Protein AF-A0A933WZB9-F1 (afdb_monomer_lite)

Radius of gyration: 58.33 Å; chains: 1; bounding box: 138×75×220 Å

Secondary structure (DSSP, 8-state):
--------------B-TT-PBPP---STT------TTPPP-HHHHHHHHHHHHHHHHHHHHHH-BEEEEE--EEEETTEEEE-SEEEE-TTS-EEEE-SS-EEEETT-HHHHHHHTTTS-SSPPSEEEEEEEEEEEEEEEEEEE--SSTTSPPEEEEEEEEEEEEEEEEEPSS---SS-HHHHHHHHHHHHHTT-------TTEEEEEEEEEETTEEEEEESTTT--BSB-TT-TTHHHHHHHHHHHHHHHHHHHHHHHTT--S---GGGT-SEE-SEEE--GGGEETTTTEESSS-TT-EEEEEEEETTTHHHHHHHHTTSPPEETTT-TT-EEEEEEEE-HHHHHHHHHHHTTTT---------------S--------PPPPPPHHHHHHHHHHHHHHS-TTSEEEEEPPPP--------------------------THHHHHHHHHHHHHHHHHHHHT----HHHHHHHHHHHHHHHHHHHHHHHHHHHHHHHHHHHHHHHHHHHHHHHHHHHHHHHHHHHHHHHHHHHHHHHHHHHHHHHHHHHHHHHHHHHHHHHHHHHHHHHHHHHHHHHHHHHHHHHHHHHHHHHHHHHHHHHHHHHHHHHHHHHHHHHHHHHHHHHHHHHT--S---SHHHHHHHHHHHHHHHHHHHHHHHHHHHHHHHHHHHHHHHHHHHHHHHHHHHHHHHHHHHHHHHHHHHHHHHHHHHHHHHHHHHHHHHHHHHHHHHHHHHHHHHHHHHHHHHHHHHHHHHHHHHHHHHHHHHHHHHHHHHHHHHHHHT---

Structure (mmCIF, N/CA/C/O backbone):
data_AF-A0A933WZB9-F1
#
_entry.id   AF-A0A933WZB9-F1
#
loop_
_atom_site.group_PDB
_atom_site.id
_atom_site.type_symbol
_atom_site.label_atom_id
_atom_site.label_alt_id
_atom_site.label_comp_id
_atom_site.label_asym_id
_atom_site.label_entity_id
_atom_site.label_seq_id
_atom_site.pdbx_PDB_ins_code
_atom_site.Cartn_x
_atom_site.Cartn_y
_atom_site.Cartn_z
_atom_site.occupancy
_atom_site.B_iso_or_equiv
_atom_site.auth_seq_id
_atom_site.auth_comp_id
_atom_site.auth_asym_id
_atom_site.auth_atom_id
_atom_site.pdbx_PDB_model_num
ATOM 1 N N . MET A 1 1 ? -53.250 -22.804 -22.873 1.00 37.53 1 MET A N 1
ATOM 2 C CA . MET A 1 1 ? -53.532 -22.209 -21.551 1.00 37.53 1 MET A CA 1
ATOM 3 C C . MET A 1 1 ? -52.267 -21.520 -21.049 1.00 37.53 1 MET A C 1
ATOM 5 O O . MET A 1 1 ? -51.414 -22.215 -20.511 1.00 37.53 1 MET A O 1
ATOM 9 N N . PRO A 1 2 ? -52.072 -20.213 -21.288 1.00 32.53 2 PRO A N 1
ATOM 10 C CA . PRO A 1 2 ? -50.969 -19.475 -20.679 1.00 32.53 2 PRO A CA 1
ATOM 11 C C . PRO A 1 2 ? -51.320 -19.140 -19.223 1.00 32.53 2 PRO A C 1
ATOM 13 O O . PRO A 1 2 ? -52.371 -18.561 -18.954 1.00 32.53 2 PRO A O 1
ATOM 16 N N . ALA A 1 3 ? -50.455 -19.510 -18.280 1.00 35.06 3 ALA A N 1
ATOM 17 C CA . ALA A 1 3 ? -50.582 -19.065 -16.898 1.00 35.06 3 ALA A CA 1
ATOM 18 C C . ALA A 1 3 ? -50.034 -17.634 -16.790 1.00 35.06 3 ALA A C 1
ATOM 20 O O . ALA A 1 3 ? -48.826 -17.424 -16.890 1.00 35.06 3 ALA A O 1
ATOM 21 N N . ASN A 1 4 ? -50.917 -16.651 -16.598 1.00 33.59 4 ASN A N 1
ATOM 22 C CA . ASN A 1 4 ? -50.508 -15.279 -16.306 1.00 33.59 4 ASN A CA 1
ATOM 23 C C . ASN A 1 4 ? -49.835 -15.233 -14.928 1.00 33.59 4 ASN A C 1
ATOM 25 O O . ASN A 1 4 ? -50.512 -15.234 -13.898 1.00 33.59 4 ASN A O 1
ATOM 29 N N . ILE A 1 5 ? -48.502 -15.174 -14.910 1.00 37.28 5 ILE A N 1
ATOM 30 C CA . ILE A 1 5 ? -47.736 -14.865 -13.701 1.00 37.28 5 ILE A CA 1
ATOM 31 C C . ILE A 1 5 ? -47.923 -13.373 -13.420 1.00 37.28 5 ILE A C 1
ATOM 33 O O . ILE A 1 5 ? -47.235 -12.517 -13.973 1.00 37.28 5 ILE A O 1
ATOM 37 N N . THR A 1 6 ? -48.908 -13.060 -12.581 1.00 32.88 6 THR A N 1
ATOM 38 C CA . THR A 1 6 ? -49.187 -11.690 -12.148 1.00 32.88 6 THR A CA 1
ATOM 39 C C . THR A 1 6 ? -48.158 -11.286 -11.097 1.00 32.88 6 THR A C 1
ATOM 41 O O . THR A 1 6 ? -48.225 -11.733 -9.954 1.00 32.88 6 THR A O 1
ATOM 44 N N . PHE A 1 7 ? -47.195 -10.447 -11.476 1.00 36.00 7 PHE A N 1
ATOM 45 C CA . PHE A 1 7 ? -46.189 -9.922 -10.555 1.00 36.00 7 PHE A CA 1
ATOM 46 C C . PHE A 1 7 ? -46.843 -8.958 -9.549 1.00 36.00 7 PHE A C 1
ATOM 48 O O . PHE A 1 7 ? -47.220 -7.843 -9.908 1.00 36.00 7 PHE A O 1
ATOM 55 N N . GLN A 1 8 ? -46.984 -9.388 -8.292 1.00 35.38 8 GLN A N 1
ATOM 56 C CA . GLN A 1 8 ? -47.368 -8.528 -7.169 1.00 35.38 8 GLN A CA 1
ATOM 57 C C . GLN A 1 8 ? -46.118 -8.164 -6.351 1.00 35.38 8 GLN A C 1
ATOM 59 O O . GLN A 1 8 ? -45.648 -8.995 -5.573 1.00 35.38 8 GLN A O 1
ATOM 64 N N . PRO A 1 9 ? -45.562 -6.946 -6.493 1.00 34.28 9 PRO A N 1
ATOM 65 C CA . PRO A 1 9 ? -44.510 -6.477 -5.603 1.00 34.28 9 PRO A CA 1
ATOM 66 C C . PRO A 1 9 ? -45.108 -6.152 -4.228 1.00 34.28 9 PRO A C 1
ATOM 68 O O . PRO A 1 9 ? -45.943 -5.256 -4.097 1.00 34.28 9 PRO A O 1
ATOM 71 N N . PHE A 1 10 ? -44.672 -6.872 -3.195 1.00 37.06 10 PHE A N 1
ATOM 72 C CA . PHE A 1 10 ? -45.083 -6.622 -1.814 1.00 37.06 10 PHE A CA 1
ATOM 73 C C . PHE A 1 10 ? -44.216 -5.532 -1.169 1.00 37.06 10 PHE A C 1
ATOM 75 O O . PHE A 1 10 ? -43.098 -5.795 -0.741 1.00 37.06 10 PHE A O 1
ATOM 82 N N . ALA A 1 11 ? -44.768 -4.323 -1.063 1.00 36.72 11 ALA A N 1
ATOM 83 C CA . ALA A 1 11 ? -44.509 -3.384 0.032 1.00 36.72 11 ALA A CA 1
ATOM 84 C C . ALA A 1 11 ? -45.618 -2.320 0.033 1.00 36.72 11 ALA A C 1
ATOM 86 O O . ALA A 1 11 ? -45.740 -1.528 -0.904 1.00 36.72 11 ALA A O 1
ATOM 87 N N . SER A 1 12 ? -46.454 -2.312 1.069 1.00 39.66 12 SER A N 1
ATOM 88 C CA . SER A 1 12 ? -47.545 -1.349 1.226 1.00 39.66 12 SER A CA 1
ATOM 89 C C . SER A 1 12 ? -47.007 0.016 1.658 1.00 39.66 12 SER A C 1
ATOM 91 O O . SER A 1 12 ? -46.885 0.293 2.848 1.00 39.66 12 SER A O 1
ATOM 93 N N . GLY A 1 13 ? -46.700 0.878 0.689 1.00 43.22 13 GLY A N 1
ATOM 94 C CA . GLY A 1 13 ? -46.643 2.317 0.935 1.00 43.22 13 GLY A CA 1
ATOM 95 C C . GLY A 1 13 ? -48.065 2.858 1.053 1.00 43.22 13 GLY A C 1
ATOM 96 O O . GLY A 1 13 ? -48.839 2.736 0.099 1.00 43.22 13 GLY A O 1
ATOM 97 N N . ASP A 1 14 ? -48.412 3.440 2.203 1.00 49.78 14 ASP A N 1
ATOM 98 C CA . ASP A 1 14 ? -49.701 4.111 2.380 1.00 49.78 14 ASP A CA 1
ATOM 99 C C . ASP A 1 14 ? -49.902 5.183 1.294 1.00 49.78 14 ASP A C 1
ATOM 101 O O . ASP A 1 14 ? -48.969 5.869 0.866 1.00 49.78 14 ASP A O 1
ATOM 105 N N . GLN A 1 15 ? -51.139 5.359 0.838 1.00 50.19 15 GLN A N 1
ATOM 106 C CA . GLN A 1 15 ? -51.501 6.490 -0.014 1.00 50.19 15 GLN A CA 1
ATOM 107 C C . GLN A 1 15 ? -52.386 7.443 0.771 1.00 50.19 15 GLN A C 1
ATOM 109 O O . GLN A 1 15 ? -53.312 7.024 1.466 1.00 50.19 15 GLN A O 1
ATOM 114 N N . ASN A 1 16 ? -52.127 8.744 0.641 1.00 57.16 16 ASN A N 1
ATOM 115 C CA . ASN A 1 16 ? -53.043 9.734 1.191 1.00 57.16 16 ASN A CA 1
ATOM 116 C C . ASN A 1 16 ? -54.343 9.783 0.360 1.00 57.16 16 ASN A C 1
ATOM 118 O O . ASN A 1 16 ? -54.396 9.320 -0.780 1.00 57.16 16 ASN A O 1
ATOM 122 N N . ALA A 1 17 ? -55.388 10.417 0.898 1.00 52.50 17 ALA A N 1
ATOM 123 C CA . ALA A 1 17 ? -56.700 10.534 0.245 1.00 52.50 17 ALA A CA 1
ATOM 124 C C . ALA A 1 17 ? -56.708 11.304 -1.103 1.00 52.50 17 ALA A C 1
ATOM 126 O O . ALA A 1 17 ? -57.771 11.508 -1.685 1.00 52.50 17 ALA A O 1
ATOM 127 N N . LYS A 1 18 ? -55.546 11.754 -1.602 1.00 62.53 18 LYS A N 1
ATOM 128 C CA . LYS A 1 18 ? -55.357 12.395 -2.913 1.00 62.53 18 LYS A CA 1
ATOM 129 C C . LYS A 1 18 ? -54.554 11.528 -3.899 1.00 62.53 18 LYS A C 1
ATOM 131 O O . LYS A 1 18 ? -54.155 12.033 -4.944 1.00 62.53 18 LYS A O 1
ATOM 136 N N . GLY A 1 19 ? -54.292 10.255 -3.580 1.00 52.00 19 GLY A N 1
ATOM 137 C CA . GLY A 1 19 ? -53.573 9.320 -4.459 1.00 52.00 19 GLY A CA 1
ATOM 138 C C . GLY A 1 19 ? -52.087 9.648 -4.647 1.00 52.00 19 GLY A C 1
ATOM 139 O O . GLY A 1 19 ? -51.454 9.174 -5.589 1.00 52.00 19 GLY A O 1
ATOM 140 N N . GLN A 1 20 ? -51.517 10.485 -3.777 1.00 54.00 20 GLN A N 1
ATOM 141 C CA . GLN A 1 20 ? -50.084 10.753 -3.781 1.00 54.00 20 GLN A CA 1
ATOM 142 C C . GLN A 1 20 ? -49.374 9.635 -3.016 1.00 54.00 20 GLN A C 1
ATOM 144 O O . GLN A 1 20 ? -49.788 9.280 -1.908 1.00 54.00 20 GLN A O 1
ATOM 149 N N . ARG A 1 21 ? -48.289 9.105 -3.598 1.00 48.38 21 ARG A N 1
ATOM 150 C CA . ARG A 1 21 ? -47.395 8.171 -2.906 1.00 48.38 21 ARG A CA 1
ATOM 151 C C . ARG A 1 21 ? -46.872 8.845 -1.640 1.00 48.38 21 ARG A C 1
ATOM 153 O O . ARG A 1 21 ? -46.128 9.820 -1.741 1.00 48.38 21 ARG A O 1
ATOM 160 N N . ILE A 1 22 ? -47.210 8.304 -0.472 1.00 51.19 22 ILE A N 1
ATOM 161 C CA . ILE A 1 22 ? -46.331 8.471 0.683 1.00 51.19 22 ILE A CA 1
ATOM 162 C C . ILE A 1 22 ? -45.066 7.670 0.339 1.00 51.19 22 ILE A C 1
ATOM 164 O O . ILE A 1 22 ? -45.124 6.674 -0.391 1.00 51.19 22 ILE A O 1
ATOM 168 N N . SER A 1 23 ? -43.904 8.184 0.733 1.00 52.75 23 SER A N 1
ATOM 169 C CA . SER A 1 23 ? -42.600 7.600 0.409 1.00 52.75 23 SER A CA 1
ATOM 170 C C . SER A 1 23 ? -42.518 6.120 0.795 1.00 52.75 23 SER A C 1
ATOM 172 O O . SER A 1 23 ? -43.246 5.668 1.677 1.00 52.75 23 SER A O 1
ATOM 174 N N . SER A 1 24 ? -41.579 5.375 0.207 1.00 53.78 24 SER A N 1
ATOM 175 C CA . SER A 1 24 ? -41.139 4.107 0.795 1.00 53.78 24 SER A CA 1
ATOM 176 C C . SER A 1 24 ? -40.526 4.404 2.166 1.00 53.78 24 SER A C 1
ATOM 178 O O . SER A 1 24 ? -39.364 4.798 2.260 1.00 53.78 24 SER A O 1
ATOM 180 N N . ILE A 1 25 ? -41.341 4.314 3.215 1.00 59.22 25 ILE A N 1
ATOM 181 C CA . ILE A 1 25 ? -40.898 4.459 4.597 1.00 59.22 25 ILE A CA 1
ATOM 182 C C . ILE A 1 25 ? -40.158 3.172 4.933 1.00 59.22 25 ILE A C 1
ATOM 184 O O . ILE A 1 25 ? -40.784 2.123 5.080 1.00 59.22 25 ILE A O 1
ATOM 188 N N . ASP A 1 26 ? -38.835 3.252 5.038 1.00 65.12 26 ASP A N 1
ATOM 189 C CA . ASP A 1 26 ? -38.071 2.180 5.655 1.00 65.12 26 ASP A CA 1
ATOM 190 C C . ASP A 1 26 ? -38.372 2.190 7.168 1.00 65.12 26 ASP A C 1
ATOM 192 O O . ASP A 1 26 ? -38.133 3.209 7.828 1.00 65.12 26 ASP A O 1
ATOM 196 N N . PRO A 1 27 ? -38.928 1.106 7.744 1.00 65.88 27 PRO A N 1
ATOM 197 C CA . PRO A 1 27 ? -39.218 1.050 9.173 1.00 65.88 27 PRO A CA 1
ATOM 198 C C . PRO A 1 27 ? -37.953 1.106 10.048 1.00 65.88 27 PRO A C 1
ATOM 200 O O . PRO A 1 27 ? -38.051 1.521 11.205 1.00 65.88 27 PRO A O 1
ATOM 203 N N . ARG A 1 28 ? -36.780 0.729 9.520 1.00 64.25 28 ARG A N 1
ATOM 204 C CA . ARG A 1 28 ? -35.487 0.767 10.225 1.00 64.25 28 ARG A CA 1
ATOM 205 C C . ARG A 1 28 ? -34.941 2.189 10.328 1.00 64.25 28 ARG A C 1
ATOM 207 O O . ARG A 1 28 ? -34.441 2.581 11.375 1.00 64.25 28 ARG A O 1
ATOM 214 N N . LEU A 1 29 ? -35.169 3.013 9.303 1.00 73.44 29 LEU A N 1
ATOM 215 C CA . LEU A 1 29 ? -34.816 4.440 9.288 1.00 73.44 29 LEU A CA 1
ATOM 216 C C . LEU A 1 29 ? -35.882 5.328 9.967 1.00 73.44 29 LEU A C 1
ATOM 218 O O . LEU A 1 29 ? -36.057 6.500 9.621 1.00 73.44 29 LEU A O 1
ATOM 222 N N . SER A 1 30 ? -36.599 4.790 10.958 1.00 78.50 30 SER A N 1
ATOM 223 C CA . SER A 1 30 ? -37.558 5.548 11.764 1.00 78.50 30 SER A CA 1
ATOM 224 C C . SER A 1 30 ? -36.894 6.091 13.033 1.00 78.50 30 SER A C 1
ATOM 226 O O . SER A 1 30 ? -36.280 5.350 13.787 1.00 78.50 30 SER A O 1
ATOM 228 N N . ARG A 1 31 ? -37.037 7.396 13.298 1.00 84.50 31 ARG A N 1
ATOM 229 C CA . ARG A 1 31 ? -36.490 8.062 14.496 1.00 84.50 31 ARG A CA 1
ATOM 230 C C . ARG A 1 31 ? -37.591 8.565 15.421 1.00 84.50 31 ARG A C 1
ATOM 232 O O . ARG A 1 31 ? -38.677 8.940 14.970 1.00 84.50 31 ARG A O 1
ATOM 239 N N . THR A 1 32 ? -37.306 8.645 16.711 1.00 88.31 32 THR A N 1
ATOM 240 C CA . THR A 1 32 ? -38.210 9.232 17.699 1.00 88.31 32 THR A CA 1
ATOM 241 C C . THR A 1 32 ? -38.312 10.744 17.494 1.00 88.31 32 THR A C 1
ATOM 243 O O . THR A 1 32 ? -37.318 11.465 17.447 1.00 88.31 32 THR A O 1
ATOM 246 N N . ASN A 1 33 ? -39.541 11.254 17.369 1.00 88.50 33 ASN A N 1
ATOM 247 C CA . ASN A 1 33 ? -39.787 12.694 17.382 1.00 88.50 33 ASN A CA 1
ATOM 248 C C . ASN A 1 33 ? -39.775 13.215 18.829 1.00 88.50 33 ASN A C 1
ATOM 250 O O . ASN A 1 33 ? -40.666 12.864 19.614 1.00 88.50 33 ASN A O 1
ATOM 254 N N . TYR A 1 34 ? -38.776 14.037 19.151 1.00 90.00 34 TYR A N 1
ATOM 255 C CA . TYR A 1 34 ? -38.598 14.700 20.442 1.00 90.00 34 TYR A CA 1
ATOM 256 C C . TYR A 1 34 ? -39.386 16.012 20.486 1.00 90.00 34 TYR A C 1
ATOM 258 O O . TYR A 1 34 ? -39.244 16.854 19.602 1.00 90.00 34 TYR A O 1
ATOM 266 N N . PHE A 1 35 ? -40.211 16.186 21.518 1.00 90.31 35 PHE A N 1
ATOM 267 C CA . PHE A 1 35 ? -40.950 17.420 21.788 1.00 90.31 35 PHE A CA 1
ATOM 268 C C . PHE A 1 35 ? -41.317 17.511 23.274 1.00 90.31 35 PHE A C 1
ATOM 270 O O . PHE A 1 35 ? -41.432 16.488 23.958 1.00 90.31 35 PHE A O 1
ATOM 277 N N . ASP A 1 36 ? -41.519 18.734 23.764 1.00 90.56 36 ASP A N 1
ATOM 278 C CA . ASP A 1 36 ? -41.806 18.995 25.174 1.00 90.56 36 ASP A CA 1
ATOM 279 C C . ASP A 1 36 ? -43.116 18.332 25.629 1.00 90.56 36 ASP A C 1
ATOM 281 O O . ASP A 1 36 ? -44.142 18.383 24.950 1.00 90.56 36 ASP A O 1
ATOM 285 N N . GLY A 1 37 ? -43.079 17.694 26.801 1.00 88.94 37 GLY A N 1
ATOM 286 C CA . GLY A 1 37 ? -44.215 16.963 27.373 1.00 88.94 37 GLY A CA 1
ATOM 287 C C . GLY A 1 37 ? -44.335 15.494 26.943 1.00 88.94 37 GLY A C 1
ATOM 288 O O . GLY A 1 37 ? -45.168 14.777 27.498 1.00 88.94 37 GLY A O 1
ATOM 289 N N . ARG A 1 38 ? -43.497 14.995 26.020 1.00 85.56 38 ARG A N 1
ATOM 290 C CA . ARG A 1 38 ? -43.417 13.554 25.723 1.00 85.56 38 ARG A CA 1
ATOM 291 C C . ARG A 1 38 ? -42.591 12.815 26.781 1.00 85.56 38 ARG A C 1
ATOM 293 O O . ARG A 1 38 ? -41.424 13.125 26.993 1.00 85.56 38 ARG A O 1
ATOM 300 N N . LEU A 1 39 ? -43.163 11.764 27.371 1.00 88.81 39 LEU A N 1
ATOM 301 C CA . LEU A 1 39 ? -42.412 10.796 28.178 1.00 88.81 39 LEU A CA 1
ATOM 302 C C . LEU A 1 39 ? -41.647 9.822 27.268 1.00 88.81 39 LEU A C 1
ATOM 304 O O . LEU A 1 39 ? -42.241 9.213 26.375 1.00 88.81 39 LEU A O 1
ATOM 308 N N . LEU A 1 40 ? -40.345 9.659 27.511 1.00 88.00 40 LEU A N 1
ATOM 309 C CA . LEU A 1 40 ? -39.497 8.698 26.801 1.00 88.00 40 LEU A CA 1
ATOM 310 C C . LEU A 1 40 ? -39.685 7.283 27.363 1.00 88.00 40 LEU A C 1
ATOM 312 O O . LEU A 1 40 ? -39.780 7.087 28.574 1.00 88.00 40 LEU A O 1
ATOM 316 N N . LYS A 1 41 ? -39.718 6.290 26.471 1.00 87.25 41 LYS A N 1
ATOM 317 C CA . LYS A 1 41 ? -39.784 4.858 26.805 1.00 87.25 41 LYS A CA 1
ATOM 318 C C . LYS A 1 41 ? -38.520 4.148 26.328 1.00 87.25 41 LYS A C 1
ATOM 320 O O . LYS A 1 41 ? -37.913 4.577 25.352 1.00 87.25 41 LYS A O 1
ATOM 325 N N . ALA A 1 42 ? -38.192 3.000 26.925 1.00 81.44 42 ALA A N 1
ATOM 326 C CA . ALA A 1 42 ? -37.093 2.150 26.453 1.00 81.44 42 ALA A CA 1
ATOM 327 C C . ALA A 1 42 ? -37.216 1.816 24.950 1.00 81.44 42 ALA A C 1
ATOM 329 O O . ALA A 1 42 ? -36.239 1.900 24.220 1.00 81.44 42 ALA A O 1
ATOM 330 N N . SER A 1 43 ? -38.434 1.558 24.457 1.00 82.56 4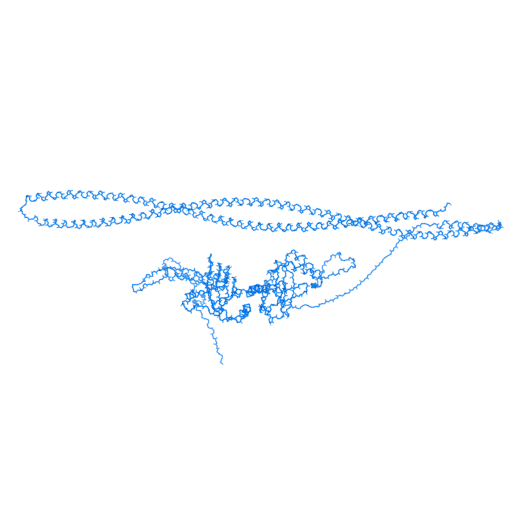3 SER A N 1
ATOM 331 C CA . SER A 1 43 ? -38.710 1.321 23.030 1.00 82.56 43 SER A CA 1
ATOM 332 C C . SER A 1 43 ? -38.398 2.507 22.108 1.00 82.56 43 SER A C 1
ATOM 334 O O . SER A 1 43 ? -38.189 2.306 20.917 1.00 82.56 43 SER A O 1
ATOM 336 N N . ASP A 1 44 ? -38.424 3.739 22.624 1.00 86.69 44 ASP A N 1
ATOM 337 C CA . ASP A 1 44 ? -38.074 4.935 21.851 1.00 86.69 44 ASP A CA 1
ATOM 338 C C . ASP A 1 44 ? -36.549 5.110 21.782 1.00 86.69 44 ASP A C 1
ATOM 340 O O . ASP A 1 44 ? -36.020 5.391 20.710 1.00 86.69 44 ASP A O 1
ATOM 344 N N . LEU A 1 45 ? -35.839 4.835 22.883 1.00 87.56 45 LEU A N 1
ATOM 345 C CA . LEU A 1 45 ? -34.371 4.832 22.922 1.00 87.56 45 LEU A CA 1
ATOM 346 C C . LEU A 1 45 ? -33.769 3.709 22.061 1.00 87.56 45 LEU A C 1
ATOM 348 O O . LEU A 1 45 ? -32.842 3.960 21.300 1.00 87.56 45 LEU A O 1
ATOM 352 N N . ILE A 1 46 ? -34.337 2.497 22.117 1.00 85.12 46 ILE A N 1
ATOM 353 C CA . ILE A 1 46 ? -33.924 1.360 21.274 1.00 85.12 46 ILE A CA 1
ATOM 354 C C . ILE A 1 46 ? -34.114 1.688 19.787 1.00 85.12 46 ILE A C 1
ATOM 356 O O . ILE A 1 46 ? -33.242 1.387 18.976 1.00 85.12 46 ILE A O 1
ATOM 360 N N . ARG A 1 47 ? -35.226 2.344 19.418 1.00 85.19 47 ARG A N 1
ATOM 361 C CA . ARG A 1 47 ? -35.450 2.788 18.034 1.00 85.19 47 ARG A CA 1
ATOM 362 C C . ARG A 1 47 ? -34.364 3.763 17.584 1.00 85.19 47 ARG A C 1
ATOM 364 O O . ARG A 1 47 ? -33.852 3.619 16.482 1.00 85.19 47 ARG A O 1
ATOM 371 N N . ASP A 1 48 ? -34.007 4.727 18.426 1.00 88.44 48 ASP A N 1
ATOM 372 C CA . ASP A 1 48 ? -32.984 5.715 18.080 1.00 88.44 48 ASP A CA 1
ATOM 373 C C . ASP A 1 48 ? -31.579 5.101 18.014 1.00 88.44 48 ASP A C 1
ATOM 375 O O . ASP A 1 48 ? -30.790 5.504 17.163 1.00 88.44 48 ASP A O 1
ATOM 379 N N . GLN A 1 49 ? -31.278 4.093 18.841 1.00 88.94 49 GLN A N 1
ATOM 380 C CA . GLN A 1 49 ? -30.039 3.317 18.744 1.00 88.94 49 GLN A CA 1
ATOM 381 C C . GLN A 1 49 ? -29.955 2.568 17.405 1.00 88.94 49 GLN A C 1
ATOM 383 O O . GLN A 1 49 ? -28.958 2.708 16.703 1.00 88.94 49 GLN A O 1
ATOM 388 N N . ILE A 1 50 ? -31.019 1.855 17.011 1.00 87.94 50 ILE A N 1
ATOM 389 C CA . ILE A 1 50 ? -31.101 1.164 15.710 1.00 87.94 50 ILE A CA 1
ATOM 390 C C . ILE A 1 50 ? -30.981 2.165 14.553 1.00 87.94 50 ILE A C 1
ATOM 392 O O . ILE A 1 50 ? -30.206 1.942 13.631 1.00 87.94 50 ILE A O 1
ATOM 396 N N . TYR A 1 51 ? -31.692 3.295 14.616 1.00 88.62 51 TYR A N 1
ATOM 397 C CA . TYR A 1 51 ? -31.619 4.350 13.601 1.00 88.62 51 TYR A CA 1
ATOM 398 C C . TYR A 1 51 ? -30.195 4.907 13.436 1.00 88.62 51 TYR A C 1
ATOM 400 O O . TYR A 1 51 ? -29.774 5.192 12.316 1.00 88.62 51 TYR A O 1
ATOM 408 N N . LEU A 1 52 ? -29.455 5.091 14.535 1.00 89.69 52 LEU A N 1
ATOM 409 C CA . LEU A 1 52 ? -28.077 5.584 14.492 1.00 89.69 52 LEU A CA 1
ATOM 410 C C . LEU A 1 52 ? -27.092 4.526 13.973 1.00 89.69 52 LEU A C 1
ATOM 412 O O . LEU A 1 52 ? -26.215 4.894 13.193 1.00 89.69 52 LEU A O 1
ATOM 416 N N . ASP A 1 53 ? -27.247 3.255 14.359 1.00 89.69 53 ASP A N 1
ATOM 417 C CA . ASP A 1 53 ? -26.408 2.151 13.866 1.00 89.69 53 ASP A CA 1
ATOM 418 C C . ASP A 1 53 ? -26.635 1.930 12.364 1.00 89.69 53 ASP A C 1
ATOM 420 O O . ASP A 1 53 ? -25.704 2.085 11.580 1.00 89.69 53 ASP A O 1
ATOM 424 N N . GLU A 1 54 ? -27.885 1.738 11.923 1.00 89.62 54 GLU A N 1
ATOM 425 C CA . GLU A 1 54 ? -28.242 1.611 10.498 1.00 89.62 54 GLU A CA 1
ATOM 426 C C . GLU A 1 54 ? -27.738 2.817 9.682 1.00 89.62 54 GLU A C 1
ATOM 428 O O . GLU A 1 54 ? -27.179 2.656 8.597 1.00 89.62 54 GLU A O 1
ATOM 433 N N . ARG A 1 55 ? -27.823 4.043 10.221 1.00 90.00 55 ARG A N 1
ATOM 434 C CA . ARG A 1 55 ? -27.301 5.233 9.531 1.00 90.00 55 ARG A CA 1
ATOM 435 C C . ARG A 1 55 ? -25.768 5.285 9.472 1.00 90.00 55 ARG A C 1
ATOM 437 O O . ARG A 1 55 ? -25.225 5.875 8.536 1.00 90.00 55 ARG A O 1
ATOM 444 N N . ALA A 1 56 ? -25.062 4.702 10.440 1.00 90.25 56 ALA A N 1
ATOM 445 C CA . ALA A 1 56 ? -23.609 4.543 10.393 1.00 90.25 56 ALA A CA 1
ATOM 446 C C . ALA A 1 56 ? -23.199 3.450 9.390 1.00 90.25 56 ALA A C 1
ATOM 448 O O . ALA A 1 56 ? -22.276 3.661 8.600 1.00 90.25 56 ALA A O 1
ATOM 449 N N . LEU A 1 57 ? -23.939 2.337 9.359 1.00 91.56 57 LEU A N 1
ATOM 450 C CA . LEU A 1 57 ? -23.794 1.256 8.385 1.00 91.56 57 LEU A CA 1
ATOM 451 C C . LEU A 1 57 ? -23.989 1.764 6.948 1.00 91.56 57 LEU A C 1
ATOM 453 O O . LEU A 1 57 ? -23.118 1.547 6.110 1.00 91.56 57 LEU A O 1
ATOM 457 N N . GLU A 1 58 ? -25.039 2.543 6.662 1.00 89.56 58 GLU A N 1
ATOM 458 C CA . GLU A 1 58 ? -25.245 3.180 5.348 1.00 89.56 58 GLU A CA 1
ATOM 459 C C . GLU A 1 58 ? -24.037 4.024 4.896 1.00 89.56 58 GLU A C 1
ATOM 461 O O . GLU A 1 58 ? -23.645 3.989 3.728 1.00 89.56 58 GLU A O 1
ATOM 466 N N . ILE A 1 59 ? -23.414 4.779 5.811 1.00 90.75 59 ILE A N 1
ATOM 467 C CA . ILE A 1 59 ? -22.213 5.575 5.508 1.00 90.75 59 ILE A CA 1
ATOM 468 C C . ILE A 1 59 ? -21.030 4.655 5.168 1.00 90.75 59 ILE A C 1
ATOM 470 O O . ILE A 1 59 ? -20.303 4.928 4.211 1.00 90.75 59 ILE A O 1
ATOM 474 N N . GLY A 1 60 ? -20.860 3.551 5.899 1.00 90.25 60 GLY A N 1
ATOM 475 C CA . GLY A 1 60 ? -19.858 2.527 5.595 1.00 90.25 60 GLY A CA 1
ATOM 476 C C . GLY A 1 60 ? -20.084 1.854 4.237 1.00 90.25 60 GLY A C 1
ATOM 477 O O . GLY A 1 60 ? -19.152 1.754 3.441 1.00 90.25 60 GLY A O 1
ATOM 478 N N . GLN A 1 61 ? -21.324 1.478 3.912 1.00 90.12 61 GLN A N 1
ATOM 479 C CA . GLN A 1 61 ? -21.683 0.868 2.624 1.00 90.12 61 GLN A CA 1
ATOM 480 C C . GLN A 1 61 ? -21.358 1.780 1.429 1.00 90.12 61 GLN A C 1
ATOM 482 O O . GLN A 1 61 ? -20.902 1.295 0.392 1.00 90.12 61 GLN A O 1
ATOM 487 N N . ILE A 1 62 ? -21.527 3.102 1.576 1.00 90.62 62 ILE A N 1
ATOM 488 C CA . ILE A 1 62 ? -21.165 4.094 0.545 1.00 90.62 62 ILE A CA 1
ATOM 489 C C . ILE A 1 62 ? -19.645 4.142 0.305 1.00 90.62 62 ILE A C 1
ATOM 491 O O . ILE A 1 62 ? -19.213 4.309 -0.837 1.00 90.62 62 ILE A O 1
ATOM 495 N N . LEU A 1 63 ? -18.823 3.976 1.350 1.00 89.31 63 LEU A N 1
ATOM 496 C CA . LEU A 1 63 ? -17.362 3.849 1.215 1.00 89.31 63 LEU A CA 1
ATOM 497 C C . LEU A 1 63 ? -16.958 2.516 0.558 1.00 89.31 63 LEU A C 1
ATOM 499 O O . LEU A 1 63 ? -15.914 2.428 -0.094 1.00 89.31 63 LEU A O 1
ATOM 503 N N . GLY A 1 64 ? -17.808 1.499 0.695 1.00 91.06 64 GLY A N 1
ATOM 504 C CA . GLY A 1 64 ? -17.613 0.154 0.179 1.00 91.06 64 GLY A CA 1
ATOM 505 C C . GLY A 1 64 ? -17.050 -0.808 1.223 1.00 91.06 64 GLY A C 1
ATOM 506 O O . GLY A 1 64 ? -16.915 -0.484 2.398 1.00 91.06 64 GLY A O 1
ATOM 507 N N . SER A 1 65 ? -16.707 -2.015 0.778 1.00 92.25 65 SER A N 1
ATOM 508 C CA . SER A 1 65 ? -16.274 -3.113 1.649 1.00 92.25 65 SER A CA 1
ATOM 509 C C . SER A 1 65 ? -14.824 -3.506 1.382 1.00 92.25 65 SER A C 1
ATOM 511 O O . SER A 1 65 ? -14.376 -3.481 0.232 1.00 92.25 65 SER A O 1
ATOM 513 N N . GLY A 1 66 ? -14.112 -3.944 2.416 1.00 92.69 66 GLY A N 1
ATOM 514 C CA . GLY A 1 66 ? -12.746 -4.459 2.332 1.00 92.69 66 GLY A CA 1
ATOM 515 C C . GLY A 1 66 ? -11.801 -3.832 3.353 1.00 92.69 66 GLY A C 1
ATOM 516 O O . GLY A 1 66 ? -12.193 -3.058 4.225 1.00 92.69 66 GLY A O 1
ATOM 517 N N . ILE A 1 67 ? -10.526 -4.190 3.251 1.00 95.12 67 ILE A N 1
ATOM 518 C CA . ILE A 1 67 ? -9.473 -3.781 4.181 1.00 95.12 67 ILE A CA 1
ATOM 519 C C . ILE A 1 67 ? -8.995 -2.372 3.830 1.00 95.12 67 ILE A C 1
ATOM 521 O O . ILE A 1 67 ? -8.514 -2.128 2.724 1.00 95.12 67 ILE A O 1
ATOM 525 N N . ALA A 1 68 ? -9.107 -1.449 4.785 1.00 94.56 68 ALA A N 1
ATOM 526 C CA . ALA A 1 68 ? -8.652 -0.070 4.637 1.00 94.56 68 ALA A CA 1
ATOM 527 C C . ALA A 1 68 ? -7.148 0.066 4.929 1.00 94.56 68 ALA A C 1
ATOM 529 O O . ALA A 1 68 ? -6.449 0.807 4.243 1.00 94.56 68 ALA A O 1
ATOM 530 N N . ARG A 1 69 ? -6.646 -0.639 5.956 1.00 94.38 69 ARG A N 1
ATOM 531 C CA . ARG A 1 69 ? -5.218 -0.685 6.327 1.00 94.38 69 ARG A CA 1
ATOM 532 C C . ARG A 1 69 ? -4.906 -1.856 7.260 1.00 94.38 69 ARG A C 1
ATOM 534 O O . ARG A 1 69 ? -5.738 -2.209 8.093 1.00 94.38 69 ARG A O 1
ATOM 541 N N . GLY A 1 70 ? -3.680 -2.376 7.206 1.00 94.19 70 GLY A N 1
ATOM 542 C CA . GLY A 1 70 ? -3.205 -3.407 8.137 1.00 94.19 70 GLY A CA 1
ATOM 543 C C . GLY A 1 70 ? -3.963 -4.730 8.000 1.00 94.19 70 GLY A C 1
ATOM 544 O O . GLY A 1 70 ? -4.279 -5.146 6.886 1.00 94.19 70 GLY A O 1
ATOM 545 N N . LEU A 1 71 ? -4.251 -5.397 9.123 1.00 95.75 71 LEU A N 1
ATOM 546 C CA . LEU A 1 71 ? -4.875 -6.731 9.152 1.00 95.75 71 LEU A CA 1
ATOM 547 C C . LEU A 1 71 ? -4.119 -7.769 8.303 1.00 95.75 71 LEU A C 1
ATOM 549 O O . LEU A 1 71 ? -4.737 -8.639 7.688 1.00 95.75 71 LEU A O 1
ATOM 553 N N . GLU A 1 72 ? -2.795 -7.645 8.182 1.00 93.94 72 GLU A N 1
ATOM 554 C CA . GLU A 1 72 ? -1.969 -8.635 7.487 1.00 93.94 72 GLU A CA 1
ATOM 555 C C . GLU A 1 72 ? -1.968 -9.934 8.284 1.00 93.94 72 GLU A C 1
ATOM 557 O O . GLU A 1 72 ? -1.808 -9.911 9.505 1.00 93.94 72 GLU A O 1
ATOM 562 N N . VAL A 1 73 ? -2.155 -11.056 7.590 1.00 94.69 73 VAL A N 1
ATOM 563 C CA . VAL A 1 73 ? -2.191 -12.387 8.201 1.00 94.69 73 VAL A CA 1
ATOM 564 C C . VAL A 1 73 ? -0.926 -13.133 7.830 1.00 94.69 73 VAL A C 1
ATOM 566 O O . VAL A 1 73 ? -0.604 -13.260 6.650 1.00 94.69 73 VAL A O 1
ATOM 569 N N . THR A 1 74 ? -0.236 -13.654 8.834 1.00 94.69 74 THR A N 1
ATOM 570 C CA . THR A 1 74 ? 0.958 -14.481 8.670 1.00 94.69 74 THR A CA 1
ATOM 571 C C . THR A 1 74 ? 0.772 -15.817 9.378 1.00 94.69 74 THR A C 1
ATOM 573 O O . THR A 1 74 ? 0.180 -15.897 10.456 1.00 94.69 74 THR A O 1
ATOM 576 N N . LEU A 1 75 ? 1.258 -16.885 8.744 1.00 93.88 75 LEU A N 1
ATOM 577 C CA . LEU A 1 75 ? 1.212 -18.248 9.262 1.00 93.88 75 LEU A CA 1
ATOM 578 C C . LEU A 1 75 ? 2.634 -18.694 9.614 1.00 93.88 75 LEU A C 1
ATOM 580 O O . LEU A 1 75 ? 3.456 -18.908 8.730 1.00 93.88 75 LEU A O 1
ATOM 584 N N . ASN A 1 76 ? 2.902 -18.865 10.906 1.00 92.31 76 ASN A N 1
ATOM 585 C CA . ASN A 1 76 ? 4.181 -19.326 11.435 1.00 92.31 76 ASN A CA 1
ATOM 586 C C . ASN A 1 76 ? 3.999 -20.723 12.040 1.00 92.31 76 ASN A C 1
ATOM 588 O O . ASN A 1 76 ? 3.576 -20.863 13.190 1.00 92.31 76 ASN A O 1
ATOM 592 N N . HIS A 1 77 ? 4.317 -21.767 11.269 1.00 88.38 77 HIS A N 1
ATOM 593 C CA . HIS A 1 77 ? 4.016 -23.165 11.608 1.00 88.38 77 HIS A CA 1
ATOM 594 C C . HIS A 1 77 ? 2.519 -23.353 11.934 1.00 88.38 77 HIS A C 1
ATOM 596 O O . HIS A 1 77 ? 1.683 -23.240 11.044 1.00 88.38 77 HIS A O 1
ATOM 602 N N . SER A 1 78 ? 2.166 -23.609 13.199 1.00 91.06 78 SER A N 1
ATOM 603 C CA . SER A 1 78 ? 0.777 -23.754 13.660 1.00 91.06 78 SER A CA 1
ATOM 604 C C . SER A 1 78 ? 0.171 -22.459 14.226 1.00 91.06 78 SER A C 1
ATOM 606 O O . SER A 1 78 ? -0.993 -22.473 14.619 1.00 91.06 78 SER A O 1
ATOM 608 N N . THR A 1 79 ? 0.917 -21.353 14.305 1.00 93.62 79 THR A N 1
ATOM 609 C CA . THR A 1 79 ? 0.424 -20.073 14.843 1.00 93.62 79 THR A CA 1
ATOM 610 C C . THR A 1 79 ? 0.023 -19.137 13.711 1.00 93.62 79 THR A C 1
ATOM 612 O O . THR A 1 79 ? 0.836 -18.801 12.853 1.00 93.62 79 THR A O 1
ATOM 615 N N . LEU A 1 80 ? -1.231 -18.696 13.736 1.00 94.69 80 LEU A N 1
ATOM 616 C CA . LEU A 1 80 ? -1.776 -17.679 12.850 1.00 94.69 80 LEU A CA 1
ATOM 617 C C . LEU A 1 80 ? -1.761 -16.335 13.585 1.00 94.69 80 LEU A C 1
ATOM 619 O O . LEU A 1 80 ? -2.332 -16.232 14.672 1.00 94.69 80 LEU A O 1
ATOM 623 N N . SER A 1 81 ? -1.119 -15.323 13.008 1.00 95.38 81 SER A N 1
ATOM 624 C CA . SER A 1 81 ? -1.055 -13.967 13.566 1.00 95.38 81 SER A CA 1
ATOM 625 C C . SER A 1 81 ? -1.666 -12.944 12.613 1.00 95.38 81 SER A C 1
ATOM 627 O O . SER A 1 81 ? -1.422 -12.997 11.410 1.00 95.38 81 SER A O 1
ATOM 629 N N . VAL A 1 82 ? -2.447 -12.006 13.154 1.00 96.44 82 VAL A N 1
ATOM 630 C CA . VAL A 1 82 ? -3.083 -10.902 12.421 1.00 96.44 82 VAL A CA 1
ATOM 631 C C . VAL A 1 82 ? -2.581 -9.576 12.980 1.00 96.44 82 VAL A C 1
ATOM 633 O O . VAL A 1 82 ? -2.697 -9.328 14.181 1.00 96.44 82 VAL A O 1
ATOM 636 N N . SER A 1 83 ? -2.022 -8.716 12.128 1.00 96.25 83 SER A N 1
ATOM 637 C CA . SER A 1 83 ? -1.525 -7.400 12.542 1.00 96.25 83 SER A CA 1
ATOM 638 C C . SER A 1 83 ? -2.673 -6.429 12.872 1.00 96.25 83 SER A C 1
ATOM 640 O O . SER A 1 83 ? -3.742 -6.538 12.268 1.00 96.25 83 SER A O 1
ATOM 642 N N . PRO A 1 84 ? -2.453 -5.405 13.723 1.00 96.31 84 PRO A N 1
ATOM 643 C CA . PRO A 1 84 ? -3.396 -4.298 13.894 1.00 96.31 84 PRO A CA 1
ATOM 644 C C . PRO A 1 84 ? -3.839 -3.692 12.556 1.00 96.31 84 PRO A C 1
ATOM 646 O O . PRO A 1 84 ? -3.095 -3.712 11.565 1.00 96.31 84 PRO A O 1
ATOM 649 N N . GLY A 1 85 ? -5.054 -3.151 12.510 1.00 96.00 85 GLY A N 1
ATOM 650 C CA . GLY A 1 85 ? -5.617 -2.616 11.275 1.00 96.00 85 GLY A CA 1
ATOM 651 C C . GLY A 1 85 ? -7.114 -2.339 11.332 1.00 96.00 85 GLY A C 1
ATOM 652 O O . GLY A 1 85 ? -7.731 -2.350 12.395 1.00 96.00 85 GLY A O 1
ATOM 653 N N . MET A 1 86 ? -7.679 -2.040 10.166 1.00 95.81 86 MET A N 1
ATOM 654 C CA . MET A 1 86 ? -9.054 -1.586 10.001 1.00 95.81 86 MET A CA 1
ATOM 655 C C . MET A 1 86 ? -9.616 -2.038 8.650 1.00 95.81 86 MET A C 1
ATOM 657 O O . MET A 1 86 ? -8.952 -1.903 7.617 1.00 95.81 86 MET A O 1
ATOM 661 N N . ALA A 1 87 ? -10.853 -2.522 8.655 1.00 95.75 87 ALA A N 1
ATOM 662 C CA . ALA A 1 87 ? -11.639 -2.876 7.480 1.00 95.75 87 ALA A CA 1
ATOM 663 C C . ALA A 1 87 ? -13.081 -2.370 7.621 1.00 95.75 87 ALA A C 1
ATOM 665 O O . ALA A 1 87 ? -13.515 -2.010 8.713 1.00 95.75 87 ALA A O 1
ATOM 666 N N . ILE A 1 88 ? -13.816 -2.360 6.513 1.00 95.69 88 ILE A N 1
ATOM 667 C CA . ILE A 1 88 ? -15.264 -2.141 6.487 1.00 95.69 88 ILE A CA 1
ATOM 668 C C . ILE A 1 88 ? -15.910 -3.419 5.947 1.00 95.69 88 ILE A C 1
ATOM 670 O O . ILE A 1 88 ? -15.514 -3.922 4.889 1.00 95.69 88 ILE A O 1
ATOM 674 N N . ALA A 1 89 ? -16.857 -3.975 6.696 1.00 94.50 89 ALA A N 1
ATOM 675 C CA . ALA A 1 89 ? -17.609 -5.162 6.307 1.00 94.50 89 ALA A CA 1
ATOM 676 C C . ALA A 1 89 ? -18.637 -4.842 5.199 1.00 94.50 89 ALA A C 1
ATOM 678 O O . ALA A 1 89 ? -18.987 -3.674 5.025 1.00 94.50 89 ALA A O 1
ATOM 679 N N . PRO A 1 90 ? -19.143 -5.830 4.437 1.00 91.50 90 PRO A N 1
ATOM 680 C CA . PRO A 1 90 ? -20.232 -5.623 3.474 1.00 91.50 90 PRO A CA 1
ATOM 681 C C . PRO A 1 90 ? -21.463 -4.886 4.032 1.00 91.50 90 PRO A C 1
ATOM 683 O O . PRO A 1 90 ? -22.063 -4.100 3.305 1.00 91.50 90 PRO A O 1
ATOM 686 N N . SER A 1 91 ? -21.788 -5.069 5.316 1.00 92.12 91 SER A N 1
ATOM 687 C CA . SER A 1 91 ? -22.854 -4.350 6.024 1.00 92.12 91 SER A CA 1
ATOM 688 C C . SER A 1 91 ? -22.568 -2.860 6.226 1.00 92.12 91 SER A C 1
ATOM 690 O O . SER A 1 91 ? -23.480 -2.111 6.555 1.00 92.12 91 SER A O 1
ATOM 692 N N . GLY A 1 92 ? -21.322 -2.415 6.046 1.00 92.75 92 GLY A N 1
ATOM 693 C CA . GLY A 1 92 ? -20.840 -1.078 6.393 1.00 92.75 92 GLY A CA 1
ATOM 694 C C . GLY A 1 92 ? -20.226 -0.971 7.793 1.00 92.75 92 GLY A C 1
ATOM 695 O O . GLY A 1 92 ? -19.670 0.076 8.126 1.00 92.75 92 GLY A O 1
ATOM 696 N N . ARG A 1 93 ? -20.265 -2.036 8.610 1.00 94.25 93 ARG A N 1
ATOM 697 C CA . ARG A 1 93 ? -19.698 -2.023 9.970 1.00 94.25 93 ARG A CA 1
ATOM 698 C C . ARG A 1 93 ? -18.171 -1.898 9.922 1.00 94.25 93 ARG A C 1
ATOM 700 O O . ARG A 1 93 ? -17.504 -2.568 9.129 1.00 94.25 93 ARG A O 1
ATOM 707 N N . VAL A 1 94 ? -17.602 -1.042 10.773 1.00 94.69 94 VAL A N 1
ATOM 708 C CA . VAL A 1 94 ? -16.144 -0.872 10.884 1.00 94.69 94 VAL A CA 1
ATOM 709 C C . VAL A 1 94 ? -15.571 -1.982 11.762 1.00 94.69 94 VAL A C 1
ATOM 711 O O . VAL A 1 94 ? -15.896 -2.085 12.939 1.00 94.69 94 VAL A O 1
ATOM 714 N N . LEU A 1 95 ? -14.675 -2.787 11.196 1.00 95.25 95 LEU A N 1
ATOM 715 C CA . LEU A 1 95 ? -13.938 -3.827 11.909 1.00 95.25 95 LEU A CA 1
ATOM 716 C C . LEU A 1 95 ? -12.537 -3.299 12.222 1.00 95.25 95 LEU A C 1
ATOM 718 O O . LEU A 1 95 ? -11.731 -3.106 11.308 1.00 95.25 95 LEU A O 1
ATOM 722 N N . GLN A 1 96 ? -12.230 -3.056 13.497 1.00 94.44 96 GLN A N 1
ATOM 723 C CA . GLN A 1 96 ? -10.941 -2.501 13.917 1.00 94.44 96 GLN A CA 1
ATOM 724 C C . GLN A 1 96 ? -10.245 -3.387 14.951 1.00 94.44 96 GLN A C 1
ATOM 726 O O . GLN A 1 96 ? -10.802 -3.714 15.994 1.00 94.44 96 GLN A O 1
ATOM 731 N N . LEU A 1 97 ? -8.973 -3.688 14.686 1.00 93.88 97 LEU A N 1
ATOM 732 C CA . LEU A 1 97 ? -8.053 -4.289 15.643 1.00 93.88 97 LEU A CA 1
ATOM 733 C C . LEU A 1 97 ? -7.040 -3.222 16.081 1.00 93.88 97 LEU A C 1
ATOM 735 O O . LEU A 1 97 ? -6.144 -2.854 15.315 1.00 93.88 97 LEU A O 1
ATOM 739 N N . ALA A 1 98 ? -7.220 -2.687 17.290 1.00 87.31 98 ALA A N 1
ATOM 740 C CA . ALA A 1 98 ? -6.422 -1.586 17.827 1.00 87.31 98 ALA A CA 1
ATOM 741 C C . ALA A 1 98 ? -5.168 -2.081 18.571 1.00 87.31 98 ALA A C 1
ATOM 743 O O . ALA A 1 98 ? -5.268 -2.889 19.492 1.00 87.31 98 ALA A O 1
ATOM 744 N N . ASP A 1 99 ? -4.001 -1.564 18.172 1.00 84.62 99 ASP A N 1
ATOM 745 C CA . ASP A 1 99 ? -2.687 -1.602 18.846 1.00 84.62 99 ASP A CA 1
ATOM 746 C C . ASP A 1 99 ? -2.130 -2.964 19.325 1.00 84.62 99 ASP A C 1
ATOM 748 O O . ASP A 1 99 ? -1.050 -3.016 19.915 1.00 84.62 99 ASP A O 1
ATOM 752 N N . ARG A 1 100 ? -2.811 -4.082 19.050 1.00 88.19 100 ARG A N 1
ATOM 753 C CA . ARG A 1 100 ? -2.404 -5.448 19.414 1.00 88.19 100 ARG A CA 1
ATOM 754 C C . ARG A 1 100 ? -2.612 -6.410 18.250 1.00 88.19 100 ARG A C 1
ATOM 756 O O . ARG A 1 100 ? -3.621 -6.320 17.557 1.00 88.19 100 ARG A O 1
ATOM 763 N N . SER A 1 101 ? -1.678 -7.336 18.043 1.00 91.25 101 SER A N 1
ATOM 764 C CA . SER A 1 101 ? -1.894 -8.477 17.151 1.00 91.25 101 SER A CA 1
ATOM 765 C C . SER A 1 101 ? -2.896 -9.460 17.764 1.00 91.25 101 SER A C 1
ATOM 767 O O . SER A 1 101 ? -2.919 -9.658 18.980 1.00 91.25 101 SER A O 1
ATOM 769 N N . LEU A 1 102 ? -3.711 -10.101 16.923 1.00 91.75 102 LEU A N 1
ATOM 770 C CA . LEU A 1 102 ? -4.421 -11.326 17.303 1.00 91.75 102 LEU A CA 1
ATOM 771 C C . LEU A 1 102 ? -3.524 -12.513 16.971 1.00 91.75 102 LEU A C 1
ATOM 773 O O . LEU A 1 102 ? -3.026 -12.601 15.851 1.00 91.75 102 LEU A O 1
ATOM 777 N N . GLU A 1 103 ? -3.343 -13.433 17.913 1.00 92.75 103 GLU A N 1
ATOM 778 C CA . GLU A 1 103 ? -2.529 -14.636 17.724 1.00 92.75 103 GLU A CA 1
ATOM 779 C C . GLU A 1 103 ? -3.312 -15.874 18.160 1.00 92.75 103 GLU A C 1
ATOM 781 O O . GLU A 1 103 ? -3.820 -15.944 19.280 1.00 92.75 103 GLU A O 1
ATOM 786 N N . VAL A 1 104 ? -3.419 -16.859 17.267 1.00 90.69 104 VAL A N 1
ATOM 787 C CA . VAL A 1 104 ? -4.178 -18.095 17.491 1.00 90.69 104 VAL A CA 1
ATOM 788 C C . VAL A 1 104 ? -3.327 -19.298 17.096 1.00 90.69 104 VAL A C 1
ATOM 790 O O . VAL A 1 104 ? -2.893 -19.428 15.953 1.00 90.69 104 VAL A O 1
ATOM 793 N N . ASN A 1 105 ? -3.108 -20.217 18.038 1.00 91.06 105 ASN A N 1
ATOM 794 C CA . ASN A 1 105 ? -2.418 -21.478 17.770 1.00 91.06 105 ASN A CA 1
ATOM 795 C C . ASN A 1 105 ? -3.416 -22.546 17.290 1.00 91.06 105 ASN A C 1
ATOM 797 O O . ASN A 1 105 ? -4.157 -23.132 18.082 1.00 91.06 105 ASN A O 1
ATOM 801 N N . LEU A 1 106 ? -3.384 -22.826 15.988 1.00 90.31 106 LEU A N 1
ATOM 802 C CA . LEU A 1 106 ? -4.227 -23.790 15.278 1.00 90.31 106 LEU A CA 1
ATOM 803 C C . LEU A 1 106 ? -3.927 -25.256 15.638 1.00 90.31 106 LEU A C 1
ATOM 805 O O . LEU A 1 106 ? -4.716 -26.141 15.316 1.00 90.31 106 LEU A O 1
ATOM 809 N N . GLY A 1 107 ? -2.813 -25.528 16.323 1.00 87.38 107 GLY A N 1
ATOM 810 C CA . GLY A 1 107 ? -2.495 -26.842 16.887 1.00 87.38 107 GLY A CA 1
ATOM 811 C C . GLY A 1 107 ? -3.120 -27.093 18.267 1.00 87.38 107 GLY A C 1
ATOM 812 O O . GLY A 1 107 ? -3.134 -28.234 18.739 1.00 87.38 107 GLY A O 1
ATOM 813 N N . ASN A 1 108 ? -3.653 -26.064 18.939 1.00 90.12 108 ASN A N 1
ATOM 814 C CA . ASN A 1 108 ? -4.186 -26.190 20.296 1.00 90.12 108 ASN A CA 1
ATOM 815 C C . ASN A 1 108 ? -5.603 -26.795 20.308 1.00 90.12 108 ASN A C 1
ATOM 817 O O . ASN A 1 108 ? -6.609 -26.099 20.437 1.00 90.12 108 ASN A O 1
ATOM 821 N N . SER A 1 109 ? -5.673 -28.126 20.230 1.00 86.50 109 SER A N 1
ATOM 822 C CA . SER A 1 109 ? -6.939 -28.881 20.253 1.00 86.50 109 SER A CA 1
ATOM 823 C C . SER A 1 109 ? -7.839 -28.630 21.474 1.00 86.50 109 SER A C 1
ATOM 825 O O . SER A 1 109 ? -9.054 -28.790 21.364 1.00 86.50 109 SER A O 1
ATOM 827 N N . ALA A 1 110 ? -7.285 -28.211 22.619 1.00 88.75 110 ALA A N 1
ATOM 828 C CA . ALA A 1 110 ? -8.079 -27.862 23.798 1.00 88.75 110 ALA A CA 1
ATOM 829 C C . ALA A 1 110 ? -8.782 -26.506 23.620 1.00 88.75 110 ALA A C 1
ATOM 831 O O . ALA A 1 110 ? -9.978 -26.407 23.881 1.00 88.75 110 ALA A O 1
ATOM 832 N N . LEU A 1 111 ? -8.066 -25.502 23.100 1.00 88.31 111 LEU A N 1
ATOM 833 C CA . LEU A 1 111 ? -8.627 -24.186 22.774 1.00 88.31 111 LEU A CA 1
ATOM 834 C C . LEU A 1 111 ? -9.666 -24.275 21.645 1.00 88.31 111 LEU A C 1
ATOM 836 O O . LEU A 1 111 ? -10.733 -23.674 21.737 1.00 88.31 111 LEU A O 1
ATOM 840 N N . ILE A 1 112 ? -9.394 -25.077 20.609 1.00 87.44 112 ILE A N 1
ATOM 841 C CA . ILE A 1 112 ? -10.359 -25.345 19.529 1.00 87.44 112 ILE A CA 1
ATOM 842 C C . ILE A 1 112 ? -11.635 -25.963 20.113 1.00 87.44 112 ILE A C 1
ATOM 844 O O . ILE A 1 112 ? -12.732 -25.499 19.804 1.00 87.44 112 ILE A O 1
ATOM 848 N N . ALA A 1 113 ? -11.500 -26.953 21.003 1.00 87.75 113 ALA A N 1
ATOM 849 C CA . ALA A 1 113 ? -12.640 -27.580 21.663 1.00 87.75 113 ALA A CA 1
ATOM 850 C C . ALA A 1 113 ? -13.438 -26.607 22.543 1.00 87.75 113 ALA A C 1
ATOM 852 O O . ALA A 1 113 ? -14.664 -26.664 22.511 1.00 87.75 113 ALA A O 1
ATOM 853 N N . SER A 1 114 ? -12.792 -25.709 23.297 1.00 89.12 114 SER A N 1
ATOM 854 C CA . SER A 1 114 ? -13.514 -24.728 24.118 1.00 89.12 114 SER A CA 1
ATOM 855 C C . SER A 1 114 ? -14.248 -23.683 23.276 1.00 89.12 114 SER A C 1
ATOM 857 O O . SER A 1 114 ? -15.404 -23.393 23.565 1.00 89.12 114 SER A O 1
ATOM 859 N N . LEU A 1 115 ? -13.619 -23.166 22.213 1.00 86.19 115 LEU A N 1
ATOM 860 C CA . LEU A 1 115 ? -14.230 -22.160 21.333 1.00 86.19 115 LEU A CA 1
ATOM 861 C C . LEU A 1 115 ? -15.399 -22.731 20.513 1.00 86.19 115 LEU A C 1
ATOM 863 O O . LEU A 1 115 ? -16.383 -22.042 20.283 1.00 86.19 115 LEU A O 1
ATOM 867 N N . ASN A 1 116 ? -15.335 -24.008 20.123 1.00 85.31 116 ASN A N 1
ATOM 868 C CA . ASN A 1 116 ? -16.385 -24.676 19.341 1.00 85.31 116 ASN A CA 1
ATOM 869 C C . ASN A 1 116 ? -17.415 -25.428 20.213 1.00 85.31 116 ASN A C 1
ATOM 871 O O . ASN A 1 116 ? -18.032 -26.381 19.735 1.00 85.31 116 ASN A O 1
ATOM 875 N N . ALA A 1 117 ? -17.558 -25.080 21.499 1.00 88.38 117 ALA A N 1
ATOM 876 C CA . ALA A 1 117 ? -18.469 -25.737 22.452 1.00 88.38 117 ALA A CA 1
ATOM 877 C C . ALA A 1 117 ? -18.378 -27.287 22.462 1.00 88.38 117 ALA A C 1
ATOM 879 O O . ALA A 1 117 ? -19.363 -28.000 22.648 1.00 88.38 117 ALA A O 1
ATOM 880 N N . GLY A 1 118 ? -17.181 -27.829 22.224 1.00 83.38 118 GLY A N 1
ATOM 881 C CA . GLY A 1 118 ? -16.896 -29.262 22.135 1.00 83.38 118 GLY A CA 1
ATOM 882 C C . GLY A 1 118 ? -17.242 -29.939 20.801 1.00 83.38 118 GLY A C 1
ATOM 883 O O . GLY A 1 118 ? -16.848 -31.093 20.618 1.00 83.38 118 GLY A O 1
ATOM 884 N N . ALA A 1 119 ? -17.913 -29.254 19.866 1.00 85.50 119 ALA A N 1
ATOM 885 C CA . ALA A 1 119 ? -18.361 -29.816 18.587 1.00 85.50 119 ALA A CA 1
ATOM 886 C C . ALA A 1 119 ? -17.201 -30.189 17.647 1.00 85.50 119 ALA A C 1
ATOM 888 O O . ALA A 1 119 ? -17.275 -31.186 16.929 1.00 85.50 119 ALA A O 1
ATOM 889 N N . GLN A 1 120 ? -16.106 -29.423 17.675 1.00 82.44 120 GLN A N 1
ATOM 890 C CA . GLN A 1 120 ? -14.871 -29.723 16.948 1.00 82.44 120 GLN A CA 1
ATOM 891 C C . GLN A 1 120 ? -13.673 -29.657 17.896 1.00 82.44 120 GLN A C 1
ATOM 893 O O . GLN A 1 120 ? -13.544 -28.720 18.675 1.00 82.44 120 GLN A O 1
ATOM 898 N N . ARG A 1 121 ? -12.781 -30.655 17.834 1.00 84.00 121 ARG A N 1
ATOM 899 C CA . ARG A 1 121 ? -11.529 -30.703 18.626 1.00 84.00 121 ARG A CA 1
ATOM 900 C C . ARG A 1 121 ? -10.270 -30.503 17.783 1.00 84.00 121 ARG A C 1
ATOM 902 O O . ARG A 1 121 ? -9.191 -30.277 18.318 1.00 84.00 121 ARG A O 1
ATOM 909 N N . ARG A 1 122 ? -10.395 -30.663 16.468 1.00 86.62 122 ARG A N 1
ATOM 910 C CA . ARG A 1 122 ? -9.363 -30.469 15.447 1.00 86.62 122 ARG A CA 1
ATOM 911 C C . ARG A 1 122 ? -10.071 -30.045 14.170 1.00 86.62 122 ARG A C 1
ATOM 913 O O . ARG A 1 122 ? -11.206 -30.460 13.943 1.00 86.62 122 ARG A O 1
ATOM 920 N N . PHE A 1 123 ? -9.384 -29.277 13.341 1.00 88.38 123 PHE A N 1
ATOM 921 C CA . PHE A 1 123 ? -9.860 -28.949 12.006 1.00 88.38 123 PHE A CA 1
ATOM 922 C C . PHE A 1 123 ? -9.817 -30.188 11.102 1.00 88.38 123 PHE A C 1
ATOM 924 O O . PHE A 1 123 ? -8.859 -30.969 11.131 1.00 88.38 123 PHE A O 1
ATOM 931 N N . ASN A 1 124 ? -10.867 -30.369 10.304 1.00 88.56 124 ASN A N 1
ATOM 932 C CA . ASN A 1 124 ? -10.933 -31.421 9.297 1.00 88.56 124 ASN A CA 1
ATOM 933 C C . ASN A 1 124 ? -9.990 -31.090 8.129 1.00 88.56 124 ASN A C 1
ATOM 935 O O . ASN A 1 124 ? -9.518 -29.963 7.986 1.00 88.56 124 ASN A O 1
ATOM 939 N N . ARG A 1 125 ? -9.711 -32.069 7.259 1.00 90.44 125 ARG A N 1
ATOM 940 C CA . ARG A 1 125 ? -9.019 -31.772 5.999 1.00 90.44 125 ARG A CA 1
ATOM 941 C C . ARG A 1 125 ? -9.941 -30.928 5.115 1.00 90.44 125 ARG A C 1
ATOM 943 O O . ARG A 1 125 ? -11.035 -31.380 4.789 1.00 90.44 125 ARG A O 1
ATOM 950 N N . GLY A 1 126 ? -9.477 -29.762 4.681 1.00 90.94 126 GLY A N 1
ATOM 951 C CA . GLY A 1 126 ? -10.266 -28.857 3.852 1.00 90.94 126 GLY A CA 1
ATOM 952 C C . GLY A 1 126 ? -9.596 -27.506 3.635 1.00 90.94 126 GLY A C 1
ATOM 953 O O . GLY A 1 126 ? -8.459 -27.280 4.051 1.00 90.94 126 GLY A O 1
ATOM 954 N N . LEU A 1 127 ? -10.328 -26.622 2.966 1.00 91.25 127 LEU A N 1
ATOM 955 C CA . LEU A 1 127 ? -10.005 -25.206 2.847 1.00 91.25 127 LEU A CA 1
ATOM 956 C C . LEU A 1 127 ? -10.850 -24.423 3.858 1.00 91.25 127 LEU A C 1
ATOM 958 O O . LEU A 1 127 ? -12.035 -24.708 4.033 1.00 91.25 127 LEU A O 1
ATOM 962 N N . TYR A 1 128 ? -10.243 -23.437 4.504 1.00 91.75 128 TYR A N 1
ATOM 963 C CA . TYR A 1 128 ? -10.868 -22.582 5.505 1.00 91.75 128 TYR A CA 1
ATOM 964 C C . TYR A 1 128 ? -10.609 -21.121 5.153 1.00 91.75 128 TYR A C 1
ATOM 966 O O . TYR A 1 128 ? -9.470 -20.720 4.929 1.00 91.75 128 TYR A O 1
ATOM 974 N N . LEU A 1 129 ? -11.656 -20.309 5.114 1.00 92.25 129 LEU A N 1
ATOM 975 C CA . LEU A 1 129 ? -11.521 -18.866 5.005 1.00 92.25 129 LEU A CA 1
ATOM 976 C C . LEU A 1 129 ? -11.139 -18.297 6.375 1.00 92.25 129 LEU A C 1
ATOM 978 O O . LEU A 1 129 ? -11.861 -18.504 7.349 1.00 92.25 129 LEU A O 1
ATOM 982 N N . VAL A 1 130 ? -10.031 -17.562 6.437 1.00 94.31 130 VAL A N 1
ATOM 983 C CA . VAL A 1 130 ? -9.664 -16.731 7.587 1.00 94.31 130 VAL A CA 1
ATOM 984 C C . VAL A 1 130 ? -10.428 -15.419 7.464 1.00 94.31 130 VAL A C 1
ATOM 986 O O . VAL A 1 130 ? -10.162 -14.634 6.550 1.00 94.31 130 VAL A O 1
ATOM 989 N N . ALA A 1 131 ? -11.375 -15.180 8.366 1.00 94.88 131 ALA A N 1
ATOM 990 C CA . ALA A 1 131 ? -12.211 -13.988 8.372 1.00 94.88 131 ALA A CA 1
ATOM 991 C C . ALA A 1 131 ? -12.098 -13.232 9.699 1.00 94.88 131 ALA A C 1
ATOM 993 O O . ALA A 1 131 ? -12.054 -13.839 10.767 1.00 94.88 131 ALA A O 1
ATOM 994 N N . LEU A 1 132 ? -12.092 -11.903 9.621 1.00 95.19 132 LEU A N 1
ATOM 995 C CA . LEU A 1 132 ? -12.343 -11.042 10.772 1.00 95.19 132 LEU A CA 1
ATOM 996 C C . LEU A 1 132 ? -13.852 -10.798 10.845 1.00 95.19 132 LEU A C 1
ATOM 998 O O . LEU A 1 132 ? -14.422 -10.349 9.851 1.00 95.19 132 LEU A O 1
ATOM 1002 N N . HIS A 1 133 ? -14.483 -11.106 11.974 1.00 94.88 133 HIS A N 1
ATOM 1003 C CA . HIS A 1 133 ? -15.925 -10.961 12.196 1.00 94.88 133 HIS A CA 1
ATOM 1004 C C . HIS A 1 133 ? -16.180 -9.976 13.345 1.00 94.88 133 HIS A C 1
ATOM 1006 O O . HIS A 1 133 ? -15.367 -9.878 14.266 1.00 94.88 133 HIS A O 1
ATOM 1012 N N . TYR A 1 134 ? -17.291 -9.242 13.293 1.00 94.88 134 TYR A N 1
ATOM 1013 C CA . TYR A 1 134 ? -17.749 -8.395 14.397 1.00 94.88 134 TYR A CA 1
ATOM 1014 C C . TYR A 1 134 ? -18.147 -9.223 15.627 1.00 94.88 134 TYR A C 1
ATOM 1016 O O . TYR A 1 134 ? -18.860 -10.214 15.495 1.00 94.88 134 TYR A O 1
ATOM 1024 N N . ALA A 1 135 ? -17.705 -8.831 16.820 1.00 91.44 135 ALA A N 1
ATOM 1025 C CA . ALA A 1 135 ? -18.061 -9.524 18.054 1.00 91.44 135 ALA A CA 1
ATOM 1026 C C . ALA A 1 135 ? -18.505 -8.538 19.135 1.00 91.44 135 ALA A C 1
ATOM 1028 O O . ALA A 1 135 ? -17.836 -7.536 19.385 1.00 91.44 135 ALA A O 1
ATOM 1029 N N . GLU A 1 136 ? -19.590 -8.880 19.825 1.00 90.12 136 GLU A N 1
ATOM 1030 C CA . GLU A 1 136 ? -20.031 -8.220 21.051 1.00 90.12 136 GLU A CA 1
ATOM 1031 C C . GLU A 1 136 ? -19.853 -9.171 22.235 1.00 90.12 136 GLU A C 1
ATOM 1033 O O . GLU A 1 136 ? -20.310 -10.316 22.211 1.00 90.12 136 GLU A O 1
ATOM 1038 N N . VAL A 1 137 ? -19.220 -8.689 23.303 1.00 86.50 137 VAL A N 1
ATOM 1039 C CA . VAL A 1 137 ? -19.102 -9.423 24.565 1.00 86.50 137 VAL A CA 1
ATOM 1040 C C . VAL A 1 137 ? -19.837 -8.648 25.649 1.00 86.50 137 VAL A C 1
ATOM 1042 O O . VAL A 1 137 ? -19.410 -7.568 26.052 1.00 86.50 137 VAL A O 1
ATOM 1045 N N . GLY A 1 138 ? -20.944 -9.208 26.136 1.00 84.31 138 GLY A N 1
ATOM 1046 C CA . GLY A 1 138 ? -21.669 -8.666 27.283 1.00 84.31 138 GLY A CA 1
ATOM 1047 C C . GLY A 1 138 ? -20.804 -8.695 28.545 1.00 84.31 138 GLY A C 1
ATOM 1048 O O . GLY A 1 138 ? -20.308 -9.752 28.943 1.00 84.31 138 GLY A O 1
ATOM 1049 N N . SER A 1 139 ? -20.636 -7.539 29.180 1.00 82.25 139 SER A N 1
ATOM 1050 C CA . SER A 1 139 ? -19.901 -7.357 30.431 1.00 82.25 139 SER A CA 1
ATOM 1051 C C . SER A 1 139 ? -20.806 -6.831 31.540 1.00 82.25 139 SER A C 1
ATOM 1053 O O . SER A 1 139 ? -21.786 -6.126 31.298 1.00 82.25 139 SER A O 1
ATOM 1055 N N . ASP A 1 140 ? -20.430 -7.173 32.774 1.00 77.06 140 ASP A N 1
ATOM 1056 C CA . ASP A 1 140 ? -21.114 -6.815 34.016 1.00 77.06 140 ASP A CA 1
ATOM 1057 C C . ASP A 1 140 ? -22.574 -7.309 34.133 1.00 77.06 140 ASP A C 1
ATOM 1059 O O . ASP A 1 140 ? -23.305 -7.513 33.164 1.00 77.06 140 ASP A O 1
ATOM 1063 N N . ALA A 1 141 ? -23.015 -7.529 35.371 1.00 75.38 141 ALA A N 1
ATOM 1064 C CA . ALA A 1 141 ? -24.347 -8.039 35.679 1.00 75.38 141 ALA A CA 1
ATOM 1065 C C . ALA A 1 141 ? -25.269 -6.905 36.144 1.00 75.38 141 ALA A C 1
ATOM 1067 O O . ALA A 1 141 ? -25.067 -6.358 37.229 1.00 75.38 141 ALA A O 1
ATOM 1068 N N . ALA A 1 142 ? -26.307 -6.592 35.368 1.00 74.19 142 ALA A N 1
ATOM 1069 C CA . ALA A 1 142 ? -27.422 -5.770 35.822 1.00 74.19 142 ALA A CA 1
ATOM 1070 C C . ALA A 1 142 ? -28.580 -6.672 36.271 1.00 74.19 142 ALA A C 1
ATOM 1072 O O . ALA A 1 142 ? -29.077 -7.510 35.514 1.00 74.19 142 ALA A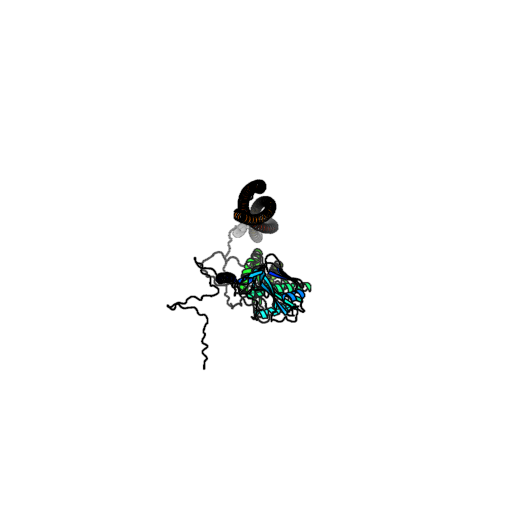 O 1
ATOM 1073 N N . GLU A 1 143 ? -29.049 -6.478 37.505 1.00 72.00 143 GLU A N 1
ATOM 1074 C CA . GLU A 1 143 ? -30.336 -7.028 37.921 1.00 72.00 143 GLU A CA 1
ATOM 1075 C C . GLU A 1 143 ? -31.453 -6.150 37.347 1.00 72.00 143 GLU A C 1
ATOM 1077 O O . GLU A 1 143 ? -31.644 -5.006 37.768 1.00 72.00 143 GLU A O 1
ATOM 1082 N N . ALA A 1 144 ? -32.200 -6.684 36.379 1.00 67.81 144 ALA A N 1
ATOM 1083 C CA . ALA A 1 144 ? -33.389 -6.020 35.874 1.00 67.81 144 ALA A CA 1
ATOM 1084 C C . ALA A 1 144 ? -34.485 -6.103 36.946 1.00 67.81 144 ALA A C 1
ATOM 1086 O O . ALA A 1 144 ? -35.044 -7.178 37.204 1.00 67.81 144 ALA A O 1
ATOM 1087 N N . TYR A 1 145 ? -34.780 -4.966 37.584 1.00 62.41 145 TYR A N 1
ATOM 1088 C CA . TYR A 1 145 ? -35.874 -4.879 38.547 1.00 62.41 145 TYR A CA 1
ATOM 1089 C C . TYR A 1 145 ? -37.199 -5.243 37.860 1.00 62.41 145 TYR A C 1
ATOM 1091 O O . TYR A 1 145 ? -37.495 -4.695 36.793 1.00 62.41 145 TYR A O 1
ATOM 1099 N N . PRO A 1 146 ? -37.998 -6.156 38.441 1.00 64.69 146 PRO A N 1
ATOM 1100 C CA . PRO A 1 146 ? -39.254 -6.567 37.834 1.00 64.69 146 PRO A CA 1
ATOM 1101 C C . PRO A 1 146 ? -40.211 -5.377 37.698 1.00 64.69 146 PRO A C 1
ATOM 1103 O O . PRO A 1 146 ? -40.395 -4.620 38.651 1.00 64.69 146 PRO A O 1
ATOM 1106 N N . ALA A 1 147 ? -40.829 -5.217 36.525 1.00 67.31 147 ALA A N 1
ATOM 1107 C CA . ALA A 1 147 ? -41.781 -4.131 36.272 1.00 67.31 147 ALA A CA 1
ATOM 1108 C C . ALA A 1 147 ? -43.094 -4.288 37.063 1.00 67.31 147 ALA A C 1
ATOM 1110 O O . ALA A 1 147 ? -43.833 -3.320 37.222 1.00 67.31 147 ALA A O 1
ATOM 1111 N N . ASP A 1 148 ? -43.369 -5.501 37.549 1.00 66.94 148 ASP A N 1
ATOM 1112 C CA . ASP A 1 148 ? -44.529 -5.843 38.370 1.00 66.94 148 ASP A CA 1
ATOM 1113 C C . ASP A 1 148 ? -44.168 -6.925 39.408 1.00 66.94 148 ASP A C 1
ATOM 1115 O O . ASP A 1 148 ? -43.244 -7.714 39.189 1.00 66.94 148 ASP A O 1
ATOM 1119 N N . LEU A 1 149 ? -44.901 -6.998 40.522 1.00 68.00 149 LEU A N 1
ATOM 1120 C CA . LEU A 1 149 ? -44.591 -7.857 41.681 1.00 68.00 149 LEU A CA 1
ATOM 1121 C C . LEU A 1 149 ? -44.583 -9.365 41.367 1.00 68.00 149 LEU A C 1
ATOM 1123 O O . LEU A 1 149 ? -43.893 -10.123 42.047 1.00 68.00 149 LEU A O 1
ATOM 1127 N N . GLU A 1 150 ? -45.314 -9.801 40.339 1.00 70.31 150 GLU A N 1
ATOM 1128 C CA . GLU A 1 150 ? -45.329 -11.198 39.875 1.00 70.31 150 GLU A CA 1
ATOM 1129 C C . GLU A 1 150 ? -44.198 -11.532 38.886 1.00 70.31 150 GLU A C 1
ATOM 1131 O O . GLU A 1 150 ? -43.917 -12.706 38.623 1.00 70.31 150 GLU A O 1
ATOM 1136 N N . SER A 1 151 ? -43.541 -10.521 38.307 1.00 68.75 151 SER A N 1
ATOM 1137 C CA . SER A 1 151 ? -42.522 -10.751 37.282 1.00 68.75 151 SER A CA 1
ATOM 1138 C C . SER A 1 151 ? -41.198 -11.227 37.896 1.00 68.75 151 SER A C 1
ATOM 1140 O O . SER A 1 151 ? -40.740 -10.761 38.939 1.00 68.75 151 SER A O 1
ATOM 1142 N N . LYS A 1 152 ? -40.574 -12.230 37.267 1.00 68.19 152 LYS A N 1
ATOM 1143 C CA . LYS A 1 152 ? -39.318 -12.810 37.762 1.00 68.19 152 LYS A CA 1
ATOM 1144 C C . LYS A 1 152 ? -38.166 -11.838 37.514 1.00 68.19 152 LYS A C 1
ATOM 1146 O O . LYS A 1 152 ? -38.052 -11.306 36.414 1.00 68.19 152 LYS A O 1
ATOM 1151 N N . ARG A 1 153 ? -37.279 -11.682 38.505 1.00 70.56 153 ARG A N 1
ATOM 1152 C CA . ARG A 1 153 ? -35.971 -11.023 38.336 1.00 70.56 153 ARG A CA 1
ATOM 1153 C C . ARG A 1 153 ? -35.237 -11.666 37.159 1.00 70.56 153 ARG A C 1
ATOM 1155 O O . ARG A 1 153 ? -35.136 -12.893 37.097 1.00 70.56 153 ARG A O 1
ATOM 1162 N N . GLN A 1 154 ? -34.757 -10.844 36.233 1.00 74.62 154 GLN A N 1
ATOM 1163 C CA . GLN A 1 154 ? -33.993 -11.288 35.071 1.00 74.62 154 GLN A CA 1
ATOM 1164 C C . GLN A 1 154 ? -32.569 -10.745 35.149 1.00 74.62 154 GLN A C 1
ATOM 1166 O O . GLN A 1 154 ? -32.340 -9.604 35.547 1.00 74.62 154 GLN A O 1
ATOM 1171 N N . PHE A 1 155 ? -31.618 -11.584 34.751 1.00 74.81 155 PHE A N 1
ATOM 1172 C CA . PHE A 1 155 ? -30.246 -11.167 34.507 1.00 74.81 155 PHE A CA 1
ATOM 1173 C C . PHE A 1 155 ? -30.181 -10.494 33.136 1.00 74.81 155 PHE A C 1
ATOM 1175 O O . PHE A 1 155 ? -30.639 -11.076 32.151 1.00 74.81 155 PHE A O 1
ATOM 1182 N N . GLN A 1 156 ? -29.593 -9.303 33.065 1.00 78.88 156 GLN A N 1
ATOM 1183 C CA . GLN A 1 156 ? -29.203 -8.670 31.808 1.00 78.88 156 GLN A CA 1
ATOM 1184 C C . GLN A 1 156 ? -27.747 -8.207 31.908 1.00 78.88 156 GLN A C 1
ATOM 1186 O O . GLN A 1 156 ? -27.238 -7.957 33.004 1.00 78.88 156 GLN A O 1
ATOM 1191 N N . PHE A 1 157 ? -27.066 -8.110 30.768 1.00 81.62 157 PHE A N 1
ATOM 1192 C CA . PHE A 1 157 ? -25.746 -7.488 30.722 1.00 81.62 157 PHE A CA 1
ATOM 1193 C C . PHE A 1 157 ? -25.885 -5.988 30.986 1.00 81.62 157 PHE A C 1
ATOM 1195 O O . PHE A 1 157 ? -26.805 -5.346 30.479 1.00 81.62 157 PHE A O 1
ATOM 1202 N N . ASN A 1 158 ? -24.996 -5.438 31.807 1.00 84.38 158 ASN A N 1
ATOM 1203 C CA . ASN A 1 158 ? -24.991 -4.010 32.133 1.00 84.38 158 ASN A CA 1
ATOM 1204 C C . ASN A 1 158 ? -24.314 -3.174 31.031 1.00 84.38 158 ASN A C 1
ATOM 1206 O O . ASN A 1 158 ? -24.633 -2.000 30.854 1.00 84.38 158 ASN A O 1
ATOM 1210 N N . SER A 1 159 ? -23.390 -3.774 30.282 1.00 83.88 159 SER A N 1
ATOM 1211 C CA . SER A 1 159 ? -22.701 -3.158 29.150 1.00 83.88 159 SER A CA 1
ATOM 1212 C C . SER A 1 159 ? -22.348 -4.209 28.094 1.00 83.88 159 SER A C 1
ATOM 1214 O O . SER A 1 159 ? -22.307 -5.405 28.378 1.00 83.88 159 SER A O 1
ATOM 1216 N N . PHE A 1 160 ? -22.079 -3.764 26.868 1.00 85.56 160 PHE A N 1
ATOM 1217 C CA . PHE A 1 160 ? -21.488 -4.592 25.820 1.00 85.56 160 PHE A CA 1
ATOM 1218 C C . PHE A 1 160 ? -20.147 -3.984 25.414 1.00 85.56 160 PHE A C 1
ATOM 1220 O O . PHE A 1 160 ? -20.035 -2.770 25.236 1.00 85.56 160 PHE A O 1
ATOM 1227 N N . ALA A 1 161 ? -19.128 -4.830 25.299 1.00 87.75 161 ALA A N 1
ATOM 1228 C CA . ALA A 1 161 ? -17.847 -4.484 24.713 1.00 87.75 161 ALA A CA 1
ATOM 1229 C C . ALA A 1 161 ? -17.838 -4.944 23.252 1.00 87.75 161 ALA A C 1
ATOM 1231 O O . ALA A 1 161 ? -17.856 -6.144 22.972 1.00 87.75 161 ALA A O 1
ATOM 1232 N N . GLU A 1 162 ? -17.818 -3.984 22.334 1.00 88.50 162 GLU A N 1
ATOM 1233 C CA . GLU A 1 162 ? -17.697 -4.237 20.900 1.00 88.50 162 GLU A CA 1
ATOM 1234 C C . GLU A 1 162 ? -16.238 -4.496 20.505 1.00 88.50 162 GLU A C 1
ATOM 1236 O O . GLU A 1 162 ? -15.301 -3.910 21.058 1.00 88.50 162 GLU A O 1
ATOM 1241 N N . GLY A 1 163 ? -16.036 -5.355 19.511 1.00 90.50 163 GLY A N 1
ATOM 1242 C CA . GLY A 1 163 ? -14.717 -5.691 19.005 1.00 90.50 163 GLY A CA 1
ATOM 1243 C C . GLY A 1 163 ? -14.766 -6.575 17.767 1.00 90.50 163 GLY A C 1
ATOM 1244 O O . GLY A 1 163 ? -15.716 -6.559 16.983 1.00 90.50 163 GLY A O 1
ATOM 1245 N N . VAL A 1 164 ? -13.695 -7.342 17.579 1.00 93.69 164 VAL A N 1
ATOM 1246 C CA . VAL A 1 164 ? -13.529 -8.250 16.445 1.00 93.69 164 VAL A CA 1
ATOM 1247 C C . VAL A 1 164 ? -12.965 -9.586 16.903 1.00 93.69 164 VAL A C 1
ATOM 1249 O O . VAL A 1 164 ? -12.085 -9.634 17.764 1.00 93.69 164 VAL A O 1
ATOM 1252 N N . GLU A 1 165 ? -13.429 -10.667 16.286 1.00 92.25 165 GLU A N 1
ATOM 1253 C CA . GLU A 1 165 ? -12.898 -12.013 16.484 1.00 92.25 165 GLU A CA 1
ATOM 1254 C C . GLU A 1 165 ? -12.401 -12.633 15.172 1.00 92.25 165 GLU A C 1
ATOM 1256 O O . GLU A 1 165 ? -12.763 -12.210 14.070 1.00 92.25 165 GLU A O 1
ATOM 1261 N N . LEU A 1 166 ? -11.527 -13.635 15.295 1.00 92.75 166 LEU A N 1
ATOM 1262 C CA . LEU A 1 166 ? -10.941 -14.345 14.162 1.00 92.75 166 LEU A CA 1
ATOM 1263 C C . LEU A 1 166 ? -11.672 -15.673 13.948 1.00 92.75 166 LEU A C 1
ATOM 1265 O O . LEU A 1 166 ? -11.528 -16.602 14.743 1.00 92.75 166 LEU A O 1
ATOM 1269 N N . VAL A 1 167 ? -12.421 -15.771 12.852 1.00 91.94 167 VAL A N 1
ATOM 1270 C CA . VAL A 1 167 ? -13.267 -16.924 12.521 1.00 91.94 167 VAL A CA 1
ATOM 1271 C C . VAL A 1 167 ? -12.658 -17.714 11.364 1.00 91.94 167 VAL A C 1
ATOM 1273 O O . VAL A 1 167 ? -12.148 -17.146 10.396 1.00 91.94 167 VAL A O 1
ATOM 1276 N N . LEU A 1 168 ? -12.731 -19.046 11.450 1.00 91.12 168 LEU A N 1
ATOM 1277 C CA . LEU A 1 168 ? -12.358 -19.963 10.372 1.00 91.12 168 LEU A CA 1
ATOM 1278 C C . LEU A 1 168 ? -13.614 -20.586 9.762 1.00 91.12 168 LEU A C 1
ATOM 1280 O O . LEU A 1 168 ? -14.202 -21.501 10.337 1.00 91.12 168 LEU A O 1
ATOM 1284 N N . VAL A 1 169 ? -14.012 -20.111 8.581 1.00 90.31 169 VAL A N 1
ATOM 1285 C CA . VAL A 1 169 ? -15.215 -20.595 7.884 1.00 90.31 169 VAL A CA 1
ATOM 1286 C C . VAL A 1 169 ? -14.825 -21.720 6.914 1.00 90.31 169 VAL A C 1
ATOM 1288 O O . VAL A 1 169 ? -14.057 -21.464 5.984 1.00 90.31 169 VAL A O 1
ATOM 1291 N N . PRO A 1 170 ? -15.301 -22.968 7.088 1.00 88.75 170 PRO A N 1
ATOM 1292 C CA . PRO A 1 170 ? -14.985 -24.059 6.168 1.00 88.75 170 PRO A CA 1
ATOM 1293 C C . PRO A 1 170 ? -15.604 -23.817 4.786 1.00 88.75 170 PRO A C 1
ATOM 1295 O O . PRO A 1 170 ? -16.767 -23.439 4.663 1.00 88.75 170 PRO A O 1
ATOM 1298 N N . LEU A 1 171 ? -14.833 -24.075 3.733 1.00 85.56 171 LEU A N 1
ATOM 1299 C CA . LEU A 1 171 ? -15.278 -23.969 2.345 1.00 85.56 171 LEU A CA 1
ATOM 1300 C C . LEU A 1 171 ? -15.848 -25.294 1.833 1.00 85.56 171 LEU A C 1
ATOM 1302 O O . LEU A 1 171 ? -15.304 -26.364 2.099 1.00 85.56 171 LEU A O 1
ATOM 1306 N N . ALA A 1 172 ? -16.897 -25.209 1.011 1.00 83.12 172 ALA A N 1
ATOM 1307 C CA . ALA A 1 172 ? -17.434 -26.358 0.279 1.00 83.12 172 ALA A CA 1
ATOM 1308 C C . ALA A 1 172 ? -16.465 -26.881 -0.804 1.00 83.12 172 ALA A C 1
ATOM 1310 O O . ALA A 1 172 ? -16.530 -28.049 -1.187 1.00 83.12 172 ALA A O 1
ATOM 1311 N N . THR A 1 173 ? -15.555 -26.031 -1.294 1.00 82.56 173 THR A N 1
ATOM 1312 C CA . THR A 1 173 ? -14.524 -26.405 -2.270 1.00 82.56 173 THR A CA 1
ATOM 1313 C C . THR A 1 173 ? -13.514 -27.373 -1.639 1.00 82.56 173 THR A C 1
ATOM 1315 O O . THR A 1 173 ? -12.857 -27.008 -0.660 1.00 82.56 173 THR A O 1
ATOM 1318 N N . PRO A 1 174 ? -13.335 -28.594 -2.179 1.00 83.00 174 PRO A N 1
ATOM 1319 C CA . PRO A 1 174 ? -12.409 -29.565 -1.612 1.00 83.00 174 PRO A CA 1
ATOM 1320 C C . PRO A 1 174 ? -10.946 -29.148 -1.818 1.00 83.00 174 PRO A C 1
ATOM 1322 O O . PRO A 1 174 ? -10.571 -28.592 -2.850 1.00 83.00 174 PRO A O 1
ATOM 1325 N N . LEU A 1 175 ? -10.088 -29.488 -0.852 1.00 85.75 175 LEU A N 1
ATOM 1326 C CA . LEU A 1 175 ? -8.638 -29.340 -0.986 1.00 85.75 175 LEU A CA 1
ATOM 1327 C C . LEU A 1 175 ? -8.091 -30.403 -1.954 1.00 85.75 175 LEU A C 1
ATOM 1329 O O . LEU A 1 175 ? -8.018 -31.583 -1.590 1.00 85.75 175 LEU A O 1
ATOM 1333 N N . ASN A 1 176 ? -7.689 -29.980 -3.157 1.00 82.81 176 ASN A N 1
ATOM 1334 C CA . ASN A 1 176 ? -7.086 -30.842 -4.180 1.00 82.81 176 ASN A CA 1
ATOM 1335 C C . ASN A 1 176 ? -5.925 -31.688 -3.626 1.00 82.81 176 ASN A C 1
ATOM 1337 O O . ASN A 1 176 ? -5.122 -31.229 -2.816 1.00 82.81 176 ASN A O 1
ATOM 1341 N N . THR A 1 177 ? -5.825 -32.939 -4.078 1.00 72.06 177 THR A N 1
ATOM 1342 C CA . THR A 1 177 ? -4.669 -33.808 -3.813 1.00 72.06 177 THR A CA 1
ATOM 1343 C C . THR A 1 177 ? -3.540 -33.468 -4.780 1.00 72.06 177 THR A C 1
ATOM 1345 O O . THR A 1 177 ? -3.587 -33.873 -5.941 1.00 72.06 177 THR A O 1
ATOM 1348 N N . GLY A 1 178 ? -2.533 -32.738 -4.313 1.00 74.81 178 GLY A N 1
ATOM 1349 C CA . GLY A 1 178 ? -1.375 -32.349 -5.111 1.00 74.81 178 GLY A CA 1
ATOM 1350 C C . GLY A 1 178 ? -0.413 -31.479 -4.313 1.00 74.81 178 GLY A C 1
ATOM 1351 O O . GLY A 1 178 ? -0.578 -31.315 -3.104 1.00 74.81 178 GLY A O 1
ATOM 1352 N N . ASP A 1 179 ? 0.576 -30.925 -5.007 1.00 85.00 179 ASP A N 1
ATOM 1353 C CA . ASP A 1 179 ? 1.484 -29.923 -4.451 1.00 85.00 179 ASP A CA 1
ATOM 1354 C C . ASP A 1 179 ? 0.739 -28.627 -4.066 1.00 85.00 179 ASP A C 1
ATOM 1356 O O . ASP A 1 179 ? -0.296 -28.288 -4.649 1.00 85.00 179 ASP A O 1
ATOM 1360 N N . ALA A 1 180 ? 1.267 -27.897 -3.082 1.00 87.00 180 ALA A N 1
ATOM 1361 C CA . ALA A 1 180 ? 0.663 -26.691 -2.524 1.00 87.00 180 ALA A CA 1
ATOM 1362 C C . ALA A 1 180 ? 0.448 -25.596 -3.582 1.00 87.00 180 ALA A C 1
ATOM 1364 O O . ALA A 1 180 ? -0.620 -24.978 -3.614 1.00 87.00 180 ALA A O 1
ATOM 1365 N N . LEU A 1 181 ? 1.431 -25.397 -4.466 1.00 88.69 181 LEU A N 1
ATOM 1366 C CA . LEU A 1 181 ? 1.377 -24.423 -5.560 1.00 88.69 181 LEU A CA 1
ATOM 1367 C C . LEU A 1 181 ? 0.294 -24.790 -6.582 1.00 88.69 181 LEU A C 1
ATOM 1369 O O . LEU A 1 181 ? -0.581 -23.981 -6.892 1.00 88.69 181 LEU A O 1
ATOM 1373 N N . ALA A 1 182 ? 0.296 -26.042 -7.048 1.00 87.00 182 ALA A N 1
ATOM 1374 C CA . ALA A 1 182 ? -0.691 -26.549 -8.000 1.00 87.00 182 ALA A CA 1
ATOM 1375 C C . ALA A 1 182 ? -2.123 -26.516 -7.431 1.00 87.00 182 ALA A C 1
ATOM 1377 O O . ALA A 1 182 ? -3.080 -26.218 -8.151 1.00 87.00 182 ALA A O 1
ATOM 1378 N N . ALA A 1 183 ? -2.283 -26.775 -6.128 1.00 87.62 183 ALA A N 1
ATOM 1379 C CA . ALA A 1 183 ? -3.564 -26.642 -5.444 1.00 87.62 183 ALA A CA 1
ATOM 1380 C C . ALA A 1 183 ? -4.071 -25.188 -5.463 1.00 87.62 183 ALA A C 1
ATOM 1382 O O . ALA A 1 183 ? -5.229 -24.971 -5.821 1.00 87.62 183 ALA A O 1
ATOM 1383 N N . ARG A 1 184 ? -3.218 -24.199 -5.147 1.00 88.88 184 ARG A N 1
ATOM 1384 C CA . ARG A 1 184 ? -3.568 -22.764 -5.189 1.00 88.88 184 ARG A CA 1
ATOM 1385 C C . ARG A 1 184 ? -3.910 -22.290 -6.602 1.00 88.88 184 ARG A C 1
ATOM 1387 O O . ARG A 1 184 ? -4.993 -21.744 -6.809 1.00 88.88 184 ARG A O 1
ATOM 1394 N N . ALA A 1 185 ? -3.061 -22.588 -7.586 1.00 86.50 185 ALA A N 1
ATOM 1395 C CA . ALA A 1 185 ? -3.280 -22.219 -8.987 1.00 86.50 185 ALA A CA 1
ATOM 1396 C C . ALA A 1 185 ? -4.598 -22.780 -9.559 1.00 86.50 185 ALA A C 1
ATOM 1398 O O . ALA A 1 185 ? -5.289 -22.111 -10.330 1.00 86.50 185 ALA A O 1
ATOM 1399 N N . GLY A 1 186 ? -4.989 -23.992 -9.144 1.00 84.56 186 GLY A N 1
ATOM 1400 C CA . GLY A 1 186 ? -6.268 -24.598 -9.518 1.00 84.56 186 GLY A CA 1
ATOM 1401 C C . GLY A 1 186 ? -7.493 -23.826 -9.009 1.00 84.56 186 GLY A C 1
ATOM 1402 O O . GLY A 1 186 ? -8.494 -23.722 -9.726 1.00 84.56 186 GLY A O 1
ATOM 1403 N N . LEU A 1 187 ? -7.418 -23.245 -7.806 1.00 85.38 187 LEU A N 1
ATOM 1404 C CA . LEU A 1 187 ? -8.546 -22.558 -7.161 1.00 85.38 187 LEU A CA 1
ATOM 1405 C C . LEU A 1 187 ? -8.968 -21.276 -7.878 1.00 85.38 187 LEU A C 1
ATOM 1407 O O . LEU A 1 187 ? -10.153 -20.938 -7.843 1.00 85.38 187 LEU A O 1
ATOM 1411 N N . VAL A 1 188 ? -8.048 -20.608 -8.585 1.00 86.38 188 VAL A N 1
ATOM 1412 C CA . VAL A 1 188 ? -8.350 -19.420 -9.402 1.00 86.38 188 VAL A CA 1
ATOM 1413 C C . VAL A 1 188 ? -9.541 -19.679 -10.325 1.00 86.38 188 VAL A C 1
ATOM 1415 O O . VAL A 1 188 ? -10.467 -18.876 -10.382 1.00 86.38 188 VAL A O 1
ATOM 1418 N N . SER A 1 189 ? -9.565 -20.837 -10.994 1.00 77.31 189 SER A N 1
ATOM 1419 C CA . SER A 1 189 ? -10.637 -21.204 -11.927 1.00 77.31 189 SER A CA 1
ATOM 1420 C C . SER A 1 189 ? -12.014 -21.338 -11.258 1.00 77.31 189 SER A C 1
ATOM 1422 O O . SER A 1 189 ? -13.027 -20.992 -11.865 1.00 77.31 189 SER A O 1
ATOM 1424 N N . ALA A 1 190 ? -12.068 -21.778 -9.997 1.00 75.88 190 ALA A N 1
ATOM 1425 C CA . ALA A 1 190 ? -13.309 -21.858 -9.233 1.00 75.88 190 ALA A CA 1
ATOM 1426 C C . ALA A 1 190 ? -13.804 -20.454 -8.849 1.00 75.88 190 ALA A C 1
ATOM 1428 O O . ALA A 1 190 ? -14.948 -20.102 -9.136 1.00 75.88 190 ALA A O 1
ATOM 1429 N N . PHE A 1 191 ? -12.929 -19.619 -8.278 1.00 73.00 191 PHE A N 1
ATOM 1430 C CA . PHE A 1 191 ? -13.281 -18.249 -7.884 1.00 73.00 191 PHE A CA 1
ATOM 1431 C C . PHE A 1 191 ? -13.607 -17.334 -9.080 1.00 73.00 191 PHE A C 1
ATOM 1433 O O . PHE A 1 191 ? -14.415 -16.416 -8.936 1.00 73.00 191 PHE A O 1
ATOM 1440 N N . MET A 1 192 ? -13.030 -17.602 -10.257 1.00 68.81 192 MET A N 1
ATOM 1441 C CA . MET A 1 192 ? -13.305 -16.884 -11.507 1.00 68.81 192 MET A CA 1
ATOM 1442 C C . MET A 1 192 ? -14.672 -17.198 -12.110 1.00 68.81 192 MET A C 1
ATOM 1444 O O . MET A 1 192 ? -15.387 -16.284 -12.512 1.00 68.81 192 MET A O 1
ATOM 1448 N N . ASN A 1 193 ? -15.062 -18.474 -12.153 1.00 63.16 193 ASN A N 1
ATOM 1449 C CA . ASN A 1 193 ? -16.306 -18.916 -12.794 1.00 63.16 193 ASN A CA 1
ATOM 1450 C C . ASN A 1 193 ? -17.565 -18.659 -11.942 1.00 63.16 193 ASN A C 1
ATOM 1452 O O . ASN A 1 193 ? -18.597 -19.290 -12.156 1.00 63.16 193 ASN A O 1
ATOM 1456 N N . GLY A 1 194 ? -17.483 -17.763 -10.953 1.00 52.41 194 GLY A N 1
ATOM 1457 C CA . GLY A 1 194 ? -18.596 -17.462 -10.059 1.00 52.41 194 GLY A CA 1
ATOM 1458 C C . GLY A 1 194 ? -19.038 -18.660 -9.220 1.00 52.41 194 GLY A C 1
ATOM 1459 O O . GLY A 1 194 ? -20.218 -18.736 -8.879 1.00 52.41 194 GLY A O 1
ATOM 1460 N N . ALA A 1 195 ? -18.128 -19.589 -8.881 1.00 47.84 195 ALA A N 1
ATOM 1461 C CA . ALA A 1 195 ? -18.434 -20.603 -7.875 1.00 47.84 195 ALA A CA 1
ATOM 1462 C C . ALA A 1 195 ? -18.968 -19.900 -6.616 1.00 47.84 195 ALA A C 1
ATOM 1464 O O . ALA A 1 195 ? -18.452 -18.824 -6.279 1.00 47.84 195 ALA A O 1
ATOM 1465 N N . PRO A 1 196 ? -19.992 -20.463 -5.942 1.00 47.97 196 PRO A N 1
ATOM 1466 C CA . PRO A 1 196 ? -20.592 -19.833 -4.779 1.00 47.97 196 PRO A CA 1
ATOM 1467 C C . PRO A 1 196 ? -19.482 -19.509 -3.785 1.00 47.97 196 PRO A C 1
ATOM 1469 O O . PRO A 1 196 ? -18.798 -20.400 -3.271 1.00 47.97 196 PRO A O 1
ATOM 1472 N N . ARG A 1 197 ? -19.263 -18.207 -3.576 1.00 55.88 197 ARG A N 1
ATOM 1473 C CA . ARG A 1 197 ? -18.362 -17.735 -2.529 1.00 55.88 197 ARG A CA 1
ATOM 1474 C C . ARG A 1 197 ? -18.878 -18.314 -1.208 1.00 55.88 197 ARG A C 1
ATOM 1476 O O . ARG A 1 197 ? -20.091 -18.496 -1.087 1.00 55.88 197 ARG A O 1
ATOM 1483 N N . PRO A 1 198 ? -17.997 -18.618 -0.239 1.00 56.94 198 PRO A N 1
ATOM 1484 C CA . PRO A 1 198 ? -18.467 -18.975 1.094 1.00 56.94 198 PRO A CA 1
ATOM 1485 C C . PRO A 1 198 ? -19.469 -17.915 1.552 1.00 56.94 198 PRO A C 1
ATOM 1487 O O . PRO A 1 198 ? -19.239 -16.726 1.306 1.00 56.94 198 PRO A O 1
ATOM 1490 N N . GLU A 1 199 ? -20.556 -18.347 2.192 1.00 65.50 199 GLU A N 1
ATOM 1491 C CA . GLU A 1 199 ? -21.512 -17.463 2.862 1.00 65.50 199 GLU A CA 1
ATOM 1492 C C . GLU A 1 199 ? -20.803 -16.811 4.055 1.00 65.50 199 GLU A C 1
ATOM 1494 O O . GLU A 1 199 ? -20.895 -17.239 5.203 1.00 65.50 199 GLU A O 1
ATOM 1499 N N . LEU A 1 200 ? -19.988 -15.808 3.741 1.00 81.62 200 LEU A N 1
ATOM 1500 C CA . LEU A 1 200 ? -19.368 -14.928 4.703 1.00 81.62 200 LEU A CA 1
ATOM 1501 C C . LEU A 1 200 ? -20.454 -13.980 5.207 1.00 81.62 200 LEU A C 1
ATOM 1503 O O . LEU A 1 200 ? -21.166 -13.385 4.398 1.00 81.62 200 LEU A O 1
ATOM 1507 N N . SER A 1 201 ? -20.557 -13.844 6.528 1.00 88.44 201 SER A N 1
ATOM 1508 C CA . SER A 1 201 ? -21.426 -12.849 7.159 1.00 88.44 201 SER A CA 1
ATOM 1509 C C . SER A 1 201 ? -21.204 -11.469 6.538 1.00 88.44 201 SER A C 1
ATOM 1511 O O . SER A 1 201 ? -20.063 -11.078 6.277 1.00 88.44 201 SER A O 1
ATOM 1513 N N . GLU A 1 202 ? -22.280 -10.703 6.354 1.00 90.12 202 GLU A N 1
ATOM 1514 C CA . GLU A 1 202 ? -22.176 -9.307 5.919 1.00 90.12 202 GLU A CA 1
ATOM 1515 C C . GLU A 1 202 ? -21.399 -8.450 6.932 1.00 90.12 202 GLU A C 1
ATOM 1517 O O . GLU A 1 202 ? -20.892 -7.395 6.571 1.00 90.12 202 GLU A O 1
ATOM 1522 N N . GLU A 1 203 ? -21.224 -8.923 8.169 1.00 92.62 203 GLU A N 1
ATOM 1523 C CA . GLU A 1 203 ? -20.420 -8.286 9.219 1.00 92.62 203 GLU A CA 1
ATOM 1524 C C . GLU A 1 203 ? -18.972 -8.806 9.302 1.00 92.62 203 GLU A C 1
ATOM 1526 O O . GLU A 1 203 ? -18.280 -8.588 10.299 1.00 92.62 203 GLU A O 1
ATOM 1531 N N . ALA A 1 204 ? -18.488 -9.498 8.263 1.00 93.69 204 ALA A N 1
ATOM 1532 C CA . ALA A 1 204 ? -17.141 -10.057 8.228 1.00 93.69 204 ALA A CA 1
ATOM 1533 C C . ALA A 1 204 ? -16.352 -9.719 6.956 1.00 93.69 204 ALA A C 1
ATOM 1535 O O . ALA A 1 204 ? -16.895 -9.489 5.876 1.00 93.69 204 ALA A O 1
ATOM 1536 N N . VAL A 1 205 ? -15.022 -9.725 7.084 1.00 93.88 205 VAL A N 1
ATOM 1537 C CA . VAL A 1 205 ? -14.079 -9.469 5.986 1.00 93.88 205 VAL A CA 1
ATOM 1538 C C . VAL A 1 205 ? -13.072 -10.609 5.878 1.00 93.88 205 VAL A C 1
ATOM 1540 O O . VAL A 1 205 ? -12.408 -10.976 6.847 1.00 93.88 205 VAL A O 1
ATOM 1543 N N . ALA A 1 206 ? -12.934 -11.151 4.667 1.00 92.62 206 ALA A N 1
ATOM 1544 C CA . ALA A 1 206 ? -11.939 -12.164 4.342 1.00 92.62 206 ALA A CA 1
ATOM 1545 C C . ALA A 1 206 ? -10.517 -11.584 4.401 1.00 92.62 206 ALA A C 1
ATOM 1547 O O . ALA A 1 206 ? -10.198 -10.611 3.712 1.00 92.62 206 ALA A O 1
ATOM 1548 N N . LEU A 1 207 ? -9.651 -12.215 5.192 1.00 94.06 207 LEU A N 1
ATOM 1549 C CA . LEU A 1 207 ? -8.248 -11.834 5.336 1.00 94.06 207 LEU A CA 1
ATOM 1550 C C . LEU A 1 207 ? -7.294 -12.742 4.546 1.00 94.06 207 LEU A C 1
ATOM 1552 O O . LEU A 1 207 ? -6.251 -12.265 4.096 1.00 94.06 207 LEU A O 1
ATOM 1556 N N . GLY A 1 208 ? -7.650 -14.024 4.392 1.00 92.44 208 GLY A N 1
ATOM 1557 C CA . GLY A 1 208 ? -6.856 -15.046 3.705 1.00 92.44 208 GLY A CA 1
ATOM 1558 C C . GLY A 1 208 ? -7.561 -16.407 3.628 1.00 92.44 208 GLY A C 1
ATOM 1559 O O . GLY A 1 208 ? -8.642 -16.604 4.182 1.00 92.44 208 GLY A O 1
ATOM 1560 N N . LEU A 1 209 ? -6.949 -17.345 2.917 1.00 92.25 209 LEU A N 1
ATOM 1561 C CA . LEU A 1 209 ? -7.412 -18.699 2.646 1.00 92.25 209 LEU A CA 1
ATOM 1562 C C . LEU A 1 209 ? -6.388 -19.699 3.188 1.00 92.25 209 LEU A C 1
ATOM 1564 O O . LEU A 1 209 ? -5.253 -19.752 2.725 1.00 92.25 209 LEU A O 1
ATOM 1568 N N . LEU A 1 210 ? -6.801 -20.504 4.157 1.00 93.88 210 LEU A N 1
ATOM 1569 C CA . LEU A 1 210 ? -5.971 -21.475 4.853 1.00 93.88 210 LEU A CA 1
ATOM 1570 C C . LEU A 1 210 ? -6.286 -22.894 4.364 1.00 93.88 210 LEU A C 1
ATOM 1572 O O . LEU A 1 210 ? -7.426 -23.354 4.462 1.00 93.88 210 LEU A O 1
ATOM 1576 N N . ALA A 1 211 ? -5.278 -23.628 3.900 1.00 93.06 211 ALA A N 1
ATOM 1577 C CA . ALA A 1 211 ? -5.399 -25.067 3.691 1.00 93.06 211 ALA A CA 1
ATOM 1578 C C . ALA A 1 211 ? -5.035 -25.826 4.964 1.00 93.06 211 ALA A C 1
ATOM 1580 O O . ALA A 1 211 ? -4.010 -25.552 5.588 1.00 93.06 211 ALA A O 1
ATOM 1581 N N . VAL A 1 212 ? -5.849 -26.818 5.325 1.00 92.06 212 VAL A N 1
ATOM 1582 C CA . VAL A 1 212 ? -5.627 -27.663 6.501 1.00 92.06 212 VAL A CA 1
ATOM 1583 C C . VAL A 1 212 ? -5.639 -29.134 6.105 1.00 92.06 212 VAL A C 1
ATOM 1585 O O . VAL A 1 212 ? -6.538 -29.610 5.407 1.00 92.06 212 VAL A O 1
ATOM 1588 N N . GLN A 1 213 ? -4.650 -29.881 6.593 1.00 89.44 213 GLN A N 1
ATOM 1589 C CA . GLN A 1 213 ? -4.537 -31.323 6.408 1.00 89.44 213 GLN A CA 1
ATOM 1590 C C . GLN A 1 213 ? -4.143 -31.984 7.733 1.00 89.44 213 GLN A C 1
ATOM 1592 O O . GLN A 1 213 ? -3.255 -31.520 8.439 1.00 89.44 213 GLN A O 1
ATOM 1597 N N . ASN A 1 214 ? -4.824 -33.075 8.095 1.00 85.56 214 ASN A N 1
ATOM 1598 C CA . ASN A 1 214 ? -4.578 -33.835 9.332 1.00 85.56 214 ASN A CA 1
ATOM 1599 C C . ASN A 1 214 ? -4.635 -32.994 10.633 1.00 85.56 214 ASN A C 1
ATOM 1601 O O . ASN A 1 214 ? -4.020 -33.354 11.636 1.00 85.56 214 ASN A O 1
ATOM 1605 N N . GLY A 1 215 ? -5.388 -31.887 10.629 1.00 83.56 215 GLY A N 1
ATOM 1606 C CA . GLY A 1 215 ? -5.483 -30.954 11.756 1.00 83.56 215 GLY A CA 1
ATOM 1607 C C . GLY A 1 215 ? -4.285 -30.011 11.914 1.00 83.56 215 GLY A C 1
ATOM 1608 O O . GLY A 1 215 ? -4.152 -29.407 12.973 1.00 83.56 215 GLY A O 1
ATOM 1609 N N . GLN A 1 216 ? -3.425 -29.889 10.898 1.00 88.12 216 GLN A N 1
ATOM 1610 C CA . GLN A 1 216 ? -2.347 -28.901 10.821 1.00 88.12 216 GLN A CA 1
ATOM 1611 C C . GLN A 1 216 ? -2.548 -27.989 9.600 1.00 88.12 216 GLN A C 1
ATOM 1613 O O . GLN A 1 216 ? -2.993 -28.472 8.551 1.00 88.12 216 GLN A O 1
ATOM 1618 N N . PRO A 1 217 ? -2.238 -26.687 9.703 1.00 92.38 217 PRO A N 1
ATOM 1619 C CA . PRO A 1 217 ? -2.220 -25.806 8.545 1.00 92.38 217 PRO A CA 1
ATOM 1620 C C . PRO A 1 217 ? -1.082 -26.213 7.596 1.00 92.38 217 PRO A C 1
ATOM 1622 O O . PRO A 1 217 ? 0.015 -26.547 8.038 1.00 92.38 217 PRO A O 1
ATOM 1625 N N . LEU A 1 218 ? -1.365 -26.212 6.294 1.00 90.50 218 LEU A N 1
ATOM 1626 C CA . LEU A 1 218 ? -0.419 -26.575 5.236 1.00 90.50 218 LEU A CA 1
ATOM 1627 C C . LEU A 1 218 ? 0.132 -25.331 4.531 1.00 90.50 218 LEU A C 1
ATOM 1629 O O . LEU A 1 218 ? 1.331 -25.235 4.302 1.00 90.50 218 LEU A O 1
ATOM 1633 N N . TRP A 1 219 ? -0.749 -24.390 4.186 1.00 91.44 219 TRP A N 1
ATOM 1634 C CA . TRP A 1 219 ? -0.394 -23.114 3.568 1.00 91.44 219 TRP A CA 1
ATOM 1635 C C . TRP A 1 219 ? -1.481 -22.057 3.782 1.00 91.44 219 TRP A C 1
ATOM 1637 O O . TRP A 1 219 ? -2.631 -22.388 4.085 1.00 91.44 219 TRP A O 1
ATOM 1647 N N . LEU A 1 220 ? -1.104 -20.791 3.591 1.00 92.38 220 LEU A N 1
ATOM 1648 C CA . LEU A 1 220 ? -1.972 -19.616 3.623 1.00 92.38 220 LEU A CA 1
ATOM 1649 C C . LEU A 1 220 ? -1.807 -18.838 2.307 1.00 92.38 220 LEU A C 1
ATOM 1651 O O . LEU A 1 220 ? -0.689 -18.495 1.945 1.00 92.38 220 LEU A O 1
ATOM 1655 N N . ASP A 1 221 ? -2.911 -18.542 1.627 1.00 90.88 221 ASP A N 1
ATOM 1656 C CA . ASP A 1 221 ? -2.977 -17.649 0.462 1.00 90.88 221 ASP A CA 1
ATOM 1657 C C . ASP A 1 221 ? -3.759 -16.389 0.847 1.00 90.88 221 ASP A C 1
ATOM 1659 O O . ASP A 1 221 ? -4.836 -16.489 1.435 1.00 90.88 221 ASP A O 1
ATOM 1663 N N . ARG A 1 222 ? -3.251 -15.193 0.555 1.00 91.00 222 ARG A N 1
ATOM 1664 C CA . ARG A 1 222 ? -3.976 -13.943 0.823 1.00 91.00 222 ARG A CA 1
ATOM 1665 C C . ARG A 1 222 ? -4.686 -13.463 -0.434 1.00 91.00 222 ARG A C 1
ATOM 1667 O O . ARG A 1 222 ? -5.874 -13.136 -0.368 1.00 91.00 222 ARG A O 1
ATOM 1674 N N . GLY A 1 223 ? -3.988 -13.416 -1.566 1.00 84.88 223 GLY A N 1
ATOM 1675 C CA . GLY A 1 223 ? -4.460 -12.759 -2.786 1.00 84.88 223 GLY A CA 1
ATOM 1676 C C . GLY A 1 223 ? -5.812 -13.258 -3.314 1.00 84.88 223 GLY A C 1
ATOM 1677 O O . GLY A 1 223 ? -6.620 -12.452 -3.788 1.00 84.88 223 GLY A O 1
ATOM 1678 N N . LEU A 1 224 ? -6.129 -14.553 -3.182 1.00 84.62 224 LEU A N 1
ATOM 1679 C CA . LEU A 1 224 ? -7.386 -15.110 -3.698 1.00 84.62 224 LEU A CA 1
ATOM 1680 C C . LEU A 1 224 ? -8.634 -14.501 -3.060 1.00 84.62 224 LEU A C 1
ATOM 1682 O O . LEU A 1 224 ? -9.650 -14.388 -3.747 1.00 84.62 224 LEU A O 1
ATOM 1686 N N . VAL A 1 225 ? -8.583 -14.100 -1.786 1.00 86.69 225 VAL A N 1
ATOM 1687 C CA . VAL A 1 225 ? -9.779 -13.703 -1.012 1.00 86.69 225 VAL A CA 1
ATOM 1688 C C . VAL A 1 225 ? -9.658 -12.366 -0.284 1.00 86.69 225 VAL A C 1
ATOM 1690 O O . VAL A 1 225 ? -10.678 -11.725 -0.043 1.00 86.69 225 VAL A O 1
ATOM 1693 N N . ARG A 1 226 ? -8.442 -11.908 0.032 1.00 90.56 226 ARG A N 1
ATOM 1694 C CA . ARG A 1 226 ? -8.176 -10.605 0.657 1.00 90.56 226 ARG A CA 1
ATOM 1695 C C . ARG A 1 226 ? -8.562 -9.487 -0.308 1.00 90.56 226 ARG A C 1
ATOM 1697 O O . ARG A 1 226 ? -8.167 -9.523 -1.474 1.00 90.56 226 ARG A O 1
ATOM 1704 N N . ARG A 1 227 ? -9.331 -8.492 0.143 1.00 89.31 227 ARG A N 1
ATOM 1705 C CA . ARG A 1 227 ? -9.788 -7.377 -0.709 1.00 89.31 227 ARG A CA 1
ATOM 1706 C C . ARG A 1 227 ? -9.430 -6.023 -0.103 1.00 89.31 227 ARG A C 1
ATOM 1708 O O . ARG A 1 227 ? -9.751 -5.813 1.067 1.00 89.31 227 ARG A O 1
ATOM 1715 N N . PRO A 1 228 ? -8.812 -5.099 -0.863 1.00 92.38 228 PRO A N 1
ATOM 1716 C CA . PRO A 1 228 ? -8.695 -3.712 -0.430 1.00 92.38 228 PRO A CA 1
ATOM 1717 C C . PRO A 1 228 ? -10.083 -3.063 -0.398 1.00 92.38 228 PRO A C 1
ATOM 1719 O O . PRO A 1 228 ? -10.969 -3.455 -1.162 1.00 92.38 228 PRO A O 1
ATOM 1722 N N . LEU A 1 229 ? -10.259 -2.067 0.469 1.00 93.38 229 LEU A N 1
ATOM 1723 C CA . LEU A 1 229 ? -11.484 -1.277 0.562 1.00 93.38 229 LEU A CA 1
ATOM 1724 C C . LEU A 1 229 ? -11.832 -0.657 -0.798 1.00 93.38 229 LEU A C 1
ATOM 1726 O O . LEU A 1 229 ? -11.047 0.114 -1.355 1.00 93.38 229 LEU A O 1
ATOM 1730 N N . ARG A 1 230 ? -13.013 -0.989 -1.327 1.00 91.12 230 ARG A N 1
ATOM 1731 C CA . ARG A 1 230 ? -13.531 -0.410 -2.573 1.00 91.12 230 ARG A CA 1
ATOM 1732 C C . ARG A 1 230 ? -15.061 -0.486 -2.654 1.00 91.12 230 ARG A C 1
ATOM 1734 O O . ARG A 1 230 ? -15.644 -1.417 -2.093 1.00 91.12 230 ARG A O 1
ATOM 1741 N N . PRO A 1 231 ? -15.711 0.415 -3.415 1.00 87.44 231 PRO A N 1
ATOM 1742 C CA . PRO A 1 231 ? -17.134 0.316 -3.723 1.00 87.44 231 PRO A CA 1
ATOM 1743 C C . PRO A 1 231 ? -17.499 -1.012 -4.398 1.00 87.44 231 PRO A C 1
ATOM 1745 O O . PRO A 1 231 ? -16.722 -1.572 -5.184 1.00 87.44 231 PRO A O 1
ATOM 1748 N N . ALA A 1 232 ? -18.713 -1.493 -4.127 1.00 77.25 232 ALA A N 1
ATOM 1749 C CA . ALA A 1 232 ? -19.263 -2.662 -4.799 1.00 77.25 232 ALA A CA 1
ATOM 1750 C C . ALA A 1 232 ? -19.307 -2.442 -6.325 1.00 77.25 232 ALA A C 1
ATOM 1752 O O . ALA A 1 232 ? -19.723 -1.391 -6.806 1.00 77.25 232 ALA A O 1
ATOM 1753 N N . GLY A 1 233 ? -18.859 -3.436 -7.097 1.00 75.12 233 GLY A N 1
ATOM 1754 C CA . GLY A 1 233 ? -18.898 -3.383 -8.563 1.00 75.12 233 GLY A CA 1
ATOM 1755 C C . GLY A 1 233 ? -17.830 -2.514 -9.246 1.00 75.12 233 GLY A C 1
ATOM 1756 O O . GLY A 1 233 ? -17.964 -2.262 -10.441 1.00 75.12 233 GLY A O 1
ATOM 1757 N N . GLN A 1 234 ? -16.768 -2.075 -8.552 1.00 82.19 234 GLN A N 1
ATOM 1758 C CA . GLN A 1 234 ? -15.666 -1.341 -9.196 1.00 82.19 234 GLN A CA 1
ATOM 1759 C C . GLN A 1 234 ? -15.087 -2.130 -10.401 1.00 82.19 234 GLN A C 1
ATOM 1761 O O . GLN A 1 234 ? -14.673 -3.285 -10.226 1.00 82.19 234 GLN A O 1
ATOM 1766 N N . PRO A 1 235 ? -15.008 -1.536 -11.612 1.00 79.75 235 PRO A N 1
ATOM 1767 C CA . PRO A 1 235 ? -14.441 -2.203 -12.784 1.00 79.75 235 PRO A CA 1
ATOM 1768 C C . PRO A 1 235 ? -12.956 -2.515 -12.566 1.00 79.75 235 PRO A C 1
ATOM 1770 O O . PRO A 1 235 ? -12.249 -1.767 -11.893 1.00 79.75 235 PRO A O 1
ATOM 1773 N N . GLY A 1 236 ? -12.482 -3.641 -13.106 1.00 81.50 236 GLY A N 1
ATOM 1774 C CA . GLY A 1 236 ? -11.111 -4.118 -12.880 1.00 81.50 236 GLY A CA 1
ATOM 1775 C C . GLY A 1 236 ? -10.864 -4.726 -11.490 1.00 81.50 236 GLY A C 1
ATOM 1776 O O . GLY A 1 236 ? -9.765 -5.203 -11.222 1.00 81.50 236 GLY A O 1
ATOM 1777 N N . GLY A 1 237 ? -11.858 -4.740 -10.588 1.00 84.31 237 GLY A N 1
ATOM 1778 C CA . GLY A 1 237 ? -11.685 -5.246 -9.221 1.00 84.31 237 GLY A CA 1
ATOM 1779 C C . GLY A 1 237 ? -11.202 -6.700 -9.172 1.00 84.31 237 GLY A C 1
ATOM 1780 O O . GLY A 1 237 ? -10.239 -7.000 -8.474 1.00 84.31 237 GLY A O 1
ATOM 1781 N N . LEU A 1 238 ? -11.813 -7.581 -9.971 1.00 84.50 238 LEU A N 1
ATOM 1782 C CA . LEU A 1 238 ? -11.422 -8.991 -10.086 1.00 84.50 238 LEU A CA 1
ATOM 1783 C C . LEU A 1 238 ? -10.005 -9.150 -10.665 1.00 84.50 238 LEU A C 1
ATOM 1785 O O . LEU A 1 238 ? -9.234 -9.977 -10.194 1.00 84.50 238 LEU A O 1
ATOM 1789 N N . GLN A 1 239 ? -9.639 -8.330 -11.649 1.00 88.69 239 GLN A N 1
ATOM 1790 C CA . GLN A 1 239 ? -8.313 -8.326 -12.265 1.00 88.69 239 GLN A CA 1
ATOM 1791 C C . GLN A 1 239 ? -7.222 -7.913 -11.269 1.00 88.69 239 GLN A C 1
ATOM 1793 O O . GLN A 1 239 ? -6.181 -8.566 -11.206 1.00 88.69 239 GLN A O 1
ATOM 1798 N N . ARG A 1 240 ? -7.477 -6.890 -10.440 1.00 88.75 240 ARG A N 1
ATOM 1799 C CA . ARG A 1 240 ? -6.575 -6.482 -9.349 1.00 88.75 240 ARG A CA 1
ATOM 1800 C C . ARG A 1 240 ? -6.425 -7.581 -8.290 1.00 88.75 240 ARG A C 1
ATOM 1802 O O . ARG A 1 240 ? -5.315 -7.820 -7.824 1.00 88.75 240 ARG A O 1
ATOM 1809 N N . ASP A 1 241 ? -7.514 -8.274 -7.953 1.00 87.38 241 ASP A N 1
ATOM 1810 C CA . ASP A 1 241 ? -7.497 -9.404 -7.012 1.00 87.38 241 ASP A CA 1
ATOM 1811 C C . ASP A 1 241 ? -6.611 -10.553 -7.527 1.00 87.38 241 ASP A C 1
ATOM 1813 O O . ASP A 1 241 ? -5.744 -11.059 -6.814 1.00 87.38 241 ASP A O 1
ATOM 1817 N N . LEU A 1 242 ? -6.785 -10.925 -8.800 1.00 89.12 242 LEU A N 1
ATOM 1818 C CA . LEU A 1 242 ? -5.950 -11.925 -9.466 1.00 89.12 242 LEU A CA 1
ATOM 1819 C C . LEU A 1 242 ? -4.488 -11.496 -9.568 1.00 89.12 242 LEU A C 1
ATOM 1821 O O . LEU A 1 242 ? -3.607 -12.338 -9.434 1.00 89.12 242 LEU A O 1
ATOM 1825 N N . ALA A 1 243 ? -4.215 -10.211 -9.804 1.00 91.50 243 ALA A N 1
ATOM 1826 C CA . ALA A 1 243 ? -2.851 -9.699 -9.869 1.00 91.50 243 ALA A CA 1
ATOM 1827 C C . ALA A 1 243 ? -2.137 -9.788 -8.513 1.00 91.50 243 ALA A C 1
ATOM 1829 O O . ALA A 1 243 ? -0.956 -10.130 -8.479 1.00 91.50 243 ALA A O 1
ATOM 1830 N N . ALA A 1 244 ? -2.848 -9.556 -7.404 1.00 90.00 244 ALA A N 1
ATOM 1831 C CA . ALA A 1 244 ? -2.311 -9.759 -6.059 1.00 90.00 244 ALA A CA 1
ATOM 1832 C C . ALA A 1 244 ? -1.996 -11.242 -5.786 1.00 90.00 244 ALA A C 1
ATOM 1834 O O . ALA A 1 244 ? -0.891 -11.558 -5.350 1.00 90.00 244 ALA A O 1
ATOM 1835 N N . HIS A 1 245 ? -2.920 -12.157 -6.112 1.00 91.12 245 HIS A N 1
ATOM 1836 C CA . HIS A 1 245 ? -2.675 -13.603 -6.005 1.00 91.12 245 HIS A CA 1
ATOM 1837 C C . HIS A 1 245 ? -1.510 -14.068 -6.890 1.00 91.12 245 HIS A C 1
ATOM 1839 O O . HIS A 1 245 ? -0.631 -14.787 -6.426 1.00 91.12 245 HIS A O 1
ATOM 1845 N N . TYR A 1 246 ? -1.459 -13.617 -8.146 1.00 93.38 246 TYR A N 1
ATOM 1846 C CA . TYR A 1 246 ? -0.371 -13.933 -9.068 1.00 93.38 246 TYR A CA 1
ATOM 1847 C C . TYR A 1 246 ? 0.989 -13.474 -8.528 1.00 93.38 246 TYR A C 1
ATOM 1849 O O . TYR A 1 246 ? 1.954 -14.222 -8.626 1.00 93.38 246 TYR A O 1
ATOM 1857 N N . GLN A 1 247 ? 1.081 -12.280 -7.930 1.00 92.31 247 GLN A N 1
ATOM 1858 C CA . GLN A 1 247 ? 2.332 -11.790 -7.336 1.00 92.31 247 GLN A CA 1
ATOM 1859 C C . GLN A 1 247 ? 2.772 -12.619 -6.120 1.00 92.31 247 GLN A C 1
ATOM 1861 O O . GLN A 1 247 ? 3.959 -12.915 -5.998 1.00 92.31 247 GLN A O 1
ATOM 1866 N N . GLU A 1 248 ? 1.836 -13.012 -5.252 1.00 91.00 248 GLU A N 1
ATOM 1867 C CA . GLU A 1 248 ? 2.112 -13.875 -4.096 1.00 91.00 248 GLU A CA 1
ATOM 1868 C C . GLU A 1 248 ? 2.585 -15.270 -4.535 1.00 91.00 248 GLU A C 1
ATOM 1870 O O . GLU A 1 248 ? 3.640 -15.731 -4.103 1.00 91.00 248 GLU A O 1
ATOM 1875 N N . LEU A 1 249 ? 1.866 -15.898 -5.469 1.00 92.06 249 LEU A N 1
ATOM 1876 C CA . LEU A 1 249 ? 2.207 -17.217 -6.001 1.00 92.06 249 LEU A CA 1
ATOM 1877 C C . LEU A 1 249 ? 3.512 -17.198 -6.820 1.00 92.06 249 LEU A C 1
ATOM 1879 O O . LEU A 1 249 ? 4.295 -18.141 -6.752 1.00 92.06 249 LEU A O 1
ATOM 1883 N N . LEU A 1 250 ? 3.790 -16.121 -7.566 1.00 92.81 250 LEU A N 1
ATOM 1884 C CA . LEU A 1 250 ? 5.046 -15.957 -8.305 1.00 92.81 250 LEU A CA 1
ATOM 1885 C C . LEU A 1 250 ? 6.253 -15.857 -7.367 1.00 92.81 250 LEU A C 1
ATOM 1887 O O . LEU A 1 250 ? 7.287 -16.449 -7.668 1.00 92.81 250 LEU A O 1
ATOM 1891 N N . ALA A 1 251 ? 6.134 -15.133 -6.251 1.00 91.62 251 ALA A N 1
ATOM 1892 C CA . ALA A 1 251 ? 7.215 -15.018 -5.274 1.00 91.62 251 ALA A CA 1
ATOM 1893 C C . ALA A 1 251 ? 7.593 -16.394 -4.698 1.00 91.62 251 ALA A C 1
ATOM 1895 O O . ALA A 1 251 ? 8.768 -16.752 -4.695 1.00 91.62 251 ALA A O 1
ATOM 1896 N N . GLU A 1 252 ? 6.596 -17.197 -4.317 1.00 90.31 252 GLU A N 1
ATOM 1897 C CA . GLU A 1 252 ? 6.791 -18.552 -3.786 1.00 90.31 252 GLU A CA 1
ATOM 1898 C C . GLU A 1 252 ? 7.353 -19.529 -4.841 1.00 90.31 252 GLU A C 1
ATOM 1900 O O . GLU A 1 252 ? 8.230 -20.337 -4.538 1.00 90.31 252 GLU A O 1
ATOM 1905 N N . VAL A 1 253 ? 6.921 -19.428 -6.108 1.00 92.12 253 VAL A N 1
ATOM 1906 C CA . VAL A 1 253 ? 7.512 -20.203 -7.219 1.00 92.12 253 VAL A CA 1
ATOM 1907 C C . VAL A 1 253 ? 8.987 -19.845 -7.423 1.00 92.12 253 VAL A C 1
ATOM 1909 O O . VAL A 1 253 ? 9.802 -20.738 -7.652 1.00 92.12 253 VAL A O 1
ATOM 1912 N N . LEU A 1 254 ? 9.351 -18.561 -7.350 1.00 91.62 254 LEU A N 1
ATOM 1913 C CA . LEU A 1 254 ? 10.744 -18.124 -7.482 1.00 91.62 254 LEU A CA 1
ATOM 1914 C C . LEU A 1 254 ? 11.598 -18.588 -6.294 1.00 91.62 254 LEU A C 1
ATOM 1916 O O . LEU A 1 254 ? 12.712 -19.060 -6.509 1.00 91.62 254 LEU A O 1
ATOM 1920 N N . GLU A 1 255 ? 11.074 -18.518 -5.069 1.00 91.38 255 GLU A N 1
ATOM 1921 C CA . GLU A 1 255 ? 11.735 -19.018 -3.858 1.00 91.38 255 GLU A CA 1
ATOM 1922 C C . GLU A 1 255 ? 12.016 -20.527 -3.956 1.00 91.38 255 GLU A C 1
ATOM 1924 O O . GLU A 1 255 ? 13.180 -20.929 -3.946 1.00 91.38 255 GLU A O 1
ATOM 1929 N N . LEU A 1 256 ? 10.988 -21.346 -4.215 1.00 90.94 256 LEU A N 1
ATOM 1930 C CA . LEU A 1 256 ? 11.118 -22.799 -4.386 1.00 90.94 256 LEU A CA 1
ATOM 1931 C C . LEU A 1 256 ? 12.112 -23.178 -5.500 1.00 90.94 256 LEU A C 1
ATOM 1933 O O . LEU A 1 256 ? 12.887 -24.130 -5.377 1.00 90.94 256 LEU A O 1
ATOM 1937 N N . ARG A 1 257 ? 12.105 -22.441 -6.618 1.00 91.19 257 ARG A N 1
ATOM 1938 C CA . ARG A 1 257 ? 13.051 -22.673 -7.719 1.00 91.19 257 ARG A CA 1
ATOM 1939 C C . ARG A 1 257 ? 14.479 -22.302 -7.342 1.00 91.19 257 ARG A C 1
ATOM 1941 O O . ARG A 1 257 ? 15.393 -23.020 -7.741 1.00 91.19 257 ARG A O 1
ATOM 1948 N N . ASN A 1 258 ? 14.678 -21.226 -6.586 1.00 90.38 258 ASN A N 1
ATOM 1949 C CA . ASN A 1 258 ? 15.996 -20.817 -6.110 1.00 90.38 258 ASN A CA 1
ATOM 1950 C C . ASN A 1 258 ? 16.567 -21.828 -5.104 1.00 90.38 258 ASN A C 1
ATOM 1952 O O . ASN A 1 258 ? 17.732 -22.201 -5.236 1.00 90.38 258 ASN A O 1
ATOM 1956 N N . GLU A 1 259 ? 15.748 -22.357 -4.187 1.00 91.38 259 GLU A N 1
ATOM 1957 C CA . GLU A 1 259 ? 16.129 -23.474 -3.305 1.00 91.38 259 GLU A CA 1
ATOM 1958 C C . GLU A 1 259 ? 16.526 -24.731 -4.099 1.00 91.38 259 GLU A C 1
ATOM 1960 O O . GLU A 1 259 ? 17.509 -25.398 -3.775 1.00 91.38 259 GLU A O 1
ATOM 1965 N N . GLY A 1 260 ? 15.806 -25.026 -5.187 1.00 89.31 260 GLY A N 1
ATOM 1966 C CA . GLY A 1 260 ? 16.122 -26.114 -6.117 1.00 89.31 260 GLY A CA 1
ATOM 1967 C C . GLY A 1 260 ? 17.289 -25.850 -7.083 1.00 89.31 260 GLY A C 1
ATOM 1968 O O . GLY A 1 260 ? 17.599 -26.720 -7.897 1.00 89.31 260 GLY A O 1
ATOM 1969 N N . GLY A 1 261 ? 17.925 -24.672 -7.048 1.00 89.38 261 GLY A N 1
ATOM 1970 C CA . GLY A 1 261 ? 19.008 -24.286 -7.967 1.00 89.38 261 GLY A CA 1
ATOM 1971 C C . GLY A 1 261 ? 18.571 -23.993 -9.414 1.00 89.38 261 GLY A C 1
ATOM 1972 O O . GLY A 1 261 ? 19.405 -23.955 -10.318 1.00 89.38 261 GLY A O 1
ATOM 1973 N N . LEU A 1 262 ? 17.274 -23.785 -9.659 1.00 86.75 262 LEU A N 1
ATOM 1974 C CA . LEU A 1 262 ? 16.646 -23.608 -10.975 1.00 86.75 262 LEU A CA 1
ATOM 1975 C C . LEU A 1 262 ? 16.409 -22.124 -11.323 1.00 86.75 262 LEU A C 1
ATOM 1977 O O . LEU A 1 262 ? 15.286 -21.711 -11.626 1.00 86.75 262 LEU A O 1
ATOM 1981 N N . SER A 1 263 ? 17.478 -21.323 -11.327 1.00 78.19 263 SER A N 1
ATOM 1982 C CA . SER A 1 263 ? 17.437 -19.864 -11.567 1.00 78.19 263 SER A CA 1
ATOM 1983 C C . SER A 1 263 ? 17.115 -19.434 -13.012 1.00 78.19 263 SER A C 1
ATOM 1985 O O . SER A 1 263 ? 16.887 -18.253 -13.282 1.00 78.19 263 SER A O 1
ATOM 1987 N N . GLY A 1 264 ? 17.081 -20.374 -13.961 1.00 81.94 264 GLY A N 1
ATOM 1988 C CA . GLY A 1 264 ? 16.682 -20.107 -15.346 1.00 81.94 264 GLY A CA 1
ATOM 1989 C C . GLY A 1 264 ? 15.182 -19.825 -15.500 1.00 81.94 264 GLY A C 1
ATOM 1990 O O . GLY A 1 264 ? 14.369 -20.248 -14.672 1.00 81.94 264 GLY A O 1
ATOM 1991 N N . GLY A 1 265 ? 14.816 -19.155 -16.597 1.00 82.69 265 GLY A N 1
ATOM 1992 C CA . GLY A 1 265 ? 13.423 -18.899 -16.964 1.00 82.69 265 GLY A CA 1
ATOM 1993 C C . GLY A 1 265 ? 12.584 -20.175 -17.101 1.00 82.69 265 GLY A C 1
ATOM 1994 O O . GLY A 1 265 ? 13.098 -21.264 -17.364 1.00 82.69 265 GLY A O 1
ATOM 1995 N N . PHE A 1 266 ? 11.273 -20.035 -16.923 1.00 90.69 266 PHE A N 1
ATOM 1996 C CA . PHE A 1 266 ? 10.307 -21.132 -16.959 1.00 90.69 266 PHE A CA 1
ATOM 1997 C C . PHE A 1 266 ? 9.019 -20.709 -17.657 1.00 90.69 266 PHE A C 1
ATOM 1999 O O . PHE A 1 266 ? 8.729 -19.517 -17.735 1.00 90.69 266 PHE A O 1
ATOM 2006 N N . ALA A 1 267 ? 8.256 -21.692 -18.134 1.00 89.94 267 ALA A N 1
ATOM 2007 C CA . ALA A 1 267 ? 6.968 -21.464 -18.773 1.00 89.94 267 ALA A CA 1
ATOM 2008 C C . ALA A 1 267 ? 5.847 -21.361 -17.729 1.00 89.94 267 ALA A C 1
ATOM 2010 O O . ALA A 1 267 ? 5.771 -22.151 -16.785 1.00 89.94 267 ALA A O 1
ATOM 2011 N N . ALA A 1 268 ? 4.984 -20.362 -17.891 1.00 90.44 268 ALA A N 1
ATOM 2012 C CA . ALA A 1 268 ? 3.928 -20.012 -16.954 1.00 90.44 268 ALA A CA 1
ATOM 2013 C C . ALA A 1 268 ? 2.871 -21.117 -16.815 1.00 90.44 268 ALA A C 1
ATOM 2015 O O . ALA A 1 268 ? 2.313 -21.287 -15.737 1.00 90.44 268 ALA A O 1
ATOM 2016 N N . ASP A 1 269 ? 2.640 -21.906 -17.866 1.00 88.75 269 ASP A N 1
ATOM 2017 C CA . ASP A 1 269 ? 1.697 -23.033 -17.888 1.00 88.75 269 ASP A CA 1
ATOM 2018 C C . ASP A 1 269 ? 2.042 -24.164 -16.900 1.00 88.75 269 ASP A C 1
ATOM 2020 O O . ASP A 1 269 ? 1.164 -24.950 -16.534 1.00 88.75 269 ASP A O 1
ATOM 2024 N N . GLN A 1 270 ? 3.295 -24.226 -16.436 1.00 88.44 270 GLN A N 1
ATOM 2025 C CA . GLN A 1 270 ? 3.769 -25.186 -15.433 1.00 88.44 270 GLN A CA 1
ATOM 2026 C C . GLN A 1 270 ? 3.207 -24.906 -14.031 1.00 88.44 270 GLN A C 1
ATOM 2028 O O . GLN A 1 270 ? 2.968 -25.846 -13.275 1.00 88.44 270 GLN A O 1
ATOM 2033 N N . TYR A 1 271 ? 2.993 -23.630 -13.689 1.00 89.38 271 TYR A N 1
ATOM 2034 C CA . TYR A 1 271 ? 2.626 -23.189 -12.333 1.00 89.38 271 TYR A CA 1
ATOM 2035 C C . TYR A 1 271 ? 1.307 -22.409 -12.279 1.00 89.38 271 TYR A C 1
ATOM 2037 O O . TYR A 1 271 ? 0.651 -22.385 -11.243 1.00 89.38 271 TYR A O 1
ATOM 2045 N N . PHE A 1 272 ? 0.895 -21.789 -13.385 1.00 90.94 272 PHE A N 1
ATOM 2046 C CA . PHE A 1 272 ? -0.283 -20.935 -13.485 1.00 90.94 272 PHE A CA 1
ATOM 2047 C C . PHE A 1 272 ? -1.276 -21.509 -14.503 1.00 90.94 272 PHE A C 1
ATOM 2049 O O . PHE A 1 272 ? -0.907 -22.132 -15.498 1.00 90.94 272 PHE A O 1
ATOM 2056 N N . HIS A 1 273 ? -2.571 -21.309 -14.263 1.00 87.06 273 HIS A N 1
ATOM 2057 C CA . HIS A 1 273 ? -3.628 -21.675 -15.219 1.00 87.06 273 HIS A CA 1
ATOM 2058 C C . HIS A 1 273 ? -4.291 -20.444 -15.834 1.00 87.06 273 HIS A C 1
ATOM 2060 O O . HIS A 1 273 ? -4.551 -20.414 -17.033 1.00 87.06 273 HIS A O 1
ATOM 2066 N N . VAL A 1 274 ? -4.519 -19.419 -15.013 1.00 89.62 274 VAL A N 1
ATOM 2067 C CA . VAL A 1 274 ? -5.057 -18.126 -15.430 1.00 89.62 274 VAL A CA 1
ATOM 2068 C C . VAL A 1 274 ? -4.063 -17.054 -15.009 1.00 89.62 274 VAL A C 1
ATOM 2070 O O . VAL A 1 274 ? -3.646 -17.027 -13.851 1.00 89.62 274 VAL A O 1
ATOM 2073 N N . LEU A 1 275 ? -3.702 -16.173 -15.937 1.00 91.62 275 LEU A N 1
ATOM 2074 C CA . LEU A 1 275 ? -2.919 -14.976 -15.657 1.00 91.62 275 LEU A CA 1
ATOM 2075 C C . LEU A 1 275 ? -3.839 -13.745 -15.578 1.00 91.62 275 LEU A C 1
ATOM 2077 O O . LEU A 1 275 ? -4.795 -13.638 -16.353 1.00 91.62 275 LEU A O 1
ATOM 2081 N N . PRO A 1 276 ? -3.569 -12.782 -14.679 1.00 92.94 276 PRO A N 1
ATOM 2082 C CA . PRO A 1 276 ? -4.170 -11.452 -14.768 1.00 92.94 276 PRO A CA 1
ATOM 2083 C C . PRO A 1 276 ? -3.789 -10.783 -16.107 1.00 92.94 276 PRO A C 1
ATOM 2085 O O . PRO A 1 276 ? -2.780 -11.149 -16.709 1.00 92.94 276 PRO A O 1
ATOM 2088 N N . PRO A 1 277 ? -4.522 -9.756 -16.578 1.00 91.25 277 PRO A N 1
ATOM 2089 C CA . PRO A 1 277 ? -4.108 -8.992 -17.761 1.00 91.25 277 PRO A CA 1
ATOM 2090 C C . PRO A 1 277 ? -2.819 -8.181 -17.535 1.00 91.25 277 PRO A C 1
ATOM 2092 O O . PRO A 1 277 ? -2.281 -7.617 -18.484 1.00 91.25 277 PRO A O 1
ATOM 2095 N N . VAL A 1 278 ? -2.348 -8.091 -16.287 1.00 92.62 278 VAL A N 1
ATOM 2096 C CA . VAL A 1 278 ? -1.182 -7.321 -15.852 1.00 92.62 278 VAL A CA 1
ATOM 2097 C C . VAL A 1 278 ? -0.451 -8.075 -14.746 1.00 92.62 278 VAL A C 1
ATOM 2099 O O . VAL A 1 278 ? -1.068 -8.444 -13.745 1.00 92.62 278 VAL A O 1
ATOM 2102 N N . GLY A 1 279 ? 0.868 -8.228 -14.862 1.00 93.06 279 GLY A N 1
ATOM 2103 C CA . GLY A 1 279 ? 1.688 -8.822 -13.806 1.00 93.06 279 GLY A CA 1
ATOM 2104 C C . GLY A 1 279 ? 3.178 -8.515 -13.940 1.00 93.06 279 GLY A C 1
ATOM 2105 O O . GLY A 1 279 ? 3.627 -7.949 -14.933 1.00 93.06 279 GLY A O 1
ATOM 2106 N N . ARG A 1 280 ? 3.957 -8.889 -12.920 1.00 93.38 280 ARG A N 1
ATOM 2107 C CA . ARG A 1 280 ? 5.429 -8.894 -12.980 1.00 93.38 280 ARG A CA 1
ATOM 2108 C C . ARG A 1 280 ? 5.937 -10.101 -13.765 1.00 93.38 280 ARG A C 1
ATOM 2110 O O . ARG A 1 280 ? 5.313 -11.164 -13.723 1.00 93.38 280 ARG A O 1
ATOM 2117 N N . LEU A 1 281 ? 7.073 -9.945 -14.435 1.00 91.75 281 LEU A N 1
ATOM 2118 C CA . LEU A 1 281 ? 7.733 -10.996 -15.209 1.00 91.75 281 LEU A CA 1
ATOM 2119 C C . LEU A 1 281 ? 9.149 -11.240 -14.654 1.00 91.75 281 LEU A C 1
ATOM 2121 O O . LEU A 1 281 ? 9.895 -10.272 -14.523 1.00 91.75 281 LEU A O 1
ATOM 2125 N N . PRO A 1 282 ? 9.562 -12.489 -14.362 1.00 91.12 282 PRO A N 1
ATOM 2126 C CA . PRO A 1 282 ? 10.942 -12.776 -13.970 1.00 91.12 282 PRO A CA 1
ATOM 2127 C C . PRO A 1 282 ? 11.929 -12.375 -15.071 1.00 91.12 282 PRO A C 1
ATOM 2129 O O . PRO A 1 282 ? 11.742 -12.735 -16.238 1.00 91.12 282 PRO A O 1
ATOM 2132 N N . LYS A 1 283 ? 13.018 -11.687 -14.710 1.00 90.19 283 LYS A N 1
ATOM 2133 C CA . LYS A 1 283 ? 13.998 -11.176 -15.687 1.00 90.19 283 LYS A CA 1
ATOM 2134 C C . LYS A 1 283 ? 14.701 -12.302 -16.460 1.00 90.19 283 LYS A C 1
ATOM 2136 O O . LYS A 1 283 ? 15.095 -12.112 -17.605 1.00 90.19 283 LYS A O 1
ATOM 2141 N N . SER A 1 284 ? 14.810 -13.497 -15.879 1.00 87.75 284 SER A N 1
ATOM 2142 C CA . SER A 1 284 ? 15.367 -14.686 -16.542 1.00 87.75 284 SER A CA 1
ATOM 2143 C C . SER A 1 284 ? 14.440 -15.333 -17.584 1.00 87.75 284 SER A C 1
ATOM 2145 O O . SER A 1 284 ? 14.867 -16.248 -18.291 1.00 87.75 284 SER A O 1
ATOM 2147 N N . ALA A 1 285 ? 13.179 -14.894 -17.693 1.00 87.75 285 ALA A N 1
ATOM 2148 C CA . ALA A 1 285 ? 12.180 -15.495 -18.578 1.00 87.75 285 ALA A CA 1
ATOM 2149 C C . ALA A 1 285 ? 12.063 -14.822 -19.963 1.00 87.75 285 ALA A C 1
ATOM 2151 O O . ALA A 1 285 ? 11.343 -15.336 -20.824 1.00 87.75 285 ALA A O 1
ATOM 2152 N N . ALA A 1 286 ? 12.788 -13.723 -20.198 1.00 87.00 286 ALA A N 1
ATOM 2153 C CA . ALA A 1 286 ? 12.901 -13.052 -21.493 1.00 87.00 286 ALA A CA 1
ATOM 2154 C C . ALA A 1 286 ? 14.364 -12.691 -21.812 1.00 87.00 286 ALA A C 1
ATOM 2156 O O . ALA A 1 286 ? 15.134 -12.310 -20.933 1.00 87.00 286 ALA A O 1
ATOM 2157 N N . ASP A 1 287 ? 14.734 -12.808 -23.085 1.00 86.56 287 ASP A N 1
ATOM 2158 C CA . ASP A 1 287 ? 16.048 -12.479 -23.640 1.00 86.56 287 ASP A CA 1
ATOM 2159 C C . ASP A 1 287 ? 15.847 -11.511 -24.822 1.00 86.56 287 ASP A C 1
ATOM 2161 O O . ASP A 1 287 ? 15.577 -11.951 -25.948 1.00 86.56 287 ASP A O 1
ATOM 2165 N N . PRO A 1 288 ? 15.941 -10.188 -24.591 1.00 82.25 288 PRO A N 1
ATOM 2166 C CA . PRO A 1 288 ? 15.728 -9.196 -25.639 1.00 82.25 288 PRO A CA 1
ATOM 2167 C C . PRO A 1 288 ? 16.913 -9.069 -26.607 1.00 82.25 288 PRO A C 1
ATOM 2169 O O . PRO A 1 288 ? 16.738 -8.496 -27.677 1.00 82.25 288 PRO A O 1
ATOM 2172 N N . GLU A 1 289 ? 18.096 -9.615 -26.288 1.00 82.44 289 GLU A N 1
ATOM 2173 C CA . GLU A 1 289 ? 19.213 -9.691 -27.246 1.00 82.44 289 GLU A CA 1
ATOM 2174 C C . GLU A 1 289 ? 18.905 -10.695 -28.358 1.00 82.44 289 GLU A C 1
ATOM 2176 O O . GLU A 1 289 ? 19.237 -10.459 -29.517 1.00 82.44 289 GLU A O 1
ATOM 2181 N N . ARG A 1 290 ? 18.257 -11.814 -28.010 1.00 79.44 290 ARG A N 1
ATOM 2182 C CA . ARG A 1 290 ? 17.859 -12.864 -28.962 1.00 79.44 290 ARG A CA 1
ATOM 2183 C C . ARG A 1 290 ? 16.419 -12.743 -29.467 1.00 79.44 290 ARG A C 1
ATOM 2185 O O . ARG A 1 290 ? 16.008 -13.562 -30.286 1.00 79.44 290 ARG A O 1
ATOM 2192 N N . GLY A 1 291 ? 15.641 -11.784 -28.961 1.00 77.38 291 GLY A N 1
ATOM 2193 C CA . GLY A 1 291 ? 14.202 -11.684 -29.232 1.00 77.38 291 GLY A CA 1
ATOM 2194 C C . GLY A 1 291 ? 13.411 -12.907 -28.751 1.00 77.38 291 GLY A C 1
ATOM 2195 O O . GLY A 1 291 ? 12.402 -13.266 -29.354 1.00 77.38 291 GLY A O 1
ATOM 2196 N N . ALA A 1 292 ? 13.891 -13.586 -27.706 1.00 83.38 292 ALA A N 1
ATOM 2197 C CA . ALA A 1 292 ? 13.341 -14.847 -27.222 1.00 83.38 292 ALA A CA 1
ATOM 2198 C C . ALA A 1 292 ? 12.617 -14.670 -25.881 1.00 83.38 292 ALA A C 1
ATOM 2200 O O . ALA A 1 292 ? 13.003 -13.860 -25.041 1.00 83.38 292 ALA A O 1
ATOM 2201 N N . GLN A 1 293 ? 11.577 -15.469 -25.654 1.00 88.00 293 GLN A N 1
ATOM 2202 C CA . GLN A 1 293 ? 10.849 -15.509 -24.389 1.00 88.00 293 GLN A CA 1
ATOM 2203 C C . GLN A 1 293 ? 10.482 -16.958 -24.048 1.00 88.00 293 GLN A C 1
ATOM 2205 O O . GLN A 1 293 ? 10.208 -17.756 -24.946 1.00 88.00 293 GLN A O 1
ATOM 2210 N N . THR A 1 294 ? 10.494 -17.286 -22.758 1.00 89.44 294 THR A N 1
ATOM 2211 C CA . THR A 1 294 ? 10.246 -18.643 -22.236 1.00 89.44 294 THR A CA 1
ATOM 2212 C C . THR A 1 294 ? 8.979 -18.709 -21.376 1.00 89.44 294 THR A C 1
ATOM 2214 O O . THR A 1 294 ? 8.507 -19.803 -21.083 1.00 89.44 294 THR A O 1
ATOM 2217 N N . PHE A 1 295 ? 8.422 -17.562 -20.971 1.00 90.19 295 PHE A N 1
ATOM 2218 C CA . PHE A 1 295 ? 7.316 -17.479 -20.015 1.00 90.19 295 PHE A CA 1
ATOM 2219 C C . PHE A 1 295 ? 5.954 -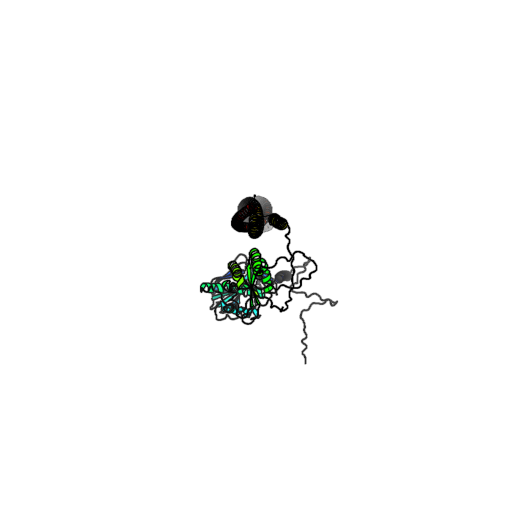17.836 -20.612 1.00 90.19 295 PHE A C 1
ATOM 2221 O O . PHE A 1 295 ? 5.227 -18.655 -20.059 1.00 90.19 295 PHE A O 1
ATOM 2228 N N . PHE A 1 296 ? 5.586 -17.232 -21.736 1.00 90.12 296 PHE A N 1
ATOM 2229 C CA . PHE A 1 296 ? 4.284 -17.440 -22.359 1.00 90.12 296 PHE A CA 1
ATOM 2230 C C . PHE A 1 296 ? 4.312 -18.672 -23.281 1.00 90.12 296 PHE A C 1
ATOM 2232 O O . PHE A 1 296 ? 5.301 -18.871 -23.996 1.00 90.12 296 PHE A O 1
ATOM 2239 N N . PRO A 1 297 ? 3.246 -19.497 -23.304 1.00 85.31 297 PRO A N 1
ATOM 2240 C CA . PRO A 1 297 ? 3.144 -20.646 -24.202 1.00 85.31 297 PRO A CA 1
ATOM 2241 C C . PRO A 1 297 ? 3.291 -20.299 -25.691 1.00 85.31 297 PRO A C 1
ATOM 2243 O O . PRO A 1 297 ? 3.156 -19.154 -26.121 1.00 85.31 297 PRO A O 1
ATOM 2246 N N . ARG A 1 298 ? 3.517 -21.324 -26.520 1.00 76.69 298 ARG A N 1
ATOM 2247 C CA . ARG A 1 298 ? 3.555 -21.168 -27.983 1.00 76.69 298 ARG A CA 1
ATOM 2248 C C . ARG A 1 298 ? 2.156 -20.827 -28.510 1.00 76.69 298 ARG A C 1
ATOM 2250 O O . ARG A 1 298 ? 1.273 -21.677 -28.463 1.00 76.69 298 ARG A O 1
ATOM 2257 N N . GLY A 1 299 ? 1.987 -19.613 -29.028 1.00 75.00 299 GLY A N 1
ATOM 2258 C CA . GLY A 1 299 ? 0.730 -19.096 -29.584 1.00 75.00 299 GLY A CA 1
ATOM 2259 C C . GLY A 1 299 ? 0.583 -17.591 -29.359 1.00 75.00 299 GLY A C 1
ATOM 2260 O O . GLY A 1 299 ? 0.236 -16.868 -30.285 1.00 75.00 299 GLY A O 1
ATOM 2261 N N . TYR A 1 300 ? 0.967 -17.126 -28.168 1.00 81.38 300 TYR A N 1
ATOM 2262 C CA . TYR A 1 300 ? 0.923 -15.716 -27.780 1.00 81.38 300 TYR A CA 1
ATOM 2263 C C . TYR A 1 300 ? 1.860 -14.848 -28.630 1.00 81.38 300 TYR A C 1
ATOM 2265 O O . TYR A 1 300 ? 3.046 -15.161 -28.778 1.00 81.38 300 TYR A O 1
ATOM 2273 N N . GLU A 1 301 ? 1.347 -13.721 -29.130 1.00 81.75 301 GLU A N 1
ATOM 2274 C CA . GLU A 1 301 ? 2.177 -12.665 -29.710 1.00 81.75 301 GLU A CA 1
ATOM 2275 C C . GLU A 1 301 ? 2.776 -11.846 -28.563 1.00 81.75 301 GLU A C 1
ATOM 2277 O O . GLU A 1 301 ? 2.055 -11.200 -27.806 1.00 81.75 301 GLU A O 1
ATOM 2282 N N . VAL A 1 302 ? 4.101 -11.899 -28.403 1.00 83.69 302 VAL A N 1
ATOM 2283 C CA . VAL A 1 302 ? 4.813 -11.192 -27.331 1.00 83.69 302 VAL A CA 1
ATOM 2284 C C . VAL A 1 302 ? 5.737 -10.151 -27.945 1.00 83.69 302 VAL A C 1
ATOM 2286 O O . VAL A 1 302 ? 6.637 -10.470 -28.718 1.00 83.69 302 VAL A O 1
ATOM 2289 N N . SER A 1 303 ? 5.529 -8.896 -27.565 1.00 84.06 303 SER A N 1
ATOM 2290 C CA . SER A 1 303 ? 6.362 -7.753 -27.948 1.00 84.06 303 SER A CA 1
ATOM 2291 C C . SER A 1 303 ? 7.004 -7.121 -26.714 1.00 84.06 303 SER A C 1
ATOM 2293 O O . SER A 1 303 ? 6.519 -7.321 -25.604 1.00 84.06 303 SER A O 1
ATOM 2295 N N . ILE A 1 304 ? 8.084 -6.355 -26.877 1.00 81.56 304 ILE A N 1
ATOM 2296 C CA . ILE A 1 304 ? 8.773 -5.671 -25.772 1.00 81.56 304 ILE A CA 1
ATOM 2297 C C . ILE A 1 304 ? 8.945 -4.177 -26.066 1.00 81.56 304 ILE A C 1
ATOM 2299 O O . ILE A 1 304 ? 9.232 -3.786 -27.199 1.00 81.56 304 ILE A O 1
ATOM 2303 N N . ALA A 1 305 ? 8.763 -3.339 -25.044 1.00 83.38 305 ALA A N 1
ATOM 2304 C CA . ALA A 1 305 ? 8.951 -1.893 -25.115 1.00 83.38 305 ALA A CA 1
ATOM 2305 C C . ALA A 1 305 ? 9.539 -1.343 -23.799 1.00 83.38 305 ALA A C 1
ATOM 2307 O O . ALA A 1 305 ? 9.083 -1.735 -22.721 1.00 83.38 305 ALA A O 1
ATOM 2308 N N . PRO A 1 306 ? 10.513 -0.413 -23.840 1.00 83.38 306 PRO A N 1
ATOM 2309 C CA . PRO A 1 306 ? 10.824 0.399 -22.672 1.00 83.38 306 PRO A CA 1
ATOM 2310 C C . PRO A 1 306 ? 9.683 1.392 -22.421 1.00 83.38 306 PRO A C 1
ATOM 2312 O O . PRO A 1 306 ? 9.050 1.864 -23.366 1.00 83.38 306 PRO A O 1
ATOM 2315 N N . VAL A 1 307 ? 9.440 1.735 -21.160 1.00 81.25 307 VAL A N 1
ATOM 2316 C CA . VAL A 1 307 ? 8.417 2.703 -20.730 1.00 81.25 307 VAL A CA 1
ATOM 2317 C C . VAL A 1 307 ? 8.982 3.540 -19.585 1.00 81.25 307 VAL A C 1
ATOM 2319 O O . VAL A 1 307 ? 9.764 3.040 -18.778 1.00 81.25 307 VAL A O 1
ATOM 2322 N N . ARG A 1 308 ? 8.587 4.811 -19.487 1.00 80.50 308 ARG A N 1
ATOM 2323 C CA . ARG A 1 308 ? 8.909 5.653 -18.328 1.00 80.50 308 ARG A CA 1
ATOM 2324 C C . ARG A 1 308 ? 8.272 5.105 -17.056 1.00 80.50 308 ARG A C 1
ATOM 2326 O O . ARG A 1 308 ? 7.118 4.675 -17.077 1.00 80.50 308 ARG A O 1
ATOM 2333 N N . ARG A 1 309 ? 8.981 5.188 -15.930 1.00 85.19 309 ARG A N 1
ATOM 2334 C CA . ARG A 1 309 ? 8.421 4.824 -14.615 1.00 85.19 309 ARG A CA 1
ATOM 2335 C C . ARG A 1 309 ? 7.142 5.610 -14.276 1.00 85.19 309 ARG A C 1
ATOM 2337 O O . ARG A 1 309 ? 6.236 5.021 -13.694 1.00 85.19 309 ARG A O 1
ATOM 2344 N N . ASP A 1 310 ? 7.023 6.860 -14.724 1.00 79.75 310 ASP A N 1
ATOM 2345 C CA . ASP A 1 310 ? 5.843 7.712 -14.494 1.00 79.75 310 ASP A CA 1
ATOM 2346 C C . ASP A 1 310 ? 4.622 7.333 -15.359 1.00 79.75 310 ASP A C 1
ATOM 2348 O O . ASP A 1 310 ? 3.484 7.466 -14.910 1.00 79.75 310 ASP A O 1
ATOM 2352 N N . ASP A 1 311 ? 4.837 6.807 -16.572 1.00 78.50 311 ASP A N 1
ATOM 2353 C CA . ASP A 1 311 ? 3.758 6.363 -17.475 1.00 78.50 311 ASP A CA 1
ATOM 2354 C C . ASP A 1 311 ? 3.228 4.962 -17.105 1.00 78.50 311 ASP A C 1
ATOM 2356 O O . ASP A 1 311 ? 2.098 4.596 -17.449 1.00 78.50 311 ASP A O 1
ATOM 2360 N N . LEU A 1 312 ? 4.034 4.162 -16.393 1.00 83.56 312 LEU A N 1
ATOM 2361 C CA . LEU A 1 312 ? 3.718 2.775 -16.050 1.00 83.56 312 LEU A CA 1
ATOM 2362 C C . LEU A 1 312 ? 2.348 2.621 -15.351 1.00 83.56 312 LEU A C 1
ATOM 2364 O O . LEU A 1 312 ? 1.553 1.817 -15.840 1.00 83.56 312 LEU A O 1
ATOM 2368 N N . PRO A 1 313 ? 1.988 3.371 -14.283 1.00 85.31 313 PRO A N 1
ATOM 2369 C CA . PRO A 1 313 ? 0.704 3.191 -13.598 1.00 85.31 313 PRO A CA 1
ATOM 2370 C C . PRO A 1 313 ? -0.514 3.372 -14.514 1.00 85.31 313 PRO A C 1
ATOM 2372 O O . PRO A 1 313 ? -1.507 2.663 -14.352 1.00 85.31 313 PRO A O 1
ATOM 2375 N N . ALA A 1 314 ? -0.432 4.273 -15.500 1.00 80.25 314 ALA A N 1
ATOM 2376 C CA . ALA A 1 314 ? -1.512 4.515 -16.453 1.00 80.25 314 ALA A CA 1
ATOM 2377 C C . ALA A 1 314 ? -1.718 3.321 -17.402 1.00 80.25 314 ALA A C 1
ATOM 2379 O O . ALA A 1 314 ? -2.853 2.881 -17.592 1.00 80.25 314 ALA A O 1
ATOM 2380 N N . LEU A 1 315 ? -0.632 2.744 -17.931 1.00 79.94 315 LEU A N 1
ATOM 2381 C CA . LEU A 1 315 ? -0.692 1.558 -18.799 1.00 79.94 315 LEU A CA 1
ATOM 2382 C C . LEU A 1 315 ? -1.187 0.310 -18.055 1.00 79.94 315 LEU A C 1
ATOM 2384 O O . LEU A 1 315 ? -1.936 -0.494 -18.620 1.00 79.94 315 LEU A O 1
ATOM 2388 N N . LEU A 1 316 ? -0.796 0.146 -16.786 1.00 87.00 316 LEU A N 1
ATOM 2389 C CA . LEU A 1 316 ? -1.298 -0.939 -15.941 1.00 87.00 316 LEU A CA 1
ATOM 2390 C C . LEU A 1 316 ? -2.815 -0.779 -15.709 1.00 87.00 316 LEU A C 1
ATOM 2392 O O . LEU A 1 316 ? -3.559 -1.739 -15.891 1.00 87.00 316 LEU A O 1
ATOM 2396 N N . GLU A 1 317 ? -3.302 0.425 -15.385 1.00 85.19 317 GLU A N 1
ATOM 2397 C CA . GLU A 1 317 ? -4.738 0.700 -15.191 1.00 85.19 317 GLU A CA 1
ATOM 2398 C C . GLU A 1 317 ? -5.584 0.567 -16.469 1.00 85.19 317 GLU A C 1
ATOM 2400 O O . GLU A 1 317 ? -6.731 0.119 -16.400 1.00 85.19 317 GLU A O 1
ATOM 2405 N N . GLU A 1 318 ? -5.046 0.916 -17.641 1.00 85.00 318 GLU A N 1
ATOM 2406 C CA . GLU A 1 318 ? -5.713 0.669 -18.926 1.00 85.00 318 GLU A CA 1
ATOM 2407 C C . GLU A 1 318 ? -5.884 -0.839 -19.168 1.00 85.00 318 GLU A C 1
ATOM 2409 O O . GLU A 1 318 ? -6.991 -1.322 -19.426 1.00 85.00 318 GLU A O 1
ATOM 2414 N N . SER A 1 319 ? -4.801 -1.594 -18.988 1.00 85.94 319 SER A N 1
ATOM 2415 C CA . SER A 1 319 ? -4.748 -3.038 -19.239 1.00 85.94 319 SER A CA 1
ATOM 2416 C C . SER A 1 319 ? -5.575 -3.847 -18.227 1.00 85.94 319 SER A C 1
ATOM 2418 O O . SER A 1 319 ? -6.183 -4.855 -18.588 1.00 85.94 319 SER A O 1
ATOM 2420 N N . MET A 1 320 ? -5.703 -3.376 -16.979 1.00 88.12 320 MET A N 1
ATOM 2421 C CA . MET A 1 320 ? -6.565 -3.963 -15.934 1.00 88.12 320 MET A CA 1
ATOM 2422 C C . MET A 1 320 ? -8.061 -4.008 -16.296 1.00 88.12 320 MET A C 1
ATOM 2424 O O . MET A 1 320 ? -8.829 -4.714 -15.638 1.00 88.12 320 MET A O 1
ATOM 2428 N N . ARG A 1 321 ? -8.499 -3.282 -17.333 1.00 85.25 321 ARG A N 1
ATOM 2429 C CA . ARG A 1 321 ? -9.883 -3.328 -17.840 1.00 85.25 321 ARG A CA 1
ATOM 2430 C C . ARG A 1 321 ? -10.161 -4.549 -18.716 1.00 85.25 321 ARG A C 1
ATOM 2432 O O . ARG A 1 321 ? -11.325 -4.881 -18.932 1.00 85.25 321 ARG A O 1
ATOM 2439 N N . LEU A 1 322 ? -9.120 -5.203 -19.228 1.00 87.06 322 LEU A N 1
ATOM 2440 C CA . LEU A 1 322 ? -9.242 -6.382 -20.082 1.00 87.06 322 LEU A CA 1
ATOM 2441 C C . LEU A 1 322 ? -9.587 -7.634 -19.263 1.00 87.06 322 LEU A C 1
ATOM 2443 O O . LEU A 1 322 ? -9.460 -7.670 -18.036 1.00 87.06 322 LEU A O 1
ATOM 2447 N N . ALA A 1 323 ? -10.039 -8.684 -19.945 1.00 87.50 323 ALA A N 1
ATOM 2448 C CA . ALA A 1 323 ? -10.249 -9.978 -19.309 1.00 87.50 323 ALA A CA 1
ATOM 2449 C C . ALA A 1 323 ? -8.901 -10.610 -18.888 1.00 87.50 323 ALA A C 1
ATOM 2451 O O . ALA A 1 323 ? -7.901 -10.441 -19.600 1.00 87.50 323 ALA A O 1
ATOM 2452 N N . PRO A 1 324 ? -8.865 -11.379 -17.783 1.00 89.25 324 PRO A N 1
ATOM 2453 C CA . PRO A 1 324 ? -7.783 -12.325 -17.501 1.00 89.25 324 PRO A CA 1
ATOM 2454 C C . PRO A 1 324 ? -7.554 -13.299 -18.666 1.00 89.25 324 PRO A C 1
ATOM 2456 O O . PRO A 1 324 ? -8.418 -13.452 -19.528 1.00 89.25 324 PRO A O 1
ATOM 2459 N N . MET A 1 325 ? -6.381 -13.929 -18.698 1.00 88.44 325 MET A N 1
ATOM 2460 C CA . MET A 1 325 ? -5.947 -14.832 -19.768 1.00 88.44 325 MET A CA 1
ATOM 2461 C C . MET A 1 325 ? -5.912 -16.273 -19.253 1.00 88.44 325 MET A C 1
ATOM 2463 O O . MET A 1 325 ? -5.130 -16.575 -18.353 1.00 88.44 325 MET A O 1
ATOM 2467 N N . ASP A 1 326 ? -6.726 -17.169 -19.809 1.00 88.50 326 ASP A N 1
ATOM 2468 C CA . ASP A 1 326 ? -6.615 -18.615 -19.565 1.00 88.50 326 ASP A CA 1
ATOM 2469 C C . ASP A 1 326 ? -5.554 -19.204 -20.507 1.00 88.50 326 ASP A C 1
ATOM 2471 O O . ASP A 1 326 ? -5.757 -19.267 -21.722 1.00 88.50 326 ASP A O 1
ATOM 2475 N N . LEU A 1 327 ? -4.429 -19.665 -19.945 1.00 85.12 327 LEU A N 1
ATOM 2476 C CA . LEU A 1 327 ? -3.274 -20.159 -20.708 1.00 85.12 327 LEU A CA 1
ATOM 2477 C C . LEU A 1 327 ? -3.567 -21.405 -21.560 1.00 85.12 327 LEU A C 1
ATOM 2479 O O . LEU A 1 327 ? -2.754 -21.772 -22.407 1.00 85.12 327 LEU A O 1
ATOM 2483 N N . LYS A 1 328 ? -4.706 -22.074 -21.340 1.00 82.12 328 LYS A N 1
ATOM 2484 C CA . LYS A 1 328 ? -5.143 -23.248 -22.112 1.00 82.12 328 LYS A CA 1
ATOM 2485 C C . LYS A 1 328 ? -6.202 -22.921 -23.166 1.00 82.12 328 LYS A C 1
ATOM 2487 O O . LYS A 1 328 ? -6.527 -23.805 -23.959 1.00 82.12 328 LYS A O 1
ATOM 2492 N N . ARG A 1 329 ? -6.769 -21.709 -23.165 1.00 80.19 329 ARG A N 1
ATOM 2493 C CA . ARG A 1 329 ? -7.878 -21.311 -24.054 1.00 80.19 329 ARG A CA 1
ATOM 2494 C C . ARG A 1 329 ? -7.560 -20.090 -24.915 1.00 80.19 329 ARG A C 1
ATOM 2496 O O . ARG A 1 329 ? -7.874 -20.106 -26.101 1.00 80.19 329 ARG A O 1
ATOM 2503 N N . ASP A 1 330 ? -6.918 -19.074 -24.347 1.00 75.50 330 ASP A N 1
ATOM 2504 C CA . ASP A 1 330 ? -6.769 -17.747 -24.956 1.00 75.50 330 ASP A CA 1
ATOM 2505 C C . ASP A 1 330 ? -5.469 -17.641 -25.769 1.00 75.50 330 ASP A C 1
ATOM 2507 O O . ASP A 1 330 ? -4.592 -16.836 -25.456 1.00 75.50 330 ASP A O 1
ATOM 2511 N N . ALA A 1 331 ? -5.309 -18.496 -26.782 1.00 67.62 331 ALA A N 1
ATOM 2512 C CA . ALA A 1 331 ? -4.062 -18.643 -27.542 1.00 67.62 331 ALA A CA 1
ATOM 2513 C C . ALA A 1 331 ? -3.716 -17.461 -28.480 1.00 67.62 331 ALA A C 1
ATOM 2515 O O . ALA A 1 331 ? -2.674 -17.502 -29.129 1.00 67.62 331 ALA A O 1
ATOM 2516 N N . ASP A 1 332 ? -4.577 -16.444 -28.572 1.00 69.56 332 ASP A N 1
ATOM 2517 C CA . ASP A 1 332 ? -4.508 -15.307 -29.500 1.00 69.56 332 ASP A CA 1
ATOM 2518 C C . ASP A 1 332 ? -4.305 -13.942 -28.808 1.00 69.56 332 ASP A C 1
ATOM 2520 O O . ASP A 1 332 ? -4.400 -12.895 -29.451 1.00 69.56 332 ASP A O 1
ATOM 2524 N N . ALA A 1 333 ? -4.034 -13.916 -27.498 1.00 76.50 333 ALA A N 1
ATOM 2525 C CA . ALA A 1 333 ? -3.833 -12.657 -26.786 1.00 76.50 333 ALA A CA 1
ATOM 2526 C C . ALA A 1 333 ? -2.496 -11.985 -27.164 1.00 76.50 333 ALA A C 1
ATOM 2528 O O . ALA A 1 333 ? -1.426 -12.581 -27.036 1.00 76.50 333 ALA A O 1
ATOM 2529 N N . ASP A 1 334 ? -2.569 -10.713 -27.560 1.00 82.25 334 ASP A N 1
ATOM 2530 C CA . ASP A 1 334 ? -1.412 -9.836 -27.769 1.00 82.25 334 ASP A CA 1
ATOM 2531 C C . ASP A 1 334 ? -0.869 -9.351 -26.409 1.00 82.25 334 ASP A C 1
ATOM 2533 O O . ASP A 1 334 ? -1.615 -8.816 -25.579 1.00 82.25 334 ASP A O 1
ATOM 2537 N N . ILE A 1 335 ? 0.426 -9.554 -26.166 1.00 85.44 335 ILE A N 1
ATOM 2538 C CA . ILE A 1 335 ? 1.118 -9.249 -24.912 1.00 85.44 335 ILE A CA 1
ATOM 2539 C C . ILE A 1 335 ? 2.288 -8.294 -25.179 1.00 85.44 335 ILE A C 1
ATOM 2541 O O . ILE A 1 335 ? 3.076 -8.444 -26.118 1.00 85.44 335 ILE A O 1
ATOM 2545 N N . MET A 1 336 ? 2.438 -7.303 -24.302 1.00 85.81 336 MET A N 1
ATOM 2546 C CA . MET A 1 336 ? 3.556 -6.368 -24.306 1.00 85.81 336 MET A CA 1
ATOM 2547 C C . MET A 1 336 ? 4.316 -6.448 -22.980 1.00 85.81 336 MET A C 1
ATOM 2549 O O . MET A 1 336 ? 3.760 -6.193 -21.913 1.00 85.81 336 MET A O 1
ATOM 2553 N N . ILE A 1 337 ? 5.595 -6.806 -23.048 1.00 87.12 337 ILE A N 1
ATOM 2554 C CA . ILE A 1 337 ? 6.544 -6.720 -21.940 1.00 87.12 337 ILE A CA 1
ATOM 2555 C C . ILE A 1 337 ? 6.982 -5.258 -21.825 1.00 87.12 337 ILE A C 1
ATOM 2557 O O . ILE A 1 337 ? 7.498 -4.680 -22.784 1.00 87.12 337 ILE A O 1
ATOM 2561 N N . LEU A 1 338 ? 6.762 -4.664 -20.656 1.00 86.62 338 LEU A N 1
ATOM 2562 C CA . LEU A 1 338 ? 7.168 -3.305 -20.323 1.00 86.62 338 LEU A CA 1
ATOM 2563 C C . LEU A 1 338 ? 8.444 -3.363 -19.489 1.00 86.62 338 LEU A C 1
ATOM 2565 O O . LEU A 1 338 ? 8.487 -4.052 -18.468 1.00 86.62 338 LEU A O 1
ATOM 2569 N N . VAL A 1 339 ? 9.461 -2.614 -19.907 1.00 88.56 339 VAL A N 1
ATOM 2570 C CA . VAL A 1 339 ? 10.683 -2.402 -19.123 1.00 88.56 339 VAL A CA 1
ATOM 2571 C C . VAL A 1 339 ? 10.650 -0.987 -18.571 1.00 88.56 339 VAL A C 1
ATOM 2573 O O . VAL A 1 339 ? 10.811 -0.027 -19.328 1.00 88.56 339 VAL A O 1
ATOM 2576 N N . ALA A 1 340 ? 10.409 -0.854 -17.270 1.00 87.88 340 ALA A N 1
ATOM 2577 C CA . ALA A 1 340 ? 10.365 0.441 -16.612 1.00 87.88 340 ALA A CA 1
ATOM 2578 C C . ALA A 1 340 ? 11.781 1.036 -16.529 1.00 87.88 340 ALA A C 1
ATOM 2580 O O . ALA A 1 340 ? 12.686 0.455 -15.935 1.00 87.88 340 ALA A O 1
ATOM 2581 N N . VAL A 1 341 ? 11.976 2.200 -17.144 1.00 82.69 341 VAL A N 1
ATOM 2582 C CA . VAL A 1 341 ? 13.253 2.926 -17.187 1.00 82.69 341 VAL A CA 1
ATOM 2583 C C . VAL A 1 341 ? 13.090 4.343 -16.636 1.00 82.69 341 VAL A C 1
ATOM 2585 O O . VAL A 1 341 ? 11.977 4.874 -16.564 1.00 82.69 341 VAL A O 1
ATOM 2588 N N . SER A 1 342 ? 14.204 4.962 -16.235 1.00 84.38 342 SER A N 1
ATOM 2589 C CA . SER A 1 342 ? 14.222 6.377 -15.849 1.00 84.38 342 SER A CA 1
ATOM 2590 C C . SER A 1 342 ? 13.834 7.277 -17.032 1.00 84.38 342 SER A C 1
ATOM 2592 O O . SER A 1 342 ? 14.019 6.902 -18.193 1.00 84.38 342 SER A O 1
ATOM 2594 N N . ASP A 1 343 ? 13.323 8.478 -16.760 1.00 74.81 343 ASP A N 1
ATOM 2595 C CA . ASP A 1 343 ? 12.953 9.439 -17.809 1.00 74.81 343 ASP A CA 1
ATOM 2596 C C . ASP A 1 343 ? 14.153 9.865 -18.671 1.00 74.81 343 ASP A C 1
ATOM 2598 O O . ASP A 1 343 ? 14.024 10.027 -19.889 1.00 74.81 343 ASP A O 1
ATOM 2602 N N . GLU A 1 344 ? 15.338 9.972 -18.064 1.00 74.38 344 GLU A N 1
ATOM 2603 C CA . GLU A 1 344 ? 16.602 10.258 -18.751 1.00 74.38 344 GLU A CA 1
ATOM 2604 C C . GLU A 1 344 ? 17.015 9.106 -19.679 1.00 74.38 344 GLU A C 1
ATOM 2606 O O . GLU A 1 344 ? 17.272 9.321 -20.871 1.00 74.38 344 GLU A O 1
ATOM 2611 N N . ASP A 1 345 ? 17.007 7.868 -19.168 1.00 75.94 345 ASP A N 1
ATOM 2612 C CA . ASP A 1 345 ? 17.282 6.665 -19.957 1.00 75.94 345 ASP A CA 1
ATOM 2613 C C . ASP A 1 345 ? 16.275 6.509 -21.097 1.00 75.94 345 ASP A C 1
ATOM 2615 O O . ASP A 1 345 ? 16.667 6.212 -22.225 1.00 75.94 345 ASP A O 1
ATOM 2619 N N . TYR A 1 346 ? 14.987 6.744 -20.841 1.00 74.50 346 TYR A N 1
ATOM 2620 C CA . TYR A 1 346 ? 13.941 6.682 -21.856 1.00 74.50 346 TYR A CA 1
ATOM 2621 C C . TYR A 1 346 ? 14.160 7.726 -22.956 1.00 74.50 346 TYR A C 1
ATOM 2623 O O . TYR A 1 346 ? 14.100 7.403 -24.146 1.00 74.50 346 TYR A O 1
ATOM 2631 N N . ALA A 1 347 ? 14.462 8.974 -22.588 1.00 69.31 347 ALA A N 1
ATOM 2632 C CA . ALA A 1 347 ? 14.706 10.051 -23.543 1.00 69.31 347 ALA A CA 1
ATOM 2633 C C . ALA A 1 347 ? 15.944 9.791 -24.419 1.00 69.31 347 ALA A C 1
ATOM 2635 O O . ALA A 1 347 ? 15.929 10.110 -25.613 1.00 69.31 347 ALA A O 1
ATOM 2636 N N . TRP A 1 348 ? 16.998 9.193 -23.857 1.00 66.44 348 TRP A N 1
ATOM 2637 C CA . TRP A 1 348 ? 18.211 8.829 -24.592 1.00 66.44 348 TRP A CA 1
ATOM 2638 C C . TRP A 1 348 ? 18.013 7.579 -25.465 1.00 66.44 348 TRP A C 1
ATOM 2640 O O . TRP A 1 348 ? 18.233 7.610 -26.679 1.00 66.44 348 TRP A O 1
ATOM 2650 N N . ARG A 1 349 ? 17.557 6.478 -24.861 1.00 68.25 349 ARG A N 1
ATOM 2651 C CA . ARG A 1 349 ? 17.503 5.139 -25.471 1.00 68.25 349 ARG A CA 1
ATOM 2652 C C . ARG A 1 349 ? 16.287 4.962 -26.375 1.00 68.25 349 ARG A C 1
ATOM 2654 O O . ARG A 1 349 ? 16.416 4.364 -27.439 1.00 68.25 349 ARG A O 1
ATOM 2661 N N . GLY A 1 350 ? 15.145 5.563 -26.040 1.00 62.38 350 GLY A N 1
ATOM 2662 C CA . GLY A 1 350 ? 13.962 5.591 -26.906 1.00 62.38 350 GLY A CA 1
ATOM 2663 C C . GLY A 1 350 ? 14.227 6.311 -28.233 1.00 62.38 350 GLY A C 1
ATOM 2664 O O . GLY A 1 350 ? 13.820 5.836 -29.291 1.00 62.38 350 GLY A O 1
ATOM 2665 N N . ARG A 1 351 ? 15.011 7.401 -28.222 1.00 61.44 351 ARG A N 1
ATOM 2666 C CA . ARG A 1 351 ? 15.476 8.065 -29.458 1.00 61.44 351 ARG A CA 1
ATOM 2667 C C . ARG A 1 351 ? 16.439 7.209 -30.280 1.00 61.44 351 ARG A C 1
ATOM 2669 O O . ARG A 1 351 ? 16.498 7.394 -31.494 1.00 61.44 351 ARG A O 1
ATOM 2676 N N . ALA A 1 352 ? 17.205 6.325 -29.642 1.00 62.81 352 ALA A N 1
ATOM 2677 C CA . ALA A 1 352 ? 18.104 5.406 -30.329 1.00 62.81 352 ALA A CA 1
ATOM 2678 C C . ALA A 1 352 ? 17.330 4.236 -30.968 1.00 62.81 352 ALA A C 1
ATOM 2680 O O . ALA A 1 352 ? 17.511 4.000 -32.159 1.00 62.81 352 ALA A O 1
ATOM 2681 N N . LEU A 1 353 ? 16.381 3.620 -30.248 1.00 61.66 353 LEU A N 1
ATOM 2682 C CA . LEU A 1 353 ? 15.468 2.599 -30.793 1.00 61.66 353 LEU A CA 1
ATOM 2683 C C . LEU A 1 353 ? 14.650 3.134 -31.982 1.00 61.66 353 LEU A C 1
ATOM 2685 O O . LEU A 1 353 ? 14.536 2.478 -33.010 1.00 61.66 353 LEU A O 1
ATOM 2689 N N . MET A 1 354 ? 14.149 4.371 -31.897 1.00 56.91 354 MET A N 1
ATOM 2690 C CA . MET A 1 354 ? 13.411 5.021 -32.994 1.00 56.91 354 MET A CA 1
ATOM 2691 C C . MET A 1 354 ? 14.302 5.459 -34.177 1.00 56.91 354 MET A C 1
ATOM 2693 O O . MET A 1 354 ? 13.787 5.951 -35.180 1.00 56.91 354 MET A O 1
ATOM 2697 N N . LYS A 1 355 ? 15.634 5.319 -34.079 1.00 54.72 355 LYS A N 1
ATOM 2698 C CA . LYS A 1 355 ? 16.597 5.645 -35.149 1.00 54.72 355 LYS A CA 1
ATOM 2699 C C . LYS A 1 355 ? 17.073 4.431 -35.955 1.00 54.72 355 LYS A C 1
ATOM 2701 O O . LYS A 1 355 ? 17.819 4.628 -36.919 1.00 54.72 355 LYS A O 1
ATOM 2706 N N . GLY A 1 356 ? 16.624 3.218 -35.627 1.00 47.28 356 GLY A N 1
ATOM 2707 C CA . GLY A 1 356 ? 16.889 1.989 -36.384 1.00 47.28 356 GLY A CA 1
ATOM 2708 C C . GLY A 1 356 ? 16.202 1.966 -37.757 1.00 47.28 356 GLY A C 1
ATOM 2709 O O . GLY A 1 356 ? 15.282 1.189 -37.978 1.00 47.28 356 GLY A O 1
ATOM 2710 N N . GLY A 1 357 ? 16.601 2.845 -38.687 1.00 42.81 357 GLY A N 1
ATOM 2711 C CA . GLY A 1 357 ? 15.868 2.989 -39.953 1.00 42.81 357 GLY A CA 1
ATOM 2712 C C . GLY A 1 357 ? 16.490 3.806 -41.090 1.00 42.81 357 GLY A C 1
ATOM 2713 O O . GLY A 1 357 ? 15.879 3.867 -42.152 1.00 42.81 357 GLY A O 1
ATOM 2714 N N . VAL A 1 358 ? 17.678 4.414 -40.946 1.00 30.78 358 VAL A N 1
ATOM 2715 C CA . VAL A 1 358 ? 18.361 5.065 -42.088 1.00 30.78 358 VAL A CA 1
ATOM 2716 C C . VAL A 1 358 ? 19.866 4.803 -42.061 1.00 30.78 358 VAL A C 1
ATOM 2718 O O . VAL A 1 358 ? 20.620 5.471 -41.354 1.00 30.78 358 VAL A O 1
ATOM 2721 N N . LYS A 1 359 ? 20.335 3.887 -42.920 1.00 33.72 359 LYS A N 1
ATOM 2722 C CA . LYS A 1 359 ? 21.718 3.950 -43.410 1.00 33.72 359 LYS A CA 1
ATOM 2723 C C . LYS A 1 359 ? 21.813 5.188 -44.295 1.00 33.72 359 LYS A C 1
ATOM 2725 O O . LYS A 1 359 ? 21.292 5.188 -45.406 1.00 33.72 359 LYS A O 1
ATOM 2730 N N . SER A 1 360 ? 22.438 6.247 -43.787 1.00 32.19 360 SER A N 1
ATOM 2731 C CA . SER A 1 360 ? 22.692 7.461 -44.562 1.00 32.19 360 SER A CA 1
ATOM 2732 C C . SER A 1 360 ? 23.752 7.165 -45.621 1.00 32.19 360 SER A C 1
ATOM 2734 O O . SER A 1 360 ? 24.944 7.347 -45.378 1.00 32.19 360 SER A O 1
ATOM 2736 N N . SER A 1 361 ? 23.323 6.688 -46.790 1.00 31.81 361 SER A N 1
ATOM 2737 C CA . SER A 1 361 ? 24.167 6.665 -47.982 1.00 31.81 361 SER A CA 1
ATOM 2738 C C . SER A 1 361 ? 24.623 8.088 -48.279 1.00 31.81 361 SER A C 1
ATOM 2740 O O . SER A 1 361 ? 23.801 8.980 -48.483 1.00 31.81 361 SER A O 1
ATOM 2742 N N . ALA A 1 362 ? 25.934 8.303 -48.265 1.00 38.44 362 ALA A N 1
ATOM 2743 C CA . ALA A 1 362 ? 26.516 9.566 -48.672 1.00 38.44 362 ALA A CA 1
ATOM 2744 C C . ALA A 1 362 ? 26.401 9.704 -50.195 1.00 38.44 362 ALA A C 1
ATOM 2746 O O . ALA A 1 362 ? 27.155 9.057 -50.910 1.00 38.44 362 ALA A O 1
ATOM 2747 N N . ASP A 1 363 ? 25.446 10.511 -50.659 1.00 36.16 363 ASP A N 1
ATOM 2748 C CA . ASP A 1 363 ? 25.595 11.397 -51.820 1.00 36.16 363 ASP A CA 1
ATOM 2749 C C . ASP A 1 363 ? 24.366 12.312 -51.968 1.00 36.16 363 ASP A C 1
ATOM 2751 O O . ASP A 1 363 ? 23.231 11.883 -51.766 1.00 36.16 363 ASP A O 1
ATOM 2755 N N . GLY A 1 364 ? 24.592 13.576 -52.349 1.00 31.03 364 GLY A N 1
ATOM 2756 C CA . GLY A 1 364 ? 23.531 14.546 -52.664 1.00 31.03 364 GLY A CA 1
ATOM 2757 C C . GLY A 1 364 ? 23.354 15.678 -51.643 1.00 31.03 364 GLY A C 1
ATOM 2758 O O . GLY A 1 364 ? 22.671 15.541 -50.632 1.00 31.03 364 GLY A O 1
ATOM 2759 N N . LEU A 1 365 ? 23.935 16.841 -51.949 1.00 35.50 365 LEU A N 1
ATOM 2760 C CA . LEU A 1 365 ? 23.719 18.096 -51.221 1.00 35.50 365 LEU A CA 1
ATOM 2761 C C . LEU A 1 365 ? 22.321 18.705 -51.475 1.00 35.50 365 LEU A C 1
ATOM 2763 O O . LEU A 1 365 ? 21.780 18.610 -52.572 1.00 35.50 365 LEU A O 1
ATOM 2767 N N . ASN A 1 366 ? 21.852 19.480 -50.490 1.00 39.72 366 ASN A N 1
ATOM 2768 C CA . ASN A 1 366 ? 20.879 20.582 -50.606 1.00 39.72 366 ASN A CA 1
ATOM 2769 C C . ASN A 1 366 ? 19.398 20.258 -50.899 1.00 39.72 366 ASN A C 1
ATOM 2771 O O . ASN A 1 366 ? 18.870 20.544 -51.970 1.00 39.72 366 ASN A O 1
ATOM 2775 N N . SER A 1 367 ? 18.684 19.849 -49.848 1.00 32.81 367 SER A N 1
ATOM 2776 C CA . SER A 1 367 ? 17.263 20.156 -49.602 1.00 32.81 367 SER A CA 1
ATOM 2777 C C . SER A 1 367 ? 17.047 19.996 -48.085 1.00 32.81 367 SER A C 1
ATOM 2779 O O . SER A 1 367 ? 17.359 18.938 -47.553 1.00 32.81 367 SER A O 1
ATOM 2781 N N . LEU A 1 368 ? 16.658 20.984 -47.272 1.00 33.56 368 LEU A N 1
ATOM 2782 C CA . LEU A 1 368 ? 15.701 22.071 -47.484 1.00 33.56 368 LEU A CA 1
ATOM 2783 C C . LEU A 1 368 ? 16.157 23.377 -46.795 1.00 33.56 368 LEU A C 1
ATOM 2785 O O . LEU A 1 368 ? 16.320 23.424 -45.577 1.00 33.56 368 LEU A O 1
ATOM 2789 N N . LEU A 1 369 ? 16.229 24.465 -47.558 1.00 40.00 369 LEU A N 1
ATOM 2790 C CA . LEU A 1 369 ? 15.824 25.796 -47.091 1.00 40.00 369 LEU A CA 1
ATOM 2791 C C . LEU A 1 369 ? 14.563 26.166 -47.883 1.00 40.00 369 LEU A C 1
ATOM 2793 O O . LEU A 1 369 ? 14.419 25.710 -49.017 1.00 40.00 369 LEU A O 1
ATOM 2797 N N . HIS A 1 370 ? 13.713 27.017 -47.302 1.00 35.47 370 HIS A N 1
ATOM 2798 C CA . HIS A 1 370 ? 12.320 27.319 -47.687 1.00 35.47 370 HIS A CA 1
ATOM 2799 C C . HIS A 1 370 ? 11.281 26.361 -47.085 1.00 35.47 370 HIS A C 1
ATOM 2801 O O . HIS A 1 370 ? 10.992 25.275 -47.580 1.00 35.47 370 HIS A O 1
ATOM 2807 N N . ILE A 1 371 ? 10.704 26.839 -45.982 1.00 42.50 371 ILE A N 1
ATOM 2808 C CA . ILE A 1 371 ? 9.362 26.483 -45.529 1.00 42.50 371 ILE A CA 1
ATOM 2809 C C . ILE A 1 371 ? 8.389 27.198 -46.472 1.00 42.50 371 ILE A C 1
ATOM 2811 O O . ILE A 1 371 ? 8.552 28.398 -46.683 1.00 42.50 371 ILE A O 1
ATOM 2815 N N . ASP A 1 372 ? 7.366 26.503 -46.964 1.00 34.09 372 ASP A N 1
ATOM 2816 C CA . ASP A 1 372 ? 6.157 27.154 -47.473 1.00 34.09 372 ASP A CA 1
ATOM 2817 C C . ASP A 1 372 ? 4.911 26.522 -46.835 1.00 34.09 372 ASP A C 1
ATOM 2819 O O . ASP A 1 372 ? 4.907 25.347 -46.446 1.00 34.09 372 ASP A O 1
ATOM 2823 N N . GLY A 1 373 ? 3.885 27.344 -46.639 1.00 46.38 373 GLY A N 1
ATOM 2824 C CA . GLY A 1 373 ? 2.644 26.979 -45.969 1.00 46.38 373 GLY A CA 1
ATOM 2825 C C . GLY A 1 373 ? 1.695 26.173 -46.858 1.00 46.38 373 GLY A C 1
ATOM 2826 O O . GLY A 1 373 ? 1.869 26.063 -48.063 1.00 46.38 373 GLY A O 1
ATOM 2827 N N . LEU A 1 374 ? 0.632 25.642 -46.243 1.00 35.78 374 LEU A N 1
ATOM 2828 C CA . LEU A 1 374 ? -0.507 24.978 -46.906 1.00 35.78 374 LEU A CA 1
ATOM 2829 C C . LEU A 1 374 ? -0.268 23.567 -47.495 1.00 35.78 374 LEU A C 1
ATOM 2831 O O . LEU A 1 374 ? -1.189 22.990 -48.071 1.00 35.78 374 LEU A O 1
ATOM 2835 N N . ALA A 1 375 ? 0.889 22.936 -47.270 1.00 37.62 375 ALA A N 1
ATOM 2836 C CA . ALA A 1 375 ? 1.078 21.514 -47.585 1.00 37.62 375 ALA A CA 1
ATOM 2837 C C . ALA A 1 375 ? 0.376 20.590 -46.561 1.00 37.62 375 ALA A C 1
ATOM 2839 O O . ALA A 1 375 ? 0.871 20.372 -45.451 1.00 37.62 375 ALA A O 1
ATOM 2840 N N . LEU A 1 376 ? -0.764 20.005 -46.945 1.00 35.97 376 LEU A N 1
ATOM 2841 C CA . LEU A 1 376 ? -1.518 19.045 -46.130 1.00 35.97 376 LEU A CA 1
ATOM 2842 C C . LEU A 1 376 ? -0.770 17.697 -46.032 1.00 35.97 376 LEU A C 1
ATOM 2844 O O . LEU A 1 376 ? -0.789 16.882 -46.955 1.00 35.97 376 LEU A O 1
ATOM 2848 N N . ARG A 1 377 ? -0.082 17.457 -44.908 1.00 41.38 377 ARG A N 1
ATOM 2849 C CA . ARG A 1 377 ? 0.747 16.257 -44.687 1.00 41.38 377 ARG A CA 1
ATOM 2850 C C . ARG A 1 377 ? -0.088 15.021 -44.333 1.00 41.38 377 ARG A C 1
ATOM 2852 O O . ARG A 1 377 ? -0.222 14.675 -43.164 1.00 41.38 377 ARG A O 1
ATOM 2859 N N . LEU A 1 378 ? -0.586 14.312 -45.345 1.00 36.88 378 LEU A N 1
ATOM 2860 C CA . LEU A 1 378 ? -1.184 12.980 -45.194 1.00 36.88 378 LEU A CA 1
ATOM 2861 C C . LEU A 1 378 ? -0.197 11.862 -45.559 1.00 36.88 378 LEU A C 1
ATOM 2863 O O . LEU A 1 378 ? -0.232 11.347 -46.672 1.00 36.88 378 LEU A O 1
ATOM 2867 N N . ARG A 1 379 ? 0.634 11.449 -44.594 1.00 36.75 379 ARG A N 1
ATOM 2868 C CA . ARG A 1 379 ? 1.011 10.038 -44.371 1.00 36.75 379 ARG A CA 1
ATOM 2869 C C . ARG A 1 379 ? 1.332 9.844 -42.892 1.00 36.75 379 ARG A C 1
ATOM 2871 O O . ARG A 1 379 ? 2.181 10.551 -42.355 1.00 36.75 379 ARG A O 1
ATOM 2878 N N . ALA A 1 380 ? 0.688 8.867 -42.261 1.00 35.16 380 ALA A N 1
ATOM 2879 C CA . ALA A 1 380 ? 1.172 8.320 -41.004 1.00 35.16 380 ALA A CA 1
ATOM 2880 C C . ALA A 1 380 ? 2.447 7.524 -41.304 1.00 35.16 380 ALA A C 1
ATOM 2882 O O . ALA A 1 380 ? 2.408 6.520 -42.018 1.00 35.16 380 ALA A O 1
ATOM 2883 N N . THR A 1 381 ? 3.590 7.982 -40.800 1.00 36.03 381 THR A N 1
ATOM 2884 C CA . THR A 1 381 ? 4.799 7.161 -40.793 1.00 36.03 381 THR A CA 1
ATOM 2885 C C . THR A 1 381 ? 4.576 6.054 -39.772 1.00 36.03 381 THR A C 1
ATOM 2887 O O . THR A 1 381 ? 4.679 6.296 -38.570 1.00 36.03 381 THR A O 1
ATOM 2890 N N . ILE A 1 382 ? 4.254 4.848 -40.243 1.00 43.19 382 ILE A N 1
ATOM 2891 C CA . ILE A 1 382 ? 4.356 3.636 -39.425 1.00 43.19 382 ILE A CA 1
ATOM 2892 C C . ILE A 1 382 ? 5.793 3.621 -38.876 1.00 43.19 382 ILE A C 1
ATOM 2894 O O . ILE A 1 382 ? 6.725 3.681 -39.687 1.00 43.19 382 ILE A O 1
ATOM 2898 N N . PRO A 1 383 ? 6.014 3.595 -37.549 1.00 40.50 383 PRO A N 1
ATOM 2899 C CA . PRO A 1 383 ? 7.357 3.439 -37.016 1.00 40.50 383 PRO A CA 1
ATOM 2900 C C . PRO A 1 383 ? 7.914 2.113 -37.529 1.00 40.50 383 PRO A C 1
ATOM 2902 O O . PRO A 1 383 ? 7.289 1.069 -37.337 1.00 40.50 383 PRO A O 1
ATOM 2905 N N . ALA A 1 384 ? 9.066 2.149 -38.199 1.00 42.66 384 ALA A N 1
ATOM 2906 C CA . ALA A 1 384 ? 9.782 0.921 -38.503 1.00 42.66 384 ALA A CA 1
ATOM 2907 C C . ALA A 1 384 ? 10.077 0.222 -37.169 1.00 42.66 384 ALA A C 1
ATOM 2909 O O . ALA A 1 384 ? 10.657 0.830 -36.269 1.00 42.66 384 ALA A O 1
ATOM 2910 N N . GLY A 1 385 ? 9.612 -1.020 -37.025 1.00 49.12 385 GLY A N 1
ATOM 2911 C CA . GLY A 1 385 ? 9.924 -1.826 -35.850 1.00 49.12 385 GLY A CA 1
ATOM 2912 C C . GLY A 1 385 ? 11.436 -2.000 -35.718 1.00 49.12 385 GLY A C 1
ATOM 2913 O O . GLY A 1 385 ? 12.139 -2.076 -36.727 1.00 49.12 385 GLY A O 1
ATOM 2914 N N . HIS A 1 386 ? 11.916 -2.064 -34.478 1.00 51.84 386 HIS A N 1
ATOM 2915 C CA . HIS A 1 386 ? 13.312 -2.369 -34.172 1.00 51.84 386 HIS A CA 1
ATOM 2916 C C . HIS A 1 386 ? 13.738 -3.658 -34.889 1.00 51.84 386 HIS A C 1
ATOM 2918 O O . HIS A 1 386 ? 13.020 -4.661 -34.865 1.00 51.84 386 HIS A O 1
ATOM 2924 N N . ALA A 1 387 ? 14.906 -3.643 -35.526 1.00 54.78 387 ALA A N 1
ATOM 2925 C CA . ALA A 1 387 ? 15.453 -4.835 -36.155 1.00 54.78 387 ALA A CA 1
ATOM 2926 C C . ALA A 1 387 ? 16.408 -5.500 -35.159 1.00 54.78 387 ALA A C 1
ATOM 2928 O O . ALA A 1 387 ? 17.417 -4.911 -34.767 1.00 54.78 387 ALA A O 1
ATOM 2929 N N . LEU A 1 388 ? 16.070 -6.727 -34.744 1.00 51.66 388 LEU A N 1
ATOM 2930 C CA . LEU A 1 388 ? 16.750 -7.462 -33.666 1.00 51.66 388 LEU A CA 1
ATOM 2931 C C . LEU A 1 388 ? 18.285 -7.445 -33.812 1.00 51.66 388 LEU A C 1
ATOM 2933 O O . LEU A 1 388 ? 18.985 -7.128 -32.854 1.00 51.66 388 LEU A O 1
ATOM 2937 N N . ASP A 1 389 ? 18.800 -7.664 -35.026 1.00 52.81 389 ASP A N 1
ATOM 2938 C CA . ASP A 1 389 ? 20.243 -7.693 -35.305 1.00 52.81 389 ASP A CA 1
ATOM 2939 C C . ASP A 1 389 ? 20.953 -6.327 -35.204 1.00 52.81 389 ASP A C 1
ATOM 2941 O O . ASP A 1 389 ? 22.166 -6.288 -34.988 1.00 52.81 389 ASP A O 1
ATOM 2945 N N . THR A 1 390 ? 20.254 -5.195 -35.375 1.00 58.88 390 THR A N 1
ATOM 2946 C CA . THR A 1 390 ? 20.874 -3.855 -35.281 1.00 58.88 390 THR A CA 1
ATOM 2947 C C . THR A 1 390 ? 20.797 -3.247 -33.889 1.00 58.88 390 THR A C 1
ATOM 2949 O O . THR A 1 390 ? 21.686 -2.479 -33.523 1.00 58.88 390 THR A O 1
ATOM 2952 N N . ASP A 1 391 ? 19.776 -3.605 -33.108 1.00 67.19 391 ASP A N 1
ATOM 2953 C CA . ASP A 1 391 ? 19.489 -2.979 -31.812 1.00 67.19 391 ASP A CA 1
ATOM 2954 C C . ASP A 1 391 ? 19.892 -3.852 -30.604 1.00 67.19 391 ASP A C 1
ATOM 2956 O O . ASP A 1 391 ? 19.759 -3.413 -29.461 1.00 67.19 391 ASP A O 1
ATOM 2960 N N . ALA A 1 392 ? 20.431 -5.060 -30.819 1.00 74.31 392 ALA A N 1
ATOM 2961 C CA . ALA A 1 392 ? 20.792 -6.011 -29.758 1.00 74.31 392 ALA A CA 1
ATOM 2962 C C . ALA A 1 392 ? 21.694 -5.420 -28.653 1.00 74.31 392 ALA A C 1
ATOM 2964 O O . ALA A 1 392 ? 21.476 -5.669 -27.469 1.00 74.31 392 ALA A O 1
ATOM 2965 N N . THR A 1 393 ? 22.685 -4.589 -29.001 1.00 79.44 393 THR A N 1
ATOM 2966 C CA . THR A 1 393 ? 23.575 -3.938 -28.015 1.00 79.44 393 THR A CA 1
ATOM 2967 C C . THR A 1 393 ? 22.861 -2.867 -27.187 1.00 79.44 393 THR A C 1
ATOM 2969 O O . THR A 1 393 ? 23.172 -2.677 -26.009 1.00 79.44 393 THR A O 1
ATOM 2972 N N . LEU A 1 394 ? 21.875 -2.189 -27.777 1.00 78.69 394 LEU A N 1
ATOM 2973 C CA . LEU A 1 394 ? 21.033 -1.216 -27.092 1.00 78.69 394 LEU A CA 1
ATOM 2974 C C . LEU A 1 394 ? 20.052 -1.929 -26.155 1.00 78.69 394 LEU A C 1
ATOM 2976 O O . LEU A 1 394 ? 19.957 -1.550 -24.988 1.00 78.69 394 LEU A O 1
ATOM 2980 N N . TRP A 1 395 ? 19.413 -3.004 -26.619 1.00 83.00 395 TRP A N 1
ATOM 2981 C CA . TRP A 1 395 ? 18.545 -3.854 -25.802 1.00 83.00 395 TRP A CA 1
ATOM 2982 C C . TRP A 1 395 ? 19.278 -4.508 -24.634 1.00 83.00 395 TRP A C 1
ATOM 2984 O O . TRP A 1 395 ? 18.779 -4.418 -23.515 1.00 83.00 395 TRP A O 1
ATOM 2994 N N . LYS A 1 396 ? 20.491 -5.036 -24.847 1.00 85.50 396 LYS A N 1
ATOM 2995 C CA . LYS A 1 396 ? 21.393 -5.472 -23.769 1.00 85.50 396 LYS A CA 1
ATOM 2996 C C . LYS A 1 396 ? 21.553 -4.386 -22.712 1.00 85.50 396 LYS A C 1
ATOM 2998 O O . LYS A 1 396 ? 21.261 -4.605 -21.545 1.00 85.50 396 LYS A O 1
ATOM 3003 N N . SER A 1 397 ? 21.936 -3.179 -23.133 1.00 84.06 397 SER A N 1
ATOM 3004 C CA . SER A 1 397 ? 22.169 -2.074 -22.200 1.00 84.06 397 SER A CA 1
ATOM 3005 C C . SER A 1 397 ? 20.905 -1.635 -21.448 1.00 84.06 397 SER A C 1
ATOM 3007 O O . SER A 1 397 ? 21.018 -1.166 -20.318 1.00 84.06 397 SER A O 1
ATOM 3009 N N . ILE A 1 398 ? 19.714 -1.740 -22.053 1.00 82.88 398 ILE A N 1
ATOM 3010 C CA . ILE A 1 398 ? 18.424 -1.477 -21.391 1.00 82.88 398 ILE A CA 1
ATOM 3011 C C . ILE A 1 398 ? 18.157 -2.573 -20.354 1.00 82.88 398 ILE A C 1
ATOM 3013 O O . ILE A 1 398 ? 17.875 -2.270 -19.197 1.00 82.88 398 ILE A O 1
ATOM 3017 N N . TRP A 1 399 ? 18.302 -3.837 -20.755 1.00 88.00 399 TRP A N 1
ATOM 3018 C CA . TRP A 1 399 ? 18.036 -5.001 -19.916 1.00 88.00 399 TRP A CA 1
ATOM 3019 C C . TRP A 1 399 ? 18.991 -5.086 -18.727 1.00 88.00 399 TRP A C 1
ATOM 3021 O O . TRP A 1 399 ? 18.542 -5.316 -17.611 1.00 88.00 399 TRP A O 1
ATOM 3031 N N . ASP A 1 400 ? 20.283 -4.818 -18.917 1.00 86.50 400 ASP A N 1
ATOM 3032 C CA . ASP A 1 400 ? 21.283 -4.763 -17.843 1.00 86.50 400 ASP A CA 1
ATOM 3033 C C . ASP A 1 400 ? 20.975 -3.657 -16.816 1.00 86.50 400 ASP A C 1
ATOM 3035 O O . ASP A 1 400 ? 21.277 -3.826 -15.637 1.00 86.50 400 ASP A O 1
ATOM 3039 N N . THR A 1 401 ? 20.335 -2.558 -17.241 1.00 85.12 401 THR A N 1
ATOM 3040 C CA . THR A 1 401 ? 19.959 -1.430 -16.363 1.00 85.12 401 THR A CA 1
ATOM 3041 C C . THR A 1 401 ? 18.684 -1.709 -15.554 1.00 85.12 401 THR A C 1
ATOM 3043 O O . THR A 1 401 ? 18.543 -1.193 -14.451 1.00 85.12 401 THR A O 1
ATOM 3046 N N . ALA A 1 402 ? 17.754 -2.511 -16.082 1.00 83.69 402 ALA A N 1
ATOM 3047 C CA . ALA A 1 402 ? 16.480 -2.806 -15.425 1.00 83.69 402 ALA A CA 1
ATOM 3048 C C . ALA A 1 402 ? 16.651 -3.733 -14.209 1.00 83.69 402 ALA A C 1
ATOM 3050 O O . ALA A 1 402 ? 17.272 -4.797 -14.312 1.00 83.69 402 ALA A O 1
ATOM 3051 N N . GLU A 1 403 ? 16.058 -3.382 -13.067 1.00 85.50 403 GLU A N 1
ATOM 3052 C CA . GLU A 1 403 ? 15.999 -4.279 -11.910 1.00 85.50 403 GLU A CA 1
ATOM 3053 C C . GLU A 1 403 ? 14.957 -5.390 -12.128 1.00 85.50 403 GLU A C 1
ATOM 3055 O O . GLU A 1 403 ? 14.065 -5.289 -12.969 1.00 85.50 403 GLU A O 1
ATOM 3060 N N . GLU A 1 404 ? 15.021 -6.472 -11.348 1.00 79.50 404 GLU A N 1
ATOM 3061 C CA . GLU A 1 404 ? 14.047 -7.574 -11.459 1.00 79.50 404 GLU A CA 1
ATOM 3062 C C . GLU A 1 404 ? 12.610 -7.150 -11.078 1.00 79.50 404 GLU A C 1
ATOM 3064 O O . GLU A 1 404 ? 11.639 -7.787 -11.478 1.00 79.50 404 GLU A O 1
ATOM 3069 N N . GLY A 1 405 ? 12.459 -6.027 -10.365 1.00 82.62 405 GLY A N 1
ATOM 3070 C CA . GLY A 1 405 ? 11.168 -5.394 -10.086 1.00 82.62 405 GLY A CA 1
ATOM 3071 C C . GLY A 1 405 ? 10.630 -4.466 -11.187 1.00 82.62 405 GLY A C 1
ATOM 3072 O O . GLY A 1 405 ? 9.462 -4.087 -11.099 1.00 82.62 405 GLY A O 1
ATOM 3073 N N . ASP A 1 406 ? 11.437 -4.104 -12.194 1.00 88.56 406 ASP A N 1
ATOM 3074 C CA . ASP A 1 406 ? 11.085 -3.142 -13.259 1.00 88.56 406 ASP A CA 1
ATOM 3075 C C . ASP A 1 406 ? 10.445 -3.797 -14.502 1.00 88.56 406 ASP A C 1
ATOM 3077 O O . ASP A 1 406 ? 10.039 -3.093 -15.431 1.00 88.56 406 ASP A O 1
ATOM 3081 N N . VAL A 1 407 ? 10.355 -5.133 -14.552 1.00 91.12 407 VAL A N 1
ATOM 3082 C CA . VAL A 1 407 ? 9.834 -5.870 -15.716 1.00 91.12 407 VAL A CA 1
ATOM 3083 C C . VAL A 1 407 ? 8.394 -6.329 -15.479 1.00 91.12 407 VAL A C 1
ATOM 3085 O O . VAL A 1 407 ? 8.092 -7.130 -14.588 1.00 91.12 407 VAL A O 1
ATOM 3088 N N . PHE A 1 408 ? 7.490 -5.846 -16.327 1.00 92.25 408 PHE A N 1
ATOM 3089 C CA . PHE A 1 408 ? 6.059 -6.145 -16.282 1.00 92.25 408 PHE A CA 1
ATOM 3090 C C . PHE A 1 408 ? 5.592 -6.733 -17.611 1.00 92.25 408 PHE A C 1
ATOM 3092 O O . PHE A 1 408 ? 6.211 -6.517 -18.648 1.00 92.25 408 PHE A O 1
ATOM 3099 N N . TYR A 1 409 ? 4.467 -7.440 -17.603 1.00 92.38 409 TYR A N 1
ATOM 3100 C CA . TYR A 1 409 ? 3.707 -7.749 -18.810 1.00 92.38 409 TYR A CA 1
ATOM 3101 C C . TYR A 1 409 ? 2.318 -7.122 -18.725 1.00 92.38 409 TYR A C 1
ATOM 3103 O O . TYR A 1 409 ? 1.720 -7.051 -17.646 1.00 92.38 409 TYR A O 1
ATOM 3111 N N . VAL A 1 410 ? 1.801 -6.699 -19.876 1.00 90.25 410 VAL A N 1
ATOM 3112 C CA . VAL A 1 410 ? 0.432 -6.212 -20.044 1.00 90.25 410 VAL A CA 1
ATOM 3113 C C . VAL A 1 410 ? -0.216 -6.841 -21.276 1.00 90.25 410 VAL A C 1
ATOM 3115 O O . VAL A 1 410 ? 0.425 -6.994 -22.317 1.00 90.25 410 VAL A O 1
ATOM 3118 N N . ARG A 1 411 ? -1.495 -7.205 -21.173 1.00 89.06 411 ARG A N 1
ATOM 3119 C CA . ARG A 1 411 ? -2.330 -7.609 -22.313 1.00 89.06 411 ARG A CA 1
ATOM 3120 C C . ARG A 1 411 ? -2.708 -6.366 -23.124 1.00 89.06 411 ARG A C 1
ATOM 3122 O O . ARG A 1 411 ? -3.119 -5.366 -22.542 1.00 89.06 411 ARG A O 1
ATOM 3129 N N . ARG A 1 412 ? -2.618 -6.428 -24.453 1.00 83.00 412 ARG A N 1
ATOM 3130 C CA . ARG A 1 412 ? -3.104 -5.372 -25.357 1.00 83.00 412 ARG A CA 1
ATOM 3131 C C . ARG A 1 412 ? -4.496 -5.702 -25.915 1.00 83.00 412 ARG A C 1
ATOM 3133 O O . ARG A 1 412 ? -4.852 -6.878 -26.026 1.00 83.00 412 ARG A O 1
ATOM 3140 N N . PRO A 1 413 ? -5.296 -4.691 -26.303 1.00 73.56 413 PRO A N 1
ATOM 3141 C CA . PRO A 1 413 ? -6.466 -4.904 -27.150 1.00 73.56 413 PRO A CA 1
ATOM 3142 C C . PRO A 1 413 ? -6.049 -5.463 -28.527 1.00 73.56 413 PRO A C 1
ATOM 3144 O O . PRO A 1 413 ? -5.041 -5.008 -29.073 1.00 73.56 413 PRO A O 1
ATOM 3147 N N . PRO A 1 414 ? -6.810 -6.400 -29.125 1.00 63.75 414 PRO A N 1
ATOM 3148 C CA . PRO A 1 414 ? -6.493 -6.946 -30.443 1.00 63.75 414 PRO A CA 1
ATOM 3149 C C . PRO A 1 414 ? -6.577 -5.867 -31.536 1.00 63.75 414 PRO A C 1
ATOM 3151 O O . PRO A 1 414 ? -7.514 -5.066 -31.576 1.00 63.75 414 PRO A O 1
ATOM 3154 N N . ARG A 1 415 ? -5.592 -5.845 -32.442 1.00 59.75 415 ARG A N 1
ATOM 3155 C CA . ARG A 1 415 ? -5.454 -4.808 -33.479 1.00 59.75 415 ARG A CA 1
ATOM 3156 C C . ARG A 1 415 ? -6.394 -5.052 -34.664 1.00 59.75 415 ARG A C 1
ATOM 3158 O O . ARG A 1 415 ? -6.251 -6.038 -35.383 1.00 59.75 415 ARG A O 1
ATOM 3165 N N . ALA A 1 416 ? -7.285 -4.103 -34.945 1.00 32.50 416 ALA A N 1
ATOM 3166 C CA . ALA A 1 416 ? -8.076 -4.090 -36.174 1.00 32.50 416 ALA A CA 1
ATOM 3167 C C . ALA A 1 416 ? -7.300 -3.421 -37.333 1.00 32.50 416 ALA A C 1
ATOM 3169 O O . ALA A 1 416 ? -7.254 -2.202 -37.424 1.00 32.50 416 ALA A O 1
ATOM 3170 N N . ALA A 1 417 ? -6.686 -4.257 -38.177 1.00 34.06 417 ALA A N 1
ATOM 3171 C CA . ALA A 1 417 ? -6.195 -4.039 -39.551 1.00 34.06 417 ALA A CA 1
ATOM 3172 C C . ALA A 1 417 ? -5.898 -2.607 -40.081 1.00 34.06 417 ALA A C 1
ATOM 3174 O O . ALA A 1 417 ? -6.811 -1.844 -40.384 1.00 34.06 417 ALA A O 1
ATOM 3175 N N . GLU A 1 418 ? -4.636 -2.363 -40.469 1.00 32.44 418 GLU A N 1
ATOM 3176 C CA . GLU A 1 418 ? -4.269 -1.401 -41.526 1.00 32.44 418 GLU A CA 1
ATOM 3177 C C . GLU A 1 418 ? -3.286 -2.039 -42.527 1.00 32.44 418 GLU A C 1
ATOM 3179 O O . GLU A 1 418 ? -2.257 -2.589 -42.138 1.00 32.44 418 GLU A O 1
ATOM 3184 N N . THR A 1 419 ? -3.586 -1.964 -43.831 1.00 33.69 419 THR A N 1
ATOM 3185 C CA . THR A 1 419 ? -2.679 -2.380 -44.921 1.00 33.69 419 THR A CA 1
ATOM 3186 C C . THR A 1 419 ? -2.797 -1.461 -46.149 1.00 33.69 419 THR A C 1
ATOM 3188 O O . THR A 1 419 ? -3.886 -0.999 -46.478 1.00 33.69 419 THR A O 1
ATOM 3191 N N . ASN A 1 420 ? -1.673 -1.321 -46.876 1.00 27.86 420 ASN A N 1
ATOM 3192 C CA . ASN A 1 420 ? -1.503 -0.842 -48.269 1.00 27.86 420 ASN A CA 1
ATOM 3193 C C . ASN A 1 420 ? -1.297 0.675 -48.563 1.00 27.86 420 ASN A C 1
ATOM 3195 O O . ASN A 1 420 ? -2.168 1.500 -48.316 1.00 27.86 420 ASN A O 1
ATOM 3199 N N . VAL A 1 421 ? -0.169 0.998 -49.239 1.00 26.27 421 VAL A N 1
ATOM 3200 C CA . VAL A 1 421 ? -0.029 1.594 -50.614 1.00 26.27 421 VAL A CA 1
ATOM 3201 C C . VAL A 1 421 ? 1.239 2.495 -50.777 1.00 26.27 421 VAL A C 1
ATOM 3203 O O . VAL A 1 421 ? 1.454 3.441 -50.015 1.00 26.27 421 VAL A O 1
ATOM 3206 N N . SER A 1 422 ? 2.045 2.273 -51.840 1.00 29.73 422 SER A N 1
ATOM 3207 C CA . SER A 1 422 ? 3.370 2.911 -52.124 1.00 29.73 422 SER A CA 1
ATOM 3208 C C . SER A 1 422 ? 3.589 3.389 -53.595 1.00 29.73 422 SER A C 1
ATOM 3210 O O . SER A 1 422 ? 2.756 3.074 -54.440 1.00 29.73 422 SER A O 1
ATOM 3212 N N . ALA A 1 423 ? 4.747 4.059 -53.875 1.00 25.06 423 ALA A N 1
ATOM 3213 C CA . ALA A 1 423 ? 5.312 4.660 -55.142 1.00 25.06 423 ALA A CA 1
ATOM 3214 C C . ALA A 1 423 ? 5.080 6.208 -55.341 1.00 25.06 423 ALA A C 1
ATOM 3216 O O . ALA A 1 423 ? 4.372 6.771 -54.511 1.00 25.06 423 ALA A O 1
ATOM 3217 N N . VAL A 1 424 ? 5.672 7.021 -56.269 1.00 25.72 424 VAL A N 1
ATOM 3218 C CA . VAL A 1 424 ? 6.302 6.857 -57.629 1.00 25.72 424 VAL A CA 1
ATOM 3219 C C . VAL A 1 424 ? 7.378 7.958 -58.012 1.00 25.72 424 VAL A C 1
ATOM 3221 O O . VAL A 1 424 ? 7.013 9.119 -58.124 1.00 25.72 424 VAL A O 1
ATOM 3224 N N . VAL A 1 425 ? 8.642 7.568 -58.323 1.00 27.00 425 VAL A N 1
ATOM 3225 C CA . VAL A 1 425 ? 9.588 7.967 -59.451 1.00 27.00 425 VAL A CA 1
ATOM 3226 C C . VAL A 1 425 ? 10.129 9.442 -59.684 1.00 27.00 425 VAL A C 1
ATOM 3228 O O . VAL A 1 425 ? 9.682 10.393 -59.061 1.00 27.00 425 VAL A O 1
ATOM 3231 N N . LEU A 1 426 ? 11.192 9.584 -60.528 1.00 31.66 426 LEU A N 1
ATOM 3232 C CA . LEU A 1 426 ? 12.315 10.584 -60.643 1.00 31.66 426 LEU A CA 1
ATOM 3233 C C . LEU A 1 426 ? 12.350 11.518 -61.909 1.00 31.66 426 LEU A C 1
ATOM 3235 O O . LEU A 1 426 ? 11.688 11.180 -62.885 1.00 31.66 426 LEU A O 1
ATOM 3239 N N . ALA A 1 427 ? 13.234 12.563 -61.962 1.00 30.19 427 ALA A N 1
ATOM 3240 C CA . ALA A 1 427 ? 13.916 13.152 -63.177 1.00 30.19 427 ALA A CA 1
ATOM 3241 C C . ALA A 1 427 ? 15.043 14.226 -62.872 1.00 30.19 427 ALA A C 1
ATOM 3243 O O . ALA A 1 427 ? 15.218 14.578 -61.709 1.00 30.19 427 ALA A O 1
ATOM 3244 N N . SER A 1 428 ? 15.827 14.734 -63.870 1.00 34.22 428 SER A N 1
ATOM 3245 C CA . SER A 1 428 ? 17.224 15.295 -63.713 1.00 34.22 428 SER A CA 1
ATOM 3246 C C . SER A 1 428 ? 17.784 16.387 -64.709 1.00 34.22 428 SER A C 1
ATOM 3248 O O . SER A 1 428 ? 17.430 16.326 -65.883 1.00 34.22 428 SER A O 1
ATOM 3250 N N . GLY A 1 429 ? 18.807 17.209 -64.316 1.00 30.97 429 GLY A N 1
ATOM 3251 C CA . GLY A 1 429 ? 20.022 17.616 -65.131 1.00 30.97 429 GLY A CA 1
ATOM 3252 C C . GLY A 1 429 ? 20.333 19.104 -65.561 1.00 30.97 429 GLY A C 1
ATOM 3253 O O . GLY A 1 429 ? 19.396 19.784 -65.954 1.00 30.97 429 GLY A O 1
ATOM 3254 N N . PHE A 1 430 ? 21.626 19.580 -65.534 1.00 27.94 430 PHE A N 1
ATOM 3255 C CA . PHE A 1 430 ? 22.429 20.410 -66.539 1.00 27.94 430 PHE A CA 1
ATOM 3256 C C . PHE A 1 430 ? 23.787 21.045 -66.010 1.00 27.94 430 PHE A C 1
ATOM 3258 O O . PHE A 1 430 ? 24.011 21.025 -64.804 1.00 27.94 430 PHE A O 1
ATOM 3265 N N . ALA A 1 431 ? 24.695 21.601 -66.870 1.00 39.34 431 ALA A N 1
ATOM 3266 C CA . ALA A 1 431 ? 26.059 22.160 -66.544 1.00 39.34 431 ALA A CA 1
ATOM 3267 C C . ALA A 1 431 ? 26.600 23.347 -67.446 1.00 39.34 431 ALA A C 1
ATOM 3269 O O . ALA A 1 431 ? 25.927 23.714 -68.407 1.00 39.34 431 ALA A O 1
ATOM 3270 N N . LEU A 1 432 ? 27.794 23.948 -67.164 1.00 29.39 432 LEU A N 1
ATOM 3271 C CA . LEU A 1 432 ? 28.393 25.181 -67.799 1.00 29.39 432 LEU A CA 1
ATOM 3272 C C . LEU A 1 432 ? 29.966 25.191 -67.979 1.00 29.39 432 LEU A C 1
ATOM 3274 O O . LEU A 1 432 ? 30.610 24.314 -67.407 1.00 29.39 432 LEU A O 1
ATOM 3278 N N . PRO A 1 433 ? 30.590 26.143 -68.747 1.00 41.22 433 PRO A N 1
ATOM 3279 C CA . PRO A 1 433 ? 32.008 26.117 -69.216 1.00 41.22 433 PRO A CA 1
ATOM 3280 C C . PRO A 1 433 ? 32.988 27.207 -68.658 1.00 41.22 433 PRO A C 1
ATOM 3282 O O . PRO A 1 433 ? 32.591 28.050 -67.857 1.00 41.22 433 PRO A O 1
ATOM 3285 N N . ASP A 1 434 ? 34.261 27.205 -69.116 1.00 33.59 434 ASP A N 1
ATOM 3286 C CA . ASP A 1 434 ? 35.460 27.821 -68.473 1.00 33.59 434 ASP A CA 1
ATOM 3287 C C . ASP A 1 434 ? 36.272 28.840 -69.355 1.00 33.59 434 ASP A C 1
ATOM 3289 O O . ASP A 1 434 ? 36.237 28.705 -70.584 1.00 33.59 434 ASP A O 1
ATOM 3293 N N . PRO A 1 435 ? 37.016 29.843 -68.802 1.00 41.66 435 PRO A N 1
ATOM 3294 C CA . PRO A 1 435 ? 37.695 30.898 -69.583 1.00 41.66 435 PRO A CA 1
ATOM 3295 C C . PRO A 1 435 ? 39.188 31.183 -69.240 1.00 41.66 435 PRO A C 1
ATOM 3297 O O . PRO A 1 435 ? 39.499 31.704 -68.170 1.00 41.66 435 PRO A O 1
ATOM 3300 N N . LEU A 1 436 ? 40.115 31.046 -70.204 1.00 37.62 436 LEU A N 1
ATOM 3301 C CA . LEU A 1 436 ? 41.465 31.650 -70.125 1.00 37.62 436 LEU A CA 1
ATOM 3302 C C . LEU A 1 436 ? 41.969 32.155 -71.490 1.00 37.62 436 LEU A C 1
ATOM 3304 O O . LEU A 1 436 ? 42.014 31.405 -72.464 1.00 37.62 436 LEU A O 1
ATOM 3308 N N . LYS A 1 437 ? 42.395 33.426 -71.551 1.00 33.47 437 LYS A N 1
ATOM 3309 C CA . LYS A 1 437 ? 43.017 34.052 -72.731 1.00 33.47 437 LYS A CA 1
ATOM 3310 C C . LYS A 1 437 ? 44.050 35.115 -72.315 1.00 33.47 437 LYS A C 1
ATOM 3312 O O . LYS A 1 437 ? 43.857 35.785 -71.307 1.00 33.47 437 LYS A O 1
ATOM 3317 N N . ASP A 1 438 ? 45.089 35.256 -73.142 1.00 36.91 438 ASP A N 1
ATOM 3318 C CA . ASP A 1 438 ? 46.119 36.318 -73.196 1.00 36.91 438 ASP A CA 1
ATOM 3319 C C . ASP A 1 438 ? 47.372 36.228 -72.284 1.00 36.91 438 ASP A C 1
ATOM 3321 O O . ASP A 1 438 ? 47.342 36.525 -71.091 1.00 36.91 438 ASP A O 1
ATOM 3325 N N . ARG A 1 439 ? 48.535 35.952 -72.913 1.00 39.03 439 ARG A N 1
ATOM 3326 C CA . ARG A 1 439 ? 49.890 36.442 -72.547 1.00 39.03 439 ARG A CA 1
ATOM 3327 C C . ARG A 1 439 ? 50.865 36.353 -73.756 1.00 39.03 439 ARG A C 1
ATOM 3329 O O . ARG A 1 439 ? 50.568 35.612 -74.688 1.00 39.03 439 ARG A O 1
ATOM 3336 N N . PRO A 1 440 ? 51.976 37.128 -73.791 1.00 43.50 440 PRO A N 1
ATOM 3337 C CA . PRO A 1 440 ? 52.761 37.387 -75.012 1.00 43.50 440 PRO A CA 1
ATOM 3338 C C . PRO A 1 440 ? 53.916 36.403 -75.287 1.00 43.50 440 PRO A C 1
ATOM 3340 O O . PRO A 1 440 ? 54.425 35.742 -74.383 1.00 43.50 440 PRO A O 1
ATOM 3343 N N . ASP A 1 441 ? 54.360 36.366 -76.550 1.00 51.91 441 ASP A N 1
ATOM 3344 C CA . ASP A 1 441 ? 54.945 35.171 -77.173 1.00 51.91 441 ASP A CA 1
ATOM 3345 C C . ASP A 1 441 ? 56.408 35.352 -77.660 1.00 51.91 441 ASP A C 1
ATOM 3347 O O . ASP A 1 441 ? 56.706 36.160 -78.544 1.00 51.91 441 ASP A O 1
ATOM 3351 N N . ILE A 1 442 ? 57.338 34.577 -77.089 1.00 47.81 442 ILE A N 1
ATOM 3352 C CA . ILE A 1 442 ? 58.785 34.567 -77.406 1.00 47.81 442 ILE A CA 1
ATOM 3353 C C . ILE A 1 442 ? 59.121 34.211 -78.880 1.00 47.81 442 ILE A C 1
ATOM 3355 O O . ILE A 1 442 ? 59.978 34.898 -79.453 1.00 47.81 442 ILE A O 1
ATOM 3359 N N . PRO A 1 443 ? 58.495 33.209 -79.546 1.00 55.22 443 PRO A N 1
ATOM 3360 C CA . PRO A 1 443 ? 58.817 32.848 -80.935 1.00 55.22 443 PRO A CA 1
ATOM 3361 C C . PRO A 1 443 ? 58.657 33.987 -81.954 1.00 55.22 443 PRO A C 1
ATOM 3363 O O . PRO A 1 443 ? 59.282 33.935 -83.013 1.00 55.22 443 PRO A O 1
ATOM 3366 N N . ALA A 1 444 ? 57.895 35.044 -81.650 1.00 54.06 444 ALA A N 1
ATOM 3367 C CA . ALA A 1 444 ? 57.725 36.185 -82.549 1.00 54.06 444 ALA A CA 1
ATOM 3368 C C . ALA A 1 444 ? 59.034 36.957 -82.826 1.00 54.06 444 ALA A C 1
ATOM 3370 O O . ALA A 1 444 ? 59.190 37.520 -83.911 1.00 54.06 444 ALA A O 1
ATOM 3371 N N . LYS A 1 445 ? 59.991 36.982 -81.881 1.00 56.03 445 LYS A N 1
ATOM 3372 C CA . LYS A 1 445 ? 61.259 37.714 -82.062 1.00 56.03 445 LYS A CA 1
ATOM 3373 C C . LYS A 1 445 ? 62.262 36.928 -82.915 1.00 56.03 445 LYS A C 1
ATOM 3375 O O . LYS A 1 445 ? 62.780 37.475 -83.883 1.00 56.03 445 LYS A O 1
ATOM 3380 N N . LEU A 1 446 ? 62.451 35.640 -82.615 1.00 57.62 446 LEU A N 1
ATOM 3381 C CA . LEU A 1 446 ? 63.272 34.723 -83.421 1.00 57.62 446 LEU A CA 1
ATOM 3382 C C . LEU A 1 446 ? 62.741 34.601 -84.855 1.00 57.62 446 LEU A C 1
ATOM 3384 O O . LEU A 1 446 ? 63.521 34.632 -85.802 1.00 57.62 446 LEU A O 1
ATOM 3388 N N . LYS A 1 447 ? 61.412 34.560 -85.033 1.00 61.09 447 LYS A N 1
ATOM 3389 C CA . LYS A 1 447 ? 60.788 34.595 -86.361 1.00 61.09 447 LYS A CA 1
ATOM 3390 C C . LYS A 1 447 ? 61.152 35.866 -87.136 1.00 61.09 447 LYS A C 1
ATOM 3392 O O . LYS A 1 447 ? 61.509 35.775 -88.299 1.00 61.09 447 LYS A O 1
ATOM 3397 N N . LYS A 1 448 ? 61.148 37.036 -86.488 1.00 63.38 448 LYS A N 1
ATOM 3398 C CA . LYS A 1 448 ? 61.518 38.310 -87.126 1.00 63.38 448 LYS A CA 1
ATOM 3399 C C . LYS A 1 448 ? 62.997 38.375 -87.534 1.00 63.38 448 LYS A C 1
ATOM 3401 O O . LYS A 1 448 ? 63.317 39.009 -88.535 1.00 63.38 448 LYS A O 1
ATOM 3406 N N . GLU A 1 449 ? 63.890 37.739 -86.779 1.00 59.53 449 GLU A N 1
ATOM 3407 C CA . GLU A 1 449 ? 65.317 37.633 -87.123 1.00 59.53 449 GLU A CA 1
ATOM 3408 C C . GLU A 1 449 ? 65.554 36.611 -88.253 1.00 59.53 449 GLU A C 1
ATOM 3410 O O . GLU A 1 449 ? 66.359 36.874 -89.146 1.00 59.53 449 GLU A O 1
ATOM 3415 N N . LEU A 1 450 ? 64.787 35.513 -88.290 1.00 65.69 450 LEU A N 1
ATOM 3416 C CA . LEU A 1 450 ? 64.756 34.572 -89.415 1.00 65.69 450 LEU A CA 1
ATOM 3417 C C . LEU A 1 450 ? 64.209 35.232 -90.694 1.00 65.69 450 LEU A C 1
ATOM 3419 O O . LEU A 1 450 ? 64.857 35.154 -91.732 1.00 65.69 450 LEU A O 1
ATOM 3423 N N . ASP A 1 451 ? 63.096 35.969 -90.615 1.00 62.22 451 ASP A N 1
ATOM 3424 C CA . ASP A 1 451 ? 62.520 36.728 -91.738 1.00 62.22 451 ASP A CA 1
ATOM 3425 C C . ASP A 1 451 ? 63.511 37.786 -92.284 1.00 62.22 451 ASP A C 1
ATOM 3427 O O . ASP A 1 451 ? 63.527 38.079 -93.478 1.00 62.22 451 ASP A O 1
ATOM 3431 N N . GLN A 1 452 ? 64.368 38.360 -91.427 1.00 64.00 452 GLN A N 1
ATOM 3432 C CA . GLN A 1 452 ? 65.449 39.270 -91.838 1.00 64.00 452 GLN A CA 1
ATOM 3433 C C . GLN A 1 452 ? 66.664 38.547 -92.438 1.00 64.00 452 GLN A C 1
ATOM 3435 O O . GLN A 1 452 ? 67.358 39.125 -93.274 1.00 64.00 452 GLN A O 1
ATOM 3440 N N . ALA A 1 453 ? 66.947 37.313 -92.016 1.00 59.38 453 ALA A N 1
ATOM 3441 C CA . ALA A 1 453 ? 67.987 36.483 -92.616 1.00 59.38 453 ALA A CA 1
ATOM 3442 C C . ALA A 1 453 ? 67.564 35.984 -94.006 1.00 59.38 453 ALA A C 1
ATOM 3444 O O . ALA A 1 453 ? 68.349 36.104 -94.941 1.00 59.38 453 ALA A O 1
ATOM 3445 N N . ILE A 1 454 ? 66.314 35.530 -94.154 1.00 64.25 454 ILE A N 1
ATOM 3446 C CA . ILE A 1 454 ? 65.717 35.124 -95.435 1.00 64.25 454 ILE A CA 1
ATOM 3447 C C . ILE A 1 454 ? 65.726 36.300 -96.416 1.00 64.25 454 ILE A C 1
ATOM 3449 O O . ILE A 1 454 ? 66.297 36.175 -97.490 1.00 64.25 454 ILE A O 1
ATOM 3453 N N . LYS A 1 455 ? 65.262 37.492 -96.010 1.00 65.62 455 LYS A N 1
ATOM 3454 C CA . LYS A 1 455 ? 65.348 38.688 -96.869 1.00 65.62 455 LYS A CA 1
ATOM 3455 C C . LYS A 1 455 ? 66.764 39.035 -97.324 1.00 65.62 455 LYS A C 1
ATOM 3457 O O . LYS A 1 455 ? 66.932 39.523 -98.432 1.00 65.62 455 LYS A O 1
ATOM 3462 N N . ARG A 1 456 ? 67.785 38.787 -96.498 1.00 60.56 456 ARG A N 1
ATOM 3463 C CA . ARG A 1 456 ? 69.186 38.974 -96.906 1.00 60.56 456 ARG A CA 1
ATOM 3464 C C . ARG A 1 456 ? 69.667 37.911 -97.890 1.00 60.56 456 ARG A C 1
ATOM 3466 O O . ARG A 1 456 ? 70.539 38.225 -98.689 1.00 60.56 456 ARG A O 1
ATOM 3473 N N . VAL A 1 457 ? 69.133 36.691 -97.839 1.00 61.41 457 VAL A N 1
ATOM 3474 C CA . VAL A 1 457 ? 69.358 35.680 -98.884 1.00 61.41 457 VAL A CA 1
ATOM 3475 C C . VAL A 1 457 ? 68.689 36.144 -100.180 1.00 61.41 457 VAL A C 1
ATOM 3477 O O . VAL A 1 457 ? 69.389 36.291 -101.177 1.00 61.41 457 VAL A O 1
ATOM 3480 N N . ASP A 1 458 ? 67.406 36.519 -100.136 1.00 62.88 458 ASP A N 1
ATOM 3481 C CA . ASP A 1 458 ? 66.653 37.022 -101.298 1.00 62.88 458 ASP A CA 1
ATOM 3482 C C . ASP A 1 458 ? 67.334 38.248 -101.955 1.00 62.88 458 ASP A C 1
ATOM 3484 O O . ASP A 1 458 ? 67.458 38.329 -103.177 1.00 62.88 458 ASP A O 1
ATOM 3488 N N . GLU A 1 459 ? 67.816 39.207 -101.152 1.00 61.75 459 GLU A N 1
ATOM 3489 C CA . GLU A 1 459 ? 68.544 40.399 -101.621 1.00 61.75 459 GLU A CA 1
ATOM 3490 C C . GLU A 1 459 ? 69.911 40.053 -102.246 1.00 61.75 459 GLU A C 1
ATOM 3492 O O . GLU A 1 459 ? 70.321 40.702 -103.211 1.00 61.75 459 GLU A O 1
ATOM 3497 N N . LEU A 1 460 ? 70.614 39.034 -101.735 1.00 57.66 460 LEU A N 1
ATOM 3498 C CA . LEU A 1 460 ? 71.887 38.566 -102.299 1.00 57.66 460 LEU A CA 1
ATOM 3499 C C . LEU A 1 460 ? 71.689 37.780 -103.605 1.00 57.66 460 LEU A C 1
ATOM 3501 O O . LEU A 1 460 ? 72.488 37.944 -104.528 1.00 57.66 460 LEU A O 1
ATOM 3505 N N . GLU A 1 461 ? 70.621 36.985 -103.714 1.00 59.16 461 GLU A N 1
ATOM 3506 C CA . GLU A 1 461 ? 70.253 36.287 -104.954 1.00 59.16 461 GLU A CA 1
ATOM 3507 C C . GLU A 1 461 ? 69.814 37.275 -106.049 1.00 59.16 461 GLU A C 1
ATOM 3509 O O . GLU A 1 461 ? 70.238 37.157 -107.200 1.00 59.16 461 GLU A O 1
ATOM 3514 N N . ALA A 1 462 ? 69.040 38.309 -105.696 1.00 55.84 462 ALA A N 1
ATOM 3515 C CA . ALA A 1 462 ? 68.543 39.308 -106.646 1.00 55.84 462 ALA A CA 1
ATOM 3516 C C . ALA A 1 462 ? 69.627 40.239 -107.230 1.00 55.84 462 ALA A C 1
ATOM 3518 O O . ALA A 1 462 ? 69.416 40.830 -108.292 1.00 55.84 462 ALA A O 1
ATOM 3519 N N . LEU A 1 463 ? 70.775 40.397 -106.558 1.00 53.22 463 LEU A N 1
ATOM 3520 C CA . LEU A 1 463 ? 71.846 41.319 -106.969 1.00 53.22 463 LEU A CA 1
ATOM 3521 C C . LEU A 1 463 ? 72.937 40.688 -107.852 1.00 53.22 463 LEU A C 1
ATOM 3523 O O . LEU A 1 463 ? 73.759 41.426 -108.396 1.00 53.22 463 LEU A O 1
ATOM 3527 N N . GLY A 1 464 ? 72.977 39.358 -108.001 1.00 54.81 464 GLY A N 1
ATOM 3528 C CA . GLY A 1 464 ? 73.917 38.664 -108.901 1.00 54.81 464 GLY A CA 1
ATOM 3529 C C . GLY A 1 464 ? 75.413 38.876 -108.602 1.00 54.81 464 GLY A C 1
ATOM 3530 O O . GLY A 1 464 ? 76.256 38.606 -109.455 1.00 54.81 464 GLY A O 1
ATOM 3531 N N . LEU A 1 465 ? 75.752 39.384 -107.411 1.00 52.25 465 LEU A N 1
ATOM 3532 C CA . LEU A 1 465 ? 77.101 39.797 -107.008 1.00 52.25 465 LEU A CA 1
ATOM 3533 C C . LEU A 1 465 ? 77.457 39.242 -105.620 1.00 52.25 465 LEU A C 1
ATOM 3535 O O . LEU A 1 465 ? 77.631 39.978 -104.650 1.00 52.25 465 LEU A O 1
ATOM 3539 N N . GLY A 1 466 ? 77.599 37.921 -105.534 1.00 47.12 466 GLY A N 1
ATOM 3540 C CA . GLY A 1 466 ? 78.107 37.228 -104.351 1.00 47.12 466 GLY A CA 1
ATOM 3541 C C . GLY A 1 466 ? 78.650 35.853 -104.727 1.00 47.12 466 GLY A C 1
ATOM 3542 O O . GLY A 1 466 ? 77.934 35.055 -105.317 1.00 47.12 466 GLY A O 1
ATOM 3543 N N . GLY A 1 467 ? 79.919 35.574 -104.415 1.00 52.66 467 GLY A N 1
ATOM 3544 C CA . GLY A 1 467 ? 80.504 34.250 -104.659 1.00 52.66 467 GLY A CA 1
ATOM 3545 C C . GLY A 1 467 ? 79.905 33.182 -103.737 1.00 52.66 467 GLY A C 1
ATOM 3546 O O . GLY A 1 467 ? 79.567 33.489 -102.591 1.00 52.66 467 GLY A O 1
ATOM 3547 N N . ASP A 1 468 ? 79.837 31.933 -104.212 1.00 55.72 468 ASP A N 1
ATOM 3548 C CA . ASP A 1 468 ? 79.105 30.802 -103.602 1.00 55.72 468 ASP A CA 1
ATOM 3549 C C . ASP A 1 468 ? 79.295 30.630 -102.081 1.00 55.72 468 ASP A C 1
ATOM 3551 O O . ASP A 1 468 ? 78.369 30.243 -101.362 1.00 55.72 468 ASP A O 1
ATOM 3555 N N . ALA A 1 469 ? 80.479 30.966 -101.558 1.00 57.38 469 ALA A N 1
ATOM 3556 C CA . ALA A 1 469 ? 80.788 30.907 -100.130 1.00 57.38 469 ALA A CA 1
ATOM 3557 C C . ALA A 1 469 ? 79.886 31.809 -99.259 1.00 57.38 469 ALA A C 1
ATOM 3559 O O . ALA A 1 469 ? 79.549 31.433 -98.136 1.00 57.38 469 ALA A O 1
ATOM 3560 N N . ALA A 1 470 ? 79.477 32.984 -99.752 1.00 56.97 470 ALA A N 1
ATOM 3561 C CA . ALA A 1 470 ? 78.634 33.914 -98.997 1.00 56.97 470 ALA A CA 1
ATOM 3562 C C . ALA A 1 470 ? 77.178 33.428 -98.913 1.00 56.97 470 ALA A C 1
ATOM 3564 O O . ALA A 1 470 ? 76.573 33.482 -97.840 1.00 56.97 470 ALA A O 1
ATOM 3565 N N . LEU A 1 471 ? 76.645 32.897 -100.019 1.00 60.06 471 LEU A N 1
ATOM 3566 C CA . LEU A 1 471 ? 75.289 32.350 -100.080 1.00 60.06 471 LEU A CA 1
ATOM 3567 C C . LEU A 1 471 ? 75.175 31.066 -99.241 1.00 60.06 471 LEU A C 1
ATOM 3569 O O . LEU A 1 471 ? 74.253 30.918 -98.441 1.00 60.06 471 LEU A O 1
ATOM 3573 N N . SER A 1 472 ? 76.174 30.179 -99.333 1.00 60.28 472 SER A N 1
ATOM 3574 C CA . SER A 1 472 ? 76.256 28.972 -98.501 1.00 60.28 472 SER A CA 1
ATOM 3575 C C . SER A 1 472 ? 76.324 29.297 -97.003 1.00 60.28 472 SER A C 1
ATOM 3577 O O . SER A 1 472 ? 75.626 28.659 -96.213 1.00 60.28 472 SER A O 1
ATOM 3579 N N . ALA A 1 473 ? 77.101 30.310 -96.602 1.00 62.34 473 ALA A N 1
ATOM 3580 C CA . ALA A 1 473 ? 77.180 30.739 -95.206 1.00 62.34 473 ALA A CA 1
ATOM 3581 C C . ALA A 1 473 ? 75.865 31.362 -94.698 1.00 62.34 473 ALA A C 1
ATOM 3583 O O . ALA A 1 473 ? 75.498 31.160 -93.538 1.00 62.34 473 ALA A O 1
ATOM 3584 N N . ALA A 1 474 ? 75.138 32.093 -95.550 1.00 60.78 474 ALA A N 1
ATOM 3585 C CA . ALA A 1 474 ? 73.828 32.647 -95.212 1.00 60.78 474 ALA A CA 1
ATOM 3586 C C . ALA A 1 474 ? 72.763 31.547 -95.050 1.00 60.78 474 ALA A C 1
ATOM 3588 O O . ALA A 1 474 ? 72.051 31.538 -94.044 1.00 60.78 474 ALA A O 1
ATOM 3589 N N . ASN A 1 475 ? 72.721 30.570 -95.962 1.00 64.62 475 ASN A N 1
ATOM 3590 C CA . ASN A 1 475 ? 71.786 29.444 -95.897 1.00 64.62 475 ASN A CA 1
ATOM 3591 C C . ASN A 1 475 ? 72.053 28.529 -94.691 1.00 64.62 475 ASN A C 1
ATOM 3593 O O . ASN A 1 475 ? 71.122 28.217 -93.950 1.00 64.62 475 ASN A O 1
ATOM 3597 N N . ALA A 1 476 ? 73.317 28.205 -94.392 1.00 69.62 476 ALA A N 1
ATOM 3598 C CA . ALA A 1 476 ? 73.671 27.474 -93.171 1.00 69.62 476 ALA A CA 1
ATOM 3599 C C . ALA A 1 476 ? 73.260 28.234 -91.890 1.00 69.62 476 ALA A C 1
ATOM 3601 O O . ALA A 1 476 ? 72.868 27.629 -90.887 1.00 69.62 476 ALA A O 1
ATOM 3602 N N . LYS A 1 477 ? 73.301 29.574 -91.914 1.00 67.00 477 LYS A N 1
ATOM 3603 C CA . LYS A 1 477 ? 72.833 30.413 -90.803 1.00 67.00 477 LYS A CA 1
ATOM 3604 C C . LYS A 1 477 ? 71.304 30.439 -90.686 1.00 67.00 477 LYS A C 1
ATOM 3606 O O . LYS A 1 477 ? 70.791 30.414 -89.571 1.00 67.00 477 LYS A O 1
ATOM 3611 N N . ALA A 1 478 ? 70.571 30.447 -91.798 1.00 61.00 478 ALA A N 1
ATOM 3612 C CA . ALA A 1 478 ? 69.111 30.340 -91.794 1.00 61.00 478 ALA A CA 1
ATOM 3613 C C . ALA A 1 478 ? 68.637 28.961 -91.296 1.00 61.00 478 ALA A C 1
ATOM 3615 O O . ALA A 1 478 ? 67.714 28.880 -90.484 1.00 61.00 478 ALA A O 1
ATOM 3616 N N . GLU A 1 479 ? 69.299 27.877 -91.708 1.00 71.25 479 GLU A N 1
ATOM 3617 C CA . GLU A 1 479 ? 68.963 26.515 -91.282 1.00 71.25 479 GLU A CA 1
ATOM 3618 C C . GLU A 1 479 ? 69.246 26.295 -89.786 1.00 71.25 479 GLU A C 1
ATOM 3620 O O . GLU A 1 479 ? 68.383 25.805 -89.054 1.00 71.25 479 GLU A O 1
ATOM 3625 N N . THR A 1 480 ? 70.403 26.750 -89.290 1.00 71.44 480 THR A N 1
ATOM 3626 C CA . THR A 1 480 ? 70.720 26.701 -87.849 1.00 71.44 480 THR A CA 1
ATOM 3627 C C . THR A 1 480 ? 69.768 27.556 -87.008 1.00 71.44 480 THR A C 1
ATOM 3629 O O . THR A 1 480 ? 69.302 27.083 -85.970 1.00 71.44 480 THR A O 1
ATOM 3632 N N . LEU A 1 481 ? 69.392 28.759 -87.464 1.00 66.38 481 LEU A N 1
ATOM 3633 C CA . LEU A 1 481 ? 68.355 29.570 -86.810 1.00 66.38 481 LEU A CA 1
ATOM 3634 C C . LEU A 1 481 ? 66.982 28.879 -86.819 1.00 66.38 481 LEU A C 1
ATOM 3636 O O . LEU A 1 481 ? 66.252 28.964 -85.834 1.00 66.38 481 LEU A O 1
ATOM 3640 N N . THR A 1 482 ? 66.637 28.155 -87.887 1.00 68.12 482 THR A N 1
ATOM 3641 C CA . THR A 1 482 ? 65.371 27.409 -87.987 1.00 68.12 482 THR A CA 1
ATOM 3642 C C . THR A 1 482 ? 65.333 26.235 -87.004 1.00 68.12 482 THR A C 1
ATOM 3644 O O . THR A 1 482 ? 64.352 26.070 -86.279 1.00 68.12 482 THR A O 1
ATOM 3647 N N . GLN A 1 483 ? 66.420 25.461 -86.898 1.00 72.50 483 GLN A N 1
ATOM 3648 C CA . GLN A 1 483 ? 66.534 24.381 -85.910 1.00 72.50 483 GLN A CA 1
ATOM 3649 C C . GLN A 1 483 ? 66.498 24.913 -84.467 1.00 72.50 483 GLN A C 1
ATOM 3651 O O . GLN A 1 483 ? 65.809 24.343 -83.620 1.00 72.50 483 GLN A O 1
ATOM 3656 N N . GLN A 1 484 ? 67.180 26.030 -84.187 1.00 65.81 484 GLN A N 1
ATOM 3657 C CA . GLN A 1 484 ? 67.140 26.693 -82.878 1.00 65.81 484 GLN A CA 1
ATOM 3658 C C . GLN A 1 484 ? 65.734 27.202 -82.529 1.00 65.81 484 GLN A C 1
ATOM 3660 O O . GLN A 1 484 ? 65.293 27.042 -81.392 1.00 65.81 484 GLN A O 1
ATOM 3665 N N . LEU A 1 485 ? 65.008 27.768 -83.498 1.00 68.88 485 LEU A N 1
ATOM 3666 C CA . LEU A 1 485 ? 63.638 28.252 -83.318 1.00 68.88 485 LEU A CA 1
ATOM 3667 C C . LEU A 1 485 ? 62.679 27.103 -82.966 1.00 68.88 485 LEU A C 1
ATOM 3669 O O . LEU A 1 485 ? 61.875 27.247 -82.042 1.00 68.88 485 LEU A O 1
ATOM 3673 N N . GLU A 1 486 ? 62.782 25.952 -83.635 1.00 67.75 486 GLU A N 1
ATOM 3674 C CA . GLU A 1 486 ? 61.889 24.818 -83.363 1.00 67.75 486 GLU A CA 1
ATOM 3675 C C . GLU A 1 486 ? 62.227 24.100 -82.048 1.00 67.75 486 GLU A C 1
ATOM 3677 O O . GLU A 1 486 ? 61.322 23.764 -81.281 1.00 67.75 486 GLU A O 1
ATOM 3682 N N . GLN A 1 487 ? 63.515 23.960 -81.708 1.00 67.88 487 GLN A N 1
ATOM 3683 C CA . GLN A 1 487 ? 63.928 23.482 -80.382 1.00 67.88 487 GLN A CA 1
ATOM 3684 C C . GLN A 1 487 ? 63.440 24.420 -79.265 1.00 67.88 487 GLN A C 1
ATOM 3686 O O . GLN A 1 487 ? 62.908 23.948 -78.256 1.00 67.88 487 GLN A O 1
ATOM 3691 N N . ALA A 1 488 ? 63.541 25.740 -79.460 1.00 59.75 488 ALA A N 1
ATOM 3692 C CA . ALA A 1 488 ? 63.051 26.730 -78.503 1.00 59.75 488 ALA A CA 1
ATOM 3693 C C . ALA A 1 488 ? 61.524 26.663 -78.321 1.00 59.75 488 ALA A C 1
ATOM 3695 O O . ALA A 1 488 ? 61.055 26.724 -77.184 1.00 59.75 488 ALA A O 1
ATOM 3696 N N . LYS A 1 489 ? 60.737 26.474 -79.393 1.00 67.44 489 LYS A N 1
ATOM 3697 C CA . LYS A 1 489 ? 59.279 26.264 -79.284 1.00 67.44 489 LYS A CA 1
ATOM 3698 C C . LYS A 1 489 ? 58.934 25.039 -78.442 1.00 67.44 489 LYS A C 1
ATOM 3700 O O . LYS A 1 489 ? 58.099 25.145 -77.548 1.00 67.44 489 LYS A O 1
ATOM 3705 N N . VAL A 1 490 ? 59.565 23.892 -78.708 1.00 70.50 490 VAL A N 1
ATOM 3706 C CA . VAL A 1 490 ? 59.284 22.641 -77.979 1.00 70.50 490 VAL A CA 1
ATOM 3707 C C . VAL A 1 490 ? 59.641 22.782 -76.496 1.00 70.50 490 VAL A C 1
ATOM 3709 O O . VAL A 1 490 ? 58.858 22.380 -75.634 1.00 70.50 490 VAL A O 1
ATOM 3712 N N . GLN A 1 491 ? 60.773 23.420 -76.178 1.00 61.66 491 GLN A N 1
ATOM 3713 C CA . GLN A 1 491 ? 61.166 23.689 -74.791 1.00 61.66 491 GLN A CA 1
ATOM 3714 C C . GLN A 1 491 ? 60.221 24.678 -74.090 1.00 61.66 491 GLN A C 1
ATOM 3716 O O . GLN A 1 491 ? 59.811 24.423 -72.958 1.00 61.66 491 GLN A O 1
ATOM 3721 N N . VAL A 1 492 ? 59.822 25.769 -74.752 1.00 62.22 492 VAL A N 1
ATOM 3722 C CA . VAL A 1 492 ? 58.867 26.749 -74.201 1.00 62.22 492 VAL A CA 1
ATOM 3723 C C . VAL A 1 492 ? 57.502 26.102 -73.956 1.00 62.22 492 VAL A C 1
ATOM 3725 O O . VAL A 1 492 ? 56.955 26.273 -72.870 1.00 62.22 492 VAL A O 1
ATOM 3728 N N . ALA A 1 493 ? 56.986 25.303 -74.895 1.00 61.34 493 ALA A N 1
ATOM 3729 C CA . ALA A 1 493 ? 55.719 24.590 -74.734 1.00 61.34 493 ALA A CA 1
ATOM 3730 C C . ALA A 1 493 ? 55.762 23.581 -73.569 1.00 61.34 493 ALA A C 1
ATOM 3732 O O . ALA A 1 493 ? 54.843 23.542 -72.750 1.00 61.34 493 ALA A O 1
ATOM 3733 N N . GLY A 1 494 ? 56.852 22.813 -73.438 1.00 65.38 494 GLY A N 1
ATOM 3734 C CA . GLY A 1 494 ? 57.045 21.880 -72.322 1.00 65.38 494 GLY A CA 1
ATOM 3735 C C . GLY A 1 494 ? 57.122 22.580 -70.959 1.00 65.38 494 GLY A C 1
ATOM 3736 O O . GLY A 1 494 ? 56.476 22.150 -70.001 1.00 65.38 494 GLY A O 1
ATOM 3737 N N . LEU A 1 495 ? 57.855 23.696 -70.874 1.00 61.12 495 LEU A N 1
ATOM 3738 C CA . LEU A 1 495 ? 57.968 24.494 -69.648 1.00 61.12 495 LEU A CA 1
ATOM 3739 C C . LEU A 1 495 ? 56.655 25.211 -69.293 1.00 61.12 495 LEU A C 1
ATOM 3741 O O . LEU A 1 495 ? 56.305 25.279 -68.116 1.00 61.12 495 LEU A O 1
ATOM 3745 N N . GLN A 1 496 ? 55.896 25.697 -70.280 1.00 59.06 496 GLN A N 1
ATOM 3746 C CA . GLN A 1 496 ? 54.567 26.284 -70.069 1.00 59.06 496 GLN A CA 1
ATOM 3747 C C . GLN A 1 496 ? 53.552 25.242 -69.580 1.00 59.06 496 GLN A C 1
ATOM 3749 O O . GLN A 1 496 ? 52.820 25.513 -68.627 1.00 59.06 496 GLN A O 1
ATOM 3754 N N . ALA A 1 497 ? 53.547 24.036 -70.158 1.00 62.47 497 ALA A N 1
ATOM 3755 C CA . ALA A 1 497 ? 52.710 22.935 -69.688 1.00 62.47 497 ALA A CA 1
ATOM 3756 C C . ALA A 1 497 ? 53.036 22.577 -68.225 1.00 62.47 497 ALA A C 1
ATOM 3758 O O . ALA A 1 497 ? 52.142 22.588 -67.376 1.00 62.47 497 ALA A O 1
ATOM 3759 N N . ALA A 1 498 ? 54.316 22.375 -67.893 1.00 57.66 498 ALA A N 1
ATOM 3760 C CA . ALA A 1 498 ? 54.758 22.092 -66.524 1.00 57.66 498 ALA A CA 1
ATOM 3761 C C . ALA A 1 498 ? 54.410 23.220 -65.529 1.00 57.66 498 ALA A C 1
ATOM 3763 O O . ALA A 1 498 ? 53.964 22.949 -64.408 1.00 57.66 498 ALA A O 1
ATOM 3764 N N . ALA A 1 499 ? 54.564 24.484 -65.938 1.00 57.53 499 ALA A N 1
ATOM 3765 C CA . ALA A 1 499 ? 54.199 25.642 -65.127 1.00 57.53 499 ALA A CA 1
ATOM 3766 C C . ALA A 1 499 ? 52.681 25.734 -64.889 1.00 57.53 499 ALA A C 1
ATOM 3768 O O . ALA A 1 499 ? 52.271 26.038 -63.771 1.00 57.53 499 ALA A O 1
ATOM 3769 N N . SER A 1 500 ? 51.851 25.427 -65.894 1.00 59.41 500 SER A N 1
ATOM 3770 C CA . SER A 1 500 ? 50.387 25.430 -65.754 1.00 59.41 500 SER A CA 1
ATOM 3771 C C . SER A 1 500 ? 49.898 24.368 -64.762 1.00 59.41 500 SER A C 1
ATOM 3773 O O . SER A 1 500 ? 49.161 24.698 -63.836 1.00 59.41 500 SER A O 1
ATOM 3775 N N . VAL A 1 501 ? 50.409 23.134 -64.858 1.00 65.56 501 VAL A N 1
ATOM 3776 C CA . VAL A 1 501 ? 50.091 22.045 -63.919 1.00 65.56 501 VAL A CA 1
ATOM 3777 C C . VAL A 1 501 ? 50.537 22.403 -62.497 1.00 65.56 501 VAL A C 1
ATOM 3779 O O . VAL A 1 501 ? 49.770 22.248 -61.548 1.00 65.56 501 VAL A O 1
ATOM 3782 N N . SER A 1 502 ? 51.744 22.960 -62.341 1.00 56.91 502 SER A N 1
ATOM 3783 C CA . SER A 1 502 ? 52.251 23.402 -61.033 1.00 56.91 502 SER A CA 1
ATOM 3784 C C . SER A 1 502 ? 51.425 24.551 -60.438 1.00 56.91 502 SER A C 1
ATOM 3786 O O . SER A 1 502 ? 51.213 24.590 -59.226 1.00 56.91 502 SER A O 1
ATOM 3788 N N . ALA A 1 503 ? 50.929 25.473 -61.270 1.00 58.31 503 ALA A N 1
ATOM 3789 C CA . ALA A 1 503 ? 50.076 26.578 -60.838 1.00 58.31 503 ALA A CA 1
ATOM 3790 C C . ALA A 1 503 ? 48.692 26.094 -60.371 1.00 58.31 503 ALA A C 1
ATOM 3792 O O . ALA A 1 503 ? 48.227 26.534 -59.318 1.00 58.31 503 ALA A O 1
ATOM 3793 N N . THR A 1 504 ? 48.070 25.152 -61.089 1.00 66.00 504 THR A N 1
ATOM 3794 C CA . THR A 1 504 ? 46.792 24.543 -60.685 1.00 66.00 504 THR A CA 1
ATOM 3795 C C . THR A 1 504 ? 46.928 23.797 -59.354 1.00 66.00 504 THR A C 1
ATOM 3797 O O . THR A 1 504 ? 46.136 24.039 -58.438 1.00 66.00 504 THR A O 1
ATOM 3800 N N . SER A 1 505 ? 47.975 22.980 -59.185 1.00 59.19 505 SER A N 1
ATOM 3801 C CA . SER A 1 505 ? 48.271 22.311 -57.908 1.00 59.19 505 SER A CA 1
ATOM 3802 C C . SER A 1 505 ? 48.481 23.310 -56.763 1.00 59.19 505 SER A C 1
ATOM 3804 O O . SER A 1 505 ? 47.941 23.125 -55.672 1.00 59.19 505 SER A O 1
ATOM 3806 N N . LEU A 1 506 ? 49.185 24.423 -57.014 1.00 64.50 506 LEU A N 1
ATOM 3807 C CA . LEU A 1 506 ? 49.381 25.480 -56.019 1.00 64.50 506 LEU A CA 1
ATOM 3808 C C . LEU A 1 506 ? 48.061 26.155 -55.609 1.00 64.50 506 LEU A C 1
ATOM 3810 O O . LEU A 1 506 ? 47.871 26.444 -54.428 1.00 64.50 506 LEU A O 1
ATOM 3814 N N . THR A 1 507 ? 47.139 26.409 -56.545 1.00 62.62 507 THR A N 1
ATOM 3815 C CA . THR A 1 507 ? 45.824 26.986 -56.207 1.00 62.62 507 THR A CA 1
ATOM 3816 C C . THR A 1 507 ? 44.951 26.034 -55.391 1.00 62.62 507 THR A C 1
ATOM 3818 O O . THR A 1 507 ? 44.303 26.483 -54.445 1.00 62.62 507 THR A O 1
ATOM 3821 N N . VAL A 1 508 ? 44.985 24.728 -55.683 1.00 65.50 508 VAL A N 1
ATOM 3822 C CA . VAL A 1 508 ? 44.262 23.706 -54.908 1.00 65.50 508 VAL A CA 1
ATOM 3823 C C . VAL A 1 508 ? 44.801 23.625 -53.475 1.00 65.50 508 VAL A C 1
ATOM 3825 O O . VAL A 1 508 ? 44.023 23.709 -52.526 1.00 65.50 508 VAL A O 1
ATOM 3828 N N . GLU A 1 509 ? 46.122 23.567 -53.288 1.00 55.41 509 GLU A N 1
ATOM 3829 C CA . GLU A 1 509 ? 46.731 23.498 -51.948 1.00 55.41 509 GLU A CA 1
ATOM 3830 C C . GLU A 1 509 ? 46.604 24.814 -51.151 1.00 55.41 509 GLU A C 1
ATOM 3832 O O . GLU A 1 509 ? 46.432 24.801 -49.925 1.00 55.41 509 GLU A O 1
ATOM 3837 N N . LYS A 1 510 ? 46.571 25.975 -51.821 1.00 59.19 510 LYS A N 1
ATOM 3838 C CA . LYS A 1 510 ? 46.190 27.249 -51.181 1.00 59.19 510 LYS A CA 1
ATOM 3839 C C . LYS A 1 510 ? 44.724 27.260 -50.736 1.00 59.19 510 LYS A C 1
ATOM 3841 O O . LYS A 1 510 ? 44.432 27.723 -49.635 1.00 59.19 510 LYS A O 1
ATOM 3846 N N . GLY A 1 511 ? 43.812 26.694 -51.529 1.00 63.72 511 GLY A N 1
ATOM 3847 C CA . GLY A 1 511 ? 42.419 26.479 -51.122 1.00 63.72 511 GLY A CA 1
ATOM 3848 C C . GLY A 1 511 ? 42.304 25.556 -49.904 1.00 63.72 511 GLY A C 1
ATOM 3849 O O . GLY A 1 511 ? 41.649 25.906 -48.920 1.00 63.72 511 GLY A O 1
ATOM 3850 N N . ARG A 1 512 ? 43.006 24.416 -49.927 1.00 63.72 512 ARG A N 1
ATOM 3851 C CA . ARG A 1 512 ? 43.034 23.432 -48.833 1.00 63.72 512 ARG A CA 1
ATOM 3852 C C . ARG A 1 512 ? 43.555 24.029 -47.525 1.00 63.72 512 ARG A C 1
ATOM 3854 O O . ARG A 1 512 ? 42.915 23.882 -46.486 1.00 63.72 512 ARG A O 1
ATOM 3861 N N . SER A 1 513 ? 44.686 24.730 -47.568 1.00 49.72 513 SER A N 1
ATOM 3862 C CA . SER A 1 513 ? 45.273 25.370 -46.381 1.00 49.72 513 SER A CA 1
ATOM 3863 C C . SER A 1 513 ? 44.391 26.487 -45.804 1.00 49.72 513 SER A C 1
ATOM 3865 O O . SER A 1 513 ? 44.287 26.601 -44.583 1.00 49.72 513 SER A O 1
ATOM 3867 N N . ALA A 1 514 ? 43.684 27.253 -46.644 1.00 62.16 514 ALA A N 1
ATOM 3868 C CA . ALA A 1 514 ? 42.693 28.232 -46.187 1.00 62.16 514 ALA A CA 1
ATOM 3869 C C . ALA A 1 514 ? 41.447 27.579 -45.550 1.00 62.16 514 ALA A C 1
ATOM 3871 O O . ALA A 1 514 ? 40.903 28.114 -44.582 1.00 62.16 514 ALA A O 1
ATOM 3872 N N . GLY A 1 515 ? 41.012 26.418 -46.056 1.00 61.03 515 GLY A N 1
ATOM 3873 C CA . GLY A 1 515 ? 39.940 25.612 -45.461 1.00 61.03 515 GLY A CA 1
ATOM 3874 C C . GLY A 1 515 ? 40.303 25.106 -44.062 1.00 61.03 515 GLY A C 1
ATOM 3875 O O . GLY A 1 515 ? 39.611 25.422 -43.095 1.00 61.03 515 GLY A O 1
ATOM 3876 N N . LEU A 1 516 ? 41.451 24.429 -43.940 1.00 62.50 516 LEU A N 1
ATOM 3877 C CA . LEU A 1 516 ? 41.973 23.918 -42.663 1.00 62.50 516 LEU A CA 1
ATOM 3878 C C . LEU A 1 516 ? 42.165 25.028 -41.614 1.00 62.50 516 LEU A C 1
ATOM 3880 O O . LEU A 1 516 ? 41.949 24.806 -40.423 1.00 62.50 516 LEU A O 1
ATOM 3884 N N . GLN A 1 517 ? 42.535 26.243 -42.036 1.00 58.12 517 GLN A N 1
ATOM 3885 C CA . GLN A 1 517 ? 42.655 27.386 -41.128 1.00 58.12 517 GLN A CA 1
ATOM 3886 C C . GLN A 1 517 ? 41.290 27.820 -40.558 1.00 58.12 517 GLN A C 1
ATOM 3888 O O . GLN A 1 517 ? 41.190 28.057 -39.356 1.00 58.12 517 GLN A O 1
ATOM 3893 N N . LYS A 1 518 ? 40.224 27.855 -41.374 1.00 68.75 518 LYS A N 1
ATOM 3894 C CA . LYS A 1 518 ? 38.860 28.149 -40.889 1.00 68.75 518 LYS A CA 1
ATOM 3895 C C . LYS A 1 518 ? 38.342 27.081 -39.924 1.00 68.75 518 LYS A C 1
ATOM 3897 O O . LYS A 1 518 ? 37.705 27.418 -38.929 1.00 68.75 518 LYS A O 1
ATOM 3902 N N . GLU A 1 519 ? 38.623 25.807 -40.191 1.00 62.06 519 GLU A N 1
ATOM 3903 C CA . GLU A 1 519 ? 38.259 24.705 -39.290 1.00 62.06 519 GLU A CA 1
ATOM 3904 C C . GLU A 1 519 ? 38.972 24.818 -37.934 1.00 62.06 519 GLU A C 1
ATOM 3906 O O . GLU A 1 519 ? 38.338 24.659 -36.889 1.00 62.06 519 GLU A O 1
ATOM 3911 N N . LEU A 1 520 ? 40.261 25.180 -37.935 1.00 65.25 520 LEU A N 1
ATOM 3912 C CA . LEU A 1 520 ? 41.039 25.413 -36.715 1.00 65.25 520 LEU A CA 1
ATOM 3913 C C . LEU A 1 520 ? 40.469 26.565 -35.869 1.00 65.25 520 LEU A C 1
ATOM 3915 O O . LEU A 1 520 ? 40.387 26.450 -34.644 1.00 65.25 520 LEU A O 1
ATOM 3919 N N . ASP A 1 521 ? 40.066 27.666 -36.504 1.00 68.69 521 ASP A N 1
ATOM 3920 C CA . ASP A 1 521 ? 39.524 28.831 -35.799 1.00 68.69 521 ASP A CA 1
ATOM 3921 C C . ASP A 1 521 ? 38.095 28.572 -35.272 1.00 68.69 521 ASP A C 1
ATOM 3923 O O . ASP A 1 521 ? 37.780 28.952 -34.141 1.00 68.69 521 ASP A O 1
ATOM 3927 N N . ASN A 1 522 ? 37.273 27.801 -35.995 1.00 67.12 522 ASN A N 1
ATOM 3928 C CA . ASN A 1 522 ? 35.983 27.305 -35.494 1.00 67.12 522 ASN A CA 1
ATOM 3929 C C . ASN A 1 522 ? 36.147 26.358 -34.288 1.00 67.12 522 ASN A C 1
ATOM 3931 O O . ASN A 1 522 ? 35.423 26.484 -33.298 1.00 67.12 522 ASN A O 1
ATOM 3935 N N . ALA A 1 523 ? 37.121 25.441 -34.326 1.00 58.84 523 ALA A N 1
ATOM 3936 C CA . ALA A 1 523 ? 37.411 24.541 -33.207 1.00 58.84 523 ALA A CA 1
ATOM 3937 C C . ALA A 1 523 ? 37.864 25.310 -31.948 1.00 58.84 523 ALA A C 1
ATOM 3939 O O . ALA A 1 523 ? 37.476 24.969 -30.829 1.00 58.84 523 ALA A O 1
ATOM 3940 N N . ARG A 1 524 ? 38.636 26.392 -32.117 1.00 68.06 524 ARG A N 1
ATOM 3941 C CA . ARG A 1 524 ? 39.023 27.296 -31.018 1.00 68.06 524 ARG A CA 1
ATOM 3942 C C . ARG A 1 524 ? 37.824 28.026 -30.412 1.00 68.06 524 ARG A C 1
ATOM 3944 O O . ARG A 1 524 ? 37.746 28.132 -29.188 1.00 68.06 524 ARG A O 1
ATOM 3951 N N . LEU A 1 525 ? 36.878 28.477 -31.238 1.00 69.56 525 LEU A N 1
ATOM 3952 C CA . LEU A 1 525 ? 35.646 29.116 -30.766 1.00 69.56 525 LEU A CA 1
ATOM 3953 C C . LEU A 1 525 ? 34.800 28.152 -29.915 1.00 69.56 525 LEU A C 1
ATOM 3955 O O . LEU A 1 525 ? 34.358 28.526 -28.830 1.00 69.56 525 LEU A O 1
ATOM 3959 N N . GLN A 1 526 ? 34.654 26.893 -30.347 1.00 62.75 526 GLN A N 1
ATOM 3960 C CA . GLN A 1 526 ? 33.963 25.854 -29.569 1.00 62.75 526 GLN A CA 1
ATOM 3961 C C . GLN A 1 526 ? 34.642 25.583 -28.216 1.00 62.75 526 GLN A C 1
ATOM 3963 O O . GLN A 1 526 ? 33.962 25.472 -27.197 1.00 62.75 526 GLN A O 1
ATOM 3968 N N . VAL A 1 527 ? 35.980 25.528 -28.167 1.00 63.06 527 VAL A N 1
ATOM 3969 C CA . VAL A 1 527 ? 36.720 25.368 -26.899 1.00 63.06 527 VAL A CA 1
ATOM 3970 C C . VAL A 1 527 ? 36.473 26.546 -25.949 1.00 63.06 527 VAL A C 1
ATOM 3972 O O . VAL A 1 527 ? 36.276 26.323 -24.755 1.00 63.06 527 VAL A O 1
ATOM 3975 N N . SER A 1 528 ? 36.413 27.780 -26.459 1.00 63.62 528 SER A N 1
ATOM 3976 C CA . SER A 1 528 ? 36.098 28.962 -25.644 1.00 63.62 528 SER A CA 1
ATOM 3977 C C . SER A 1 528 ? 34.665 28.927 -25.088 1.00 63.62 528 SER A C 1
ATOM 3979 O O . SER A 1 528 ? 34.460 29.198 -23.906 1.00 63.62 528 SER A O 1
ATOM 3981 N N . GLN A 1 529 ? 33.685 28.494 -25.890 1.00 64.31 529 GLN A N 1
ATOM 3982 C CA . GLN A 1 529 ? 32.293 28.321 -25.447 1.00 64.31 529 GLN A CA 1
ATOM 3983 C C . GLN A 1 529 ? 32.152 27.248 -24.350 1.00 64.31 529 GLN A C 1
ATOM 3985 O O . GLN A 1 529 ? 31.420 27.439 -23.375 1.00 64.31 529 GLN A O 1
ATOM 3990 N N . LEU A 1 530 ? 32.901 26.145 -24.454 1.00 59.31 530 LEU A N 1
ATOM 3991 C CA . LEU A 1 530 ? 32.947 25.100 -23.423 1.00 59.31 530 LEU A CA 1
ATOM 3992 C C . LEU A 1 530 ? 33.589 25.595 -22.115 1.00 59.31 530 LEU A C 1
ATOM 3994 O O . LEU A 1 530 ? 33.156 25.202 -21.033 1.00 59.31 530 LEU A O 1
ATOM 3998 N N . GLN A 1 531 ? 34.580 26.489 -22.193 1.00 60.78 531 GLN A N 1
ATOM 3999 C CA . GLN A 1 531 ? 35.172 27.127 -21.012 1.00 60.78 531 GLN A CA 1
ATOM 4000 C C . GLN A 1 531 ? 34.178 28.063 -20.306 1.00 60.78 531 GLN A C 1
ATOM 4002 O O . GLN A 1 531 ? 34.086 28.025 -19.080 1.00 60.78 531 GLN A O 1
ATOM 4007 N N . THR A 1 532 ? 33.382 28.843 -21.049 1.00 63.03 532 THR A N 1
ATOM 4008 C CA . THR A 1 532 ? 32.326 29.678 -20.445 1.00 63.03 532 THR A CA 1
ATOM 4009 C C . THR A 1 532 ? 31.201 28.850 -19.820 1.00 63.03 532 THR A C 1
ATOM 4011 O O . THR A 1 532 ? 30.737 29.187 -18.733 1.00 63.03 532 THR A O 1
ATOM 4014 N N . ALA A 1 533 ? 30.816 27.725 -20.436 1.00 56.47 533 ALA A N 1
ATOM 4015 C CA . ALA A 1 533 ? 29.831 26.806 -19.861 1.00 56.47 533 ALA A CA 1
ATOM 4016 C C . ALA A 1 533 ? 30.315 26.200 -18.527 1.00 56.47 533 ALA A C 1
ATOM 4018 O O . ALA A 1 533 ? 29.550 26.134 -17.567 1.00 56.47 533 ALA A O 1
ATOM 4019 N N . GLY A 1 534 ? 31.603 25.848 -18.423 1.00 56.22 534 GLY A N 1
ATOM 4020 C CA . GLY A 1 534 ? 32.206 25.394 -17.163 1.00 56.22 534 GLY A CA 1
ATOM 4021 C C . GLY A 1 534 ? 32.165 26.441 -16.039 1.00 56.22 534 GLY A C 1
ATOM 4022 O O . GLY A 1 534 ? 32.024 26.076 -14.874 1.00 56.22 534 GLY A O 1
ATOM 4023 N N . GLY A 1 535 ? 32.224 27.734 -16.376 1.00 62.31 535 GLY A N 1
ATOM 4024 C CA . GLY A 1 535 ? 32.041 28.828 -15.414 1.00 62.31 535 GLY A CA 1
ATOM 4025 C C . GLY A 1 535 ? 30.611 28.923 -14.865 1.00 62.31 535 GLY A C 1
ATOM 4026 O O . GLY A 1 535 ? 30.434 29.185 -13.678 1.00 62.31 535 GLY A O 1
ATOM 4027 N N . SER A 1 536 ? 29.600 28.641 -15.697 1.00 57.09 536 SER A N 1
ATOM 4028 C CA . SER A 1 536 ? 28.186 28.601 -15.283 1.00 57.09 536 SER A CA 1
ATOM 4029 C C . SER A 1 536 ? 27.943 27.546 -14.201 1.00 57.09 536 SER A C 1
ATOM 4031 O O . SER A 1 536 ? 27.415 27.860 -13.138 1.00 57.09 536 SER A O 1
ATOM 4033 N N . VAL A 1 537 ? 28.429 26.321 -14.432 1.00 60.78 537 VAL A N 1
ATOM 4034 C CA . VAL A 1 537 ? 28.314 25.199 -13.481 1.00 60.78 537 VAL A CA 1
ATOM 4035 C C . VAL A 1 537 ? 29.052 25.494 -12.165 1.00 60.78 537 VAL A C 1
ATOM 4037 O O . VAL A 1 537 ? 28.627 25.061 -11.095 1.00 60.78 537 VAL A O 1
ATOM 4040 N N . GLY A 1 538 ? 30.137 26.277 -12.214 1.00 59.50 538 GLY A N 1
ATOM 4041 C CA . GLY A 1 538 ? 30.829 26.765 -11.017 1.00 59.50 538 GLY A CA 1
ATOM 4042 C C . GLY A 1 538 ? 29.954 27.668 -10.137 1.00 59.50 538 GLY A C 1
ATOM 4043 O O . GLY A 1 538 ? 29.914 27.474 -8.924 1.00 59.50 538 GLY A O 1
ATOM 4044 N N . MET A 1 539 ? 29.212 28.602 -10.741 1.00 64.25 539 MET A N 1
ATOM 4045 C CA . MET A 1 539 ? 28.296 29.494 -10.013 1.00 64.25 539 MET A CA 1
ATOM 4046 C C . MET A 1 539 ? 27.090 28.741 -9.430 1.00 64.25 539 MET A C 1
ATOM 4048 O O . MET A 1 539 ? 26.665 29.024 -8.310 1.00 64.25 539 MET A O 1
ATOM 4052 N N . GLU A 1 540 ? 26.561 27.745 -10.147 1.00 59.53 540 GLU A N 1
ATOM 4053 C CA . GLU A 1 540 ? 25.487 26.876 -9.642 1.00 59.53 540 GLU A CA 1
ATOM 4054 C C . GLU A 1 540 ? 25.948 26.045 -8.433 1.00 59.53 540 GLU A C 1
ATOM 4056 O O . GLU A 1 540 ? 25.223 25.936 -7.440 1.00 59.53 540 GLU A O 1
ATOM 4061 N N . LEU A 1 541 ? 27.182 25.527 -8.465 1.00 60.28 541 LEU A N 1
ATOM 4062 C CA . LEU A 1 541 ? 27.785 24.810 -7.341 1.00 60.28 541 LEU A CA 1
ATOM 4063 C C . LEU A 1 541 ? 27.980 25.714 -6.109 1.00 60.28 541 LEU A C 1
ATOM 4065 O O . LEU A 1 541 ? 27.696 25.288 -4.989 1.00 60.28 541 LEU A O 1
ATOM 4069 N N . GLU A 1 542 ? 28.417 26.961 -6.295 1.00 64.31 542 GLU A N 1
ATOM 4070 C CA . GLU A 1 542 ? 28.584 27.941 -5.211 1.00 64.31 542 GLU A CA 1
ATOM 4071 C C . GLU A 1 542 ? 27.232 28.343 -4.582 1.00 64.31 542 GLU A C 1
ATOM 4073 O O . GLU A 1 542 ? 27.084 28.389 -3.354 1.00 64.31 542 GLU A O 1
ATOM 4078 N N . GLY A 1 543 ? 26.196 28.519 -5.408 1.00 65.38 543 GLY A N 1
ATOM 4079 C CA . GLY A 1 543 ? 24.820 28.714 -4.944 1.00 65.38 543 GLY A CA 1
ATOM 4080 C C . GLY A 1 543 ? 24.283 27.513 -4.154 1.00 65.38 543 GLY A C 1
ATOM 4081 O O . GLY A 1 543 ? 23.708 27.687 -3.075 1.00 65.38 543 GLY A O 1
ATOM 4082 N N . ALA A 1 544 ? 24.533 26.286 -4.624 1.00 55.16 544 ALA A N 1
ATOM 4083 C CA . ALA A 1 544 ? 24.168 25.063 -3.910 1.00 55.16 544 ALA A CA 1
ATOM 4084 C C . ALA A 1 544 ? 24.897 24.937 -2.558 1.00 55.16 544 ALA A C 1
ATOM 4086 O O . ALA A 1 544 ? 24.270 24.610 -1.549 1.00 55.16 544 ALA A O 1
ATOM 4087 N N . MET A 1 545 ? 26.194 25.264 -2.495 1.00 63.00 545 MET A N 1
ATOM 4088 C CA . MET A 1 545 ? 26.961 25.278 -1.241 1.00 63.00 545 MET A CA 1
ATOM 4089 C C . MET A 1 545 ? 26.413 26.294 -0.232 1.00 63.00 545 MET A C 1
ATOM 4091 O O . MET A 1 545 ? 26.316 25.988 0.958 1.00 63.00 545 MET A O 1
ATOM 4095 N N . THR A 1 546 ? 25.980 27.465 -0.701 1.00 72.56 546 THR A N 1
ATOM 4096 C CA . THR A 1 546 ? 25.368 28.496 0.152 1.00 72.56 546 THR A CA 1
ATOM 4097 C C . THR A 1 546 ? 24.024 28.022 0.718 1.00 72.56 546 THR A C 1
ATOM 4099 O O . THR A 1 546 ? 23.729 28.227 1.896 1.00 72.56 546 THR A O 1
ATOM 4102 N N . ARG A 1 547 ? 23.230 27.300 -0.083 1.00 68.75 547 ARG A N 1
ATOM 4103 C CA . ARG A 1 547 ? 21.952 26.717 0.352 1.00 68.75 547 ARG A CA 1
ATOM 4104 C C . ARG A 1 547 ? 22.131 25.586 1.375 1.00 68.75 547 ARG A C 1
ATOM 4106 O O . ARG A 1 547 ? 21.379 25.532 2.344 1.00 68.75 547 ARG A O 1
ATOM 4113 N N . ILE A 1 548 ? 23.164 24.749 1.232 1.00 66.00 548 ILE A N 1
ATOM 4114 C CA . ILE A 1 548 ? 23.539 23.738 2.242 1.00 66.00 548 ILE A CA 1
ATOM 4115 C C . ILE A 1 548 ? 23.910 24.397 3.579 1.00 66.00 548 ILE A C 1
ATOM 4117 O O . ILE A 1 548 ? 23.522 23.898 4.639 1.00 66.00 548 ILE A O 1
ATOM 4121 N N . ALA A 1 549 ? 24.640 25.517 3.553 1.00 66.56 549 ALA A N 1
ATOM 4122 C CA . ALA A 1 549 ? 25.011 26.239 4.769 1.00 66.56 549 ALA A CA 1
ATOM 4123 C C . ALA A 1 549 ? 23.774 26.768 5.522 1.00 66.56 549 ALA A C 1
ATOM 4125 O O . ALA A 1 549 ? 23.678 26.577 6.734 1.00 66.56 549 ALA A O 1
ATOM 4126 N N . ALA A 1 550 ? 22.797 27.334 4.803 1.00 65.56 550 ALA A N 1
ATOM 4127 C CA . ALA A 1 550 ? 21.524 27.772 5.382 1.00 65.56 550 ALA A CA 1
ATOM 4128 C C . ALA A 1 550 ? 20.739 26.606 6.017 1.00 65.56 550 ALA A C 1
ATOM 4130 O O . ALA A 1 550 ? 20.404 26.661 7.199 1.00 65.56 550 ALA A O 1
ATOM 4131 N N . LEU A 1 551 ? 20.555 25.498 5.287 1.00 64.69 551 LEU A N 1
ATOM 4132 C CA . LEU A 1 551 ? 19.864 24.301 5.796 1.00 64.69 551 LEU A CA 1
ATOM 4133 C C . LEU A 1 551 ? 20.542 23.702 7.043 1.00 64.69 551 LEU A C 1
ATOM 4135 O O . LEU A 1 551 ? 19.875 23.193 7.944 1.00 64.69 551 LEU A O 1
ATOM 4139 N N . THR A 1 552 ? 21.873 23.792 7.130 1.00 68.31 552 THR A N 1
ATOM 4140 C CA . THR A 1 552 ? 22.635 23.351 8.311 1.00 68.31 552 THR A CA 1
ATOM 4141 C C . THR A 1 552 ? 22.322 24.216 9.542 1.00 68.31 552 THR A C 1
ATOM 4143 O O . THR A 1 552 ? 22.231 23.699 10.658 1.00 68.31 552 THR A O 1
ATOM 4146 N N . GLN A 1 553 ? 22.112 25.521 9.351 1.00 72.94 553 GLN A N 1
ATOM 4147 C CA . GLN A 1 553 ? 21.740 26.460 10.412 1.00 72.94 553 GLN A CA 1
ATOM 4148 C C . GLN A 1 553 ? 20.278 26.285 10.862 1.00 72.94 553 GLN A C 1
ATOM 4150 O O . GLN A 1 553 ? 19.994 26.326 12.066 1.00 72.94 553 GLN A O 1
ATOM 4155 N N . ASP A 1 554 ? 19.363 26.004 9.934 1.00 64.81 554 ASP A N 1
ATOM 4156 C CA . ASP A 1 554 ? 17.967 25.680 10.252 1.00 64.81 554 ASP A CA 1
ATOM 4157 C C . ASP A 1 554 ? 17.868 24.380 11.067 1.00 64.81 554 ASP A C 1
ATOM 4159 O O . ASP A 1 554 ? 17.192 24.333 12.098 1.00 64.81 554 ASP A O 1
ATOM 4163 N N . LEU A 1 555 ? 18.626 23.344 10.688 1.00 63.03 555 LEU A N 1
ATOM 4164 C CA . LEU A 1 555 ? 18.690 22.075 11.418 1.00 63.03 555 LEU A CA 1
ATOM 4165 C C . LEU A 1 555 ? 19.279 22.235 12.833 1.00 63.03 555 LEU A C 1
ATOM 4167 O O . LEU A 1 555 ? 18.803 21.604 13.780 1.00 63.03 555 LEU A O 1
ATOM 4171 N N . ALA A 1 556 ? 20.274 23.109 13.019 1.00 64.31 556 ALA A N 1
ATOM 4172 C CA . ALA A 1 556 ? 20.774 23.459 14.352 1.00 64.31 556 ALA A CA 1
ATOM 4173 C C . ALA A 1 556 ? 19.695 24.152 15.211 1.00 64.31 556 ALA A C 1
ATOM 4175 O O . ALA A 1 556 ? 19.551 23.854 16.400 1.00 64.31 556 ALA A O 1
ATOM 4176 N N . THR A 1 557 ? 18.893 25.026 14.598 1.00 70.25 557 THR A N 1
ATOM 4177 C CA . THR A 1 557 ? 17.800 25.755 15.262 1.00 70.25 557 THR A CA 1
ATOM 4178 C C . THR A 1 557 ? 16.657 24.814 15.661 1.00 70.25 557 THR A C 1
ATOM 4180 O O . THR A 1 557 ? 16.191 24.859 16.802 1.00 70.25 557 THR A O 1
ATOM 4183 N N . ALA A 1 558 ? 16.266 23.890 14.778 1.00 53.22 558 ALA A N 1
ATOM 4184 C CA . ALA A 1 558 ? 15.266 22.858 15.059 1.00 53.22 558 ALA A CA 1
ATOM 4185 C C . ALA A 1 558 ? 15.700 21.919 16.202 1.00 53.22 558 ALA A C 1
ATOM 4187 O O . ALA A 1 558 ? 14.917 21.645 17.114 1.00 53.22 558 ALA A O 1
ATOM 4188 N N . ASN A 1 559 ? 16.968 21.491 16.220 1.00 60.44 559 ASN A N 1
ATOM 4189 C CA . ASN A 1 559 ? 17.518 20.679 17.312 1.00 60.44 559 ASN A CA 1
ATOM 4190 C C . ASN A 1 559 ? 17.500 21.410 18.664 1.00 60.44 559 ASN A C 1
ATOM 4192 O O . ASN A 1 559 ? 17.260 20.784 19.699 1.00 60.44 559 ASN A O 1
ATOM 4196 N N . LYS A 1 560 ? 17.712 22.734 18.684 1.00 74.25 560 LYS A N 1
ATOM 4197 C CA . LYS A 1 560 ? 17.551 23.528 19.910 1.00 74.25 560 LYS A CA 1
ATOM 4198 C C . LYS A 1 560 ? 16.095 23.509 20.390 1.00 74.25 560 LYS A C 1
ATOM 4200 O O . LYS A 1 560 ? 15.855 23.184 21.550 1.00 74.25 560 LYS A O 1
ATOM 4205 N N . ALA A 1 561 ? 15.137 23.783 19.502 1.00 61.72 561 ALA A N 1
ATOM 4206 C CA . ALA A 1 561 ? 13.712 23.780 19.839 1.00 61.72 561 ALA A CA 1
ATOM 4207 C C . ALA A 1 561 ? 13.230 22.413 20.368 1.00 61.72 561 ALA A C 1
ATOM 4209 O O . ALA A 1 561 ? 12.470 22.358 21.334 1.00 61.72 561 ALA A O 1
ATOM 4210 N N . LEU A 1 562 ? 13.724 21.307 19.799 1.00 58.06 562 LEU A N 1
ATOM 4211 C CA . LEU A 1 562 ? 13.429 19.949 20.269 1.00 58.06 562 LEU A CA 1
ATOM 4212 C C . LEU A 1 562 ? 13.934 19.700 21.702 1.00 58.06 562 LEU A C 1
ATOM 4214 O O . LEU A 1 562 ? 13.229 19.098 22.515 1.00 58.06 562 LEU A O 1
ATOM 4218 N N . ASN A 1 563 ? 15.136 20.180 22.034 1.00 66.56 563 ASN A N 1
ATOM 4219 C CA . ASN A 1 563 ? 15.690 20.070 23.385 1.00 66.56 563 ASN A CA 1
ATOM 4220 C C . ASN A 1 563 ? 14.920 20.936 24.397 1.00 66.56 563 ASN A C 1
ATOM 4222 O O . ASN A 1 563 ? 14.616 20.460 25.492 1.00 66.56 563 ASN A O 1
ATOM 4226 N N . ASP A 1 564 ? 14.544 22.159 24.015 1.00 70.12 564 ASP A N 1
ATOM 4227 C CA . ASP A 1 564 ? 13.725 23.049 24.847 1.00 70.12 564 ASP A CA 1
ATOM 4228 C C . ASP A 1 564 ? 12.336 22.423 25.127 1.00 70.12 564 ASP A C 1
ATOM 4230 O O . ASP A 1 564 ? 11.875 22.399 26.272 1.00 70.12 564 ASP A O 1
ATOM 4234 N N . ALA A 1 565 ? 11.702 21.816 24.115 1.00 54.84 565 ALA A N 1
ATOM 4235 C CA . ALA A 1 565 ? 10.435 21.092 24.264 1.00 54.84 565 ALA A CA 1
ATOM 4236 C C . ALA A 1 565 ? 10.562 19.846 25.164 1.00 54.84 565 ALA A C 1
ATOM 4238 O O . ALA A 1 565 ? 9.695 19.587 26.002 1.00 54.84 565 ALA A O 1
ATOM 4239 N N . LYS A 1 566 ? 11.665 19.094 25.053 1.00 59.19 566 LYS A N 1
ATOM 4240 C CA . LYS A 1 566 ? 11.951 17.935 25.917 1.00 59.19 566 LYS A CA 1
ATOM 4241 C C . LYS A 1 566 ? 12.147 18.341 27.383 1.00 59.19 566 LYS A C 1
ATOM 4243 O O . LYS A 1 566 ? 11.681 17.636 28.283 1.00 59.19 566 LYS A O 1
ATOM 4248 N N . ALA A 1 567 ? 12.785 19.484 27.637 1.00 69.44 567 ALA A N 1
ATOM 4249 C CA . ALA A 1 567 ? 12.898 20.051 28.980 1.00 69.44 567 ALA A CA 1
ATOM 4250 C C . ALA A 1 567 ? 11.522 20.448 29.550 1.00 69.44 567 ALA A C 1
ATOM 4252 O O . ALA A 1 567 ? 11.215 20.109 30.695 1.00 69.44 567 ALA A O 1
ATOM 4253 N N . ALA A 1 568 ? 10.661 21.079 28.742 1.00 61.91 568 ALA A N 1
ATOM 4254 C CA . ALA A 1 568 ? 9.293 21.417 29.142 1.00 61.91 568 ALA A CA 1
ATOM 4255 C C . ALA A 1 568 ? 8.454 20.168 29.483 1.00 61.91 568 ALA A C 1
ATOM 4257 O O . ALA A 1 568 ? 7.852 20.114 30.554 1.00 61.91 568 ALA A O 1
ATOM 4258 N N . ALA A 1 569 ? 8.488 19.129 28.641 1.00 52.12 569 ALA A N 1
ATOM 4259 C CA . ALA A 1 569 ? 7.785 17.868 28.894 1.00 52.12 569 ALA A CA 1
ATOM 4260 C C . ALA A 1 569 ? 8.260 17.172 30.185 1.00 52.12 569 ALA A C 1
ATOM 4262 O O . ALA A 1 569 ? 7.447 16.650 30.949 1.00 52.12 569 ALA A O 1
ATOM 4263 N N . THR A 1 570 ? 9.567 17.217 30.469 1.00 67.75 570 THR A N 1
ATOM 4264 C CA . THR A 1 570 ? 10.140 16.675 31.715 1.00 67.75 570 THR A CA 1
ATOM 4265 C C . THR A 1 570 ? 9.593 17.411 32.943 1.00 67.75 570 THR A C 1
ATOM 4267 O O . THR A 1 570 ? 9.232 16.775 33.933 1.00 67.75 570 THR A O 1
ATOM 4270 N N . LYS A 1 571 ? 9.459 18.743 32.864 1.00 74.88 571 LYS A N 1
ATOM 4271 C CA . LYS A 1 571 ? 8.860 19.552 33.931 1.00 74.88 571 LYS A CA 1
ATOM 4272 C C . LYS A 1 571 ? 7.377 19.214 34.141 1.00 74.88 571 LYS A C 1
ATOM 4274 O O . LYS A 1 571 ? 6.975 18.946 35.272 1.00 74.88 571 LYS A O 1
ATOM 4279 N N . SER A 1 572 ? 6.584 19.130 33.072 1.00 58.03 572 SER A N 1
ATOM 4280 C CA . SER A 1 572 ? 5.167 18.747 33.172 1.00 58.03 572 SER A CA 1
ATOM 4281 C C . SER A 1 572 ? 4.969 17.347 33.769 1.00 58.03 572 SER A C 1
ATOM 4283 O O . SER A 1 572 ? 4.012 17.134 34.509 1.00 58.03 572 SER A O 1
ATOM 4285 N N . ALA A 1 573 ? 5.886 16.404 33.526 1.00 57.56 573 ALA A N 1
ATOM 4286 C CA . ALA A 1 573 ? 5.858 15.091 34.173 1.00 57.56 573 ALA A CA 1
ATOM 4287 C C . ALA A 1 573 ? 6.121 15.170 35.693 1.00 57.56 573 ALA A C 1
ATOM 4289 O O . ALA A 1 573 ? 5.452 14.479 36.469 1.00 57.56 573 ALA A O 1
ATOM 4290 N N . SER A 1 574 ? 7.039 16.036 36.148 1.00 71.12 574 SER A N 1
ATOM 4291 C CA . SER A 1 574 ? 7.222 16.287 37.587 1.00 71.12 574 SER A CA 1
ATOM 4292 C C . SER A 1 574 ? 6.016 16.991 38.221 1.00 71.12 574 SER A C 1
ATOM 4294 O O . SER A 1 574 ? 5.595 16.593 39.308 1.00 71.12 574 SER A O 1
ATOM 4296 N N . ASP A 1 575 ? 5.404 17.951 37.523 1.00 74.75 575 ASP A N 1
ATOM 4297 C CA . ASP A 1 575 ? 4.214 18.667 37.999 1.00 74.75 575 ASP A CA 1
ATOM 4298 C C . ASP A 1 575 ? 3.008 17.708 38.129 1.00 74.75 575 ASP A C 1
ATOM 4300 O O . ASP A 1 575 ? 2.329 17.695 39.158 1.00 74.75 575 ASP A O 1
ATOM 4304 N N . LEU A 1 576 ? 2.802 16.811 37.153 1.00 66.62 576 LEU A N 1
ATOM 4305 C CA . LEU A 1 576 ? 1.779 15.755 37.205 1.00 66.62 576 LEU A CA 1
ATOM 4306 C C . LEU A 1 576 ? 2.018 14.764 38.357 1.00 66.62 576 LEU A C 1
ATOM 4308 O O . LEU A 1 576 ? 1.075 14.335 39.023 1.00 66.62 576 LEU A O 1
ATOM 4312 N N . THR A 1 577 ? 3.278 14.418 38.629 1.00 74.81 577 THR A N 1
ATOM 4313 C CA . THR A 1 577 ? 3.644 13.541 39.754 1.00 74.81 577 THR A CA 1
ATOM 4314 C C . THR A 1 577 ? 3.308 14.202 41.097 1.00 74.81 577 THR A C 1
ATOM 4316 O O . THR A 1 577 ? 2.723 13.562 41.973 1.00 74.81 577 THR A O 1
ATOM 4319 N N . ALA A 1 578 ? 3.597 15.500 41.244 1.00 75.50 578 ALA A N 1
ATOM 4320 C CA . ALA A 1 578 ? 3.228 16.276 42.427 1.00 75.50 578 ALA A CA 1
ATOM 4321 C C . ALA A 1 578 ? 1.700 16.416 42.585 1.00 75.50 578 ALA A C 1
ATOM 4323 O O . ALA A 1 578 ? 1.177 16.285 43.695 1.00 75.50 578 ALA A O 1
ATOM 4324 N N . ALA A 1 579 ? 0.966 16.613 41.484 1.00 65.06 579 ALA A N 1
ATOM 4325 C CA . ALA A 1 579 ? -0.495 16.647 41.485 1.00 65.06 579 ALA A CA 1
ATOM 4326 C C . ALA A 1 579 ? -1.105 15.304 41.933 1.00 65.06 579 ALA A C 1
ATOM 4328 O O . ALA A 1 579 ? -1.967 15.285 42.813 1.00 65.06 579 ALA A O 1
ATOM 4329 N N . ASN A 1 580 ? -0.605 14.176 41.417 1.00 65.38 580 ASN A N 1
ATOM 4330 C CA . ASN A 1 580 ? -1.048 12.835 41.816 1.00 65.38 580 ASN A CA 1
ATOM 4331 C C . ASN A 1 580 ? -0.766 12.538 43.300 1.00 65.38 580 ASN A C 1
ATOM 4333 O O . ASN A 1 580 ? -1.616 11.968 43.991 1.00 65.38 580 ASN A O 1
ATOM 4337 N N . ALA A 1 581 ? 0.380 12.980 43.830 1.00 80.00 581 ALA A N 1
ATOM 4338 C CA . ALA A 1 581 ? 0.670 12.888 45.262 1.00 80.00 581 ALA A CA 1
ATOM 4339 C C . ALA A 1 581 ? -0.346 13.690 46.103 1.00 80.00 581 ALA A C 1
ATOM 4341 O O . ALA A 1 581 ? -0.852 13.191 47.109 1.00 80.00 581 ALA A O 1
ATOM 4342 N N . LYS A 1 582 ? -0.721 14.897 45.654 1.00 82.81 582 LYS A N 1
ATOM 4343 C CA . LYS A 1 582 ? -1.741 15.729 46.314 1.00 82.81 582 LYS A CA 1
ATOM 4344 C C . LYS A 1 582 ? -3.141 15.099 46.266 1.00 82.81 582 LYS A C 1
ATOM 4346 O O . LYS A 1 582 ? -3.833 15.103 47.280 1.00 82.81 582 LYS A O 1
ATOM 4351 N N . VAL A 1 583 ? -3.546 14.515 45.134 1.00 73.88 583 VAL A N 1
ATOM 4352 C CA . VAL A 1 583 ? -4.816 13.766 45.005 1.00 73.88 583 VAL A CA 1
ATOM 4353 C C . VAL A 1 583 ? -4.840 12.548 45.934 1.00 73.88 583 VAL A C 1
ATOM 4355 O O . VAL A 1 583 ? -5.861 12.275 46.566 1.00 73.88 583 VAL A O 1
ATOM 4358 N N . THR A 1 584 ? -3.709 11.854 46.080 1.00 78.56 584 THR A N 1
ATOM 4359 C CA . THR A 1 584 ? -3.573 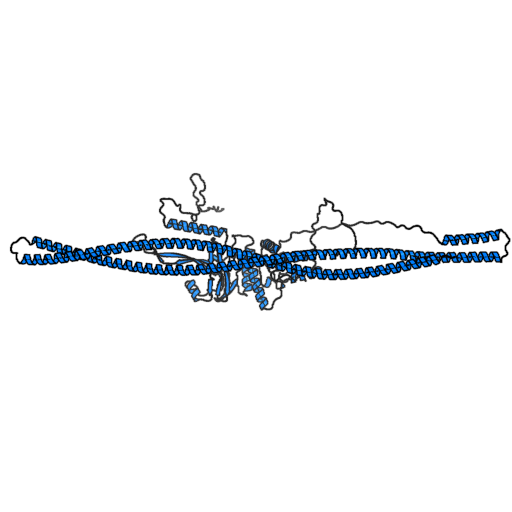10.721 47.010 1.00 78.56 584 THR A CA 1
ATOM 4360 C C . THR A 1 584 ? -3.772 11.171 48.462 1.00 78.56 584 THR A C 1
ATOM 4362 O O . THR A 1 584 ? -4.574 10.569 49.176 1.00 78.56 584 THR A O 1
ATOM 4365 N N . GLY A 1 585 ? -3.135 12.276 48.874 1.00 82.06 585 GLY A N 1
ATOM 4366 C CA . GLY A 1 585 ? -3.335 12.877 50.200 1.00 82.06 585 GLY A CA 1
ATOM 4367 C C . GLY A 1 585 ? -4.793 13.271 50.460 1.00 82.06 585 GLY A C 1
ATOM 4368 O O . GLY A 1 585 ? -5.386 12.821 51.434 1.00 82.06 585 GLY A O 1
ATOM 4369 N N . LEU A 1 586 ? -5.425 13.992 49.528 1.00 81.94 586 LEU A N 1
ATOM 4370 C CA . LEU A 1 586 ? -6.839 14.380 49.637 1.00 81.94 586 LEU A CA 1
ATOM 4371 C C . LEU A 1 586 ? -7.794 13.175 49.704 1.00 81.94 586 LEU A C 1
ATOM 4373 O O . LEU A 1 586 ? -8.831 13.237 50.361 1.00 81.94 586 LEU A O 1
ATOM 4377 N N . THR A 1 587 ? -7.449 12.062 49.051 1.00 77.75 587 THR A N 1
ATOM 4378 C CA . THR A 1 587 ? -8.217 10.809 49.134 1.00 77.75 587 THR A CA 1
ATOM 4379 C C . THR A 1 587 ? -8.100 10.179 50.526 1.00 77.75 587 THR A C 1
ATOM 4381 O O . THR A 1 587 ? -9.088 9.678 51.068 1.00 77.75 587 THR A O 1
ATOM 4384 N N . GLN A 1 588 ? -6.915 10.239 51.140 1.00 82.88 588 GLN A N 1
ATOM 4385 C CA . GLN A 1 588 ? -6.686 9.793 52.515 1.00 82.88 588 GLN A CA 1
ATOM 4386 C C . GLN A 1 588 ? -7.416 10.686 53.535 1.00 82.88 588 GLN A C 1
ATOM 4388 O O . GLN A 1 588 ? -8.072 10.163 54.441 1.00 82.88 588 GLN A O 1
ATOM 4393 N N . ASP A 1 589 ? -7.387 12.008 53.349 1.00 82.50 589 ASP A N 1
ATOM 4394 C CA . ASP A 1 589 ? -8.130 12.970 54.171 1.00 82.50 589 ASP A CA 1
ATOM 4395 C C . ASP A 1 589 ? -9.645 12.729 54.076 1.00 82.50 589 ASP A C 1
ATOM 4397 O O . ASP A 1 589 ? -10.329 12.641 55.096 1.00 82.50 589 ASP A O 1
ATOM 4401 N N . LEU A 1 590 ? -10.174 12.521 52.863 1.00 80.50 590 LEU A N 1
ATOM 4402 C CA . LEU A 1 590 ? -11.590 12.215 52.632 1.00 80.50 590 LEU A CA 1
ATOM 4403 C C . LEU A 1 590 ? -12.025 10.909 53.313 1.00 80.50 590 LEU A C 1
ATOM 4405 O O . LEU A 1 590 ? -13.107 10.848 53.898 1.00 80.50 590 LEU A O 1
ATOM 4409 N N . ASN A 1 591 ? -11.197 9.864 53.262 1.00 81.00 591 ASN A N 1
ATOM 4410 C CA . ASN A 1 591 ? -11.485 8.599 53.941 1.00 81.00 591 ASN A CA 1
ATOM 4411 C C . ASN A 1 591 ? -11.437 8.748 55.471 1.00 81.00 591 ASN A C 1
ATOM 4413 O O . ASN A 1 591 ? -12.281 8.186 56.170 1.00 81.00 591 ASN A O 1
ATOM 4417 N N . THR A 1 592 ? -10.516 9.566 55.987 1.00 85.38 592 THR A N 1
ATOM 4418 C CA . THR A 1 592 ? -10.431 9.905 57.417 1.00 85.38 592 THR A CA 1
ATOM 4419 C C . THR A 1 592 ? -11.663 10.695 57.874 1.00 85.38 592 THR A C 1
ATOM 4421 O O . THR A 1 592 ? -12.254 10.380 58.908 1.00 85.38 592 THR A O 1
ATOM 4424 N N . ALA A 1 593 ? -12.117 11.664 57.073 1.00 75.00 593 ALA A N 1
ATOM 4425 C CA . ALA A 1 593 ? -13.334 12.431 57.331 1.00 75.00 593 ALA A CA 1
ATOM 4426 C C . ALA A 1 593 ? -14.594 11.548 57.313 1.00 75.00 593 ALA A C 1
ATOM 4428 O O . ALA A 1 593 ? -15.419 11.650 58.219 1.00 75.00 593 ALA A O 1
ATOM 4429 N N . LYS A 1 594 ? -14.723 10.625 56.347 1.00 79.06 594 LYS A N 1
ATOM 4430 C CA . LYS A 1 594 ? -15.823 9.641 56.313 1.00 79.06 594 LYS A CA 1
ATOM 4431 C C . LYS A 1 594 ? -15.863 8.786 57.581 1.00 79.06 594 LYS A C 1
ATOM 4433 O O . LYS A 1 594 ? -16.920 8.666 58.189 1.00 79.06 594 LYS A O 1
ATOM 4438 N N . ALA A 1 595 ? -14.719 8.255 58.020 1.00 81.25 595 ALA A N 1
ATOM 4439 C CA . ALA A 1 595 ? -14.639 7.469 59.252 1.00 81.25 595 ALA A CA 1
ATOM 4440 C C . ALA A 1 595 ? -15.047 8.281 60.500 1.00 81.25 595 ALA A C 1
ATOM 4442 O O . ALA A 1 595 ? -15.713 7.753 61.392 1.00 81.25 595 ALA A O 1
ATOM 4443 N N . ALA A 1 596 ? -14.701 9.573 60.551 1.00 80.81 596 ALA A N 1
ATOM 4444 C CA . ALA A 1 596 ? -15.135 10.471 61.619 1.00 80.81 596 ALA A CA 1
ATOM 4445 C C . ALA A 1 596 ? -16.655 10.731 61.600 1.00 80.81 596 ALA A C 1
ATOM 4447 O O . ALA A 1 596 ? -17.273 10.745 62.664 1.00 80.81 596 ALA A O 1
ATOM 4448 N N . VAL A 1 597 ? -17.268 10.876 60.417 1.00 75.12 597 VAL A N 1
ATOM 4449 C CA . VAL A 1 597 ? -18.729 11.024 60.266 1.00 75.12 597 VAL A CA 1
ATOM 4450 C C . VAL A 1 597 ? -19.460 9.766 60.733 1.00 75.12 597 VAL A C 1
ATOM 4452 O O . VAL A 1 597 ? -20.333 9.874 61.587 1.00 75.12 597 VAL A O 1
ATOM 4455 N N . THR A 1 598 ? -19.053 8.574 60.283 1.00 81.75 598 THR A N 1
ATOM 4456 C CA . THR A 1 598 ? -19.678 7.307 60.711 1.00 81.75 598 THR A CA 1
ATOM 4457 C C . THR A 1 598 ? -19.585 7.096 62.225 1.00 81.75 598 THR A C 1
ATOM 4459 O O . THR A 1 598 ? -20.513 6.581 62.848 1.00 81.75 598 THR A O 1
ATOM 4462 N N . LYS A 1 599 ? -18.488 7.543 62.853 1.00 82.44 599 LYS A N 1
ATOM 4463 C CA . LYS A 1 599 ? -18.374 7.546 64.315 1.00 82.44 599 LYS A CA 1
ATOM 4464 C C . LYS A 1 599 ? -19.367 8.519 64.967 1.00 82.44 599 LYS A C 1
ATOM 4466 O O . LYS A 1 599 ? -20.032 8.138 65.924 1.00 82.44 599 LYS A O 1
ATOM 4471 N N . ALA A 1 600 ? -19.491 9.741 64.450 1.00 69.69 600 ALA A N 1
ATOM 4472 C CA . ALA A 1 600 ? -20.430 10.735 64.973 1.00 69.69 600 ALA A CA 1
ATOM 4473 C C . ALA A 1 600 ? -21.902 10.300 64.822 1.00 69.69 600 ALA A C 1
ATOM 4475 O O . ALA A 1 600 ? -22.717 10.581 65.698 1.00 69.69 600 ALA A O 1
ATOM 4476 N N . GLU A 1 601 ? -22.242 9.577 63.751 1.00 74.12 601 GLU A N 1
ATOM 4477 C CA . GLU A 1 601 ? -23.560 8.957 63.560 1.00 74.12 601 GLU A CA 1
ATOM 4478 C C . GLU A 1 601 ? -23.837 7.888 64.631 1.00 74.12 601 GLU A C 1
ATOM 4480 O O . GLU A 1 601 ? -24.891 7.915 65.267 1.00 74.12 601 GLU A O 1
ATOM 4485 N N . ALA A 1 602 ? -22.865 7.013 64.917 1.00 77.75 602 ALA A N 1
ATOM 4486 C CA . ALA A 1 602 ? -22.981 6.019 65.986 1.00 77.75 602 ALA A CA 1
ATOM 4487 C C . ALA A 1 602 ? -23.102 6.658 67.388 1.00 77.75 602 ALA A C 1
ATOM 4489 O O . ALA A 1 602 ? -23.939 6.235 68.189 1.00 77.75 602 ALA A O 1
ATOM 4490 N N . ASP A 1 603 ? -22.316 7.703 67.674 1.00 77.75 603 ASP A N 1
ATOM 4491 C CA . ASP A 1 603 ? -22.389 8.456 68.935 1.00 77.75 603 ASP A CA 1
ATOM 4492 C C . ASP A 1 603 ? -23.764 9.154 69.092 1.00 77.75 603 ASP A C 1
ATOM 4494 O O . ASP A 1 603 ? -24.350 9.147 70.181 1.00 77.75 603 ASP A O 1
ATOM 4498 N N . ARG A 1 604 ? -24.335 9.688 67.998 1.00 78.94 604 ARG A N 1
ATOM 4499 C CA . ARG A 1 604 ? -25.689 10.277 67.962 1.00 78.94 604 ARG A CA 1
ATOM 4500 C C . ARG A 1 604 ? -26.776 9.242 68.254 1.00 78.94 604 ARG A C 1
ATOM 4502 O O . ARG A 1 604 ? -27.680 9.513 69.044 1.00 78.94 604 ARG A O 1
ATOM 4509 N N . ASP A 1 605 ? -26.704 8.066 67.641 1.00 73.62 605 ASP A N 1
ATOM 4510 C CA . ASP A 1 605 ? -27.732 7.030 67.790 1.00 73.62 605 ASP A CA 1
ATOM 4511 C C . ASP A 1 605 ? -27.686 6.386 69.191 1.00 73.62 605 ASP A C 1
ATOM 4513 O O . ASP A 1 605 ? -28.728 6.085 69.789 1.00 73.62 605 ASP A O 1
ATOM 4517 N N . ALA A 1 606 ? -26.493 6.292 69.787 1.00 73.88 606 ALA A N 1
ATOM 4518 C CA . ALA A 1 606 ? -26.321 5.955 71.199 1.00 73.88 606 ALA A CA 1
ATOM 4519 C C . ALA A 1 606 ? -26.925 7.026 72.132 1.00 73.88 606 ALA A C 1
ATOM 4521 O O . ALA A 1 606 ? -27.586 6.685 73.119 1.00 73.88 606 ALA A O 1
ATOM 4522 N N . ALA A 1 607 ? -26.758 8.316 71.818 1.00 69.12 607 ALA A N 1
ATOM 4523 C CA . ALA A 1 607 ? -27.376 9.407 72.573 1.00 69.12 607 ALA A CA 1
ATOM 4524 C C . ALA A 1 607 ? -28.914 9.396 72.470 1.00 69.12 607 ALA A C 1
ATOM 4526 O O . ALA A 1 607 ? -29.586 9.524 73.494 1.00 69.12 607 ALA A O 1
ATOM 4527 N N . GLY A 1 608 ? -29.475 9.160 71.278 1.00 71.94 608 GLY A N 1
ATOM 4528 C CA . GLY A 1 608 ? -30.924 9.033 71.065 1.00 71.94 608 GLY A CA 1
ATOM 4529 C C . GLY A 1 608 ? -31.539 7.830 71.791 1.00 71.94 608 GLY A C 1
ATOM 4530 O O . GLY A 1 608 ? -32.606 7.934 72.398 1.00 71.94 608 GLY A O 1
ATOM 4531 N N . SER A 1 609 ? -30.824 6.702 71.827 1.00 73.56 609 SER A N 1
ATOM 4532 C CA . SER A 1 609 ? -31.215 5.535 72.633 1.00 73.56 609 SER A CA 1
ATOM 4533 C C . SER A 1 609 ? -31.255 5.868 74.131 1.00 73.56 609 SER A C 1
ATOM 4535 O O . SER A 1 609 ? -32.139 5.417 74.860 1.00 73.56 609 SER A O 1
ATOM 4537 N N . LYS A 1 610 ? -30.318 6.703 74.596 1.00 75.44 610 LYS A N 1
ATOM 4538 C CA . LYS A 1 610 ? -30.228 7.132 75.995 1.00 75.44 610 LYS A CA 1
ATOM 4539 C C . LYS A 1 610 ? -31.300 8.159 76.375 1.00 75.44 610 LYS A C 1
ATOM 4541 O O . LYS A 1 610 ? -31.824 8.074 77.483 1.00 75.44 610 LYS A O 1
ATOM 4546 N N . SER A 1 611 ? -31.671 9.082 75.482 1.00 64.00 611 SER A N 1
ATOM 4547 C CA . SER A 1 611 ? -32.788 10.005 75.731 1.00 64.00 611 SER A CA 1
ATOM 4548 C C . SER A 1 611 ? -34.129 9.270 75.774 1.00 64.00 611 SER A C 1
ATOM 4550 O O . SER A 1 611 ? -34.906 9.507 76.691 1.00 64.00 611 SER A O 1
ATOM 4552 N N . ALA A 1 612 ? -34.360 8.303 74.878 1.00 66.19 612 ALA A N 1
ATOM 4553 C CA . ALA A 1 612 ? -35.567 7.472 74.906 1.00 66.19 612 ALA A CA 1
ATOM 4554 C C . ALA A 1 612 ? -35.704 6.665 76.215 1.00 66.19 612 ALA A C 1
ATOM 4556 O O . ALA A 1 612 ? -36.808 6.518 76.742 1.00 66.19 612 ALA A O 1
ATOM 4557 N N . GLY A 1 613 ? -34.587 6.183 76.776 1.00 73.56 613 GLY A N 1
ATOM 4558 C CA . GLY A 1 613 ? -34.560 5.565 78.106 1.00 73.56 613 GLY A CA 1
ATOM 4559 C C . GLY A 1 613 ? -34.957 6.537 79.224 1.00 73.56 613 GLY A C 1
ATOM 4560 O O . GLY A 1 613 ? -35.811 6.212 80.046 1.00 73.56 613 GLY A O 1
ATOM 4561 N N . LEU A 1 614 ? -34.400 7.753 79.214 1.00 75.38 614 LEU A N 1
ATOM 4562 C CA . LEU A 1 614 ? -34.730 8.799 80.191 1.00 75.38 614 LEU A CA 1
ATOM 4563 C C . LEU A 1 614 ? -36.192 9.269 80.085 1.00 75.38 614 LEU A C 1
ATOM 4565 O O . LEU A 1 614 ? -36.818 9.525 81.111 1.00 75.38 614 LEU A O 1
ATOM 4569 N N . ASP A 1 615 ? -36.768 9.336 78.882 1.00 68.31 615 ASP A N 1
ATOM 4570 C CA . ASP A 1 615 ? -38.187 9.663 78.690 1.00 68.31 615 ASP A CA 1
ATOM 4571 C C . ASP A 1 615 ? -39.110 8.571 79.260 1.00 68.31 615 ASP A C 1
ATOM 4573 O O . ASP A 1 615 ? -40.122 8.880 79.896 1.00 68.31 615 ASP A O 1
ATOM 4577 N N . LEU A 1 616 ? -38.749 7.291 79.106 1.00 73.81 616 LEU A N 1
ATOM 4578 C CA . LEU A 1 616 ? -39.471 6.171 79.724 1.00 73.81 616 LEU A CA 1
ATOM 4579 C C . LEU A 1 616 ? -39.395 6.216 81.259 1.00 73.81 616 LEU A C 1
ATOM 4581 O O . LEU A 1 616 ? -40.418 6.035 81.926 1.00 73.81 616 LEU A O 1
ATOM 4585 N N . GLU A 1 617 ? -38.223 6.516 81.824 1.00 75.56 617 GLU A N 1
ATOM 4586 C CA . GLU A 1 617 ? -38.052 6.726 83.268 1.00 75.56 617 GLU A CA 1
ATOM 4587 C C . GLU A 1 617 ? -38.849 7.944 83.766 1.00 75.56 617 GLU A C 1
ATOM 4589 O O . GLU A 1 617 ? -39.511 7.864 84.802 1.00 75.56 617 GLU A O 1
ATOM 4594 N N . LEU A 1 618 ? -38.888 9.044 83.005 1.00 69.94 618 LEU A N 1
ATOM 4595 C CA . LEU A 1 618 ? -39.682 10.233 83.329 1.00 69.94 618 LEU A CA 1
ATOM 4596 C C . LEU A 1 618 ? -41.191 9.936 83.319 1.00 69.94 618 LEU A C 1
ATOM 4598 O O . LEU A 1 618 ? -41.928 10.425 84.178 1.00 69.94 618 LEU A O 1
ATOM 4602 N N . VAL A 1 619 ? -41.671 9.127 82.369 1.00 70.38 619 VAL A N 1
ATOM 4603 C CA . VAL A 1 619 ? -43.072 8.673 82.318 1.00 70.38 619 VAL A CA 1
ATOM 4604 C C . VAL A 1 619 ? -43.391 7.749 83.497 1.00 70.38 619 VAL A C 1
ATOM 4606 O O . VAL A 1 619 ? -44.446 7.903 84.118 1.00 70.38 619 VAL A O 1
ATOM 4609 N N . ALA A 1 620 ? -42.479 6.845 83.867 1.00 70.94 620 ALA A N 1
ATOM 4610 C CA . ALA A 1 620 ? -42.628 5.999 85.049 1.00 70.94 620 ALA A CA 1
ATOM 4611 C C . ALA A 1 620 ? -42.674 6.830 86.347 1.00 70.94 620 ALA A C 1
ATOM 4613 O O . ALA A 1 620 ? -43.585 6.646 87.156 1.00 70.94 620 ALA A O 1
ATOM 4614 N N . ALA A 1 621 ? -41.771 7.802 86.504 1.00 66.38 621 ALA A N 1
ATOM 4615 C CA . ALA A 1 621 ? -41.731 8.723 87.640 1.00 66.38 621 ALA A CA 1
ATOM 4616 C C . ALA A 1 621 ? -42.981 9.620 87.717 1.00 66.38 621 ALA A C 1
ATOM 4618 O O . ALA A 1 621 ? -43.541 9.829 88.791 1.00 66.38 621 ALA A O 1
ATOM 4619 N N . ARG A 1 622 ? -43.499 10.106 86.582 1.00 67.31 622 ARG A N 1
ATOM 4620 C CA . ARG A 1 622 ? -44.787 10.822 86.548 1.00 67.31 622 ARG A CA 1
ATOM 4621 C C . ARG A 1 622 ? -45.934 9.926 87.017 1.00 67.31 622 ARG A C 1
ATOM 4623 O O . ARG A 1 622 ? -46.768 10.377 87.797 1.00 67.31 622 ARG A O 1
ATOM 4630 N N . LYS A 1 623 ? -45.950 8.654 86.607 1.00 67.19 623 LYS A N 1
ATOM 4631 C CA . LYS A 1 623 ? -46.978 7.680 87.004 1.00 67.19 623 LYS A CA 1
ATOM 4632 C C . LYS A 1 623 ? -46.932 7.357 88.504 1.00 67.19 623 LYS A C 1
ATOM 4634 O O . LYS A 1 623 ? -47.992 7.251 89.122 1.00 67.19 623 LYS A O 1
ATOM 4639 N N . THR A 1 624 ? -45.745 7.257 89.110 1.00 69.62 624 THR A N 1
ATOM 4640 C CA . THR A 1 624 ? -45.609 7.089 90.570 1.00 69.62 624 THR A CA 1
ATOM 4641 C C . THR A 1 624 ? -45.972 8.362 91.335 1.00 69.62 624 THR A C 1
ATOM 4643 O O . THR A 1 624 ? -46.650 8.264 92.354 1.00 69.62 624 THR A O 1
ATOM 4646 N N . ILE A 1 625 ? -45.638 9.554 90.825 1.00 64.88 625 ILE A N 1
ATOM 4647 C CA . ILE A 1 625 ? -46.081 10.835 91.403 1.00 64.88 625 ILE A CA 1
ATOM 4648 C C . ILE A 1 625 ? -47.614 10.941 91.393 1.00 64.88 625 ILE A C 1
ATOM 4650 O O . ILE A 1 625 ? -48.199 11.272 92.422 1.00 64.88 625 ILE A O 1
ATOM 4654 N N . THR A 1 626 ? -48.288 10.596 90.289 1.00 59.09 626 THR A N 1
ATOM 4655 C CA . THR A 1 626 ? -49.763 10.589 90.230 1.00 59.09 626 THR A CA 1
ATOM 4656 C C . THR A 1 626 ? -50.373 9.570 91.201 1.00 59.09 626 THR A C 1
ATOM 4658 O O . THR A 1 626 ? -51.365 9.875 91.864 1.00 59.09 626 THR A O 1
ATOM 4661 N N . ALA A 1 627 ? -49.762 8.389 91.359 1.00 58.12 627 ALA A N 1
ATOM 4662 C CA . ALA A 1 627 ? -50.196 7.405 92.352 1.00 58.12 627 ALA A CA 1
ATOM 4663 C C . ALA A 1 627 ? -50.043 7.932 93.795 1.00 58.12 627 ALA A C 1
ATOM 4665 O O . ALA A 1 627 ? -50.981 7.838 94.587 1.00 58.12 627 ALA A O 1
ATOM 4666 N N . LEU A 1 628 ? -48.909 8.560 94.124 1.00 59.72 628 LEU A N 1
ATOM 4667 C CA . LEU A 1 628 ? -48.662 9.166 95.438 1.00 59.72 628 LEU A CA 1
ATOM 4668 C C . LEU A 1 628 ? -49.596 10.354 95.723 1.00 59.72 628 LEU A C 1
ATOM 4670 O O . LEU A 1 628 ? -50.078 10.491 96.845 1.00 59.72 628 LEU A O 1
ATOM 4674 N N . GLN A 1 629 ? -49.925 11.165 94.713 1.00 54.62 629 GLN A N 1
ATOM 4675 C CA . GLN A 1 629 ? -50.923 12.235 94.830 1.00 54.62 629 GLN A CA 1
ATOM 4676 C C . GLN A 1 629 ? -52.330 11.688 95.116 1.00 54.62 629 GLN A C 1
ATOM 4678 O O . GLN A 1 629 ? -53.056 12.279 95.911 1.00 54.62 629 GLN A O 1
ATOM 4683 N N . SER A 1 630 ? -52.703 10.538 94.540 1.00 49.88 630 SER A N 1
ATOM 4684 C CA . SER A 1 630 ? -53.989 9.883 94.834 1.00 49.88 630 SER A CA 1
ATOM 4685 C C . SER A 1 630 ? -54.056 9.215 96.217 1.00 49.88 630 SER A C 1
ATOM 4687 O O . SER A 1 630 ? -55.145 9.012 96.745 1.00 49.88 630 SER A O 1
ATOM 4689 N N . ALA A 1 631 ? -52.908 8.915 96.834 1.00 49.00 631 ALA A N 1
ATOM 4690 C CA . ALA A 1 631 ? -52.826 8.345 98.182 1.00 49.00 631 ALA A CA 1
ATOM 4691 C C . ALA A 1 631 ? -52.855 9.407 99.305 1.00 49.00 631 ALA A C 1
ATOM 4693 O O . ALA A 1 631 ? -52.946 9.062 100.482 1.00 49.00 631 ALA A O 1
ATOM 4694 N N . ALA A 1 632 ? -52.783 10.699 98.966 1.00 45.41 632 ALA A N 1
ATOM 4695 C CA . ALA A 1 632 ? -52.598 11.802 99.912 1.00 45.41 632 ALA A CA 1
ATOM 4696 C C . ALA A 1 632 ? -53.907 12.369 100.516 1.00 45.41 632 ALA A C 1
ATOM 4698 O O . ALA A 1 632 ? -53.987 13.556 100.832 1.00 45.41 632 ALA A O 1
ATOM 4699 N N . THR A 1 633 ? -54.930 11.532 100.721 1.00 47.62 633 THR A N 1
ATOM 4700 C CA . THR A 1 633 ? -56.157 11.891 101.461 1.00 47.62 633 THR A CA 1
ATOM 4701 C C . THR A 1 633 ? -56.352 10.979 102.672 1.00 47.62 633 THR A C 1
ATOM 4703 O O . THR A 1 633 ? -57.023 9.953 102.593 1.00 47.62 633 THR A O 1
ATOM 4706 N N . GLY A 1 634 ? -55.764 11.362 103.808 1.00 41.25 634 GLY A N 1
ATOM 4707 C CA . GLY A 1 634 ? -55.877 10.647 105.084 1.00 41.25 634 GLY A CA 1
ATOM 4708 C C . GLY A 1 634 ? -54.765 11.054 106.053 1.00 41.25 634 GLY A C 1
ATOM 4709 O O . GLY A 1 634 ? -53.585 10.929 105.736 1.00 41.25 634 GLY A O 1
ATOM 4710 N N . ALA A 1 635 ? -55.119 11.595 107.219 1.00 50.38 635 ALA A N 1
ATOM 4711 C CA . ALA A 1 635 ? -54.162 12.251 108.112 1.00 50.38 635 ALA A CA 1
ATOM 4712 C C . ALA A 1 635 ? -53.482 11.283 109.099 1.00 50.38 635 ALA A C 1
ATOM 4714 O O . ALA A 1 635 ? -54.156 10.764 109.983 1.00 50.38 635 ALA A O 1
ATOM 4715 N N . ALA A 1 636 ? -52.152 11.121 109.003 1.00 50.41 636 ALA A N 1
ATOM 4716 C CA . ALA A 1 636 ? -51.280 10.642 110.096 1.00 50.41 636 ALA A CA 1
ATOM 4717 C C . ALA A 1 636 ? -49.767 10.790 109.785 1.00 50.41 636 ALA A C 1
ATOM 4719 O O . ALA A 1 636 ? -48.994 9.859 110.011 1.00 50.41 636 ALA A O 1
ATOM 4720 N N . VAL A 1 637 ? -49.302 11.921 109.228 1.00 51.44 637 VAL A N 1
ATOM 4721 C CA . VAL A 1 637 ? -47.891 12.050 108.803 1.00 51.44 637 VAL A CA 1
ATOM 4722 C C . VAL A 1 637 ? -47.294 13.413 109.166 1.00 51.44 637 VAL A C 1
ATOM 4724 O O . VAL A 1 637 ? -47.792 14.445 108.738 1.00 51.44 637 VAL A O 1
ATOM 4727 N N . SER A 1 638 ? -46.200 13.409 109.937 1.00 50.03 638 SER A N 1
ATOM 4728 C CA . SER A 1 638 ? -45.393 14.606 110.242 1.00 50.03 638 SER A CA 1
ATOM 4729 C C . SER A 1 638 ? -43.890 14.282 110.228 1.00 50.03 638 SER A C 1
ATOM 4731 O O . SER A 1 638 ? -43.151 14.825 109.412 1.00 50.03 638 SER A O 1
ATOM 4733 N N . ALA A 1 639 ? -43.442 13.281 110.998 1.00 52.19 639 ALA A N 1
ATOM 4734 C CA . ALA A 1 639 ? -42.031 12.866 111.006 1.00 52.19 639 ALA A CA 1
ATOM 4735 C C . ALA A 1 639 ? -41.573 12.170 109.702 1.00 52.19 639 ALA A C 1
ATOM 4737 O O . ALA A 1 639 ? -40.468 12.416 109.220 1.00 52.19 639 ALA A O 1
ATOM 4738 N N . THR A 1 640 ? -42.415 11.316 109.104 1.00 54.66 640 THR A N 1
ATOM 4739 C CA . THR A 1 640 ? -42.082 10.611 107.848 1.00 54.66 640 THR A CA 1
ATOM 4740 C C . THR A 1 640 ? -42.088 11.552 106.642 1.00 54.66 640 THR A C 1
ATOM 4742 O O . THR A 1 640 ? -41.232 11.421 105.770 1.00 54.66 640 THR A O 1
ATOM 4745 N N . LEU A 1 641 ? -42.997 12.538 106.630 1.00 56.56 641 LEU A N 1
ATOM 4746 C CA . LEU A 1 641 ? -43.079 13.552 105.575 1.00 56.56 641 LEU A CA 1
ATOM 4747 C C . LEU A 1 641 ? -41.798 14.381 105.516 1.00 56.56 641 LEU A C 1
ATOM 4749 O O . LEU A 1 641 ? -41.275 14.569 104.427 1.00 56.56 641 LEU A O 1
ATOM 4753 N N . GLN A 1 642 ? -41.247 14.806 106.659 1.00 55.75 642 GLN A N 1
ATOM 4754 C CA . GLN A 1 642 ? -40.010 15.592 106.659 1.00 55.75 642 GLN A CA 1
ATOM 4755 C C . GLN A 1 642 ? -38.831 14.807 106.063 1.00 55.75 642 GLN A C 1
ATOM 4757 O O . GLN A 1 642 ? -38.167 15.305 105.161 1.00 55.75 642 GLN A O 1
ATOM 4762 N N . LYS A 1 643 ? -38.638 13.537 106.455 1.00 65.19 643 LYS A N 1
ATOM 4763 C CA . LYS A 1 643 ? -37.599 12.677 105.852 1.00 65.19 643 LYS A CA 1
ATOM 4764 C C . LYS A 1 643 ? -37.781 12.469 104.345 1.00 65.19 643 LYS A C 1
ATOM 4766 O O . LYS A 1 643 ? -36.791 12.380 103.626 1.00 65.19 643 LYS A O 1
ATOM 4771 N N . GLN A 1 644 ? -39.022 12.372 103.867 1.00 63.06 644 GLN A N 1
ATOM 4772 C CA . GLN A 1 644 ? -39.312 12.242 102.437 1.00 63.06 644 GLN A CA 1
ATOM 4773 C C . GLN A 1 644 ? -39.127 13.569 101.686 1.00 63.06 644 GLN A C 1
ATOM 4775 O O . GLN A 1 644 ? -38.623 13.554 100.569 1.00 63.06 644 GLN A O 1
ATOM 4780 N N . ILE A 1 645 ? -39.452 14.710 102.298 1.00 65.62 645 ILE A N 1
ATOM 4781 C CA . ILE A 1 645 ? -39.186 16.050 101.754 1.00 65.62 645 ILE A CA 1
ATOM 4782 C C . ILE A 1 645 ? -37.677 16.290 101.626 1.00 65.62 645 ILE A C 1
ATOM 4784 O O . ILE A 1 645 ? -37.231 16.749 100.577 1.00 65.62 645 ILE A O 1
ATOM 4788 N N . ASP A 1 646 ? -36.888 15.929 102.639 1.00 69.81 646 ASP A N 1
ATOM 4789 C CA . ASP A 1 646 ? -35.431 16.094 102.620 1.00 69.81 646 ASP A CA 1
ATOM 4790 C C . ASP A 1 646 ? -34.774 15.173 101.568 1.00 69.81 646 ASP A C 1
ATOM 4792 O O . ASP A 1 646 ? -33.877 15.599 100.838 1.00 69.81 646 ASP A O 1
ATOM 4796 N N . ALA A 1 647 ? -35.266 13.935 101.417 1.00 72.56 647 ALA A N 1
ATOM 4797 C CA . ALA A 1 647 ? -34.824 13.015 100.365 1.00 72.56 647 ALA A CA 1
ATOM 4798 C C . ALA A 1 647 ? -35.183 13.520 98.953 1.00 72.56 647 ALA A C 1
ATOM 4800 O O . ALA A 1 647 ? -34.323 13.553 98.074 1.00 72.56 647 ALA A O 1
ATOM 4801 N N . LEU A 1 648 ? -36.419 13.991 98.747 1.00 72.31 648 LEU A N 1
ATOM 4802 C CA . LEU A 1 648 ? -36.867 14.570 97.475 1.00 72.31 648 LEU A CA 1
ATOM 4803 C C . LEU A 1 648 ? -36.161 15.897 97.156 1.00 72.31 648 LEU A C 1
ATOM 4805 O O . LEU A 1 648 ? -35.966 16.221 95.986 1.00 72.31 648 LEU A O 1
ATOM 4809 N N . ALA A 1 649 ? -35.742 16.670 98.162 1.00 70.00 649 ALA A N 1
ATOM 4810 C CA . ALA A 1 649 ? -34.898 17.845 97.960 1.00 70.00 649 ALA A CA 1
ATOM 4811 C C . ALA A 1 649 ? -33.500 17.449 97.453 1.00 70.00 649 ALA A C 1
ATOM 4813 O O . ALA A 1 649 ? -32.995 18.077 96.520 1.00 70.00 649 ALA A O 1
ATOM 4814 N N . LEU A 1 650 ? -32.915 16.375 97.999 1.00 74.38 650 LEU A N 1
ATOM 4815 C CA . LEU A 1 650 ? -31.633 15.827 97.547 1.00 74.38 650 LEU A CA 1
ATOM 4816 C C . LEU A 1 650 ? -31.713 15.271 96.111 1.00 74.38 650 LEU A C 1
ATOM 4818 O O . LEU A 1 650 ? -30.836 15.558 95.292 1.00 74.38 650 LEU A O 1
ATOM 4822 N N . GLU A 1 651 ? -32.778 14.532 95.779 1.00 74.81 651 GLU A N 1
ATOM 4823 C CA . GLU A 1 651 ? -33.054 14.060 94.411 1.00 74.81 651 GLU A CA 1
ATOM 4824 C C . GLU A 1 651 ? -33.294 15.222 93.443 1.00 74.81 651 GLU A C 1
ATOM 4826 O O . GLU A 1 651 ? -32.732 15.249 92.352 1.00 74.81 651 GLU A O 1
ATOM 4831 N N . ARG A 1 652 ? -34.061 16.244 93.842 1.00 72.69 652 ARG A N 1
ATOM 4832 C CA . ARG A 1 652 ? -34.269 17.457 93.037 1.00 72.69 652 ARG A CA 1
ATOM 4833 C C . ARG A 1 652 ? -32.951 18.173 92.746 1.00 72.69 652 ARG A C 1
ATOM 4835 O O . ARG A 1 652 ? -32.765 18.674 91.638 1.00 72.69 652 ARG A O 1
ATOM 4842 N N . ASP A 1 653 ? -32.048 18.257 93.717 1.00 71.06 653 ASP A N 1
ATOM 4843 C CA . ASP A 1 653 ? -30.798 19.000 93.558 1.00 71.06 653 ASP A CA 1
ATOM 4844 C C . ASP A 1 653 ? -29.729 18.189 92.800 1.00 71.06 653 ASP A C 1
ATOM 4846 O O . ASP A 1 653 ? -28.971 18.767 92.017 1.00 71.06 653 ASP A O 1
ATOM 4850 N N . THR A 1 654 ? -29.746 16.852 92.887 1.00 74.12 654 THR A N 1
ATOM 4851 C CA . THR A 1 654 ? -28.989 15.984 91.960 1.00 74.12 654 THR A CA 1
ATOM 4852 C C . THR A 1 654 ? -29.568 16.002 90.543 1.00 74.12 654 THR A C 1
ATOM 4854 O O . THR A 1 654 ? -28.804 16.135 89.587 1.00 74.12 654 THR A O 1
ATOM 4857 N N . ALA A 1 655 ? -30.894 15.991 90.381 1.00 70.75 655 ALA A N 1
ATOM 4858 C CA . ALA A 1 655 ? -31.553 16.135 89.083 1.00 70.75 655 ALA A CA 1
ATOM 4859 C C . ALA A 1 655 ? -31.227 17.489 88.428 1.00 70.75 655 ALA A C 1
ATOM 4861 O O . ALA A 1 655 ? -30.816 17.522 87.269 1.00 70.75 655 ALA A O 1
ATOM 4862 N N . LYS A 1 656 ? -31.294 18.603 89.173 1.00 75.44 656 LYS A N 1
ATOM 4863 C CA . LYS A 1 656 ? -30.851 19.930 88.697 1.00 75.44 656 LYS A CA 1
ATOM 4864 C C . LYS A 1 656 ? -29.389 19.940 88.260 1.00 75.44 656 LYS A C 1
ATOM 4866 O O . LYS A 1 656 ? -29.074 20.559 87.246 1.00 75.44 656 LYS A O 1
ATOM 4871 N N . LYS A 1 657 ? -28.504 19.257 88.994 1.00 77.38 657 LYS A N 1
ATOM 4872 C CA . LYS A 1 657 ? -27.095 19.129 88.608 1.00 77.38 657 LYS A CA 1
ATOM 4873 C C . LYS A 1 657 ? -26.946 18.347 87.299 1.00 77.38 657 LYS A C 1
ATOM 4875 O O . LYS A 1 657 ? -26.287 18.832 86.389 1.00 77.38 657 LYS A O 1
ATOM 4880 N N . SER A 1 658 ? -27.640 17.215 87.159 1.00 73.25 658 SER A N 1
ATOM 4881 C CA . SER A 1 658 ? -27.638 16.433 85.914 1.00 73.25 658 SER A CA 1
ATOM 4882 C C . SER A 1 658 ? -28.205 17.211 84.717 1.00 73.25 658 SER A C 1
ATOM 4884 O O . SER A 1 658 ? -27.680 17.101 83.613 1.00 73.25 658 SER A O 1
ATOM 4886 N N . LEU A 1 659 ? -29.216 18.061 84.940 1.00 75.88 659 LEU A N 1
ATOM 4887 C CA . LEU A 1 659 ? -29.776 18.944 83.918 1.00 75.88 659 LEU A CA 1
ATOM 4888 C C . LEU A 1 659 ? -28.755 20.005 83.478 1.00 75.88 659 LEU A C 1
ATOM 4890 O O . LEU A 1 659 ? -28.605 20.241 82.284 1.00 75.88 659 LEU A O 1
ATOM 4894 N N . ALA A 1 660 ? -28.017 20.604 84.419 1.00 76.06 660 ALA A N 1
ATOM 4895 C CA . ALA A 1 660 ? -26.941 21.545 84.105 1.00 76.06 660 ALA A CA 1
ATOM 4896 C C . ALA A 1 660 ? -25.786 20.870 83.339 1.00 76.06 660 ALA A C 1
ATOM 4898 O O . ALA A 1 660 ? -25.318 21.413 82.339 1.00 76.06 660 ALA A O 1
ATOM 4899 N N . ASP A 1 661 ? -25.378 19.664 83.747 1.00 74.81 661 ASP A N 1
ATOM 4900 C CA . ASP A 1 661 ? -24.342 18.880 83.060 1.00 74.81 661 ASP A CA 1
ATOM 4901 C C . ASP A 1 661 ? -24.769 18.483 81.628 1.00 74.81 661 ASP A C 1
ATOM 4903 O O . ASP A 1 661 ? -23.942 18.470 80.712 1.00 74.81 661 ASP A O 1
ATOM 4907 N N . LEU A 1 662 ? -26.061 18.195 81.409 1.00 76.25 662 LEU A N 1
ATOM 4908 C CA . LEU A 1 662 ? -26.642 17.955 80.080 1.00 76.25 662 LEU A CA 1
ATOM 4909 C C . LEU A 1 662 ? -26.717 19.234 79.235 1.00 76.25 662 LEU A C 1
ATOM 4911 O O . LEU A 1 662 ? -26.405 19.186 78.046 1.00 76.25 662 LEU A O 1
ATOM 4915 N N . GLN A 1 663 ? -27.073 20.374 79.834 1.00 78.62 663 GLN A N 1
ATOM 4916 C CA . GLN A 1 663 ? -27.101 21.676 79.159 1.00 78.62 663 GLN A CA 1
ATOM 4917 C C . GLN A 1 663 ? -25.707 22.040 78.616 1.00 78.62 663 GLN A C 1
ATOM 4919 O O . GLN A 1 663 ? -25.560 22.352 77.435 1.00 78.62 663 GLN A O 1
ATOM 4924 N N . ILE A 1 664 ? -24.674 21.899 79.458 1.00 83.56 664 ILE A N 1
ATOM 4925 C CA . ILE A 1 664 ? -23.265 22.133 79.099 1.00 83.56 664 ILE A CA 1
ATOM 4926 C C . ILE A 1 664 ? -22.826 21.212 77.950 1.00 83.56 664 ILE A C 1
ATOM 4928 O O . ILE A 1 664 ? -22.119 21.657 77.046 1.00 83.56 664 ILE A O 1
ATOM 4932 N N . ARG A 1 665 ? -23.268 19.946 77.943 1.00 76.50 665 ARG A N 1
ATOM 4933 C CA . ARG A 1 665 ? -22.992 19.005 76.844 1.00 76.50 665 ARG A CA 1
ATOM 4934 C C . ARG A 1 665 ? -23.686 19.397 75.543 1.00 76.50 665 ARG A C 1
ATOM 4936 O O . ARG A 1 665 ? -23.003 19.524 74.537 1.00 76.50 665 ARG A O 1
ATOM 4943 N N . SER A 1 666 ? -24.981 19.712 75.585 1.00 76.44 666 SER A N 1
ATOM 4944 C CA . SER A 1 666 ? -25.732 20.239 74.432 1.00 76.44 666 SER A CA 1
ATOM 4945 C C . SER A 1 666 ? -25.036 21.447 73.794 1.00 76.44 666 SER A C 1
ATOM 4947 O O . SER A 1 666 ? -24.953 21.552 72.570 1.00 76.44 666 SER A O 1
ATOM 4949 N N . ASP A 1 667 ? -24.526 22.371 74.608 1.00 76.94 667 ASP A N 1
ATOM 4950 C CA . ASP A 1 667 ? -23.889 23.581 74.091 1.00 76.94 667 ASP A CA 1
ATOM 4951 C C . ASP A 1 667 ? -22.459 23.318 73.568 1.00 76.94 667 ASP A C 1
ATOM 4953 O O . ASP A 1 667 ? -22.050 23.931 72.578 1.00 76.94 667 ASP A O 1
ATOM 4957 N N . ALA A 1 668 ? -21.738 22.335 74.123 1.00 80.31 668 ALA A N 1
ATOM 4958 C CA . ALA A 1 668 ? -20.485 21.825 73.552 1.00 80.31 668 ALA A CA 1
ATOM 4959 C C . ALA A 1 668 ? -20.695 21.074 72.218 1.00 80.31 668 ALA A C 1
ATOM 4961 O O . ALA A 1 668 ? -19.906 21.235 71.280 1.00 80.31 668 ALA A O 1
ATOM 4962 N N . ASP A 1 669 ? -21.781 20.310 72.093 1.00 74.56 669 ASP A N 1
ATOM 4963 C CA . ASP A 1 669 ? -22.144 19.590 70.868 1.00 74.56 669 ASP A CA 1
ATOM 4964 C C . ASP A 1 669 ? -22.563 20.572 69.758 1.00 74.56 669 ASP A C 1
ATOM 4966 O O . ASP A 1 669 ? -22.114 20.450 68.615 1.00 74.56 669 ASP A O 1
ATOM 4970 N N . LYS A 1 670 ? -23.320 21.631 70.092 1.00 83.12 670 LYS A N 1
ATOM 4971 C CA . LYS A 1 670 ? -23.598 22.751 69.168 1.00 83.12 670 LYS A CA 1
ATOM 4972 C C . LYS A 1 670 ? -22.320 23.443 68.697 1.00 83.12 670 LYS A C 1
ATOM 4974 O O . LYS A 1 670 ? -22.182 23.699 67.502 1.00 83.12 670 LYS A O 1
ATOM 4979 N N . ALA A 1 671 ? -21.386 23.742 69.602 1.00 80.69 671 ALA A N 1
ATOM 4980 C CA . ALA A 1 671 ? -20.108 24.353 69.232 1.00 80.69 671 ALA A CA 1
ATOM 4981 C C . ALA A 1 671 ? -19.302 23.446 68.280 1.00 80.69 671 ALA A C 1
ATOM 4983 O O . ALA A 1 671 ? -18.717 23.924 67.305 1.00 80.69 671 ALA A O 1
ATOM 4984 N N . SER A 1 672 ? -19.341 22.133 68.517 1.00 79.75 672 SER A N 1
ATOM 4985 C CA . SER A 1 672 ? -18.706 21.127 67.661 1.00 79.75 672 SER A CA 1
ATOM 4986 C C . SER A 1 672 ? -19.345 21.070 66.268 1.00 79.75 672 SER A C 1
ATOM 4988 O O . SER A 1 672 ? -18.625 21.100 65.272 1.00 79.75 672 SER A O 1
ATOM 4990 N N . LEU A 1 673 ? -20.681 21.087 66.175 1.00 77.00 673 LEU A N 1
ATOM 4991 C CA . LEU A 1 673 ? -21.422 21.142 64.906 1.00 77.00 673 LEU A CA 1
ATOM 4992 C C . LEU A 1 673 ? -21.131 22.417 64.100 1.00 77.00 673 LEU A C 1
ATOM 4994 O O . LEU A 1 673 ? -20.927 22.340 62.889 1.00 77.00 673 LEU A O 1
ATOM 4998 N N . VAL A 1 674 ? -21.066 23.583 64.753 1.00 84.69 674 VAL A N 1
ATOM 4999 C CA . VAL A 1 674 ? -20.717 24.856 64.090 1.00 84.69 674 VAL A CA 1
ATOM 5000 C C . VAL A 1 674 ? -19.306 24.799 63.503 1.00 84.69 674 VAL A C 1
ATOM 5002 O O . VAL A 1 674 ? -19.099 25.218 62.361 1.00 84.69 674 VAL A O 1
ATOM 5005 N N . LYS A 1 675 ? -18.343 24.233 64.241 1.00 85.62 675 LYS A N 1
ATOM 5006 C CA . LYS A 1 675 ? -16.982 24.030 63.736 1.00 85.62 675 LYS A CA 1
ATOM 5007 C C . LYS A 1 675 ? -16.975 23.098 62.519 1.00 85.62 675 LYS A C 1
ATOM 5009 O O . LYS A 1 675 ? -16.447 23.473 61.479 1.00 85.62 675 LYS A O 1
ATOM 5014 N N . LEU A 1 676 ? -17.640 21.946 62.614 1.00 80.50 676 LEU A N 1
ATOM 5015 C CA . LEU A 1 676 ? -17.703 20.940 61.548 1.00 80.50 676 LEU A CA 1
ATOM 5016 C C . LEU A 1 676 ? -18.351 21.496 60.263 1.00 80.50 676 LEU A C 1
ATOM 5018 O O . LEU A 1 676 ? -17.865 21.242 59.164 1.00 80.50 676 LEU A O 1
ATOM 5022 N N . ASN A 1 677 ? -19.383 22.336 60.392 1.00 76.12 677 ASN A N 1
ATOM 5023 C CA . ASN A 1 677 ? -19.999 23.041 59.264 1.00 76.12 677 ASN A CA 1
ATOM 5024 C C . ASN A 1 677 ? -19.062 24.097 58.632 1.00 76.12 677 ASN A C 1
ATOM 5026 O O . ASN A 1 677 ? -19.076 24.307 57.420 1.00 76.12 677 ASN A O 1
ATOM 5030 N N . THR A 1 678 ? -18.214 24.738 59.442 1.00 86.81 678 THR A N 1
ATOM 5031 C CA . THR A 1 678 ? -17.197 25.693 58.964 1.00 86.81 678 THR A CA 1
ATOM 5032 C C . THR A 1 678 ? -16.081 24.970 58.202 1.00 86.81 678 THR A C 1
ATOM 5034 O O . THR A 1 678 ? -15.719 25.382 57.098 1.00 86.81 678 THR A O 1
ATOM 5037 N N . ASP A 1 679 ? -15.598 23.850 58.747 1.00 82.31 679 ASP A N 1
ATOM 5038 C CA . ASP A 1 679 ? -14.581 22.994 58.127 1.00 82.31 679 ASP A CA 1
ATOM 5039 C C . ASP A 1 679 ? -15.100 22.388 56.804 1.00 82.31 679 ASP A C 1
ATOM 5041 O O . ASP A 1 679 ? -14.389 22.387 55.797 1.00 82.31 679 ASP A O 1
ATOM 5045 N N . LEU A 1 680 ? -16.375 21.973 56.752 1.00 82.12 680 LEU A N 1
ATOM 5046 C CA . LEU A 1 680 ? -17.047 21.520 55.526 1.00 82.12 680 LEU A CA 1
ATOM 5047 C C . LEU A 1 680 ? -17.124 22.629 54.462 1.00 82.12 680 LEU A C 1
ATOM 5049 O O . LEU A 1 680 ? -16.872 22.372 53.282 1.00 82.12 680 LEU A O 1
ATOM 5053 N N . GLY A 1 681 ? -17.428 23.869 54.859 1.00 83.50 681 GLY A N 1
ATOM 5054 C CA . GLY A 1 681 ? -17.417 25.027 53.960 1.00 83.50 681 GLY A CA 1
ATOM 5055 C C . GLY A 1 681 ? -16.028 25.309 53.374 1.00 83.50 681 GLY A C 1
ATOM 5056 O O . GLY A 1 681 ? -15.896 25.535 52.168 1.00 83.50 681 GLY A O 1
ATOM 5057 N N . ALA A 1 682 ? -14.980 25.223 54.198 1.00 83.19 682 ALA A N 1
ATOM 5058 C CA . ALA A 1 682 ? -13.592 25.375 53.760 1.00 83.19 682 ALA A CA 1
ATOM 5059 C C . ALA A 1 682 ? -13.156 24.252 52.799 1.00 83.19 682 ALA A C 1
ATOM 5061 O O . ALA A 1 682 ? -12.571 24.532 51.749 1.00 83.19 682 ALA A O 1
ATOM 5062 N N . ALA A 1 683 ? -13.498 22.997 53.110 1.00 75.69 683 ALA A N 1
ATOM 5063 C CA . ALA A 1 683 ? -13.232 21.847 52.248 1.00 75.69 683 ALA A CA 1
ATOM 5064 C C . ALA A 1 683 ? -13.948 21.974 50.893 1.00 75.69 683 ALA A C 1
ATOM 5066 O O . ALA A 1 683 ? -13.323 21.796 49.849 1.00 75.69 683 ALA A O 1
ATOM 5067 N N . THR A 1 684 ? -15.228 22.365 50.901 1.00 83.38 684 THR A N 1
ATOM 5068 C CA . THR A 1 684 ? -16.023 22.590 49.681 1.00 83.38 684 THR A CA 1
ATOM 5069 C C . THR A 1 684 ? -15.375 23.650 48.795 1.00 83.38 684 THR A C 1
ATOM 5071 O O . THR A 1 684 ? -15.182 23.412 47.602 1.00 83.38 684 THR A O 1
ATOM 5074 N N . LYS A 1 685 ? -14.954 24.782 49.382 1.00 87.94 685 LYS A N 1
ATOM 5075 C CA . LYS A 1 685 ? -14.246 25.845 48.658 1.00 87.94 685 LYS A CA 1
ATOM 5076 C C . LYS A 1 685 ? -12.957 25.329 48.009 1.00 87.94 685 LYS A C 1
ATOM 5078 O O . LYS A 1 685 ? -12.761 25.532 46.811 1.00 87.94 685 LYS A O 1
ATOM 5083 N N . SER A 1 686 ? -12.127 24.611 48.766 1.00 82.50 686 SER A N 1
ATOM 5084 C CA . SER A 1 686 ? -10.869 24.049 48.260 1.00 82.50 686 SER A CA 1
ATOM 5085 C C . SER A 1 686 ? -11.089 23.055 47.109 1.00 82.50 686 SER A C 1
ATOM 5087 O O . SER A 1 686 ? -10.298 23.012 46.168 1.00 82.50 686 SER A O 1
ATOM 5089 N N . LEU A 1 687 ? -12.202 22.313 47.129 1.00 78.12 687 LEU A N 1
ATOM 5090 C CA . LEU A 1 687 ? -12.615 21.401 46.059 1.00 78.12 687 LEU A CA 1
ATOM 5091 C C . LEU A 1 687 ? -13.015 22.154 44.774 1.00 78.12 687 LEU A C 1
ATOM 5093 O O . LEU A 1 687 ? -12.628 21.742 43.679 1.00 78.12 687 LEU A O 1
ATOM 5097 N N . THR A 1 688 ? -13.721 23.288 44.881 1.00 83.25 688 THR A N 1
ATOM 5098 C CA . THR A 1 688 ? -13.961 24.190 43.734 1.00 83.25 688 THR A CA 1
ATOM 5099 C C . THR A 1 688 ? -12.672 24.785 43.174 1.00 83.25 688 THR A C 1
ATOM 5101 O O . THR A 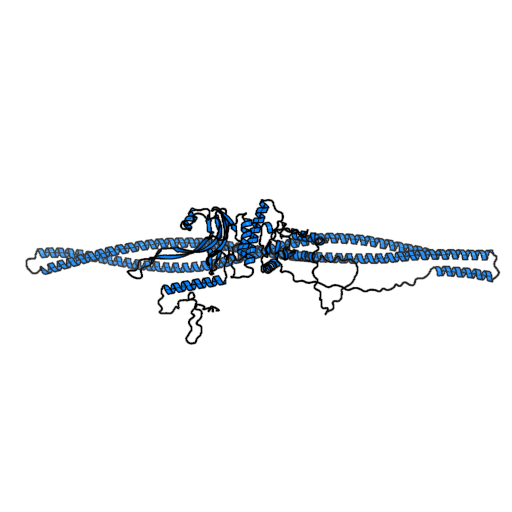1 688 ? -12.497 24.779 41.956 1.00 83.25 688 THR A O 1
ATOM 5104 N N . ASP A 1 689 ? -11.756 25.239 44.035 1.00 84.50 689 ASP A N 1
ATOM 5105 C CA . ASP A 1 689 ? -10.474 25.816 43.610 1.00 84.50 689 ASP A CA 1
ATOM 5106 C C . ASP A 1 689 ? -9.625 24.764 42.862 1.00 84.50 689 ASP A C 1
ATOM 5108 O O . ASP A 1 689 ? -9.110 25.031 41.777 1.00 84.50 689 ASP A O 1
ATOM 5112 N N . LEU A 1 690 ? -9.570 23.527 43.378 1.00 81.50 690 LEU A N 1
ATOM 5113 C CA . LEU A 1 690 ? -8.920 22.380 42.726 1.00 81.50 690 LEU A CA 1
ATOM 5114 C C . LEU A 1 690 ? -9.545 22.020 41.371 1.00 81.50 690 LEU A C 1
ATOM 5116 O O . LEU A 1 690 ? -8.829 21.689 40.422 1.00 81.50 690 LEU A O 1
ATOM 5120 N N . ARG A 1 691 ? -10.876 22.091 41.258 1.00 81.75 691 ARG A N 1
ATOM 5121 C CA . ARG A 1 691 ? -11.585 21.844 39.996 1.00 81.75 691 ARG A CA 1
ATOM 5122 C C . ARG A 1 691 ? -11.279 22.927 38.959 1.00 81.75 691 ARG A C 1
ATOM 5124 O O . ARG A 1 691 ? -11.086 22.601 37.790 1.00 81.75 691 ARG A O 1
ATOM 5131 N N . ALA A 1 692 ? -11.177 24.187 39.382 1.00 82.56 692 ALA A N 1
ATOM 5132 C CA . ALA A 1 692 ? -10.780 25.294 38.515 1.00 82.56 692 ALA A CA 1
ATOM 5133 C C . ALA A 1 692 ? -9.326 25.149 38.024 1.00 82.56 692 ALA A C 1
ATOM 5135 O O . ALA A 1 692 ? -9.068 25.329 36.831 1.00 82.56 692 ALA A O 1
ATOM 5136 N N . THR A 1 693 ? -8.387 24.746 38.893 1.00 83.19 693 THR A N 1
ATOM 5137 C CA . THR A 1 693 ? -7.014 24.436 38.453 1.00 83.19 693 THR A CA 1
ATOM 5138 C C . THR A 1 693 ? -6.986 23.248 37.493 1.00 83.19 693 THR A C 1
ATOM 5140 O O . THR A 1 693 ? -6.372 23.351 36.439 1.00 83.19 693 THR A O 1
ATOM 5143 N N . SER A 1 694 ? -7.741 22.177 37.763 1.00 72.44 694 SER A N 1
ATOM 5144 C CA . SER A 1 694 ? -7.771 20.984 36.904 1.00 72.44 694 SER A CA 1
ATOM 5145 C C . SER A 1 694 ? -8.292 21.262 35.486 1.00 72.44 694 SER A C 1
ATOM 5147 O O . SER A 1 694 ? -7.719 20.753 34.523 1.00 72.44 694 SER A O 1
ATOM 5149 N N . GLU A 1 695 ? -9.325 22.095 35.317 1.00 77.81 695 GLU A N 1
ATOM 5150 C CA . GLU A 1 695 ? -9.775 22.509 33.976 1.00 77.81 695 GLU A CA 1
ATOM 5151 C C . GLU A 1 695 ? -8.761 23.445 33.284 1.00 77.81 695 GLU A C 1
ATOM 5153 O O . GLU A 1 695 ? -8.604 23.387 32.064 1.00 77.81 695 GLU A O 1
ATOM 5158 N N . THR A 1 696 ? -8.005 24.245 34.046 1.00 83.62 696 THR A N 1
ATOM 5159 C CA . THR A 1 696 ? -6.913 25.086 33.511 1.00 83.62 696 THR A CA 1
ATOM 5160 C C . THR A 1 696 ? -5.728 24.236 33.027 1.00 83.62 696 THR A C 1
ATOM 5162 O O . THR A 1 696 ? -5.193 24.465 31.938 1.00 83.62 696 THR A O 1
ATOM 5165 N N . ASP A 1 697 ? -5.357 23.205 33.787 1.00 75.69 697 ASP A N 1
ATOM 5166 C CA . ASP A 1 697 ? -4.312 22.241 33.425 1.00 75.69 697 ASP A CA 1
ATOM 5167 C C . ASP A 1 697 ? -4.729 21.419 32.197 1.00 75.69 697 ASP A C 1
ATOM 5169 O O . ASP A 1 697 ? -3.951 21.239 31.260 1.00 75.69 697 ASP A O 1
ATOM 5173 N N . LYS A 1 698 ? -5.994 20.989 32.139 1.00 81.06 698 LYS A N 1
ATOM 5174 C CA . LYS A 1 698 ? -6.582 20.283 30.992 1.00 81.06 698 LYS A CA 1
ATOM 5175 C C . LYS A 1 698 ? -6.589 21.140 29.724 1.00 81.06 698 LYS A C 1
ATOM 5177 O O . LYS A 1 698 ? -6.195 20.649 28.667 1.00 81.06 698 LYS A O 1
ATOM 5182 N N . ALA A 1 699 ? -6.954 22.421 29.813 1.00 79.56 699 ALA A N 1
ATOM 5183 C CA . ALA A 1 699 ? -6.842 23.355 28.689 1.00 79.56 699 ALA A CA 1
ATOM 5184 C C . ALA A 1 699 ? -5.379 23.531 28.229 1.00 79.56 699 ALA A C 1
ATOM 5186 O O . ALA A 1 699 ? -5.100 23.568 27.028 1.00 79.56 699 ALA A O 1
ATOM 5187 N N . SER A 1 700 ? -4.438 23.565 29.176 1.00 80.19 700 SER A N 1
ATOM 5188 C CA . SER A 1 700 ? -3.000 23.656 28.896 1.00 80.19 700 SER A CA 1
ATOM 5189 C C . SER A 1 700 ? -2.457 22.395 28.208 1.00 80.19 700 SER A C 1
ATOM 5191 O O . SER A 1 700 ? -1.691 22.507 27.252 1.00 80.19 700 SER A O 1
ATOM 5193 N N . LEU A 1 701 ? -2.903 21.202 28.619 1.00 75.69 701 LEU A N 1
ATOM 5194 C CA . LEU A 1 701 ? -2.563 19.925 27.980 1.00 75.69 701 LEU A CA 1
ATOM 5195 C C . LEU A 1 701 ? -3.132 19.807 26.560 1.00 75.69 701 LEU A C 1
ATOM 5197 O O . LEU A 1 701 ? -2.424 19.356 25.663 1.00 75.69 701 LEU A O 1
ATOM 5201 N N . VAL A 1 702 ? -4.375 20.248 26.328 1.00 80.81 702 VAL A N 1
ATOM 5202 C CA . VAL A 1 702 ? -4.969 20.285 24.977 1.00 80.81 702 VAL A CA 1
ATOM 5203 C C . VAL A 1 702 ? -4.144 21.181 24.052 1.00 80.81 702 VAL A C 1
ATOM 5205 O O . VAL A 1 702 ? -3.844 20.781 22.926 1.00 80.81 702 VAL A O 1
ATOM 5208 N N . LYS A 1 703 ? -3.717 22.355 24.536 1.00 81.44 703 LYS A N 1
ATOM 5209 C CA . LYS A 1 703 ? -2.838 23.249 23.775 1.00 81.44 703 LYS A CA 1
ATOM 5210 C C . LYS A 1 703 ? -1.475 22.606 23.492 1.00 81.44 703 LYS A C 1
ATOM 5212 O O . LYS A 1 703 ? -1.055 22.583 22.341 1.00 81.44 703 LYS A O 1
ATOM 5217 N N . LEU A 1 704 ? -0.827 22.024 24.505 1.00 79.19 704 LEU A N 1
ATOM 5218 C CA . LEU A 1 704 ? 0.468 21.354 24.349 1.00 79.19 704 LEU A CA 1
ATOM 5219 C C . LEU A 1 704 ? 0.400 20.199 23.335 1.00 79.19 704 LEU A C 1
ATOM 5221 O O . LEU A 1 704 ? 1.326 20.015 22.554 1.00 79.19 704 LEU A O 1
ATOM 5225 N N . ASN A 1 705 ? -0.702 19.443 23.314 1.00 71.12 705 ASN A N 1
ATOM 5226 C CA . ASN A 1 705 ? -0.907 18.354 22.361 1.00 71.12 705 ASN A CA 1
ATOM 5227 C C . ASN A 1 705 ? -1.111 18.864 20.920 1.00 71.12 705 ASN A C 1
ATOM 5229 O O . ASN A 1 705 ? -0.620 18.251 19.972 1.00 71.12 705 ASN A O 1
ATOM 5233 N N . ALA A 1 706 ? -1.781 20.009 20.743 1.00 77.94 706 ALA A N 1
ATOM 5234 C CA . ALA A 1 706 ? -1.884 20.675 19.443 1.00 77.94 706 ALA A CA 1
ATOM 5235 C C . ALA A 1 706 ? -0.517 21.203 18.963 1.00 77.94 706 ALA A C 1
ATOM 5237 O O . ALA A 1 706 ? -0.134 20.956 17.819 1.00 77.94 706 ALA A O 1
ATOM 5238 N N . ASP A 1 707 ? 0.247 21.850 19.849 1.00 78.81 707 ASP A N 1
ATOM 5239 C CA . ASP A 1 707 ? 1.600 22.343 19.564 1.00 78.81 707 ASP A CA 1
ATOM 5240 C C . ASP A 1 707 ? 2.560 21.179 19.224 1.00 78.81 707 ASP A C 1
ATOM 5242 O O . ASP A 1 707 ? 3.341 21.271 18.274 1.00 78.81 707 ASP A O 1
ATOM 5246 N N . LEU A 1 708 ? 2.452 20.040 19.924 1.00 79.38 708 LEU A N 1
ATOM 5247 C CA . LEU A 1 708 ? 3.194 18.809 19.625 1.00 79.38 708 LEU A CA 1
ATOM 5248 C C . LEU A 1 708 ? 2.814 18.227 18.255 1.00 79.38 708 LEU A C 1
ATOM 5250 O O . LEU A 1 708 ? 3.695 17.805 17.510 1.00 79.38 708 LEU A O 1
ATOM 5254 N N . GLY A 1 709 ? 1.526 18.229 17.896 1.00 77.00 709 GLY A N 1
ATOM 5255 C CA . GLY A 1 709 ? 1.057 17.793 16.577 1.00 77.00 709 GLY A CA 1
ATOM 5256 C C . GLY A 1 709 ? 1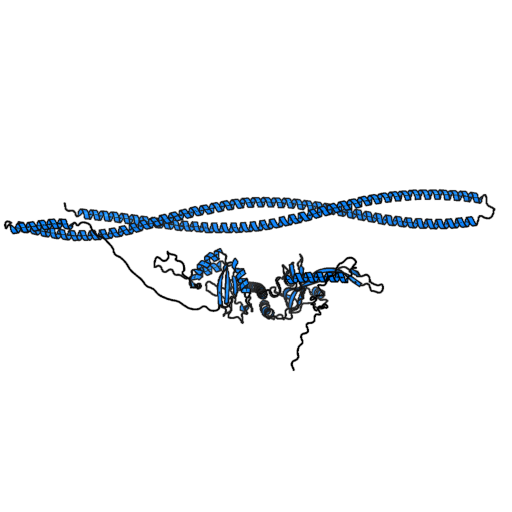.592 18.666 15.437 1.00 77.00 709 GLY A C 1
ATOM 5257 O O . GLY A 1 709 ? 2.024 18.146 14.408 1.00 77.00 709 GLY A O 1
ATOM 5258 N N . LEU A 1 710 ? 1.638 19.988 15.638 1.00 76.94 710 LEU A N 1
ATOM 5259 C CA . LEU A 1 710 ? 2.245 20.930 14.693 1.00 76.94 710 LEU A CA 1
ATOM 5260 C C . LEU A 1 710 ? 3.764 20.721 14.567 1.00 76.94 710 LEU A C 1
ATOM 5262 O O . LEU A 1 710 ? 4.284 20.736 13.452 1.00 76.94 710 LEU A O 1
ATOM 5266 N N . ALA A 1 711 ? 4.463 20.471 15.678 1.00 63.25 711 ALA A N 1
ATOM 5267 C CA . ALA A 1 711 ? 5.899 20.183 15.689 1.00 63.25 711 ALA A CA 1
ATOM 5268 C C . ALA A 1 711 ? 6.246 18.820 15.060 1.00 63.25 711 ALA A C 1
ATOM 5270 O O . ALA A 1 711 ? 7.241 18.697 14.349 1.00 63.25 711 ALA A O 1
ATOM 5271 N N . ALA A 1 712 ? 5.419 17.794 15.277 1.00 71.12 712 ALA A N 1
ATOM 5272 C CA . ALA A 1 712 ? 5.572 16.497 14.624 1.00 71.12 712 ALA A CA 1
ATOM 5273 C C . ALA A 1 712 ? 5.387 16.628 13.106 1.00 71.12 712 ALA A C 1
ATOM 5275 O O . ALA A 1 712 ? 6.198 16.101 12.346 1.00 71.12 712 ALA A O 1
ATOM 5276 N N . LYS A 1 713 ? 4.376 17.397 12.672 1.00 77.62 713 LYS A N 1
ATOM 5277 C CA . LYS A 1 713 ? 4.142 17.682 11.255 1.00 77.62 713 LYS A CA 1
ATOM 5278 C C . LYS A 1 713 ? 5.324 18.420 10.622 1.00 77.62 713 LYS A C 1
ATOM 5280 O O . LYS A 1 713 ? 5.829 17.953 9.602 1.00 77.62 713 LYS A O 1
ATOM 5285 N N . SER A 1 714 ? 5.806 19.505 11.233 1.00 70.12 714 SER A N 1
ATOM 5286 C CA . SER A 1 714 ? 6.946 20.256 10.692 1.00 70.12 714 SER A CA 1
ATOM 5287 C C . SER A 1 714 ? 8.232 19.425 10.652 1.00 70.12 714 SER A C 1
ATOM 5289 O O . SER A 1 714 ? 9.014 19.585 9.721 1.00 70.12 714 SER A O 1
ATOM 5291 N N . LEU A 1 715 ? 8.427 18.477 11.579 1.00 71.31 715 LEU A N 1
ATOM 5292 C CA . LEU A 1 715 ? 9.530 17.514 11.518 1.00 71.31 715 LEU A CA 1
ATOM 5293 C C . LEU A 1 715 ? 9.406 16.556 10.318 1.00 71.31 715 LEU A C 1
ATOM 5295 O O . LEU A 1 715 ? 10.407 16.291 9.653 1.00 71.31 715 LEU A O 1
ATOM 5299 N N . THR A 1 716 ? 8.203 16.052 10.007 1.00 75.06 716 THR A N 1
ATOM 5300 C CA . THR A 1 716 ? 7.973 15.259 8.781 1.00 75.06 716 THR A CA 1
ATOM 5301 C C . THR A 1 716 ? 8.168 16.082 7.512 1.00 75.06 716 THR A C 1
ATOM 5303 O O . THR A 1 716 ? 8.814 15.594 6.587 1.00 75.06 716 THR A O 1
ATOM 5306 N N . ASP A 1 717 ? 7.686 17.326 7.482 1.00 71.31 717 ASP A N 1
ATOM 5307 C CA . ASP A 1 717 ? 7.832 18.224 6.333 1.00 71.31 717 ASP A CA 1
ATOM 5308 C C . ASP A 1 717 ? 9.321 18.579 6.102 1.00 71.31 717 ASP A C 1
ATOM 5310 O O . ASP A 1 717 ? 9.813 18.466 4.978 1.00 71.31 717 ASP A O 1
ATOM 5314 N N . LEU A 1 718 ? 10.086 18.895 7.163 1.00 72.19 718 LEU A N 1
ATOM 5315 C CA . LEU A 1 718 ? 11.545 19.088 7.080 1.00 72.19 718 LEU A CA 1
ATOM 5316 C C . LEU A 1 718 ? 12.276 17.814 6.647 1.00 72.19 718 LEU A C 1
ATOM 5318 O O . LEU A 1 718 ? 13.250 17.897 5.900 1.00 72.19 718 LEU A O 1
ATOM 5322 N N . LYS A 1 719 ? 11.842 16.636 7.110 1.00 74.06 719 LYS A N 1
ATOM 5323 C CA . LYS A 1 719 ? 12.457 15.370 6.704 1.00 74.06 719 LYS A CA 1
ATOM 5324 C C . LYS A 1 719 ? 12.219 15.089 5.219 1.00 74.06 719 LYS A C 1
ATOM 5326 O O . LYS A 1 719 ? 13.173 14.761 4.521 1.00 74.06 719 LYS A O 1
ATOM 5331 N N . ALA A 1 720 ? 10.995 15.280 4.728 1.00 69.50 720 ALA A N 1
ATOM 5332 C CA . ALA A 1 720 ? 10.669 15.141 3.311 1.00 69.50 720 ALA A CA 1
ATOM 5333 C C . ALA A 1 720 ? 11.455 16.141 2.443 1.00 69.50 720 ALA A C 1
ATOM 5335 O O . ALA A 1 720 ? 12.014 15.753 1.415 1.00 69.50 720 ALA A O 1
ATOM 5336 N N . ALA A 1 721 ? 11.577 17.399 2.884 1.00 63.50 721 ALA A N 1
ATOM 5337 C CA . ALA A 1 721 ? 12.414 18.398 2.223 1.00 63.50 721 ALA A CA 1
ATOM 5338 C C . ALA A 1 721 ? 13.898 17.985 2.209 1.00 63.50 721 ALA A C 1
ATOM 5340 O O . ALA A 1 721 ? 14.519 17.981 1.153 1.00 63.50 721 ALA A O 1
ATOM 5341 N N . SER A 1 722 ? 14.449 17.538 3.342 1.00 63.62 722 SER A N 1
ATOM 5342 C CA . SER A 1 722 ? 15.847 17.097 3.444 1.00 63.62 722 SER A CA 1
ATOM 5343 C C . SER A 1 722 ? 16.153 15.857 2.598 1.00 63.62 722 SER A C 1
ATOM 5345 O O . SER A 1 722 ? 17.227 15.784 1.999 1.00 63.62 722 SER A O 1
ATOM 5347 N N . ASP A 1 723 ? 15.231 14.896 2.515 1.00 69.50 723 ASP A N 1
ATOM 5348 C CA . ASP A 1 723 ? 15.388 13.717 1.660 1.00 69.50 723 ASP A CA 1
ATOM 5349 C C . ASP A 1 723 ? 15.283 14.101 0.163 1.00 69.50 723 ASP A C 1
ATOM 5351 O O . ASP A 1 723 ? 16.040 13.575 -0.656 1.00 69.50 723 ASP A O 1
ATOM 5355 N N . THR A 1 724 ? 14.454 15.097 -0.186 1.00 70.75 724 THR A N 1
ATOM 5356 C CA . THR A 1 724 ? 14.362 15.685 -1.542 1.00 70.75 724 THR A CA 1
ATOM 5357 C C . THR A 1 724 ? 15.629 16.462 -1.925 1.00 70.75 724 THR A C 1
ATOM 5359 O O . THR A 1 724 ? 16.181 16.265 -3.009 1.00 70.75 724 THR A O 1
ATOM 5362 N N . ASP A 1 725 ? 16.155 17.300 -1.029 1.00 65.50 725 ASP A N 1
ATOM 5363 C CA . ASP A 1 725 ? 17.411 18.034 -1.229 1.00 65.50 725 ASP A CA 1
ATOM 5364 C C . ASP A 1 725 ? 18.606 17.074 -1.342 1.00 65.50 725 ASP A C 1
ATOM 5366 O O . ASP A 1 725 ? 19.518 17.292 -2.142 1.00 65.50 725 ASP A O 1
ATOM 5370 N N . LYS A 1 726 ? 18.598 15.965 -0.590 1.00 66.81 726 LYS A N 1
ATOM 5371 C CA . LYS A 1 726 ? 19.613 14.908 -0.681 1.00 66.81 726 LYS A CA 1
ATOM 5372 C C . LYS A 1 726 ? 19.545 14.151 -2.009 1.00 66.81 726 LYS A C 1
ATOM 5374 O O . LYS A 1 726 ? 20.601 13.846 -2.571 1.00 66.81 726 LYS A O 1
ATOM 5379 N N . ALA A 1 727 ? 18.348 13.866 -2.523 1.00 67.94 727 ALA A N 1
ATOM 5380 C CA . ALA A 1 727 ? 18.171 13.306 -3.863 1.00 67.94 727 ALA A CA 1
ATOM 5381 C C . ALA A 1 727 ? 18.718 14.275 -4.925 1.00 67.94 727 ALA A C 1
ATOM 5383 O O . ALA A 1 727 ? 19.589 13.898 -5.708 1.00 67.94 727 ALA A O 1
ATOM 5384 N N . SER A 1 728 ? 18.327 15.550 -4.843 1.00 64.31 728 SER A N 1
ATOM 5385 C CA . SER A 1 728 ? 18.774 16.626 -5.738 1.00 64.31 728 SER A CA 1
ATOM 5386 C C . SER A 1 728 ? 20.301 16.798 -5.723 1.00 64.31 728 SER A C 1
ATOM 5388 O O . SER A 1 728 ? 20.937 16.878 -6.769 1.00 64.31 728 SER A O 1
ATOM 5390 N N . LEU A 1 729 ? 20.937 16.762 -4.546 1.00 62.81 729 LEU A N 1
ATOM 5391 C CA . LEU A 1 729 ? 22.400 16.795 -4.413 1.00 62.81 729 LEU A CA 1
ATOM 5392 C C . LEU A 1 729 ? 23.098 15.549 -4.960 1.00 62.81 729 LEU A C 1
ATOM 5394 O O . LEU A 1 729 ? 24.251 15.632 -5.386 1.00 62.81 729 LEU A O 1
ATOM 5398 N N . THR A 1 730 ? 22.438 14.394 -4.920 1.00 68.31 730 THR A N 1
ATOM 5399 C CA . THR A 1 730 ? 22.980 13.151 -5.482 1.00 68.31 730 THR A CA 1
ATOM 5400 C C . THR A 1 730 ? 22.918 13.195 -7.007 1.00 68.31 730 THR A C 1
ATOM 5402 O O . THR A 1 730 ? 23.917 12.885 -7.654 1.00 68.31 730 THR A O 1
ATOM 5405 N N . GLN A 1 731 ? 21.809 13.690 -7.564 1.00 65.88 731 GLN A N 1
ATOM 5406 C CA . GLN A 1 731 ? 21.641 13.962 -8.990 1.00 65.88 731 GLN A CA 1
ATOM 5407 C C . GLN A 1 731 ? 22.669 14.985 -9.496 1.00 65.88 731 GLN A C 1
ATOM 5409 O O . GLN A 1 731 ? 23.476 14.647 -10.356 1.00 65.88 731 GLN A O 1
ATOM 5414 N N . VAL A 1 732 ? 22.765 16.173 -8.885 1.00 66.19 732 VAL A N 1
ATOM 5415 C CA . VAL A 1 732 ? 23.748 17.206 -9.275 1.00 66.19 732 VAL A CA 1
ATOM 5416 C C . VAL A 1 732 ? 25.192 16.691 -9.179 1.00 66.19 732 VAL A C 1
ATOM 5418 O O . VAL A 1 732 ? 26.032 17.037 -10.006 1.00 66.19 732 VAL A O 1
ATOM 5421 N N . ARG A 1 733 ? 25.519 15.816 -8.216 1.00 67.88 733 ARG A N 1
ATOM 5422 C CA . ARG A 1 733 ? 26.845 15.167 -8.154 1.00 67.88 733 ARG A CA 1
ATOM 5423 C C . ARG A 1 733 ? 27.072 14.157 -9.280 1.00 67.88 733 ARG A C 1
ATOM 5425 O O . ARG A 1 733 ? 28.197 14.072 -9.772 1.00 67.88 733 ARG A O 1
ATOM 5432 N N . ALA A 1 734 ? 26.047 13.406 -9.681 1.00 65.88 734 ALA A N 1
ATOM 5433 C CA . ALA A 1 734 ? 26.116 12.487 -10.813 1.00 65.88 734 ALA A CA 1
ATOM 5434 C C . ALA A 1 734 ? 26.257 13.255 -12.139 1.00 65.88 734 ALA A C 1
ATOM 5436 O O . ALA A 1 734 ? 27.167 12.962 -12.913 1.00 65.88 734 ALA A O 1
ATOM 5437 N N . GLU A 1 735 ? 25.457 14.302 -12.346 1.00 68.06 735 GLU A N 1
ATOM 5438 C CA . GLU A 1 735 ? 25.546 15.225 -13.483 1.00 68.06 735 GLU A CA 1
ATOM 5439 C C . GLU A 1 735 ? 26.910 15.928 -13.542 1.00 68.06 735 GLU A C 1
ATOM 5441 O O . GLU A 1 735 ? 27.534 15.996 -14.601 1.00 68.06 735 GLU A O 1
ATOM 5446 N N . LEU A 1 736 ? 27.457 16.380 -12.408 1.00 64.44 736 LEU A N 1
ATOM 5447 C CA . LEU A 1 736 ? 28.805 16.953 -12.343 1.00 64.44 736 LEU A CA 1
ATOM 5448 C C . LEU A 1 736 ? 29.887 15.915 -12.694 1.00 64.44 736 LEU A C 1
ATOM 5450 O O . LEU A 1 736 ? 30.888 16.246 -13.330 1.00 64.44 736 LEU A O 1
ATOM 5454 N N . ALA A 1 737 ? 29.710 14.647 -12.312 1.00 65.06 737 ALA A N 1
ATOM 5455 C CA . ALA A 1 737 ? 30.647 13.575 -12.648 1.00 65.06 737 ALA A CA 1
ATOM 5456 C C . ALA A 1 737 ? 30.586 13.189 -14.139 1.00 65.06 737 ALA A C 1
ATOM 5458 O O . ALA A 1 737 ? 31.636 13.023 -14.775 1.00 65.06 737 ALA A O 1
ATOM 5459 N N . THR A 1 738 ? 29.388 13.093 -14.725 1.00 67.81 738 THR A N 1
ATOM 5460 C CA . THR A 1 738 ? 29.197 12.783 -16.150 1.00 67.81 738 THR A CA 1
ATOM 5461 C C . THR A 1 738 ? 29.626 13.947 -17.039 1.00 67.81 738 THR A C 1
ATOM 5463 O O . THR A 1 738 ? 30.355 13.722 -18.008 1.00 67.81 738 THR A O 1
ATOM 5466 N N . THR A 1 739 ? 29.300 15.195 -16.687 1.00 66.12 739 THR A N 1
ATOM 5467 C CA . THR A 1 739 ? 29.781 16.393 -17.400 1.00 66.12 739 THR A CA 1
ATOM 5468 C C . THR A 1 739 ? 31.292 16.561 -17.276 1.00 66.12 739 THR A C 1
ATOM 5470 O O . THR A 1 739 ? 31.939 16.812 -18.287 1.00 66.12 739 THR A O 1
ATOM 5473 N N . LYS A 1 740 ? 31.907 16.326 -16.107 1.00 64.75 740 LYS A N 1
ATOM 5474 C CA . LYS A 1 740 ? 33.376 16.337 -15.955 1.00 64.75 740 LYS A CA 1
ATOM 5475 C C . LYS A 1 740 ? 34.056 15.261 -16.805 1.00 64.75 740 LYS A C 1
ATOM 5477 O O . LYS A 1 740 ? 35.076 15.534 -17.441 1.00 64.75 740 LYS A O 1
ATOM 5482 N N . THR A 1 741 ? 33.496 14.053 -16.853 1.00 68.19 741 THR A N 1
ATOM 5483 C CA . THR A 1 741 ? 34.014 12.955 -17.691 1.00 68.19 741 THR A CA 1
ATOM 5484 C C . THR A 1 741 ? 33.868 13.287 -19.177 1.00 68.19 741 THR A C 1
ATOM 5486 O O . THR A 1 741 ? 34.830 13.156 -19.938 1.00 68.19 741 THR A O 1
ATOM 5489 N N . SER A 1 742 ? 32.711 13.829 -19.563 1.00 62.50 742 SER A N 1
ATOM 5490 C CA . SER A 1 742 ? 32.432 14.322 -20.914 1.00 62.50 742 SER A CA 1
ATOM 5491 C C . SER A 1 742 ? 33.414 15.425 -21.302 1.00 62.50 742 SER A C 1
ATOM 5493 O O . SER A 1 742 ? 34.135 15.252 -22.277 1.00 62.50 742 SER A O 1
ATOM 5495 N N . LEU A 1 743 ? 33.563 16.480 -20.495 1.00 63.50 743 LEU A N 1
ATOM 5496 C CA . LEU A 1 743 ? 34.522 17.571 -20.695 1.00 63.50 743 LEU A CA 1
ATOM 5497 C C . LEU A 1 743 ? 35.954 17.045 -20.852 1.00 63.50 743 LEU A C 1
ATOM 5499 O O . LEU A 1 743 ? 36.648 17.446 -21.780 1.00 63.50 743 LEU A O 1
ATOM 5503 N N . THR A 1 744 ? 36.382 16.106 -20.003 1.00 65.56 744 THR A N 1
ATOM 5504 C CA . THR A 1 744 ? 37.732 15.521 -20.072 1.00 65.56 744 THR A CA 1
ATOM 5505 C C . THR A 1 744 ? 37.940 14.734 -21.369 1.00 65.56 744 THR A C 1
ATOM 5507 O O . THR A 1 744 ? 39.000 14.828 -21.989 1.00 65.56 744 THR A O 1
ATOM 5510 N N . SER A 1 745 ? 36.941 13.963 -21.810 1.00 63.78 745 SER A N 1
ATOM 5511 C CA . SER A 1 745 ? 37.009 13.242 -23.088 1.00 63.78 745 SER A CA 1
ATOM 5512 C C . SER A 1 745 ? 37.004 14.201 -24.284 1.00 63.78 745 SER A C 1
ATOM 5514 O O . SER A 1 745 ? 37.854 14.072 -25.164 1.00 63.78 745 SER A O 1
ATOM 5516 N N . LEU A 1 746 ? 36.152 15.230 -24.249 1.00 65.75 746 LEU A N 1
ATOM 5517 C CA . LEU A 1 746 ? 35.996 16.236 -25.297 1.00 65.75 746 LEU A CA 1
ATOM 5518 C C . LEU A 1 746 ? 37.250 17.115 -25.420 1.00 65.75 746 LEU A C 1
ATOM 5520 O O . LEU A 1 746 ? 37.684 17.405 -26.532 1.00 65.75 746 LEU A O 1
ATOM 5524 N N . GLN A 1 747 ? 37.899 17.449 -24.297 1.00 62.91 747 GLN A N 1
ATOM 5525 C CA . GLN A 1 747 ? 39.216 18.094 -24.252 1.00 62.91 747 GLN A CA 1
ATOM 5526 C C . GLN A 1 747 ? 40.316 17.218 -24.864 1.00 62.91 747 GLN A C 1
ATOM 5528 O O . GLN A 1 747 ? 41.155 17.735 -25.601 1.00 62.91 747 GLN A O 1
ATOM 5533 N N . ARG A 1 748 ? 40.330 15.899 -24.613 1.00 66.81 748 ARG A N 1
ATOM 5534 C CA . ARG A 1 748 ? 41.302 14.993 -25.257 1.00 66.81 748 ARG A CA 1
ATOM 5535 C C . ARG A 1 748 ? 41.074 14.917 -26.764 1.00 66.81 748 ARG A C 1
ATOM 5537 O O . ARG A 1 748 ? 42.035 15.047 -27.518 1.00 66.81 748 ARG A O 1
ATOM 5544 N N . THR A 1 749 ? 39.829 14.755 -27.216 1.00 66.56 749 THR A N 1
ATOM 5545 C CA . THR A 1 749 ? 39.511 14.683 -28.652 1.00 66.56 749 THR A CA 1
ATOM 5546 C C . THR A 1 749 ? 39.736 16.010 -29.370 1.00 66.56 749 THR A C 1
ATOM 5548 O O . THR A 1 749 ? 40.251 15.998 -30.486 1.00 66.56 749 THR A O 1
ATOM 5551 N N . SER A 1 750 ? 39.425 17.155 -28.751 1.00 62.91 750 SER A N 1
ATOM 5552 C CA . SER A 1 750 ? 39.692 18.470 -29.347 1.00 62.91 750 SER A CA 1
ATOM 5553 C C . SER A 1 750 ? 41.191 18.763 -29.396 1.00 62.91 750 SER A C 1
ATOM 5555 O O . SER A 1 750 ? 41.684 19.161 -30.446 1.00 62.91 750 SER A O 1
ATOM 5557 N N . THR A 1 751 ? 41.950 18.456 -28.337 1.00 65.75 751 THR A N 1
ATOM 5558 C CA . THR A 1 751 ? 43.420 18.591 -28.324 1.00 65.75 751 THR A CA 1
ATOM 5559 C C . THR A 1 751 ? 44.077 17.696 -29.378 1.00 65.75 751 THR A C 1
ATOM 5561 O O . THR A 1 751 ? 44.936 18.161 -30.128 1.00 65.75 751 THR A O 1
ATOM 5564 N N . ALA A 1 752 ? 43.650 16.434 -29.502 1.00 68.94 752 ALA A N 1
ATOM 5565 C CA . ALA A 1 752 ? 44.146 15.526 -30.537 1.00 68.94 752 ALA A CA 1
ATOM 5566 C C . ALA A 1 752 ? 43.805 16.028 -31.953 1.00 68.94 752 ALA A C 1
ATOM 5568 O O . ALA A 1 752 ? 44.671 16.032 -32.828 1.00 68.94 752 ALA A O 1
ATOM 5569 N N . SER A 1 753 ? 42.581 16.522 -32.164 1.00 63.41 753 SER A N 1
ATOM 5570 C CA . SER A 1 753 ? 42.139 17.065 -33.457 1.00 63.41 753 SER A CA 1
ATOM 5571 C C . SER A 1 753 ? 42.892 18.344 -33.830 1.00 63.41 753 SER A C 1
ATOM 5573 O O . SER A 1 753 ? 43.372 18.462 -34.951 1.00 63.41 753 SER A O 1
ATOM 5575 N N . ILE A 1 754 ? 43.083 19.265 -32.880 1.00 66.75 754 ILE A N 1
ATOM 5576 C CA . ILE A 1 754 ? 43.887 20.483 -33.054 1.00 66.75 754 ILE A CA 1
ATOM 5577 C C . ILE A 1 754 ? 45.342 20.125 -33.372 1.00 66.75 754 ILE A C 1
ATOM 5579 O O . ILE A 1 754 ? 45.921 20.718 -34.280 1.00 66.75 754 ILE A O 1
ATOM 5583 N N . THR A 1 755 ? 45.929 19.140 -32.687 1.00 70.44 755 THR A N 1
ATOM 5584 C CA . THR A 1 755 ? 47.302 18.678 -32.960 1.00 70.44 755 THR A CA 1
ATOM 5585 C C . THR A 1 755 ? 47.419 18.102 -34.375 1.00 70.44 755 THR A C 1
ATOM 5587 O O . THR A 1 755 ? 48.321 18.486 -35.122 1.00 70.44 755 THR A O 1
ATOM 5590 N N . LYS A 1 756 ? 46.464 17.253 -34.782 1.00 71.94 756 LYS A N 1
ATOM 5591 C CA . LYS A 1 756 ? 46.393 16.686 -36.135 1.00 71.94 756 LYS A CA 1
ATOM 5592 C C . LYS A 1 756 ? 46.256 17.780 -37.202 1.00 71.94 756 LYS A C 1
ATOM 5594 O O . LYS A 1 756 ? 47.123 17.877 -38.066 1.00 71.94 756 LYS A O 1
ATOM 5599 N N . LEU A 1 757 ? 45.248 18.650 -37.101 1.00 68.19 757 LEU A N 1
ATOM 5600 C CA . LEU A 1 757 ? 45.014 19.750 -38.050 1.00 68.19 757 LEU A CA 1
ATOM 5601 C C . LEU A 1 757 ? 46.198 20.725 -38.119 1.00 68.19 757 LEU A C 1
ATOM 5603 O O . LEU A 1 757 ? 46.542 21.202 -39.196 1.00 68.19 757 LEU A O 1
ATOM 5607 N N . THR A 1 758 ? 46.868 20.980 -36.991 1.00 66.50 758 THR A N 1
ATOM 5608 C CA . THR A 1 758 ? 48.099 21.785 -36.949 1.00 66.50 758 THR A CA 1
ATOM 5609 C C . THR A 1 758 ? 49.212 21.122 -37.768 1.00 66.50 758 THR A C 1
ATOM 5611 O O . THR A 1 758 ? 49.814 21.781 -38.612 1.00 66.50 758 THR A O 1
ATOM 5614 N N . SER A 1 759 ? 49.433 19.812 -37.598 1.00 70.06 759 SER A N 1
ATOM 5615 C CA . SER A 1 759 ? 50.443 19.064 -38.364 1.00 70.06 759 SER A CA 1
ATOM 5616 C C . SER A 1 759 ? 50.128 18.970 -39.866 1.00 70.06 759 SER A C 1
ATOM 5618 O O . SER A 1 759 ? 51.026 19.115 -40.699 1.00 70.06 759 SER A O 1
ATOM 5620 N N . GLU A 1 760 ? 48.854 18.804 -40.233 1.00 69.44 760 GLU A N 1
ATOM 5621 C CA . GLU A 1 760 ? 48.407 18.769 -41.630 1.00 69.44 760 GLU A CA 1
ATOM 5622 C C . GLU A 1 760 ? 48.544 20.145 -42.293 1.00 69.44 760 GLU A C 1
ATOM 5624 O O . GLU A 1 760 ? 49.075 20.239 -43.400 1.00 69.44 760 GLU A O 1
ATOM 5629 N N . ARG A 1 761 ? 48.165 21.223 -41.591 1.00 71.62 761 ARG A N 1
ATOM 5630 C CA . ARG A 1 761 ? 48.388 22.610 -42.029 1.00 71.62 761 ARG A CA 1
ATOM 5631 C C . ARG A 1 761 ? 49.870 22.893 -42.251 1.00 71.62 761 ARG A C 1
ATOM 5633 O O . ARG A 1 761 ? 50.218 23.485 -43.267 1.00 71.62 761 ARG A O 1
ATOM 5640 N N . ASP A 1 762 ? 50.742 22.501 -41.326 1.00 69.69 762 ASP A N 1
ATOM 5641 C CA . ASP A 1 762 ? 52.178 22.785 -41.439 1.00 69.69 762 ASP A CA 1
ATOM 5642 C C . ASP A 1 762 ? 52.835 21.980 -42.565 1.00 69.69 762 ASP A C 1
ATOM 5644 O O . ASP A 1 762 ? 53.686 22.507 -43.285 1.00 69.69 762 ASP A O 1
ATOM 5648 N N . THR A 1 763 ? 52.356 20.757 -42.807 1.00 69.94 763 THR A N 1
ATOM 5649 C CA . THR A 1 763 ? 52.736 19.958 -43.979 1.00 69.94 763 THR A CA 1
ATOM 5650 C C . THR A 1 763 ? 52.280 20.628 -45.281 1.00 69.94 763 THR A C 1
ATOM 5652 O O . THR A 1 763 ? 53.100 20.832 -46.174 1.00 69.94 763 THR A O 1
ATOM 5655 N N . ALA A 1 764 ? 51.015 21.061 -45.368 1.00 61.19 764 ALA A N 1
ATOM 5656 C CA . ALA A 1 764 ? 50.469 21.755 -46.540 1.00 61.19 764 ALA A CA 1
ATOM 5657 C C . ALA A 1 764 ? 51.158 23.110 -46.800 1.00 61.19 764 ALA A C 1
ATOM 5659 O O . ALA A 1 764 ? 51.434 23.487 -47.939 1.00 61.19 764 ALA A O 1
ATOM 5660 N N . LYS A 1 765 ? 51.496 23.850 -45.738 1.00 67.38 765 LYS A N 1
ATOM 5661 C CA . LYS A 1 765 ? 52.221 25.124 -45.830 1.00 67.38 765 LYS A CA 1
ATOM 5662 C C . LYS A 1 765 ? 53.652 24.917 -46.338 1.00 67.38 765 LYS A C 1
ATOM 5664 O O . LYS A 1 765 ? 54.133 25.708 -47.153 1.00 67.38 765 LYS A O 1
ATOM 5669 N N . LYS A 1 766 ? 54.312 23.833 -45.915 1.00 72.38 766 LYS A N 1
ATOM 5670 C CA . LYS A 1 766 ? 55.608 23.421 -46.463 1.00 72.38 766 LYS A CA 1
ATOM 5671 C C . LYS A 1 766 ? 55.494 23.083 -47.952 1.00 72.38 766 LYS A C 1
ATOM 5673 O O . LYS A 1 766 ? 56.213 23.683 -48.743 1.00 72.38 766 LYS A O 1
ATOM 5678 N N . THR A 1 767 ? 54.539 22.242 -48.360 1.00 68.31 767 THR A N 1
ATOM 5679 C CA . THR A 1 767 ? 54.360 21.903 -49.784 1.00 68.31 767 THR A CA 1
ATOM 5680 C C . THR A 1 767 ? 54.018 23.117 -50.647 1.00 68.31 767 THR A C 1
ATOM 5682 O O . THR A 1 767 ? 54.515 23.205 -51.765 1.00 68.31 767 THR A O 1
ATOM 5685 N N . VAL A 1 768 ? 53.240 24.085 -50.146 1.00 66.44 768 VAL A N 1
ATOM 5686 C CA . VAL A 1 768 ? 53.009 25.373 -50.833 1.00 66.44 768 VAL A CA 1
ATOM 5687 C C . VAL A 1 768 ? 54.327 26.123 -51.049 1.00 66.44 768 VAL A C 1
ATOM 5689 O O . VAL A 1 768 ? 54.574 26.602 -52.152 1.00 66.44 768 VAL A O 1
ATOM 5692 N N . THR A 1 769 ? 55.207 26.159 -50.045 1.00 67.56 769 THR A N 1
ATOM 5693 C CA . THR A 1 769 ? 56.525 26.818 -50.136 1.00 67.56 769 THR A CA 1
ATOM 5694 C C . THR A 1 769 ? 57.448 26.101 -51.137 1.00 67.56 769 THR A C 1
ATOM 5696 O O . THR A 1 769 ? 58.134 26.742 -51.938 1.00 67.56 769 THR A O 1
ATOM 5699 N N . ASP A 1 770 ? 57.421 24.766 -51.155 1.00 68.69 770 ASP A N 1
ATOM 5700 C CA . ASP A 1 770 ? 58.180 23.935 -52.099 1.00 68.69 770 ASP A CA 1
ATOM 5701 C C . ASP A 1 770 ? 57.681 24.125 -53.553 1.00 68.69 770 ASP A C 1
ATOM 5703 O O . ASP A 1 770 ? 58.475 24.191 -54.495 1.00 68.69 770 ASP A O 1
ATOM 5707 N N . HIS A 1 771 ? 56.370 24.306 -53.760 1.00 67.50 771 HIS A N 1
ATOM 5708 C CA . HIS A 1 771 ? 55.803 24.632 -55.076 1.00 67.50 771 HIS A CA 1
ATOM 5709 C C . HIS A 1 771 ? 56.114 26.073 -55.505 1.00 67.50 771 HIS A C 1
ATOM 5711 O O . HIS A 1 771 ? 56.460 26.297 -56.663 1.00 67.50 771 HIS A O 1
ATOM 5717 N N . GLU A 1 772 ? 56.042 27.053 -54.600 1.00 67.94 772 GLU A N 1
ATOM 5718 C CA . GLU A 1 772 ? 56.384 28.451 -54.904 1.00 67.94 772 GLU A CA 1
ATOM 5719 C C . GLU A 1 772 ? 57.860 28.609 -55.286 1.00 67.94 772 GLU A C 1
ATOM 5721 O O . GLU A 1 772 ? 58.172 29.283 -56.269 1.00 67.94 772 GLU A O 1
ATOM 5726 N N . THR A 1 773 ? 58.769 27.931 -54.580 1.00 68.50 773 THR A N 1
ATOM 5727 C CA . THR A 1 773 ? 60.198 27.902 -54.937 1.00 68.50 773 THR A CA 1
ATOM 5728 C C . THR A 1 773 ? 60.456 27.156 -56.250 1.00 68.50 773 THR A C 1
ATOM 5730 O O . THR A 1 773 ? 61.266 27.614 -57.058 1.00 68.50 773 THR A O 1
ATOM 5733 N N . THR A 1 774 ? 59.723 26.073 -56.530 1.00 66.25 774 THR A N 1
ATOM 5734 C CA . THR A 1 774 ? 59.789 25.362 -57.821 1.00 66.25 774 THR A CA 1
ATOM 5735 C C . THR A 1 774 ? 59.305 26.240 -58.980 1.00 66.25 774 THR A C 1
ATOM 5737 O O . THR A 1 774 ? 59.988 26.343 -59.998 1.00 66.25 774 THR A O 1
ATOM 5740 N N . ILE A 1 775 ? 58.182 26.946 -58.822 1.00 65.56 775 ILE A N 1
ATOM 5741 C CA . ILE A 1 775 ? 57.650 27.886 -59.822 1.00 65.56 775 ILE A CA 1
ATOM 5742 C C . ILE A 1 775 ? 58.595 29.081 -60.007 1.00 65.56 775 ILE A C 1
ATOM 5744 O O . ILE A 1 775 ? 58.840 29.497 -61.139 1.00 65.56 775 ILE A O 1
ATOM 5748 N N . ALA A 1 776 ? 59.187 29.611 -58.933 1.00 64.38 776 ALA A N 1
ATOM 5749 C CA . ALA A 1 776 ? 60.204 30.658 -59.025 1.00 64.38 776 ALA A CA 1
ATOM 5750 C C . ALA A 1 776 ? 61.442 30.187 -59.809 1.00 64.38 776 ALA A C 1
ATOM 5752 O O . ALA A 1 776 ? 61.952 30.929 -60.649 1.00 64.38 776 ALA A O 1
ATOM 5753 N N . LYS A 1 777 ? 61.884 28.940 -59.602 1.00 65.62 777 LYS A N 1
ATOM 5754 C CA . LYS A 1 777 ? 62.988 28.331 -60.355 1.00 65.62 777 LYS A CA 1
ATOM 5755 C C . LYS A 1 777 ? 62.635 28.124 -61.832 1.00 65.62 777 LYS A C 1
ATOM 5757 O O . LYS A 1 777 ? 63.419 28.522 -62.684 1.00 65.62 777 LYS A O 1
ATOM 5762 N N . LEU A 1 778 ? 61.444 27.607 -62.145 1.00 64.94 778 LEU A N 1
ATOM 5763 C CA . LEU A 1 778 ? 60.956 27.467 -63.525 1.00 64.94 778 LEU A CA 1
ATOM 5764 C C . LEU A 1 778 ? 60.851 28.824 -64.242 1.00 64.94 778 LEU A C 1
ATOM 5766 O O . LEU A 1 778 ? 61.253 28.935 -65.396 1.00 64.94 778 LEU A O 1
ATOM 5770 N N . ASN A 1 779 ? 60.389 29.876 -63.558 1.00 60.41 779 ASN A N 1
ATOM 5771 C CA . ASN A 1 779 ? 60.367 31.242 -64.096 1.00 60.41 779 ASN A CA 1
ATOM 5772 C C . ASN A 1 779 ? 61.783 31.822 -64.294 1.00 60.41 779 ASN A C 1
ATOM 5774 O O . ASN A 1 779 ? 62.027 32.563 -65.250 1.00 60.41 779 ASN A O 1
ATOM 5778 N N . LEU A 1 780 ? 62.735 31.480 -63.420 1.00 64.00 780 LEU A N 1
ATOM 5779 C CA . LEU A 1 780 ? 64.138 31.861 -63.581 1.00 64.00 780 LEU A CA 1
ATOM 5780 C C . LEU A 1 780 ? 64.780 31.135 -64.775 1.00 64.00 780 LEU A C 1
ATOM 5782 O O . LEU A 1 780 ? 65.506 31.746 -65.553 1.00 64.00 780 LEU A O 1
ATOM 5786 N N . ASP A 1 781 ? 64.488 29.851 -64.961 1.00 60.44 781 ASP A N 1
ATOM 5787 C CA . ASP A 1 781 ? 65.015 29.073 -66.082 1.00 60.44 781 ASP A CA 1
ATOM 5788 C C . ASP A 1 781 ? 64.357 29.492 -67.415 1.00 60.44 781 ASP A C 1
ATOM 5790 O O . ASP A 1 781 ? 65.062 29.669 -68.406 1.00 60.44 781 ASP A O 1
ATOM 5794 N N . LEU A 1 782 ? 63.060 29.834 -67.424 1.00 57.94 782 LEU A N 1
ATOM 5795 C CA . LEU A 1 782 ? 62.386 30.499 -68.553 1.00 57.94 782 LEU A CA 1
ATOM 5796 C C . LEU A 1 782 ? 63.003 31.864 -68.908 1.00 57.94 782 LEU A C 1
ATOM 5798 O O . LEU A 1 782 ? 63.064 32.223 -70.082 1.00 57.94 782 LEU A O 1
ATOM 5802 N N . THR A 1 783 ? 63.481 32.638 -67.926 1.00 55.72 783 THR A N 1
ATOM 5803 C CA . THR A 1 783 ? 64.129 33.938 -68.194 1.00 55.72 783 THR A CA 1
ATOM 5804 C C . THR A 1 783 ? 65.591 33.816 -68.637 1.00 55.72 783 THR A C 1
ATOM 5806 O O . THR A 1 783 ? 66.065 34.696 -69.357 1.00 55.72 783 THR A O 1
ATOM 5809 N N . LYS A 1 784 ? 66.282 32.709 -68.316 1.00 54.31 784 LYS A N 1
ATOM 5810 C CA . LYS A 1 784 ? 67.612 32.363 -68.867 1.00 54.31 784 LYS A CA 1
ATOM 5811 C C . LYS A 1 784 ? 67.592 31.965 -70.347 1.00 54.31 784 LYS A C 1
ATOM 5813 O O . LYS A 1 784 ? 68.640 32.001 -70.976 1.00 54.31 784 LYS A O 1
ATOM 5818 N N . ILE A 1 785 ? 66.429 31.635 -70.919 1.00 53.62 785 ILE A N 1
ATOM 5819 C CA . ILE A 1 785 ? 66.267 31.339 -72.360 1.00 53.62 785 ILE A CA 1
ATOM 5820 C C . ILE A 1 785 ? 66.357 32.627 -73.223 1.00 53.62 785 ILE A C 1
ATOM 5822 O O . ILE A 1 785 ? 66.298 32.576 -74.450 1.00 53.62 785 ILE A O 1
ATOM 5826 N N . ARG A 1 786 ? 66.576 33.808 -72.618 1.00 44.97 786 ARG A N 1
ATOM 5827 C CA . ARG A 1 786 ? 67.012 35.010 -73.351 1.00 44.97 786 ARG A CA 1
ATOM 5828 C C . ARG A 1 786 ? 68.404 34.806 -73.981 1.00 44.97 786 ARG A C 1
ATOM 5830 O O . ARG A 1 786 ? 69.360 34.646 -73.223 1.00 44.97 786 ARG A O 1
ATOM 5837 N N . PRO A 1 787 ? 68.570 34.955 -75.309 1.00 41.62 787 PRO A N 1
ATOM 5838 C CA . PRO A 1 787 ? 69.872 35.320 -75.861 1.00 41.62 787 PRO A CA 1
ATOM 5839 C C . PRO A 1 787 ? 70.243 36.754 -75.434 1.00 41.62 787 PRO A C 1
ATOM 5841 O O . PRO A 1 787 ? 69.351 37.585 -75.212 1.00 41.62 787 PRO A O 1
ATOM 5844 N N . GLN A 1 788 ? 71.548 37.027 -75.316 1.00 36.41 788 GLN A N 1
ATOM 5845 C CA . GLN A 1 788 ? 72.091 38.395 -75.301 1.00 36.41 788 GLN A CA 1
ATOM 5846 C C . GLN A 1 788 ? 72.084 38.980 -76.716 1.00 36.41 788 GLN A C 1
ATOM 5848 O O . GLN A 1 788 ? 72.386 38.211 -77.654 1.00 36.41 788 GLN A O 1
#

Foldseek 3Di:
DDDPPDDDDDDDQDADPVRDGDDSDDQQLDADDDDPPDDDDPVRVVSNVSNVVQVQLVVLQVLFWAFADFQAWDDDWQKIKGGFGWTAFLSRDIAGDPPDIDIDRLLQLVVVCVVVVNPGSFDAFAKWFWKKAKDKDQADWDFDDDPDPPDDTDTDRPDIDIHIDIDIHGDPDGQDPDDPLQSLQVCLVCLVVPNPDRPDPSRMATQWMWGDDPRTTDDIQGLQGHAHRDHPPPALRSLSSQQSRCAVSVVVVCVVCVVVVNNAAAEQVVRHFKHRLKYADFLRQDQLLVRDGHHADPQEAEEEDEDEPVCVVVQRVVLSNDDIDGSVPRSYWYKYKYFHDHPVLCVVLVVVQLPQPDPPDDDDDDDDDDDDDDPDDPDDDPRDHRDSVPCSVSVVVSSVPGDSRRIMMHTDDDDDDDDDDDDDDDDYDDDDDDDDDDDDDDLVVLVVVLVVLVVVLVVVVVVPDDPPVVNVVSVVVSVVSVVVSVVVVVVVVVLVVVLVVLVVVLVVLVVVLVVLVVVLVVLVVVVVVLVVVVVVLVVVVVVLVVVVVVLVVVVVVLVVVVVVLVVVVVVVVVVVVVVVVVVVVVVVVVVVVVVVVVVVVVVVVVVVVVVVVVVVVVVVVVVVVVVVVVVPPDDDDDVVVVVVVVVVVVVVVVVVVVVVVVVVVVVVVVVVVVVVVVVVVVVVVVVVVVVVVVVVVVVVVVVSVVVVVVSVVVVVVSVVVVVVSVVVVVVSVVVVVVVVVVVVVVVVVSVVVSVVSVVVSVVSVVVSVVSVVVSVVSVVVVVVPDDD

pLDDT: mean 72.28, std 16.81, range [25.06, 96.44]

Sequence (788 aa):
MPANITFQPFASGDQNAKGQRISSIDPRLSRTNYFDGRLLKASDLIRDQIYLDERALEIGQILGSGIARGLEVTLNHSTLSVSPGMAIAPSGRVLQLADRSLEVNLGNSALIASLNAGAQRRFNRGLYLVALHYAEVGSDAAEAYPADLESKRQFQFNSFAEGVELVLVPLATPLNTGDALAARAGLVSAFMNGAPRPELSEEAVALGLLAVQNGQPLWLDRGLVRRPLRPAGQPGGLQRDLAAHYQELLAEVLELRNEGGLSGGFAADQYFHVLPPVGRLPKSAADPERGAQTFFPRGYEVSIAPVRRDDLPALLEESMRLAPMDLKRDADADIMILVAVSDEDYAWRGRALMKGGVKSSADGLNSLLHIDGLALRLRATIPAGHALDTDATLWKSIWDTAEEGDVFYVRRPPRAAETNVSAVVLASGFALPDPLKDRPDIPAKLKKELDQAIKRVDELEALGLGGDAALSAANAKAETLTQQLEQAKVQVAGLQAAASVSATSLTVEKGRSAGLQKELDNARLQVSQLQTAGGSVGMELEGAMTRIAALTQDLATANKALNDAKAAATKSASDLTAANAKVTGLTQDLNTAKAAVTKAEADRDAAGSKSAGLDLELVAARKTITALQSAATGAAVSATLQKQIDALALERDTAKKSLADLQIRSDADKASLVKLNTDLGAATKSLTDLRATSETDKASLVKLNADLGLAAKSLTDLKAASDTDKASLTQVRAELATTKTSLTSLQRTSTASITKLTSERDTAKKTVTDHETTIAKLNLDLTKIRPQ